Protein AF-0000000077618295 (afdb_homodimer)

Radius of gyration: 38.35 Å; Cα contacts (8 Å, |Δi|>4): 1045; chains: 2; bounding box: 64×121×87 Å

pLDDT: mean 80.95, std 20.44, range [21.88, 98.44]

Solvent-accessible surface area (backbone atoms only — not comparable to full-atom values): 49975 Å² total; per-residue (Å²): 134,81,78,73,70,53,77,65,41,53,44,46,51,42,17,45,52,19,42,54,52,43,51,54,55,46,63,74,63,55,62,91,83,46,70,69,58,50,51,52,48,40,54,58,62,42,61,70,84,68,54,54,43,47,43,74,76,38,82,40,70,51,92,88,54,64,42,56,31,30,34,38,26,39,75,93,40,88,72,54,21,76,44,37,68,66,55,55,50,48,52,50,51,44,50,46,41,57,39,60,47,54,86,66,71,56,72,58,83,86,76,84,52,67,73,52,62,66,32,67,68,49,46,50,52,45,34,53,29,49,24,48,27,52,35,51,36,47,63,31,49,40,50,46,58,22,47,54,51,48,47,64,66,60,58,64,62,56,73,66,56,47,52,52,50,53,60,58,48,49,55,46,52,78,42,34,70,19,54,53,51,49,51,51,54,27,67,67,46,80,75,87,61,82,57,62,61,60,51,52,53,48,46,53,50,38,51,51,48,29,52,52,32,50,52,49,28,54,48,31,46,50,49,20,52,50,33,45,53,48,22,50,47,39,43,48,50,28,51,52,39,47,50,48,33,54,66,53,62,46,81,70,93,79,89,66,79,63,54,60,70,43,41,52,50,34,51,53,50,31,50,39,36,44,46,50,24,55,53,38,59,31,48,24,56,49,32,39,61,40,41,24,51,50,38,45,48,53,29,48,48,32,49,51,53,45,49,53,53,50,53,35,50,54,33,54,53,59,68,69,59,82,77,79,70,82,66,75,76,75,82,78,75,73,78,77,71,80,79,73,78,68,87,62,84,57,63,66,63,43,53,58,52,42,40,64,65,56,43,75,57,87,81,53,53,69,66,56,51,50,50,50,34,49,49,53,32,48,41,33,51,29,20,39,72,55,45,42,53,62,49,52,53,53,48,51,39,52,50,51,48,50,34,52,51,43,42,29,50,52,49,24,39,42,21,49,51,49,22,48,37,26,48,58,53,53,69,73,44,90,65,56,65,69,60,46,52,52,52,41,34,52,60,40,34,67,72,51,64,79,72,82,81,90,62,80,34,47,31,63,54,102,134,80,78,71,71,52,77,64,44,52,47,45,53,42,16,46,53,20,40,55,52,42,51,54,55,47,64,75,63,56,62,90,82,45,70,69,58,50,51,51,48,40,54,59,61,41,61,67,84,69,54,54,42,47,42,72,77,38,83,39,71,51,93,89,54,65,42,57,31,30,35,39,25,41,77,93,41,87,73,54,21,74,43,37,66,67,54,55,48,49,53,49,51,46,49,45,42,58,40,58,46,56,87,67,70,56,72,58,82,87,74,84,51,68,70,54,63,66,31,67,68,49,46,50,51,46,34,52,29,49,24,48,27,52,34,53,37,48,64,32,50,38,51,45,58,22,46,55,51,48,47,64,67,60,57,64,62,55,71,66,57,47,52,50,49,53,60,57,48,50,55,46,53,78,42,33,70,20,53,55,51,49,52,51,55,27,67,66,46,81,77,87,62,80,57,63,61,61,51,53,53,48,46,54,50,36,51,51,49,29,51,51,34,49,52,48,28,54,46,32,45,52,51,20,54,50,34,46,52,50,22,50,49,40,44,49,50,28,51,51,40,47,50,49,34,53,65,51,60,38,78,70,77,90,82,64,79,62,53,59,70,43,40,52,49,33,51,52,50,32,52,37,36,46,47,48,25,55,54,38,59,29,48,23,56,51,32,39,62,41,41,22,51,49,38,45,48,52,28,49,47,32,50,51,52,44,49,52,54,50,55,34,50,55,34,56,54,59,67,69,60,80,77,78,72,83,67,75,75,75,79,77,75,72,79,78,72,79,80,72,79,68,88,65,82,57,64,65,64,43,53,60,53,44,44,65,67,55,47,76,55,87,81,55,52,70,65,56,50,51,52,50,35,48,50,52,32,50,40,32,51,28,20,37,71,56,47,42,54,63,49,52,53,53,51,51,39,53,50,51,49,52,33,52,50,43,41,29,50,52,50,25,38,43,21,49,52,49,22,48,37,25,47,58,52,54,70,74,44,91,64,57,65,67,60,46,51,52,51,40,33,53,59,39,34,67,72,50,65,80,71,80,82,88,60,79,35,49,31,65,55,102

InterPro domains:
  IPR001683 Phox homology [PF00787] (74-154)
  IPR001683 Phox homology [PS50195] (48-160)
  IPR001683 Phox homology [SM00312] (54-156)
  IPR036871 PX domain superfamily [G3DSA:3.30.1520.10] (33-163)
  IPR036871 PX domain superfamily [SSF64268] (52-156)

Secondary structure (DSSP, 8-state):
------HHHHHHHHHHHHHHHHHHHHHHT-----HHHHHHHHHHHTSS---EEEEEEEEES-GGG-EEEEEEEETT-S-EEEEEHHHHHHHHHHHHHHSTTS-PPPPPP----HHHHT-HHHHHHHHHHHHHHHHHHHH-TTTTT-HHHHHHHH----HHHHHHHHHHHHT-S---HHHHHHHHHHHS----S-THHHHHHHHHHHHHHHHHHHHHHHHHHHHHHHHHHHHHHHHHHHHHHHHHHHHHH--SSS-----HHHHHHHHHHHHHHHHHHHHHHHHHHIIIIIIIHHHHHHHHHHHHHHHHHHHHHHHHHHHH------------------------THHHHHHHHHHHHS---TTS-HHHHHHHHHHHHHHHHHHIIIIIHHHHHHHHHHHHHHHHHHHHHHHHHHHHHHHHHHHHHHHT--S-HHHHHHHHHHHHHHHHSSSSS----GGGG-/------HHHHHHHHHHHHHHHHHHHHHHT-----HHHHHHHHHHHTSS---EEEEEEEEES-GGG-EEEEEEEETT-S-EEEEEHHHHHHHHHHHHHHSTTS-PPPPPP----HHHHT-HHHHHHHHHHHHHHHHHHHH-TTTTT-HHHHHHHH----HHHHHHHHHHHHT-S---HHHHHHHHHHHT----S-THHHHHHHHHHHHHHHHHHHHHHHHHHHHHHHHHHHHHHHHHHHHHHHHHHHHHH--SSS-----HHHHHHHHHHHHHHHHHHHHHHHHHHIIIIIIIHHHHHHHHHHHHHHHHHHHHHHHHHHHH--S---------------------THHHHHHHHHHHHS---TTS-HHHHHHHHHHHHHHHHHHIIIIIHHHHHHHHHHHHHHHHHHHHHHHHHHHHHHHHHHHHHHHT--S-HHHHHHHHHHHHHHHHSSSSS----GGGG-

Organism: Phytophthora infestans (NCBI:txid4787)

Nearest PDB structures (foldseek):
  6edx-assembly1_A  TM=7.261E-01  e=3.960E-03  Homo sapiens
  1i49-assembly1_B  TM=6.833E-01  e=4.388E-01  Homo sapiens
  1uru-assembly1_A-2  TM=5.301E-01  e=6.545E-01  Drosophila melanogaster
  2iiu-assembly1_A  TM=2.646E-01  e=9.830E+00  Shewanella oneidensis
  6edx-assembly1_A  TM=7.261E-01  e=3.317E-03  Homo sapiens

Structure (mmCIF, N/CA/C/O backbone):
data_AF-0000000077618295-model_v1
#
loop_
_entity.id
_entity.type
_entity.pdbx_description
1 polymer 'PX domain-containing protein'
#
loop_
_atom_site.group_PDB
_atom_site.id
_atom_site.type_symbol
_atom_site.label_atom_id
_atom_site.label_alt_id
_atom_site.label_comp_id
_atom_site.label_asym_id
_atom_site.label_entity_id
_atom_site.label_seq_id
_atom_site.pdbx_PDB_ins_code
_atom_site.Cartn_x
_atom_site.Cartn_y
_atom_site.Cartn_z
_atom_site.occupancy
_atom_site.B_iso_or_equiv
_atom_site.auth_seq_id
_atom_site.auth_comp_id
_atom_site.auth_asym_id
_atom_site.auth_atom_id
_atom_site.pdbx_PDB_model_num
ATOM 1 N N . MET A 1 1 ? -19.984 54.688 -11.398 1 21.88 1 MET A N 1
ATOM 2 C CA . MET A 1 1 ? -20.156 53.312 -10.93 1 21.88 1 MET A CA 1
ATOM 3 C C . MET A 1 1 ? -19.484 53.094 -9.578 1 21.88 1 MET A C 1
ATOM 5 O O . MET A 1 1 ? -18.266 53.219 -9.469 1 21.88 1 MET A O 1
ATOM 9 N N . GLN A 1 2 ? -20.109 53.438 -8.531 1 25.41 2 GLN A N 1
ATOM 10 C CA . GLN A 1 2 ? -19.703 53.5 -7.133 1 25.41 2 GLN A CA 1
ATOM 11 C C . GLN A 1 2 ? -19.312 52.094 -6.629 1 25.41 2 GLN A C 1
ATOM 13 O O . GLN A 1 2 ? -20.125 51.188 -6.664 1 25.41 2 GLN A O 1
ATOM 18 N N . PHE A 1 3 ? -18.172 51.719 -6.871 1 33.72 3 PHE A N 1
ATOM 19 C CA . PHE A 1 3 ? -17.688 50.406 -6.398 1 33.72 3 PHE A CA 1
ATOM 20 C C . PHE A 1 3 ? -18.031 50.219 -4.93 1 33.72 3 PHE A C 1
ATOM 22 O O . PHE A 1 3 ? -17.578 50.969 -4.07 1 33.72 3 PHE A O 1
ATOM 29 N N . PHE A 1 4 ? -19.062 49.719 -4.57 1 35.03 4 PHE A N 1
ATOM 30 C CA . PHE A 1 4 ? -19.531 49.281 -3.264 1 35.03 4 PHE A CA 1
ATOM 31 C C . PHE A 1 4 ? -18.5 48.406 -2.564 1 35.03 4 PHE A C 1
ATOM 33 O O . PHE A 1 4 ? -18.016 47.438 -3.137 1 35.03 4 PHE A O 1
ATOM 40 N N . ALA A 1 5 ? -17.859 48.938 -1.69 1 42.94 5 ALA A N 1
ATOM 41 C CA . ALA A 1 5 ? -16.969 48.219 -0.793 1 42.94 5 ALA A CA 1
ATOM 42 C C . ALA A 1 5 ? -17.625 46.938 -0.273 1 42.94 5 ALA A C 1
ATOM 44 O O . ALA A 1 5 ? -18.781 46.969 0.177 1 42.94 5 ALA A O 1
ATOM 45 N N . THR A 1 6 ? -17.141 45.906 -0.598 1 49.06 6 THR A N 1
ATOM 46 C CA . THR A 1 6 ? -17.719 44.656 -0.058 1 49.06 6 THR A CA 1
ATOM 47 C C . THR A 1 6 ? -17.703 44.688 1.468 1 49.06 6 THR A C 1
ATOM 49 O O . THR A 1 6 ? -16.875 45.375 2.08 1 49.06 6 THR A O 1
ATOM 52 N N . PRO A 1 7 ? -18.766 44.312 2.145 1 52 7 PRO A N 1
ATOM 53 C CA . PRO A 1 7 ? -18.906 44.312 3.602 1 52 7 PRO A CA 1
ATOM 54 C C . PRO A 1 7 ? -17.625 43.875 4.32 1 52 7 PRO A C 1
ATOM 56 O O . PRO A 1 7 ? -17.328 44.375 5.41 1 52 7 PRO A O 1
ATOM 59 N N . LYS A 1 8 ? -16.781 43.125 3.684 1 58.53 8 LYS A N 1
ATOM 60 C CA . LYS A 1 8 ? -15.539 42.625 4.277 1 58.53 8 LYS A CA 1
ATOM 61 C C . LYS A 1 8 ? -14.492 43.75 4.316 1 58.53 8 LYS A C 1
ATOM 63 O O . LYS A 1 8 ? -13.766 43.906 5.301 1 58.53 8 LYS A O 1
ATOM 68 N N . ASP A 1 9 ? -14.508 44.562 3.363 1 57.5 9 ASP A N 1
ATOM 69 C CA . ASP A 1 9 ? -13.555 45.656 3.246 1 57.5 9 ASP A CA 1
ATOM 70 C C . ASP A 1 9 ? -13.828 46.75 4.305 1 57.5 9 ASP A C 1
ATOM 72 O O . ASP A 1 9 ? -12.891 47.312 4.863 1 57.5 9 ASP A O 1
ATOM 76 N N . SER A 1 10 ? -15.016 46.75 4.48 1 69.19 10 SER A N 1
ATOM 77 C CA . SER A 1 10 ? -15.422 47.719 5.477 1 69.19 10 SER A CA 1
ATOM 78 C C . SER A 1 10 ? -15 47.312 6.879 1 69.19 10 SER A C 1
ATOM 80 O O . SER A 1 10 ? -14.523 48.125 7.664 1 69.19 10 SER A O 1
ATOM 82 N N . LEU A 1 11 ? -14.898 46 6.996 1 73.12 11 LEU A N 1
ATOM 83 C CA . LEU A 1 11 ? -14.539 45.469 8.312 1 73.12 11 LEU A CA 1
ATOM 84 C C . LEU A 1 11 ? -13.047 45.625 8.57 1 73.12 11 LEU A C 1
ATOM 86 O O . LEU A 1 11 ? -12.641 46.031 9.672 1 73.12 11 LEU A O 1
ATOM 90 N N . VAL A 1 12 ? -12.266 45.438 7.508 1 73.19 12 VAL A N 1
ATOM 91 C CA . VAL A 1 12 ? -10.812 45.5 7.637 1 73.19 12 VAL A CA 1
ATOM 92 C C . VAL A 1 12 ? -10.406 46.969 7.914 1 73.19 12 VAL A C 1
ATOM 94 O O . VAL A 1 12 ? -9.539 47.219 8.75 1 73.19 12 VAL A O 1
ATOM 97 N N . ALA A 1 13 ? -11.055 47.844 7.27 1 74.38 13 ALA A N 1
ATOM 98 C CA . ALA A 1 13 ? -10.75 49.25 7.461 1 74.38 13 ALA A CA 1
ATOM 99 C C . ALA A 1 13 ? -11.109 49.719 8.875 1 74.38 13 ALA A C 1
ATOM 101 O O . ALA A 1 13 ? -10.344 50.438 9.508 1 74.38 13 ALA A O 1
ATOM 102 N N . ALA A 1 14 ? -12.211 49.25 9.258 1 76.06 14 ALA A N 1
ATOM 103 C CA . ALA A 1 14 ? -12.656 49.625 10.602 1 76.06 14 ALA A CA 1
ATOM 104 C C . ALA A 1 14 ? -11.742 49 11.664 1 76.06 14 ALA A C 1
ATOM 106 O O . ALA A 1 14 ? -11.43 49.656 12.664 1 76.06 14 ALA A O 1
ATOM 107 N N . ALA A 1 15 ? -11.359 47.844 11.375 1 76.19 15 ALA A N 1
ATOM 108 C CA . ALA A 1 15 ? -10.477 47.156 12.305 1 76.19 15 ALA A CA 1
ATOM 109 C C . ALA A 1 15 ? -9.117 47.812 12.383 1 76.19 15 ALA A C 1
ATOM 111 O O . ALA A 1 15 ? -8.516 47.906 13.461 1 76.19 15 ALA A O 1
ATOM 112 N N . LEU A 1 16 ? -8.672 48.312 11.297 1 78.62 16 LEU A N 1
ATOM 113 C CA . LEU A 1 16 ? -7.383 49 11.258 1 78.62 16 LEU A CA 1
ATOM 114 C C . LEU A 1 16 ? -7.438 50.312 12.055 1 78.62 16 LEU A C 1
ATOM 116 O O . LEU A 1 16 ? -6.488 50.625 12.766 1 78.62 16 LEU A O 1
ATOM 120 N N . GLU A 1 17 ? -8.5 50.969 11.852 1 78.31 17 GLU A N 1
ATOM 121 C CA . GLU A 1 17 ? -8.672 52.188 12.609 1 78.31 17 GLU A CA 1
ATOM 122 C C . GLU A 1 17 ? -8.727 51.938 14.109 1 78.31 17 GLU A C 1
ATOM 124 O O . GLU A 1 17 ? -8.164 52.688 14.906 1 78.31 17 GLU A O 1
ATOM 129 N N . ALA A 1 18 ? -9.398 50.906 14.352 1 77.38 18 ALA A N 1
ATOM 130 C CA . ALA A 1 18 ? -9.484 50.531 15.75 1 77.38 18 ALA A CA 1
ATOM 131 C C . ALA A 1 18 ? -8.102 50.156 16.297 1 77.38 18 ALA A C 1
ATOM 133 O O . ALA A 1 18 ? -7.773 50.5 17.438 1 77.38 18 ALA A O 1
ATOM 134 N N . SER A 1 19 ? -7.324 49.531 15.539 1 80.5 19 SER A N 1
ATOM 135 C CA . SER A 1 19 ? -5.969 49.156 15.938 1 80.5 19 SER A CA 1
ATOM 136 C C . SER A 1 19 ? -5.109 50.406 16.172 1 80.5 19 SER A C 1
ATOM 138 O O . SER A 1 19 ? -4.332 50.438 17.125 1 80.5 19 SER A O 1
ATOM 140 N N . MET A 1 20 ? -5.254 51.375 15.336 1 82.19 20 MET A N 1
ATOM 141 C CA . MET A 1 20 ? -4.492 52.625 15.484 1 82.19 20 MET A CA 1
ATOM 142 C C . MET A 1 20 ? -4.863 53.312 16.781 1 82.19 20 MET A C 1
ATOM 144 O O . MET A 1 20 ? -3.992 53.875 17.453 1 82.19 20 MET A O 1
ATOM 148 N N . ARG A 1 21 ? -6.117 53.25 17.062 1 81.94 21 ARG A N 1
ATOM 149 C CA . ARG A 1 21 ? -6.578 53.875 18.297 1 81.94 21 ARG A CA 1
ATOM 150 C C . ARG A 1 21 ? -6.039 53.094 19.516 1 81.94 21 ARG A C 1
ATOM 152 O O . ARG A 1 21 ? -5.66 53.719 20.516 1 81.94 21 ARG A O 1
ATOM 159 N N . SER A 1 22 ? -6.027 51.844 19.391 1 81.38 22 SER A N 1
ATOM 160 C CA . SER A 1 22 ? -5.555 51 20.484 1 81.38 22 SER A CA 1
ATOM 161 C C . SER A 1 22 ? -4.07 51.219 20.75 1 81.38 22 SER A C 1
ATOM 163 O O . SER A 1 22 ? -3.635 51.188 21.906 1 81.38 22 SER A O 1
ATOM 165 N N . VAL A 1 23 ? -3.293 51.406 19.766 1 82.81 23 VAL A N 1
ATOM 166 C CA . VAL A 1 23 ? -1.859 51.625 19.906 1 82.81 23 VAL A CA 1
ATOM 167 C C . VAL A 1 23 ? -1.622 52.969 20.609 1 82.81 23 VAL A C 1
ATOM 169 O O . VAL A 1 23 ? -0.713 53.094 21.438 1 82.81 23 VAL A O 1
ATOM 172 N N . ARG A 1 24 ? -2.422 53.938 20.281 1 79.81 24 ARG A N 1
ATOM 173 C CA . ARG A 1 24 ? -2.316 55.219 20.938 1 79.81 24 ARG A CA 1
ATOM 174 C C . ARG A 1 24 ? -2.611 55.125 22.438 1 79.81 24 ARG A C 1
ATOM 176 O O . ARG A 1 24 ? -1.952 55.75 23.25 1 79.81 24 ARG A O 1
ATOM 183 N N . LEU A 1 25 ? -3.535 54.344 22.734 1 76.94 25 LEU A N 1
ATOM 184 C CA . LEU A 1 25 ? -3.908 54.125 24.125 1 76.94 25 LEU A CA 1
ATOM 185 C C . LEU A 1 25 ? -2.799 53.375 24.875 1 76.94 25 LEU A C 1
ATOM 187 O O . LEU A 1 25 ? -2.541 53.688 26.047 1 76.94 25 LEU A O 1
ATOM 191 N N . CYS A 1 26 ? -2.18 52.469 24.219 1 76.31 26 CYS A N 1
ATOM 192 C CA . CYS A 1 26 ? -1.096 51.719 24.812 1 76.31 26 CYS A CA 1
ATOM 193 C C . CYS A 1 26 ? 0.113 52.594 25.094 1 76.31 26 CYS A C 1
ATOM 195 O O . CYS A 1 26 ? 0.777 52.438 26.109 1 76.31 26 CYS A O 1
ATOM 197 N N . ASN A 1 27 ? 0.442 53.438 24.188 1 71.25 27 ASN A N 1
ATOM 198 C CA . ASN A 1 27 ? 1.587 54.312 24.344 1 71.25 27 ASN A CA 1
ATOM 199 C C . ASN A 1 27 ? 1.376 55.344 25.469 1 71.25 27 ASN A C 1
ATOM 201 O O . ASN A 1 27 ? 2.33 55.719 26.141 1 71.25 27 ASN A O 1
ATOM 205 N N . ALA A 1 28 ? 0.171 55.688 25.688 1 61.34 28 ALA A N 1
ATOM 206 C CA . ALA A 1 28 ? -0.141 56.656 26.734 1 61.34 28 ALA A CA 1
ATOM 207 C C . ALA A 1 28 ? 0.011 56.062 28.125 1 61.34 28 ALA A C 1
ATOM 209 O O . ALA A 1 28 ? 0.312 56.75 29.094 1 61.34 28 ALA A O 1
ATOM 210 N N . GLY A 1 29 ? -0.087 54.781 28.203 1 57.47 29 GLY A N 1
ATOM 211 C CA . GLY A 1 29 ? -0.023 54.062 29.469 1 57.47 29 GLY A CA 1
ATOM 212 C C . GLY A 1 29 ? 1.229 53.219 29.609 1 57.47 29 GLY A C 1
ATOM 213 O O . GLY A 1 29 ? 1.278 52.312 30.438 1 57.47 29 GLY A O 1
ATOM 214 N N . ALA A 1 30 ? 2.078 53.344 28.578 1 55.75 30 ALA A N 1
ATOM 215 C CA . ALA A 1 30 ? 3.197 52.438 28.359 1 55.75 30 ALA A CA 1
ATOM 216 C C . ALA A 1 30 ? 4.18 52.5 29.531 1 55.75 30 ALA A C 1
ATOM 218 O O . ALA A 1 30 ? 5.391 52.594 29.312 1 55.75 30 ALA A O 1
ATOM 219 N N . ASN A 1 31 ? 3.725 52.938 30.594 1 57.03 31 ASN A N 1
ATOM 220 C CA . ASN A 1 31 ? 4.742 52.812 31.641 1 57.03 31 ASN A CA 1
ATOM 221 C C . ASN A 1 31 ? 5.438 51.469 31.594 1 57.03 31 ASN A C 1
ATOM 223 O O . ASN A 1 31 ? 5.117 50.625 30.75 1 57.03 31 ASN A O 1
ATOM 227 N N . ALA A 1 32 ? 5.43 50.5 32.781 1 68.94 32 ALA A N 1
ATOM 228 C CA . ALA A 1 32 ? 6.395 49.5 33.25 1 68.94 32 ALA A CA 1
ATOM 229 C C . ALA A 1 32 ? 6.09 48.125 32.688 1 68.94 32 ALA A C 1
ATOM 231 O O . ALA A 1 32 ? 5.418 47.312 33.344 1 68.94 32 ALA A O 1
ATOM 232 N N . PHE A 1 33 ? 6.184 48.031 31.234 1 83.88 33 PHE A N 1
ATOM 233 C CA . PHE A 1 33 ? 6.055 46.656 30.719 1 83.88 33 PHE A CA 1
ATOM 234 C C . PHE A 1 33 ? 7.176 45.781 31.25 1 83.88 33 PHE A C 1
ATOM 236 O O . PHE A 1 33 ? 8.344 46.156 31.219 1 83.88 33 PHE A O 1
ATOM 243 N N . SER A 1 34 ? 6.758 44.75 31.938 1 88.38 34 SER A N 1
ATOM 244 C CA . SER A 1 34 ? 7.68 43.719 32.406 1 88.38 34 SER A CA 1
ATOM 245 C C . SER A 1 34 ? 7.473 42.406 31.656 1 88.38 34 SER A C 1
ATOM 247 O O . SER A 1 34 ? 6.387 41.812 31.703 1 88.38 34 SER A O 1
ATOM 249 N N . LEU A 1 35 ? 8.438 42 30.984 1 89.5 35 LEU A N 1
ATOM 250 C CA . LEU A 1 35 ? 8.352 40.75 30.219 1 89.5 35 LEU A CA 1
ATOM 251 C C . LEU A 1 35 ? 8.039 39.562 31.125 1 89.5 35 LEU A C 1
ATOM 253 O O . LEU A 1 35 ? 7.277 38.656 30.734 1 89.5 35 LEU A O 1
ATOM 257 N N . ASP A 1 36 ? 8.602 39.594 32.281 1 92.38 36 ASP A N 1
ATOM 258 C CA . ASP A 1 36 ? 8.375 38.5 33.219 1 92.38 36 ASP A CA 1
ATOM 259 C C . ASP A 1 36 ? 6.914 38.469 33.688 1 92.38 36 ASP A C 1
ATOM 261 O O . ASP A 1 36 ? 6.324 37.375 33.781 1 92.38 36 ASP A O 1
ATOM 265 N N . GLU A 1 37 ? 6.449 39.594 33.938 1 92.56 37 GLU A N 1
ATOM 266 C CA . GLU A 1 37 ? 5.043 39.656 34.312 1 92.56 37 GLU A CA 1
ATOM 267 C C . GLU A 1 37 ? 4.125 39.219 33.188 1 92.56 37 GLU A C 1
ATOM 269 O O . GLU A 1 37 ? 3.119 38.531 33.438 1 92.56 37 GLU A O 1
ATOM 274 N N . HIS A 1 38 ? 4.477 39.594 32.031 1 93.69 38 HIS A N 1
ATOM 275 C CA . HIS A 1 38 ? 3.693 39.219 30.859 1 93.69 38 HIS A CA 1
ATOM 276 C C . HIS A 1 38 ? 3.672 37.719 30.656 1 93.69 38 HIS A C 1
ATOM 278 O O . HIS A 1 38 ? 2.627 37.125 30.344 1 93.69 38 HIS A O 1
ATOM 284 N N . GLN A 1 39 ? 4.789 37.125 30.844 1 93.31 39 GLN A N 1
ATOM 285 C CA . GLN A 1 39 ? 4.891 35.688 30.672 1 93.31 39 GLN A CA 1
ATOM 286 C C . GLN A 1 39 ? 4.07 34.969 31.734 1 93.31 39 GLN A C 1
ATOM 288 O O . GLN A 1 39 ? 3.459 33.938 31.453 1 93.31 39 GLN A O 1
ATOM 293 N N . ARG A 1 40 ? 4.074 35.438 32.906 1 95.69 40 ARG A N 1
ATOM 294 C CA . ARG A 1 40 ? 3.252 34.844 33.969 1 95.69 40 ARG A CA 1
ATOM 295 C C . ARG A 1 40 ? 1.768 34.969 33.625 1 95.69 40 ARG A C 1
ATOM 297 O O . ARG A 1 40 ? 0.996 34.031 33.875 1 95.69 40 ARG A O 1
ATOM 304 N N . TRP A 1 41 ? 1.473 36.094 33.125 1 94.62 41 TRP A N 1
ATOM 305 C CA . TRP A 1 41 ? 0.082 36.312 32.719 1 94.62 41 TRP A CA 1
ATOM 306 C C . TRP A 1 41 ? -0.34 35.344 31.641 1 94.62 41 TRP A C 1
ATOM 308 O O . TRP A 1 41 ? -1.438 34.781 31.703 1 94.62 41 TRP A O 1
ATOM 318 N N . CYS A 1 42 ? 0.457 35.188 30.672 1 95.38 42 CYS A N 1
ATOM 319 C CA . CYS A 1 42 ? 0.168 34.25 29.594 1 95.38 42 CYS A CA 1
ATOM 320 C C . CYS A 1 42 ? -0.056 32.844 30.141 1 95.38 42 CYS A C 1
ATOM 322 O O . CYS A 1 42 ? -1.02 32.188 29.766 1 95.38 42 CYS A O 1
ATOM 324 N N . ALA A 1 43 ? 0.826 32.406 31.031 1 95.19 43 ALA A N 1
ATOM 325 C CA . ALA A 1 43 ? 0.735 31.094 31.609 1 95.19 43 ALA A CA 1
ATOM 326 C C . ALA A 1 43 ? -0.553 30.922 32.406 1 95.19 43 ALA A C 1
ATOM 328 O O . ALA A 1 43 ? -1.191 29.875 32.375 1 95.19 43 ALA A O 1
ATOM 329 N N . GLU A 1 44 ? -0.903 31.906 33.094 1 94.94 44 GLU A N 1
ATOM 330 C CA . GLU A 1 44 ? -2.102 31.875 33.906 1 94.94 44 GLU A CA 1
ATOM 331 C C . GLU A 1 44 ? -3.367 31.875 33.062 1 94.94 44 GLU A C 1
ATOM 333 O O . GLU A 1 44 ? -4.363 31.234 33.438 1 94.94 44 GLU A O 1
ATOM 338 N N . SER A 1 45 ? -3.326 32.625 31.984 1 94.06 45 SER A N 1
ATOM 339 C CA . SER A 1 45 ? -4.488 32.75 31.109 1 94.06 45 SER A CA 1
ATOM 340 C C . SER A 1 45 ? -4.875 31.422 30.484 1 94.06 45 SER A C 1
ATOM 342 O O . SER A 1 45 ? -6.055 31.172 30.219 1 94.06 45 SER A O 1
ATOM 344 N N . VAL A 1 46 ? -3.904 30.547 30.266 1 93.31 46 VAL A N 1
ATOM 345 C CA . VAL A 1 46 ? -4.195 29.297 29.578 1 93.31 46 VAL A CA 1
ATOM 346 C C . VAL A 1 46 ? -4.133 28.125 30.562 1 93.31 46 VAL A C 1
ATOM 348 O O . VAL A 1 46 ? -4.043 26.969 30.156 1 93.31 46 VAL A O 1
ATOM 351 N N . LYS A 1 47 ? -4.086 28.391 31.797 1 91.69 47 LYS A N 1
ATOM 352 C CA . LYS A 1 47 ? -3.982 27.359 32.844 1 91.69 47 LYS A CA 1
ATOM 353 C C . LYS A 1 47 ? -5.156 26.391 32.75 1 91.69 47 LYS A C 1
ATOM 355 O O . LYS A 1 47 ? -4.977 25.172 32.875 1 91.69 47 LYS A O 1
ATOM 360 N N . GLU A 1 48 ? -6.316 27.016 32.594 1 87.12 48 GLU A N 1
ATOM 361 C CA . GLU A 1 48 ? -7.496 26.172 32.438 1 87.12 48 GLU A CA 1
ATOM 362 C C . GLU A 1 48 ? -7.652 25.688 31 1 87.12 48 GLU A C 1
ATOM 364 O O . GLU A 1 48 ? -7.766 26.484 30.078 1 87.12 48 GLU A O 1
ATOM 369 N N . ARG A 1 49 ? -7.648 24.391 30.906 1 86.5 49 ARG A N 1
ATOM 370 C CA . ARG A 1 49 ? -7.762 23.828 29.578 1 86.5 49 ARG A CA 1
ATOM 371 C C . ARG A 1 49 ? -9.219 23.766 29.125 1 86.5 49 ARG A C 1
ATOM 373 O O . ARG A 1 49 ? -10.078 23.25 29.828 1 86.5 49 ARG A O 1
ATOM 380 N N . VAL A 1 50 ? -9.484 24.391 27.969 1 88.38 50 VAL A N 1
ATOM 381 C CA . VAL A 1 50 ? -10.805 24.375 27.344 1 88.38 50 VAL A CA 1
ATOM 382 C C . VAL A 1 50 ? -10.727 23.625 26.016 1 88.38 50 VAL A C 1
ATOM 384 O O . VAL A 1 50 ? -9.906 23.938 25.156 1 88.38 50 VAL A O 1
ATOM 387 N N . VAL A 1 51 ? -11.547 22.594 25.969 1 90.94 51 VAL A N 1
ATOM 388 C CA . VAL A 1 51 ? -11.57 21.812 24.734 1 90.94 51 VAL A CA 1
ATOM 389 C C . VAL A 1 51 ? -12.945 21.938 24.078 1 90.94 51 VAL A C 1
ATOM 391 O O . VAL A 1 51 ? -13.969 21.656 24.703 1 90.94 51 VAL A O 1
ATOM 394 N N . LEU A 1 52 ? -12.914 22.375 22.828 1 94.25 52 LEU A N 1
ATOM 395 C CA . LEU A 1 52 ? -14.148 22.547 22.078 1 94.25 52 LEU A CA 1
ATOM 396 C C . LEU A 1 52 ? -14.328 21.422 21.062 1 94.25 52 LEU A C 1
ATOM 398 O O . LEU A 1 52 ? -13.344 20.906 20.516 1 94.25 52 LEU A O 1
ATOM 402 N N . LYS A 1 53 ? -15.594 21.062 20.859 1 92.38 53 LYS A N 1
ATOM 403 C CA . LYS A 1 53 ? -15.945 20.016 19.906 1 92.38 53 LYS A CA 1
ATOM 404 C C . LYS A 1 53 ? -16.891 20.562 18.828 1 92.38 53 LYS A C 1
ATOM 406 O O . LYS A 1 53 ? -17.781 21.344 19.125 1 92.38 53 LYS A O 1
ATOM 411 N N . VAL A 1 54 ? -16.594 20.234 17.594 1 94 54 VAL A N 1
ATOM 412 C CA . VAL A 1 54 ? -17.469 20.547 16.469 1 94 54 VAL A CA 1
ATOM 413 C C . VAL A 1 54 ? -18.094 19.266 15.93 1 94 54 VAL A C 1
ATOM 415 O O . VAL A 1 54 ? -17.391 18.359 15.5 1 94 54 VAL A O 1
ATOM 418 N N . SER A 1 55 ? -19.406 19.203 15.977 1 91 55 SER A N 1
ATOM 419 C CA . SER A 1 55 ? -20.078 17.969 15.625 1 91 55 SER A CA 1
ATOM 420 C C . SER A 1 55 ? -21.469 18.219 15.055 1 91 55 SER A C 1
ATOM 422 O O . SER A 1 55 ? -21.828 19.375 14.812 1 91 55 SER A O 1
ATOM 424 N N . ALA A 1 56 ? -22.141 17.203 14.656 1 89.56 56 ALA A N 1
ATOM 425 C CA . ALA A 1 56 ? -23.562 17.141 14.312 1 89.56 56 ALA A CA 1
ATOM 426 C C . ALA A 1 56 ? -23.891 18.094 13.164 1 89.56 56 ALA A C 1
ATOM 428 O O . ALA A 1 56 ? -24.688 19.031 13.328 1 89.56 56 ALA A O 1
ATOM 429 N N . PRO A 1 57 ? -23.312 17.797 11.984 1 90.81 57 PRO A N 1
ATOM 430 C CA . PRO A 1 57 ? -23.672 18.625 10.828 1 90.81 57 PRO A CA 1
ATOM 431 C C . PRO A 1 57 ? -25.156 18.516 10.477 1 90.81 57 PRO A C 1
ATOM 433 O O . PRO A 1 57 ? -25.734 17.438 10.523 1 90.81 57 PRO A O 1
ATOM 436 N N . GLU A 1 58 ? -25.797 19.625 10.305 1 90.12 58 GLU A N 1
ATOM 437 C CA . GLU A 1 58 ? -27.219 19.688 9.945 1 90.12 58 GLU A CA 1
ATOM 438 C C . GLU A 1 58 ? -27.453 20.656 8.789 1 90.12 58 GLU A C 1
ATOM 440 O O . GLU A 1 58 ? -26.906 21.766 8.781 1 90.12 58 GLU A O 1
ATOM 445 N N . ALA A 1 59 ? -28.141 20.172 7.852 1 86.81 59 ALA A N 1
ATOM 446 C CA . ALA A 1 59 ? -28.547 21.047 6.762 1 86.81 59 ALA A CA 1
ATOM 447 C C . ALA A 1 59 ? -29.688 21.969 7.191 1 86.81 59 ALA A C 1
ATOM 449 O O . ALA A 1 59 ? -30.656 21.516 7.793 1 86.81 59 ALA A O 1
ATOM 450 N N . ARG A 1 60 ? -29.469 23.156 7.078 1 83.5 60 ARG A N 1
ATOM 451 C CA . ARG A 1 60 ? -30.484 24.141 7.434 1 83.5 60 ARG A CA 1
ATOM 452 C C . ARG A 1 60 ? -30.719 25.125 6.293 1 83.5 60 ARG A C 1
ATOM 454 O O . ARG A 1 60 ? -29.922 25.203 5.355 1 83.5 60 ARG A O 1
ATOM 461 N N . GLY A 1 61 ? -31.734 25.922 6.434 1 76.19 61 GLY A N 1
ATOM 462 C CA . GLY A 1 61 ? -32.062 26.922 5.445 1 76.19 61 GLY A CA 1
ATOM 463 C C . GLY A 1 61 ? -33.094 26.469 4.441 1 76.19 61 GLY A C 1
ATOM 464 O O . GLY A 1 61 ? -33.562 25.328 4.5 1 76.19 61 GLY A O 1
ATOM 465 N N . SER A 1 62 ? -33.531 27.484 3.713 1 73.69 62 SER A N 1
ATOM 466 C CA . SER A 1 62 ? -34.5 27.219 2.652 1 73.69 62 SER A CA 1
ATOM 467 C C . SER A 1 62 ? -33.875 26.438 1.507 1 73.69 62 SER A C 1
ATOM 469 O O . SER A 1 62 ? -32.656 26.312 1.45 1 73.69 62 SER A O 1
ATOM 471 N N . TYR A 1 63 ? -34.719 25.875 0.753 1 69.56 63 TYR A N 1
ATOM 472 C CA . TYR A 1 63 ? -34.312 25.094 -0.396 1 69.56 63 TYR A CA 1
ATOM 473 C C . TYR A 1 63 ? -33.344 25.875 -1.267 1 69.56 63 TYR A C 1
ATOM 475 O O . TYR A 1 63 ? -32.375 25.312 -1.827 1 69.56 63 TYR A O 1
ATOM 483 N N . LEU A 1 64 ? -33.531 27.172 -1.293 1 70.12 64 LEU A N 1
ATOM 484 C CA . LEU A 1 64 ? -32.688 28.031 -2.154 1 70.12 64 LEU A CA 1
ATOM 485 C C . LEU A 1 64 ? -31.375 28.375 -1.477 1 70.12 64 LEU A C 1
ATOM 487 O O . LEU A 1 64 ? -30.406 28.703 -2.15 1 70.12 64 LEU A O 1
ATOM 491 N N . GLN A 1 65 ? -31.406 28.312 -0.24 1 76.19 65 GLN A N 1
ATOM 492 C CA . GLN A 1 65 ? -30.203 28.703 0.498 1 76.19 65 GLN A CA 1
ATOM 493 C C . GLN A 1 65 ? -29.828 27.641 1.535 1 76.19 65 GLN A C 1
ATOM 495 O O . GLN A 1 65 ? -29.734 27.953 2.729 1 76.19 65 GLN A O 1
ATOM 500 N N . LYS A 1 66 ? -29.594 26.531 0.979 1 81.12 66 LYS A N 1
ATOM 501 C CA . LYS A 1 66 ? -29.25 25.438 1.88 1 81.12 66 LYS A CA 1
ATOM 502 C C . LYS A 1 66 ? -27.812 25.531 2.357 1 81.12 66 LYS A C 1
ATOM 504 O O . LYS A 1 66 ? -26.906 25.859 1.577 1 81.12 66 LYS A O 1
ATOM 509 N N . HIS A 1 67 ? -27.688 25.594 3.666 1 84.25 67 HIS A N 1
ATOM 510 C CA . HIS A 1 67 ? -26.344 25.578 4.223 1 84.25 67 HIS A CA 1
ATOM 511 C C . HIS A 1 67 ? -26.234 24.578 5.359 1 84.25 67 HIS A C 1
ATOM 513 O O . HIS A 1 67 ? -27.234 24.125 5.906 1 84.25 67 HIS A O 1
ATOM 519 N N . THR A 1 68 ? -25.047 24.203 5.617 1 89.12 68 THR A N 1
ATOM 520 C CA . THR A 1 68 ? -24.781 23.25 6.691 1 89.12 68 THR A CA 1
ATOM 521 C C . THR A 1 68 ? -24.328 23.969 7.953 1 89.12 68 THR A C 1
ATOM 523 O O . THR A 1 68 ? -23.5 24.875 7.891 1 89.12 68 THR A O 1
ATOM 526 N N . THR A 1 69 ? -24.922 23.625 9.055 1 91.81 69 THR A N 1
ATOM 527 C CA . THR A 1 69 ? -24.484 24.172 10.336 1 91.81 69 THR A CA 1
ATOM 528 C C . THR A 1 69 ? -23.844 23.078 11.188 1 91.81 69 THR A C 1
ATOM 530 O O . THR A 1 69 ? -24.094 21.891 10.984 1 91.81 69 THR A O 1
ATOM 533 N N . TYR A 1 70 ? -23 23.484 12.062 1 93.12 70 TYR A N 1
ATOM 534 C CA . TYR A 1 70 ? -22.297 22.594 12.969 1 93.12 70 TYR A CA 1
ATOM 535 C C . TYR A 1 70 ? -22.547 22.953 14.422 1 93.12 70 TYR A C 1
ATOM 537 O O . TYR A 1 70 ? -22.656 24.141 14.758 1 93.12 70 TYR A O 1
ATOM 545 N N . LEU A 1 71 ? -22.625 21.953 15.219 1 92.94 71 LEU A N 1
ATOM 546 C CA . LEU A 1 71 ? -22.766 22.172 16.656 1 92.94 71 LEU A CA 1
ATOM 547 C C . LEU A 1 71 ? -21.406 22.328 17.312 1 92.94 71 LEU A C 1
ATOM 549 O O . LEU A 1 71 ? -20.531 21.484 17.172 1 92.94 71 LEU A O 1
ATOM 553 N N . VAL A 1 72 ? -21.203 23.453 18 1 95.19 72 VAL A N 1
ATOM 554 C CA . VAL A 1 72 ? -19.969 23.719 18.734 1 95.19 72 VAL A CA 1
ATOM 555 C C . VAL A 1 72 ? -20.25 23.625 20.234 1 95.19 72 VAL A C 1
ATOM 557 O O . VAL A 1 72 ? -21.078 24.359 20.781 1 95.19 72 VAL A O 1
ATOM 560 N N . THR A 1 73 ? -19.531 22.672 20.859 1 92.88 73 THR A N 1
ATOM 561 C CA . THR A 1 73 ? -19.75 22.438 22.281 1 92.88 73 THR A CA 1
ATOM 562 C C . THR A 1 73 ? -18.438 22.391 23.031 1 92.88 73 THR A C 1
ATOM 564 O O . THR A 1 73 ? -17.391 22.078 22.453 1 92.88 73 THR A O 1
ATOM 567 N N . GLN A 1 74 ? -18.547 22.844 24.219 1 88.31 74 GLN A N 1
ATOM 568 C CA . GLN A 1 74 ? -17.422 22.594 25.109 1 88.31 74 GLN A CA 1
ATOM 569 C C . GLN A 1 74 ? -17.531 21.219 25.75 1 88.31 74 GLN A C 1
ATOM 571 O O . GLN A 1 74 ? -18.625 20.75 26.094 1 88.31 74 GLN A O 1
ATOM 576 N N . GLU A 1 75 ? -16.484 20.484 25.828 1 75.56 75 GLU A N 1
ATOM 577 C CA . GLU A 1 75 ? -16.453 19.094 26.266 1 75.56 75 GLU A CA 1
ATOM 578 C C . GLU A 1 75 ? -17.234 18.922 27.578 1 75.56 75 GLU A C 1
ATOM 580 O O . GLU A 1 75 ? -17.953 17.938 27.734 1 75.56 75 GLU A O 1
ATOM 585 N N . CYS A 1 76 ? -17.141 19.844 28.531 1 69.38 76 CYS A N 1
ATOM 586 C CA . CYS A 1 76 ? -17.781 19.641 29.828 1 69.38 76 CYS A CA 1
ATOM 587 C C . CYS A 1 76 ? -19.203 20.188 29.828 1 69.38 76 CYS A C 1
ATOM 589 O O . CYS A 1 76 ? -19.953 19.969 30.781 1 69.38 76 CYS A O 1
ATOM 591 N N . HIS A 1 77 ? -19.547 20.703 28.719 1 70.38 77 HIS A N 1
ATOM 592 C CA . HIS A 1 77 ? -20.875 21.297 28.703 1 70.38 77 HIS A CA 1
ATOM 593 C C . HIS A 1 77 ? -21.719 20.734 27.578 1 70.38 77 HIS A C 1
ATOM 595 O O . HIS A 1 77 ? -21.219 20.406 26.5 1 70.38 77 HIS A O 1
ATOM 601 N N . HIS A 1 78 ? -22.938 20.469 27.906 1 66.25 78 HIS A N 1
ATOM 602 C CA . HIS A 1 78 ? -23.844 19.875 26.938 1 66.25 78 HIS A CA 1
ATOM 603 C C . HIS A 1 78 ? -24.453 20.922 26.016 1 66.25 78 HIS A C 1
ATOM 605 O O . HIS A 1 78 ? -24.844 20.625 24.891 1 66.25 78 HIS A O 1
ATOM 611 N N . GLU A 1 79 ? -24.516 22.094 26.484 1 80.5 79 GLU A N 1
ATOM 612 C CA . GLU A 1 79 ? -25.156 23.078 25.641 1 80.5 79 GLU A CA 1
ATOM 613 C C . GLU A 1 79 ? -24.141 23.766 24.719 1 80.5 79 GLU A C 1
ATOM 615 O O . GLU A 1 79 ? -23.016 24.047 25.125 1 80.5 79 GLU A O 1
ATOM 620 N N . GLY A 1 80 ? -24.406 23.781 23.469 1 88.44 80 GLY A N 1
ATOM 621 C CA . GLY A 1 80 ? -23.516 24.359 22.469 1 88.44 80 GLY A CA 1
ATOM 622 C C . GLY A 1 80 ? -24.219 25.344 21.547 1 88.44 80 GLY A C 1
ATOM 623 O O . GLY A 1 80 ? -25.359 25.719 21.781 1 88.44 80 GLY A O 1
ATOM 624 N N . VAL A 1 81 ? -23.531 25.953 20.734 1 92.81 81 VAL A N 1
ATOM 625 C CA . VAL A 1 81 ? -24.047 26.891 19.734 1 92.81 81 VAL A CA 1
ATOM 626 C C . VAL A 1 81 ? -23.859 26.297 18.344 1 92.81 81 VAL A C 1
ATOM 628 O O . VAL A 1 81 ? -22.984 25.453 18.125 1 92.81 81 VAL A O 1
ATOM 631 N N . ARG A 1 82 ? -24.734 26.719 17.438 1 92.5 82 ARG A N 1
ATOM 632 C CA . ARG A 1 82 ? -24.609 26.25 16.062 1 92.5 82 ARG A CA 1
ATOM 633 C C . ARG A 1 82 ? -24.047 27.359 15.172 1 92.5 82 ARG A C 1
ATOM 635 O O . ARG A 1 82 ? -24.453 28.516 15.281 1 92.5 82 ARG A O 1
ATOM 642 N N . ARG A 1 83 ? -23.125 26.953 14.398 1 94.44 83 ARG A N 1
ATOM 643 C CA . ARG A 1 83 ? -22.469 27.906 13.5 1 94.44 83 ARG A CA 1
ATOM 644 C C . ARG A 1 83 ? -22.297 27.297 12.109 1 94.44 83 ARG A C 1
ATOM 646 O O . ARG A 1 83 ? -22.141 26.078 11.969 1 94.44 83 ARG A O 1
ATOM 653 N N . ARG A 1 84 ? -22.406 28.078 11.094 1 91.69 84 ARG A N 1
ATOM 654 C CA . ARG A 1 84 ? -22.094 27.641 9.734 1 91.69 84 ARG A CA 1
ATOM 655 C C . ARG A 1 84 ? -20.641 28 9.375 1 91.69 84 ARG A C 1
ATOM 657 O O . ARG A 1 84 ? -19.969 28.688 10.141 1 91.69 84 ARG A O 1
ATOM 664 N N . PHE A 1 85 ? -20.156 27.578 8.266 1 92.31 85 PHE A N 1
ATOM 665 C CA . PHE A 1 85 ? -18.75 27.781 7.887 1 92.31 85 PHE A CA 1
ATOM 666 C C . PHE A 1 85 ? -18.438 29.266 7.758 1 92.31 85 PHE A C 1
ATOM 668 O O . PHE A 1 85 ? -17.359 29.703 8.18 1 92.31 85 PHE A O 1
ATOM 675 N N . ARG A 1 86 ? -19.297 30.031 7.258 1 91.75 86 ARG A N 1
ATOM 676 C CA . ARG A 1 86 ? -19.078 31.469 7.074 1 91.75 86 ARG A CA 1
ATOM 677 C C . ARG A 1 86 ? -18.875 32.156 8.414 1 91.75 86 ARG A C 1
ATOM 679 O O . ARG A 1 86 ? -18.172 33.188 8.484 1 91.75 86 ARG A O 1
ATOM 686 N N . ASP A 1 87 ? -19.469 31.672 9.414 1 93.81 87 ASP A N 1
ATOM 687 C CA . ASP A 1 87 ? -19.266 32.219 10.75 1 93.81 87 ASP A CA 1
ATOM 688 C C . ASP A 1 87 ? -17.828 32 11.227 1 93.81 87 ASP A C 1
ATOM 690 O O . ASP A 1 87 ? -17.25 32.875 11.875 1 93.81 87 ASP A O 1
ATOM 694 N N . PHE A 1 88 ? -17.344 30.812 10.969 1 96.19 88 PHE A N 1
ATOM 695 C CA . PHE A 1 88 ? -15.938 30.562 11.281 1 96.19 88 PHE A CA 1
ATOM 696 C C . PHE A 1 88 ? -15.031 31.5 10.5 1 96.19 88 PHE A C 1
ATOM 698 O O . PHE A 1 88 ? -14.047 32 11.031 1 96.19 88 PHE A O 1
ATOM 705 N N . GLU A 1 89 ? -15.398 31.719 9.305 1 94.38 89 GLU A N 1
ATOM 706 C CA . GLU A 1 89 ? -14.641 32.656 8.461 1 94.38 89 GLU A CA 1
ATOM 707 C C . GLU A 1 89 ? -14.672 34.062 9.031 1 94.38 89 GLU A C 1
ATOM 709 O O . GLU A 1 89 ? -13.656 34.75 9.023 1 94.38 89 GLU A O 1
ATOM 714 N N . TRP A 1 90 ? -15.828 34.406 9.422 1 92.56 90 TRP A N 1
ATOM 715 C CA . TRP A 1 90 ? -15.969 35.719 10.047 1 92.56 90 TRP A CA 1
ATOM 716 C C . TRP A 1 90 ? -15.039 35.844 11.25 1 92.56 90 TRP A C 1
ATOM 718 O O . TRP A 1 90 ? -14.328 36.844 11.383 1 92.56 90 TRP A O 1
ATOM 728 N N . LEU A 1 91 ? -15.062 34.875 12.102 1 95.19 91 LEU A N 1
ATOM 729 C CA . LEU A 1 91 ? -14.219 34.906 13.289 1 95.19 91 LEU A CA 1
ATOM 730 C C . LEU A 1 91 ? -12.75 35.031 12.914 1 95.19 91 LEU A C 1
ATOM 732 O O . LEU A 1 91 ? -12.016 35.812 13.508 1 95.19 91 LEU A O 1
ATOM 736 N N . HIS A 1 92 ? -12.391 34.281 11.922 1 95.62 92 HIS A N 1
ATOM 737 C CA . HIS A 1 92 ? -11.008 34.312 11.453 1 95.62 92 HIS A CA 1
ATOM 738 C C . HIS A 1 92 ? -10.633 35.719 10.953 1 95.62 92 HIS A C 1
ATOM 740 O O . HIS A 1 92 ? -9.578 36.219 11.312 1 95.62 92 HIS A O 1
ATOM 746 N N . VAL A 1 93 ? -11.453 36.312 10.211 1 91.5 93 VAL A N 1
ATOM 747 C CA . VAL A 1 93 ? -11.188 37.625 9.594 1 91.5 93 VAL A CA 1
ATOM 748 C C . VAL A 1 93 ? -11.109 38.688 10.672 1 91.5 93 VAL A C 1
ATOM 750 O O . VAL A 1 93 ? -10.227 39.562 10.625 1 91.5 93 VAL A O 1
ATOM 753 N N . VAL A 1 94 ? -11.977 38.656 11.602 1 91.25 94 VAL A N 1
ATOM 754 C CA . VAL A 1 94 ? -12.016 39.656 12.672 1 91.25 94 VAL A CA 1
ATOM 755 C C . VAL A 1 94 ? -10.742 39.562 13.508 1 91.25 94 VAL A C 1
ATOM 757 O O . VAL A 1 94 ? -10.117 40.594 13.805 1 91.25 94 VAL A O 1
ATOM 760 N N . LEU A 1 95 ? -10.383 38.281 13.875 1 93.69 95 LEU A N 1
ATOM 761 C CA . LEU A 1 95 ? -9.172 38.125 14.672 1 93.69 95 LEU A CA 1
ATOM 762 C C . LEU A 1 95 ? -7.934 38.531 13.891 1 93.69 95 LEU A C 1
ATOM 764 O O . LEU A 1 95 ? -7.023 39.156 14.445 1 93.69 95 LEU A O 1
ATOM 768 N N . HIS A 1 96 ? -7.93 38.219 12.664 1 92.25 96 HIS A N 1
ATOM 769 C CA . HIS A 1 96 ? -6.801 38.594 11.812 1 92.25 96 HIS A CA 1
ATOM 770 C C . HIS A 1 96 ? -6.652 40.094 11.703 1 92.25 96 HIS A C 1
ATOM 772 O O . HIS A 1 96 ? -5.539 40.625 11.734 1 92.25 96 HIS A O 1
ATOM 778 N N . ALA A 1 97 ? -7.707 40.844 11.578 1 87.56 97 ALA A N 1
ATOM 779 C CA . ALA A 1 97 ? -7.703 42.281 11.438 1 87.56 97 ALA A CA 1
ATOM 780 C C . ALA A 1 97 ? -7.328 42.969 12.75 1 87.56 97 ALA A C 1
ATOM 782 O O . ALA A 1 97 ? -6.68 44 12.75 1 87.56 97 ALA A O 1
ATOM 783 N N . ARG A 1 98 ? -7.738 42.375 13.82 1 88.12 98 ARG A N 1
ATOM 784 C CA . ARG A 1 98 ? -7.531 43 15.125 1 88.12 98 ARG A CA 1
ATOM 785 C C . ARG A 1 98 ? -6.121 42.719 15.641 1 88.12 98 ARG A C 1
ATOM 787 O O . ARG A 1 98 ? -5.492 43.594 16.219 1 88.12 98 ARG A O 1
ATOM 794 N N . TYR A 1 99 ? -5.668 41.531 15.43 1 92 99 TYR A N 1
ATOM 795 C CA . TYR A 1 99 ? -4.359 41.125 15.945 1 92 99 TYR A CA 1
ATOM 796 C C . TYR A 1 99 ? -3.311 41.156 14.836 1 92 99 TYR A C 1
ATOM 798 O O . TYR A 1 99 ? -2.746 40.094 14.492 1 92 99 TYR A O 1
ATOM 806 N N . ILE A 1 100 ? -3.014 42.375 14.406 1 90.81 100 ILE A N 1
ATOM 807 C CA . ILE A 1 100 ? -2.072 42.531 13.305 1 90.81 100 ILE A CA 1
ATOM 808 C C . ILE A 1 100 ? -0.712 41.969 13.688 1 90.81 100 ILE A C 1
ATOM 810 O O . ILE A 1 100 ? -0.181 42.281 14.758 1 90.81 100 ILE A O 1
ATOM 814 N N . GLY A 1 101 ? -0.222 41.062 12.867 1 93.88 101 GLY A N 1
ATOM 815 C CA . GLY A 1 101 ? 1.098 40.5 13.078 1 93.88 101 GLY A CA 1
ATOM 816 C C . GLY A 1 101 ? 1.059 39.156 13.789 1 93.88 101 GLY A C 1
ATOM 817 O O . GLY A 1 101 ? 2.051 38.438 13.797 1 93.88 101 GLY A O 1
ATOM 818 N N . LEU A 1 102 ? -0.031 38.875 14.5 1 95.69 102 LEU A N 1
ATOM 819 C CA . LEU A 1 102 ? -0.191 37.594 15.156 1 95.69 102 LEU A CA 1
ATOM 820 C C . LEU A 1 102 ? -0.669 36.531 14.164 1 95.69 102 LEU A C 1
ATOM 822 O O . LEU A 1 102 ? -1.633 36.75 13.43 1 95.69 102 LEU A O 1
ATOM 826 N N . LEU A 1 103 ? 0.011 35.438 14.094 1 96.69 103 LEU A N 1
ATOM 827 C CA . LEU A 1 103 ? -0.434 34.344 13.242 1 96.69 103 LEU A CA 1
ATOM 828 C C . LEU A 1 103 ? -1.699 33.688 13.797 1 96.69 103 LEU A C 1
ATOM 830 O O . LEU A 1 103 ? -1.673 33.094 14.875 1 96.69 103 LEU A O 1
ATOM 834 N N . ILE A 1 104 ? -2.775 33.812 13.07 1 96.88 104 ILE A N 1
ATOM 835 C CA . ILE A 1 104 ? -4.059 33.219 13.461 1 96.88 104 ILE A CA 1
ATOM 836 C C . ILE A 1 104 ? -4.168 31.797 12.938 1 96.88 104 ILE A C 1
ATOM 838 O O . ILE A 1 104 ? -3.754 31.516 11.812 1 96.88 104 ILE A O 1
ATOM 842 N N . PRO A 1 105 ? -4.742 30.891 13.75 1 97.25 105 PRO A N 1
ATOM 843 C CA . PRO A 1 105 ? -4.949 29.531 13.266 1 97.25 105 PRO A CA 1
ATOM 844 C C . PRO A 1 105 ? -5.727 29.484 11.953 1 97.25 105 PRO A C 1
ATOM 846 O O . PRO A 1 105 ? -6.672 30.25 11.766 1 97.25 105 PRO A O 1
ATOM 849 N N . SER A 1 106 ? -5.301 28.609 11.117 1 95.56 106 SER A N 1
ATOM 850 C CA . SER A 1 106 ? -5.883 28.547 9.773 1 95.56 106 SER A CA 1
ATOM 851 C C . SER A 1 106 ? -7.168 27.734 9.766 1 95.56 106 SER A C 1
ATOM 853 O O . SER A 1 106 ? -7.328 26.812 10.562 1 95.56 106 SER A O 1
ATOM 855 N N . LEU A 1 107 ? -7.988 28.094 8.828 1 95.06 107 LEU A N 1
ATOM 856 C CA . LEU A 1 107 ? -9.227 27.359 8.578 1 95.06 107 LEU A CA 1
ATOM 857 C C . LEU A 1 107 ? -9.023 26.297 7.508 1 95.06 107 LEU A C 1
ATOM 859 O O . LEU A 1 107 ? -8.125 26.422 6.672 1 95.06 107 LEU A O 1
ATOM 863 N N . PRO A 1 108 ? -9.859 25.234 7.66 1 92.12 108 PRO A N 1
ATOM 864 C CA . PRO A 1 108 ? -9.836 24.281 6.543 1 92.12 108 PRO A CA 1
ATOM 865 C C . PRO A 1 108 ? -10.312 24.906 5.234 1 92.12 108 PRO A C 1
ATOM 867 O O . PRO A 1 108 ? -10.852 26.016 5.234 1 92.12 108 PRO A O 1
ATOM 870 N N . GLU A 1 109 ? -10.078 24.141 4.145 1 80.88 109 GLU A N 1
ATOM 871 C CA . GLU A 1 109 ? -10.375 24.672 2.812 1 80.88 109 GLU A CA 1
ATOM 872 C C . GLU A 1 109 ? -11.875 24.844 2.607 1 80.88 109 GLU A C 1
ATOM 874 O O . GLU A 1 109 ? -12.672 24.031 3.092 1 80.88 109 GLU A O 1
ATOM 879 N N . LYS A 1 110 ? -12.086 25.922 1.929 1 75 110 LYS A N 1
ATOM 880 C CA . LYS A 1 110 ? -13.477 26.156 1.551 1 75 110 LYS A CA 1
ATOM 881 C C . LYS A 1 110 ? -13.82 25.438 0.249 1 75 110 LYS A C 1
ATOM 883 O O . LYS A 1 110 ? -13.016 25.406 -0.68 1 75 110 LYS A O 1
ATOM 888 N N . THR A 1 111 ? -14.633 24.391 0.297 1 67.31 111 THR A N 1
ATOM 889 C CA . THR A 1 111 ? -15.023 23.766 -0.962 1 67.31 111 THR A CA 1
ATOM 890 C C . THR A 1 111 ? -16.422 24.203 -1.371 1 67.31 111 THR A C 1
ATOM 892 O O . THR A 1 111 ? -17.297 24.375 -0.521 1 67.31 111 THR A O 1
ATOM 895 N N . THR A 1 112 ? -16.484 24.531 -2.654 1 62.31 112 THR A N 1
ATOM 896 C CA . THR A 1 112 ? -17.766 25.062 -3.1 1 62.31 112 THR A CA 1
ATOM 897 C C . THR A 1 112 ? -18.547 24.016 -3.871 1 62.31 112 THR A C 1
ATOM 899 O O . THR A 1 112 ? -19.703 24.25 -4.23 1 62.31 112 THR A O 1
ATOM 902 N N . THR A 1 113 ? -17.969 22.906 -4.012 1 66.06 113 THR A N 1
ATOM 903 C CA . THR A 1 113 ? -18.766 22.016 -4.844 1 66.06 113 THR A CA 1
ATOM 904 C C . THR A 1 113 ? -19.688 21.141 -3.98 1 66.06 113 THR A C 1
ATOM 906 O O . THR A 1 113 ? -19.219 20.5 -3.033 1 66.06 113 THR A O 1
ATOM 909 N N . ALA A 1 114 ? -20.938 21.25 -4.273 1 60.66 114 ALA A N 1
ATOM 910 C CA . ALA A 1 114 ? -21.984 20.516 -3.568 1 60.66 114 ALA A CA 1
ATOM 911 C C . ALA A 1 114 ? -21.656 19.031 -3.475 1 60.66 114 ALA A C 1
ATOM 913 O O . ALA A 1 114 ? -21.891 18.406 -2.441 1 60.66 114 ALA A O 1
ATOM 914 N N . ALA A 1 115 ? -21.141 18.516 -4.395 1 59.84 115 ALA A N 1
ATOM 915 C CA . ALA A 1 115 ? -20.859 17.078 -4.453 1 59.84 115 ALA A CA 1
ATOM 916 C C . ALA A 1 115 ? -19.812 16.688 -3.414 1 59.84 115 ALA A C 1
ATOM 918 O O . ALA A 1 115 ? -19.953 15.641 -2.766 1 59.84 115 ALA A O 1
ATOM 919 N N . VAL A 1 116 ? -18.984 17.469 -3.248 1 61.44 116 VAL A N 1
ATOM 920 C CA . VAL A 1 116 ? -17.922 17.188 -2.293 1 61.44 116 VAL A CA 1
ATOM 921 C C . VAL A 1 116 ? -18.438 17.375 -0.869 1 61.44 116 VAL A C 1
ATOM 923 O O . VAL A 1 116 ? -18.125 16.578 0.022 1 61.44 116 VAL A O 1
ATOM 926 N N . LEU A 1 117 ? -19.297 18.297 -0.837 1 61 117 LEU A N 1
ATOM 927 C CA . LEU A 1 117 ? -19.828 18.625 0.481 1 61 117 LEU A CA 1
ATOM 928 C C . LEU A 1 117 ? -20.719 17.484 1.007 1 61 117 LEU A C 1
ATOM 930 O O . LEU A 1 117 ? -20.859 17.328 2.219 1 61 117 LEU A O 1
ATOM 934 N N . MET A 1 118 ? -21.094 16.703 0.063 1 67.19 118 MET A N 1
ATOM 935 C CA . MET A 1 118 ? -22.016 15.625 0.447 1 67.19 118 MET A CA 1
ATOM 936 C C . MET A 1 118 ? -21.25 14.367 0.824 1 67.19 118 MET A C 1
ATOM 938 O O . MET A 1 118 ? -21.812 13.445 1.421 1 67.19 118 MET A O 1
ATOM 942 N N . SER A 1 119 ? -20.031 14.516 0.6 1 75.75 119 SER A N 1
ATOM 943 C CA . SER A 1 119 ? -19.266 13.336 0.965 1 75.75 119 SER A CA 1
ATOM 944 C C . SER A 1 119 ? -19.031 13.273 2.471 1 75.75 119 SER A C 1
ATOM 946 O O . SER A 1 119 ? -18.672 14.273 3.092 1 75.75 119 SER A O 1
ATOM 948 N N . SER A 1 120 ? -19.266 12.156 3.021 1 79.38 120 SER A N 1
ATOM 949 C CA . SER A 1 120 ? -19.094 11.945 4.453 1 79.38 120 SER A CA 1
ATOM 950 C C . SER A 1 120 ? -17.641 12.18 4.879 1 79.38 120 SER A C 1
ATOM 952 O O . SER A 1 120 ? -17.375 12.75 5.938 1 79.38 120 SER A O 1
ATOM 954 N N . ALA A 1 121 ? -16.75 11.773 4.059 1 80.06 121 ALA A N 1
ATOM 955 C CA . ALA A 1 121 ? -15.336 11.93 4.371 1 80.06 121 ALA A CA 1
ATOM 956 C C . ALA A 1 121 ? -14.938 13.406 4.43 1 80.06 121 ALA A C 1
ATOM 958 O O . ALA A 1 121 ? -14.195 13.82 5.32 1 80.06 121 ALA A O 1
ATOM 959 N N . PHE A 1 122 ? -15.438 14.148 3.559 1 84.06 122 PHE A N 1
ATOM 960 C CA . PHE A 1 122 ? -15.141 15.578 3.533 1 84.06 122 PHE A CA 1
ATOM 961 C C . PHE A 1 122 ? -15.727 16.266 4.754 1 84.06 122 PHE A C 1
ATOM 963 O O . PHE A 1 122 ? -15.07 17.125 5.371 1 84.06 122 PHE A O 1
ATOM 970 N N . MET A 1 123 ? -16.906 15.938 5.012 1 86.94 123 MET A N 1
ATOM 971 C CA . MET A 1 123 ? -17.594 16.547 6.145 1 86.94 123 MET A CA 1
ATOM 972 C C . MET A 1 123 ? -16.844 16.281 7.445 1 86.94 123 MET A C 1
ATOM 974 O O . MET A 1 123 ? -16.688 17.188 8.266 1 86.94 123 MET A O 1
ATOM 978 N N . GLN A 1 124 ? -16.391 15.133 7.562 1 88.25 124 GLN A N 1
ATOM 979 C CA . GLN A 1 124 ? -15.633 14.789 8.758 1 88.25 124 GLN A CA 1
ATOM 980 C C . GLN A 1 124 ? -14.312 15.547 8.828 1 88.25 124 GLN A C 1
ATOM 982 O O . GLN A 1 124 ? -13.922 16.031 9.891 1 88.25 124 GLN A O 1
ATOM 987 N N . SER A 1 125 ? -13.68 15.594 7.75 1 89.81 125 SER A N 1
ATOM 988 C CA . SER A 1 125 ? -12.43 16.328 7.684 1 89.81 125 SER A CA 1
ATOM 989 C C . SER A 1 125 ? -12.633 17.812 8.008 1 89.81 125 SER A C 1
ATOM 991 O O . SER A 1 125 ? -11.828 18.406 8.727 1 89.81 125 SER A O 1
ATOM 993 N N . ARG A 1 126 ? -13.695 18.359 7.504 1 90.75 126 ARG A N 1
ATOM 994 C CA . ARG A 1 126 ? -14.016 19.766 7.773 1 90.75 126 ARG A CA 1
ATOM 995 C C . ARG A 1 126 ? -14.289 19.984 9.258 1 90.75 126 ARG A C 1
ATOM 997 O O . ARG A 1 126 ? -13.805 20.953 9.844 1 90.75 126 ARG A O 1
ATOM 1004 N N . MET A 1 127 ? -15.062 19.109 9.828 1 92.56 127 MET A N 1
ATOM 1005 C CA . MET A 1 127 ? -15.375 19.234 11.25 1 92.56 127 MET A CA 1
ATOM 1006 C C . MET A 1 127 ? -14.109 19.172 12.102 1 92.56 127 MET A C 1
ATOM 1008 O O . MET A 1 127 ? -13.945 19.953 13.031 1 92.56 127 MET A O 1
ATOM 1012 N N . ARG A 1 128 ? -13.18 18.297 11.758 1 93 128 ARG A N 1
ATOM 1013 C CA . ARG A 1 128 ? -11.922 18.203 12.484 1 93 128 ARG A CA 1
ATOM 1014 C C . ARG A 1 128 ? -11.086 19.469 12.305 1 93 128 ARG A C 1
ATOM 1016 O O . ARG A 1 128 ? -10.445 19.938 13.25 1 93 128 ARG A O 1
ATOM 1023 N N . GLY A 1 129 ? -11.125 20.016 11.086 1 94.56 129 GLY A N 1
ATOM 1024 C CA . GLY A 1 129 ? -10.414 21.25 10.82 1 94.56 129 GLY A CA 1
ATOM 1025 C C . GLY A 1 129 ? -10.977 22.438 11.586 1 94.56 129 GLY A C 1
ATOM 1026 O O . GLY A 1 129 ? -10.219 23.25 12.117 1 94.56 129 GLY A O 1
ATOM 1027 N N . LEU A 1 130 ? -12.266 22.516 11.633 1 96.06 130 LEU A N 1
ATOM 1028 C CA . LEU A 1 130 ? -12.914 23.594 12.367 1 96.06 130 LEU A CA 1
ATOM 1029 C C . LEU A 1 130 ? -12.664 23.469 13.867 1 96.06 130 LEU A C 1
ATOM 1031 O O . LEU A 1 130 ? -12.453 24.469 14.555 1 96.06 130 LEU A O 1
ATOM 1035 N N . GLN A 1 131 ? -12.719 22.234 14.273 1 95.31 131 GLN A N 1
ATOM 1036 C CA . GLN A 1 131 ? -12.438 21.969 15.68 1 95.31 131 GLN A CA 1
ATOM 1037 C C . GLN A 1 131 ? -11.016 22.391 16.047 1 95.31 131 GLN A C 1
ATOM 1039 O O . GLN A 1 131 ? -10.789 23 17.094 1 95.31 131 GLN A O 1
ATOM 1044 N N . ARG A 1 132 ? -10.086 22.078 15.234 1 95.5 132 ARG A N 1
ATOM 1045 C CA . ARG A 1 132 ? -8.695 22.469 15.453 1 95.5 132 ARG A CA 1
ATOM 1046 C C . ARG A 1 132 ? -8.547 23.984 15.484 1 95.5 132 ARG A C 1
ATOM 1048 O O . ARG A 1 132 ? -7.824 24.531 16.328 1 95.5 132 ARG A O 1
ATOM 1055 N N . PHE A 1 133 ? -9.188 24.594 14.555 1 97.38 133 PHE A N 1
ATOM 1056 C CA . PHE A 1 133 ? -9.188 26.047 14.484 1 97.38 133 PHE A CA 1
ATOM 1057 C C . PHE A 1 133 ? -9.602 26.656 15.82 1 97.38 133 PHE A C 1
ATOM 1059 O O . PHE A 1 133 ? -8.883 27.484 16.375 1 97.38 133 PHE A O 1
ATOM 1066 N N . LEU A 1 134 ? -10.68 26.234 16.359 1 97.31 134 LEU A N 1
ATOM 1067 C CA . LEU A 1 134 ? -11.219 26.766 17.594 1 97.31 134 LEU A CA 1
ATOM 1068 C C . LEU A 1 134 ? -10.312 26.422 18.781 1 97.31 134 LEU A C 1
ATOM 1070 O O . LEU A 1 134 ? -10.062 27.281 19.641 1 97.31 134 LEU A O 1
ATOM 1074 N N . ASN A 1 135 ? -9.844 25.266 18.781 1 96.5 135 ASN A N 1
ATOM 1075 C CA . ASN A 1 135 ? -9.016 24.844 19.906 1 96.5 135 ASN A CA 1
ATOM 1076 C C . ASN A 1 135 ? -7.668 25.547 19.906 1 96.5 135 ASN A C 1
ATOM 1078 O O . ASN A 1 135 ? -7.113 25.828 20.969 1 96.5 135 ASN A O 1
ATOM 1082 N N . ASP A 1 136 ? -7.133 25.812 18.781 1 96.94 136 ASP A N 1
ATOM 1083 C CA . ASP A 1 136 ? -5.891 26.578 18.703 1 96.94 136 ASP A CA 1
ATOM 1084 C C . ASP A 1 136 ? -6.102 28.016 19.172 1 96.94 136 ASP A C 1
ATOM 1086 O O . ASP A 1 136 ? -5.199 28.625 19.75 1 96.94 136 ASP A O 1
ATOM 1090 N N . ILE A 1 137 ? -7.254 28.531 18.906 1 97.44 137 ILE A N 1
ATOM 1091 C CA . ILE A 1 137 ? -7.602 29.859 19.422 1 97.44 137 ILE A CA 1
ATOM 1092 C C . ILE A 1 137 ? -7.645 29.812 20.953 1 97.44 137 ILE A C 1
ATOM 1094 O O . ILE A 1 137 ? -7.102 30.703 21.609 1 97.44 137 ILE A O 1
ATOM 1098 N N . MET A 1 138 ? -8.203 28.75 21.453 1 95.94 138 MET A N 1
ATOM 1099 C CA . MET A 1 138 ? -8.367 28.625 22.906 1 95.94 138 MET A CA 1
ATOM 1100 C C . MET A 1 138 ? -7.02 28.406 23.594 1 95.94 138 MET A C 1
ATOM 1102 O O . MET A 1 138 ? -6.863 28.703 24.781 1 95.94 138 MET A O 1
ATOM 1106 N N . LYS A 1 139 ? -6.07 27.984 22.859 1 95.62 139 LYS A N 1
ATOM 1107 C CA . LYS A 1 139 ? -4.734 27.75 23.406 1 95.62 139 LYS A CA 1
ATOM 1108 C C . LYS A 1 139 ? -3.928 29.047 23.453 1 95.62 139 LYS A C 1
ATOM 1110 O O . LYS A 1 139 ? -2.898 29.125 24.125 1 95.62 139 LYS A O 1
ATOM 1115 N N . SER A 1 140 ? -4.32 30.031 22.734 1 95.81 140 SER A N 1
ATOM 1116 C CA . SER A 1 140 ? -3.631 31.328 22.719 1 95.81 140 SER A CA 1
ATOM 1117 C C . SER A 1 140 ? -4.059 32.188 23.891 1 95.81 140 SER A C 1
ATOM 1119 O O . SER A 1 140 ? -5.242 32.5 24.047 1 95.81 140 SER A O 1
ATOM 1121 N N . PRO A 1 141 ? -3.086 32.594 24.688 1 95.69 141 PRO A N 1
ATOM 1122 C CA . PRO A 1 141 ? -3.449 33.5 25.797 1 95.69 141 PRO A CA 1
ATOM 1123 C C . PRO A 1 141 ? -4.055 34.812 25.312 1 95.69 141 PRO A C 1
ATOM 1125 O O . PRO A 1 141 ? -4.797 35.469 26.047 1 95.69 141 PRO A O 1
ATOM 1128 N N . TYR A 1 142 ? -3.799 35.188 24.094 1 95.56 142 TYR A N 1
ATOM 1129 C CA . TYR A 1 142 ? -4.25 36.5 23.562 1 95.56 142 TYR A CA 1
ATOM 1130 C C . TYR A 1 142 ? -5.648 36.375 22.969 1 95.56 142 TYR A C 1
ATOM 1132 O O . TYR A 1 142 ? -6.527 37.188 23.266 1 95.56 142 TYR A O 1
ATOM 1140 N N . LEU A 1 143 ? -5.863 35.312 22.25 1 95.94 143 LEU A N 1
ATOM 1141 C CA . LEU A 1 143 ? -7.059 35.219 21.406 1 95.94 143 LEU A CA 1
ATOM 1142 C C . LEU A 1 143 ? -8.242 34.719 22.219 1 95.94 143 LEU A C 1
ATOM 1144 O O . LEU A 1 143 ? -9.391 35.062 21.938 1 95.94 143 LEU A O 1
ATOM 1148 N N . ARG A 1 144 ? -8.047 33.875 23.125 1 95.5 144 ARG A N 1
ATOM 1149 C CA . ARG A 1 144 ? -9.094 33.094 23.797 1 95.5 144 ARG A CA 1
ATOM 1150 C C . ARG A 1 144 ? -10.094 34 24.484 1 95.5 144 ARG A C 1
ATOM 1152 O O . ARG A 1 144 ? -11.266 33.656 24.641 1 95.5 144 ARG A O 1
ATOM 1159 N N . SER A 1 145 ? -9.664 35.188 24.906 1 90.81 145 SER A N 1
ATOM 1160 C CA . SER A 1 145 ? -10.531 36.062 25.688 1 90.81 145 SER A CA 1
ATOM 1161 C C . SER A 1 145 ? -11.109 37.188 24.828 1 90.81 145 SER A C 1
ATOM 1163 O O . SER A 1 145 ? -11.719 38.125 25.344 1 90.81 145 SER A O 1
ATOM 1165 N N . ASP A 1 146 ? -10.852 37.156 23.578 1 93.44 146 ASP A N 1
ATOM 1166 C CA . ASP A 1 146 ? -11.359 38.188 22.688 1 93.44 146 ASP A CA 1
ATOM 1167 C C . ASP A 1 146 ? -12.891 38.188 22.672 1 93.44 146 ASP A C 1
ATOM 1169 O O . ASP A 1 146 ? -13.523 37.156 22.719 1 93.44 146 ASP A O 1
ATOM 1173 N N . ALA A 1 147 ? -13.453 39.344 22.516 1 91.38 147 ALA A N 1
ATOM 1174 C CA . ALA A 1 147 ? -14.906 39.531 22.547 1 91.38 147 ALA A CA 1
ATOM 1175 C C . ALA A 1 147 ? -15.578 38.781 21.406 1 91.38 147 ALA A C 1
ATOM 1177 O O . ALA A 1 147 ? -16.703 38.281 21.562 1 91.38 147 ALA A O 1
ATOM 1178 N N . ALA A 1 148 ? -14.953 38.781 20.25 1 92.56 148 ALA A N 1
ATOM 1179 C CA . ALA A 1 148 ? -15.523 38.031 19.125 1 92.56 148 ALA A CA 1
ATOM 1180 C C . ALA A 1 148 ? -15.594 36.531 19.422 1 92.56 148 ALA A C 1
ATOM 1182 O O . ALA A 1 148 ? -16.547 35.875 19.016 1 92.56 148 ALA A O 1
ATOM 1183 N N . VAL A 1 149 ? -14.562 36 20.062 1 94.94 149 VAL A N 1
ATOM 1184 C CA . VAL A 1 149 ? -14.539 34.594 20.438 1 94.94 149 VAL A CA 1
ATOM 1185 C C . VAL A 1 149 ? -15.648 34.281 21.438 1 94.94 149 VAL A C 1
ATOM 1187 O O . VAL A 1 149 ? -16.375 33.312 21.312 1 94.94 149 VAL A O 1
ATOM 1190 N N . ALA A 1 150 ? -15.766 35.156 22.375 1 92.06 150 ALA A N 1
ATOM 1191 C CA . ALA A 1 150 ? -16.828 35 23.375 1 92.06 150 ALA A CA 1
ATOM 1192 C C . ALA A 1 150 ? -18.203 35 22.719 1 92.06 150 ALA A C 1
ATOM 1194 O O . ALA A 1 150 ? -19.062 34.219 23.078 1 92.06 150 ALA A O 1
ATOM 1195 N N . SER A 1 151 ? -18.391 35.969 21.828 1 91.44 151 SER A N 1
ATOM 1196 C CA . SER A 1 151 ? -19.672 36.062 21.125 1 91.44 151 SER A CA 1
ATOM 1197 C C . SER A 1 151 ? -19.938 34.812 20.281 1 91.44 151 SER A C 1
ATOM 1199 O O . SER A 1 151 ? -21.047 34.281 20.25 1 91.44 151 SER A O 1
ATOM 1201 N N . PHE A 1 152 ? -18.953 34.375 19.609 1 94.44 152 PHE A N 1
ATOM 1202 C CA . PHE A 1 152 ? -19.047 33.188 18.75 1 94.44 152 PHE A CA 1
ATOM 1203 C C . PHE A 1 152 ? -19.469 31.969 19.562 1 94.44 152 PHE A C 1
ATOM 1205 O O . PHE A 1 152 ? -20.297 31.172 19.125 1 94.44 152 PHE A O 1
ATOM 1212 N N . LEU A 1 153 ? -18.906 31.766 20.719 1 92.56 153 LEU A N 1
ATOM 1213 C CA . LEU A 1 153 ? -19.141 30.578 21.531 1 92.56 153 LEU A CA 1
ATOM 1214 C C . LEU A 1 153 ? -20.391 30.734 22.391 1 92.56 153 LEU A C 1
ATOM 1216 O O . LEU A 1 153 ? -20.938 29.75 22.891 1 92.56 153 LEU A O 1
ATOM 1220 N N . GLY A 1 154 ? -20.797 31.875 22.609 1 87.5 154 GLY A N 1
ATOM 1221 C CA . GLY A 1 154 ? -21.812 32.094 23.641 1 87.5 154 GLY A CA 1
ATOM 1222 C C . GLY A 1 154 ? -23.156 32.469 23.078 1 87.5 154 GLY A C 1
ATOM 1223 O O . GLY A 1 154 ? -24.188 32.281 23.75 1 87.5 154 GLY A O 1
ATOM 1224 N N . GLU A 1 155 ? -23.25 33.094 22.016 1 78.5 155 GLU A N 1
ATOM 1225 C CA . GLU A 1 155 ? -24.516 33.625 21.531 1 78.5 155 GLU A CA 1
ATOM 1226 C C . GLU A 1 155 ? -25.344 32.562 20.844 1 78.5 155 GLU A C 1
ATOM 1228 O O . GLU A 1 155 ? -25.031 32.156 19.719 1 78.5 155 GLU A O 1
ATOM 1233 N N . PRO A 1 156 ? -26.25 32 21.609 1 71.69 156 PRO A N 1
ATOM 1234 C CA . PRO A 1 156 ? -27.078 30.922 21.047 1 71.69 156 PRO A CA 1
ATOM 1235 C C . PRO A 1 156 ? -28.172 31.453 20.109 1 71.69 156 PRO A C 1
ATOM 1237 O O . PRO A 1 156 ? -28.812 30.656 19.422 1 71.69 156 PRO A O 1
ATOM 1240 N N . GLY A 1 157 ? -28.406 32.688 20.047 1 67.56 157 GLY A N 1
ATOM 1241 C CA . GLY A 1 157 ? -29.625 33.312 19.547 1 67.56 157 GLY A CA 1
ATOM 1242 C C . GLY A 1 157 ? -29.922 33 18.094 1 67.56 157 GLY A C 1
ATOM 1243 O O . GLY A 1 157 ? -29.281 32.125 17.5 1 67.56 157 GLY A O 1
ATOM 1244 N N . ASP A 1 158 ? -30.969 33.438 17.625 1 77.69 158 ASP A N 1
ATOM 1245 C CA . ASP A 1 158 ? -31.422 33.312 16.234 1 77.69 158 ASP A CA 1
ATOM 1246 C C . ASP A 1 158 ? -30.453 34.031 15.281 1 77.69 158 ASP A C 1
ATOM 1248 O O . ASP A 1 158 ? -29.516 34.688 15.719 1 77.69 158 ASP A O 1
ATOM 1252 N N . GLU A 1 159 ? -30.547 33.781 14.117 1 79.38 159 GLU A N 1
ATOM 1253 C CA . GLU A 1 159 ? -29.672 34.281 13.062 1 79.38 159 GLU A CA 1
ATOM 1254 C C . GLU A 1 159 ? -29.594 35.812 13.086 1 79.38 159 GLU A C 1
ATOM 1256 O O . GLU A 1 159 ? -28.516 36.375 12.867 1 79.38 159 GLU A O 1
ATOM 1261 N N . ALA A 1 160 ? -30.641 36.406 13.445 1 83.38 160 ALA A N 1
ATOM 1262 C CA . ALA A 1 160 ? -30.688 37.875 13.461 1 83.38 160 ALA A CA 1
ATOM 1263 C C . ALA A 1 160 ? -29.859 38.406 14.617 1 83.38 160 ALA A C 1
ATOM 1265 O O . ALA A 1 160 ? -29.109 39.375 14.445 1 83.38 160 ALA A O 1
ATOM 1266 N N . THR A 1 161 ? -30.016 37.844 15.75 1 86.5 161 THR A N 1
ATOM 1267 C CA . THR A 1 161 ? -29.25 38.281 16.922 1 86.5 161 THR A CA 1
ATOM 1268 C C . THR A 1 161 ? -27.75 38.031 16.703 1 86.5 161 THR A C 1
ATOM 1270 O O . THR A 1 161 ? -26.922 38.875 17.047 1 86.5 161 THR A O 1
ATOM 1273 N N . TRP A 1 162 ? -27.484 36.969 16.109 1 88.81 162 TRP A N 1
ATOM 1274 C CA . TRP A 1 162 ? -26.094 36.625 15.828 1 88.81 162 TRP A CA 1
ATOM 1275 C C . TRP A 1 162 ? -25.5 37.594 14.828 1 88.81 162 TRP A C 1
ATOM 1277 O O . TRP A 1 162 ? -24.359 38.062 15 1 88.81 162 TRP A O 1
ATOM 1287 N N . GLU A 1 163 ? -26.234 37.969 13.875 1 86.88 163 GLU A N 1
ATOM 1288 C CA . GLU A 1 163 ? -25.766 38.938 12.875 1 86.88 163 GLU A CA 1
ATOM 1289 C C . GLU A 1 163 ? -25.484 40.281 13.5 1 86.88 163 GLU A C 1
ATOM 1291 O O . GLU A 1 163 ? -24.5 40.938 13.148 1 86.88 163 GLU A O 1
ATOM 1296 N N . MET A 1 164 ? -26.328 40.625 14.352 1 85.44 164 MET A N 1
ATOM 1297 C CA . MET A 1 164 ? -26.141 41.906 15.047 1 85.44 164 MET A CA 1
ATOM 1298 C C . MET A 1 164 ? -24.906 41.844 15.93 1 85.44 164 MET A C 1
ATOM 1300 O O . MET A 1 164 ? -24.125 42.812 15.984 1 85.44 164 MET A O 1
ATOM 1304 N N . MET A 1 165 ? -24.734 40.812 16.578 1 85.75 165 MET A N 1
ATOM 1305 C CA . MET A 1 165 ? -23.594 40.656 17.469 1 85.75 165 MET A CA 1
ATOM 1306 C C . MET A 1 165 ? -22.281 40.656 16.672 1 85.75 165 MET A C 1
ATOM 1308 O O . MET A 1 165 ? -21.281 41.219 17.125 1 85.75 165 MET A O 1
ATOM 1312 N N . ARG A 1 166 ? -22.266 40 15.531 1 87.25 166 ARG A N 1
ATOM 1313 C CA . ARG A 1 166 ? -21.094 39.969 14.664 1 87.25 166 ARG A CA 1
ATOM 1314 C C . ARG A 1 166 ? -20.672 41.375 14.242 1 87.25 166 ARG A C 1
ATOM 1316 O O . ARG A 1 166 ? -19.484 41.688 14.289 1 87.25 166 ARG A O 1
ATOM 1323 N N . LYS A 1 167 ? -21.641 42.156 13.898 1 82.88 167 LYS A N 1
ATOM 1324 C CA . LYS A 1 167 ? -21.375 43.5 13.438 1 82.88 167 LYS A CA 1
ATOM 1325 C C . LYS A 1 167 ? -20.812 44.375 14.57 1 82.88 167 LYS A C 1
ATOM 1327 O O . LYS A 1 167 ? -19.875 45.125 14.367 1 82.88 167 LYS A O 1
ATOM 1332 N N . ASN A 1 168 ? -21.344 44.156 15.742 1 80.62 168 ASN A N 1
ATOM 1333 C CA . ASN A 1 168 ? -20.969 44.969 16.891 1 80.62 168 ASN A CA 1
ATOM 1334 C C . ASN A 1 168 ? -19.578 44.594 17.391 1 80.62 168 ASN A C 1
ATOM 1336 O O . ASN A 1 168 ? -18.812 45.469 17.812 1 80.62 168 ASN A O 1
ATOM 1340 N N . THR A 1 169 ? -19.312 43.406 17.344 1 81.44 169 THR A N 1
ATOM 1341 C CA . THR A 1 169 ? -18.062 42.906 17.938 1 81.44 169 THR A CA 1
ATOM 1342 C C . THR A 1 169 ? -16.891 43.094 16.969 1 81.44 169 THR A C 1
ATOM 1344 O O . THR A 1 169 ? -15.742 43.188 17.391 1 81.44 169 THR A O 1
ATOM 1347 N N . ALA A 1 170 ? -17.203 43.25 15.695 1 77.56 170 ALA A N 1
ATOM 1348 C CA . ALA A 1 170 ? -16.172 43.344 14.672 1 77.56 170 ALA A CA 1
ATOM 1349 C C . ALA A 1 170 ? -15.469 44.688 14.742 1 77.56 170 ALA A C 1
ATOM 1351 O O . ALA A 1 170 ? -14.297 44.812 14.391 1 77.56 170 ALA A O 1
ATOM 1352 N N . VAL A 1 171 ? -16.094 45.719 15.281 1 71.31 171 VAL A N 1
ATOM 1353 C CA . VAL A 1 171 ? -15.555 47.062 15.172 1 71.31 171 VAL A CA 1
ATOM 1354 C C . VAL A 1 171 ? -15.109 47.562 16.547 1 71.31 171 VAL A C 1
ATOM 1356 O O . VAL A 1 171 ? -14.719 48.719 16.719 1 71.31 171 VAL A O 1
ATOM 1359 N N . MET A 1 172 ? -14.922 46.656 17.438 1 74.06 172 MET A N 1
ATOM 1360 C CA . MET A 1 172 ? -14.516 47.062 18.781 1 74.06 172 MET A CA 1
ATOM 1361 C C . MET A 1 172 ? -13.039 47.438 18.812 1 74.06 172 MET A C 1
ATOM 1363 O O . MET A 1 172 ? -12.211 46.75 18.219 1 74.06 172 MET A O 1
ATOM 1367 N N . ASP A 1 173 ? -12.711 48.562 19.422 1 65 173 ASP A N 1
ATOM 1368 C CA . ASP A 1 173 ? -11.328 49.031 19.578 1 65 173 ASP A CA 1
ATOM 1369 C C . ASP A 1 173 ? -10.539 48.094 20.484 1 65 173 ASP A C 1
ATOM 1371 O O . ASP A 1 173 ? -9.414 47.719 20.156 1 65 173 ASP A O 1
ATOM 1375 N N . ASN A 1 174 ? -11.156 47.969 21.703 1 69.31 174 ASN A N 1
ATOM 1376 C CA . ASN A 1 174 ? -10.555 47.062 22.688 1 69.31 174 ASN A CA 1
ATOM 1377 C C . ASN A 1 174 ? -11.398 45.812 22.891 1 69.31 174 ASN A C 1
ATOM 1379 O O . ASN A 1 174 ? -12.461 45.875 23.516 1 69.31 174 ASN A O 1
ATOM 1383 N N . ALA A 1 175 ? -10.867 44.812 22.188 1 76.56 175 ALA A N 1
ATOM 1384 C CA . ALA A 1 175 ? -11.719 43.625 22.141 1 76.56 175 ALA A CA 1
ATOM 1385 C C . ALA A 1 175 ? -11.461 42.719 23.344 1 76.56 175 ALA A C 1
ATOM 1387 O O . ALA A 1 175 ? -11.961 41.594 23.406 1 76.56 175 ALA A O 1
ATOM 1388 N N . GLY A 1 176 ? -10.641 43.125 24.312 1 81 176 GLY A N 1
ATOM 1389 C CA . GLY A 1 176 ? -10.375 42.312 25.5 1 81 176 GLY A CA 1
ATOM 1390 C C . GLY A 1 176 ? -8.961 42.5 26.016 1 81 176 GLY A C 1
ATOM 1391 O O . GLY A 1 176 ? -8.133 43.125 25.391 1 81 176 GLY A O 1
ATOM 1392 N N . GLU A 1 177 ? -8.734 41.938 27.156 1 87.81 177 GLU A N 1
ATOM 1393 C CA . GLU A 1 177 ? -7.441 42 27.812 1 87.81 177 GLU A CA 1
ATOM 1394 C C . GLU A 1 177 ? -6.336 41.406 26.953 1 87.81 177 GLU A C 1
ATOM 1396 O O . GLU A 1 177 ? -5.207 41.906 26.953 1 87.81 177 GLU A O 1
ATOM 1401 N N . GLY A 1 178 ? -6.688 40.406 26.234 1 91.75 178 GLY A N 1
ATOM 1402 C CA . GLY A 1 178 ? -5.707 39.75 25.391 1 91.75 178 GLY A CA 1
ATOM 1403 C C . GLY A 1 178 ? -5.16 40.625 24.297 1 91.75 178 GLY A C 1
ATOM 1404 O O . GLY A 1 178 ? -3.963 40.594 24 1 91.75 178 GLY A O 1
ATOM 1405 N N . HIS A 1 179 ? -5.973 41.438 23.734 1 90.19 179 HIS A N 1
ATOM 1406 C CA . HIS A 1 179 ? -5.559 42.344 22.656 1 90.19 179 HIS A CA 1
ATOM 1407 C C . HIS A 1 179 ? -4.586 43.406 23.188 1 90.19 179 HIS A C 1
ATOM 1409 O O . HIS A 1 179 ? -3.562 43.688 22.547 1 90.19 179 HIS A O 1
ATOM 1415 N N . MET A 1 180 ? -4.91 43.938 24.281 1 87.25 180 MET A N 1
ATOM 1416 C CA . MET A 1 180 ? -4.059 44.969 24.875 1 87.25 180 MET A CA 1
ATOM 1417 C C . MET A 1 180 ? -2.707 44.375 25.281 1 87.25 180 MET A C 1
ATOM 1419 O O . MET A 1 180 ? -1.671 45.031 25.094 1 87.25 180 MET A O 1
ATOM 1423 N N . ARG A 1 181 ? -2.768 43.219 25.812 1 91.06 181 ARG A N 1
ATOM 1424 C CA . ARG A 1 181 ? -1.529 42.562 26.219 1 91.06 181 ARG A CA 1
ATOM 1425 C C . ARG A 1 181 ? -0.653 42.25 25 1 91.06 181 ARG A C 1
ATOM 1427 O O . ARG A 1 181 ? 0.574 42.344 25.078 1 91.06 181 ARG A O 1
ATOM 1434 N N . TRP A 1 182 ? -1.271 41.875 23.938 1 92.62 182 TRP A N 1
ATOM 1435 C CA . TRP A 1 182 ? -0.536 41.656 22.688 1 92.62 182 TRP A CA 1
ATOM 1436 C C . TRP A 1 182 ? 0.142 42.906 22.203 1 92.62 182 TRP A C 1
ATOM 1438 O O . TRP A 1 182 ? 1.333 42.906 21.875 1 92.62 182 TRP A O 1
ATOM 1448 N N . LEU A 1 183 ? -0.592 44.031 22.172 1 89.5 183 LEU A N 1
ATOM 1449 C CA . LEU A 1 183 ? -0.057 45.312 21.719 1 89.5 183 LEU A CA 1
ATOM 1450 C C . LEU A 1 183 ? 1.088 45.75 22.609 1 89.5 183 LEU A C 1
ATOM 1452 O O . LEU A 1 183 ? 2.105 46.25 22.125 1 89.5 183 LEU A O 1
ATOM 1456 N N . GLN A 1 184 ? 0.861 45.562 23.891 1 89 184 GLN A N 1
ATOM 1457 C CA . GLN A 1 184 ? 1.916 45.906 24.828 1 89 184 GLN A CA 1
ATOM 1458 C C . GLN A 1 184 ? 3.184 45.094 24.578 1 89 184 GLN A C 1
ATOM 1460 O O . GLN A 1 184 ? 4.293 45.625 24.625 1 89 184 GLN A O 1
ATOM 1465 N N . ARG A 1 185 ? 3.027 43.844 24.344 1 91.62 185 ARG A N 1
ATOM 1466 C CA . ARG A 1 185 ? 4.152 42.938 24.094 1 91.62 185 ARG A CA 1
ATOM 1467 C C . ARG A 1 185 ? 4.949 43.375 22.875 1 91.62 185 ARG A C 1
ATOM 1469 O O . ARG A 1 185 ? 6.18 43.375 22.891 1 91.62 185 ARG A O 1
ATOM 1476 N N . ILE A 1 186 ? 4.258 43.781 21.797 1 91.19 186 ILE A N 1
ATOM 1477 C CA . ILE A 1 186 ? 4.949 44.062 20.547 1 91.19 186 ILE A CA 1
ATOM 1478 C C . ILE A 1 186 ? 5.477 45.5 20.547 1 91.19 186 ILE A C 1
ATOM 1480 O O . ILE A 1 186 ? 6.516 45.812 19.953 1 91.19 186 ILE A O 1
ATOM 1484 N N . MET A 1 187 ? 4.867 46.406 21.234 1 87.69 187 MET A N 1
ATOM 1485 C CA . MET A 1 187 ? 5.258 47.812 21.234 1 87.69 187 MET A CA 1
ATOM 1486 C C . MET A 1 187 ? 6.449 48.031 22.156 1 87.69 187 MET A C 1
ATOM 1488 O O . MET A 1 187 ? 7.223 48.969 21.953 1 87.69 187 MET A O 1
ATOM 1492 N N . CYS A 1 188 ? 6.633 47.219 23.109 1 83.94 188 CYS A N 1
ATOM 1493 C CA . CYS A 1 188 ? 7.707 47.438 24.078 1 83.94 188 CYS A CA 1
ATOM 1494 C C . CYS A 1 188 ? 8.992 46.75 23.594 1 83.94 188 CYS A C 1
ATOM 1496 O O . CYS A 1 188 ? 10.055 46.969 24.188 1 83.94 188 CYS A O 1
ATOM 1498 N N . GLU A 1 189 ? 8.828 46 22.516 1 81.19 189 GLU A N 1
ATOM 1499 C CA . GLU A 1 189 ? 10.023 45.375 21.984 1 81.19 189 GLU A CA 1
ATOM 1500 C C . GLU A 1 189 ? 11.023 46.375 21.453 1 81.19 189 GLU A C 1
ATOM 1502 O O . GLU A 1 189 ? 10.656 47.281 20.672 1 81.19 189 GLU A O 1
ATOM 1507 N N . HIS A 1 190 ? 12.195 46.281 22.016 1 80.06 190 HIS A N 1
ATOM 1508 C CA . HIS A 1 190 ? 13.25 47.156 21.531 1 80.06 190 HIS A CA 1
ATOM 1509 C C . HIS A 1 190 ? 13.891 46.594 20.266 1 80.06 190 HIS A C 1
ATOM 1511 O O . HIS A 1 190 ? 14.406 45.469 20.266 1 80.06 190 HIS A O 1
ATOM 1517 N N . ILE A 1 191 ? 13.656 47.344 19.219 1 82.25 191 ILE A N 1
ATOM 1518 C CA . ILE A 1 191 ? 14.258 46.938 17.953 1 82.25 191 ILE A CA 1
ATOM 1519 C C . ILE A 1 191 ? 15.57 47.688 17.75 1 82.25 191 ILE A C 1
ATOM 1521 O O . ILE A 1 191 ? 15.578 48.875 17.422 1 82.25 191 ILE A O 1
ATOM 1525 N N . ALA A 1 192 ? 16.641 47.094 18.219 1 68.5 192 ALA A N 1
ATOM 1526 C CA . ALA A 1 192 ? 17.953 47.719 18.266 1 68.5 192 ALA A CA 1
ATOM 1527 C C . ALA A 1 192 ? 18.484 48 16.859 1 68.5 192 ALA A C 1
ATOM 1529 O O . ALA A 1 192 ? 19.125 49.031 16.625 1 68.5 192 ALA A O 1
ATOM 1530 N N . SER A 1 193 ? 18.484 47 15.984 1 74.38 193 SER A N 1
ATOM 1531 C CA . SER A 1 193 ? 19.047 47.094 14.641 1 74.38 193 SER A CA 1
ATOM 1532 C C . SER A 1 193 ? 17.953 46.969 13.578 1 74.38 193 SER A C 1
ATOM 1534 O O . SER A 1 193 ? 16.797 46.688 13.898 1 74.38 193 SER A O 1
ATOM 1536 N N . SER A 1 194 ? 18.406 47.344 12.43 1 82.25 194 SER A N 1
ATOM 1537 C CA . SER A 1 194 ? 17.5 47.219 11.289 1 82.25 194 SER A CA 1
ATOM 1538 C C . SER A 1 194 ? 16.969 45.781 11.164 1 82.25 194 SER A C 1
ATOM 1540 O O . SER A 1 194 ? 17.75 44.844 10.938 1 82.25 194 SER A O 1
ATOM 1542 N N . PRO A 1 195 ? 15.719 45.656 11.43 1 89.19 195 PRO A N 1
ATOM 1543 C CA . PRO A 1 195 ? 15.109 44.312 11.414 1 89.19 195 PRO A CA 1
ATOM 1544 C C . PRO A 1 195 ? 14.977 43.75 10.008 1 89.19 195 PRO A C 1
ATOM 1546 O O . PRO A 1 195 ? 14.633 42.562 9.844 1 89.19 195 PRO A O 1
ATOM 1549 N N . GLU A 1 196 ? 15.312 44.531 8.984 1 88.94 196 GLU A N 1
ATOM 1550 C CA . GLU A 1 196 ? 15.039 44.156 7.602 1 88.94 196 GLU A CA 1
ATOM 1551 C C . GLU A 1 196 ? 15.789 42.875 7.215 1 88.94 196 GLU A C 1
ATOM 1553 O O . GLU A 1 196 ? 15.234 42 6.551 1 88.94 196 GLU A O 1
ATOM 1558 N N . HIS A 1 197 ? 16.969 42.812 7.633 1 88.88 197 HIS A N 1
ATOM 1559 C CA . HIS A 1 197 ? 17.766 41.656 7.281 1 88.88 197 HIS A CA 1
ATOM 1560 C C . HIS A 1 197 ? 17.203 40.375 7.926 1 88.88 197 HIS A C 1
ATOM 1562 O O . HIS A 1 197 ? 17.031 39.375 7.258 1 88.88 197 HIS A O 1
ATOM 1568 N N . GLU A 1 198 ? 16.922 40.469 9.18 1 89 198 GLU A N 1
ATOM 1569 C CA . GLU A 1 198 ? 16.391 39.312 9.906 1 89 198 GLU A CA 1
ATOM 1570 C C . GLU A 1 198 ? 15.055 38.844 9.336 1 89 198 GLU A C 1
ATOM 1572 O O . GLU A 1 198 ? 14.805 37.656 9.211 1 89 198 GLU A O 1
ATOM 1577 N N . ILE A 1 199 ? 14.227 39.781 9.016 1 92.75 199 ILE A N 1
ATOM 1578 C CA . ILE A 1 199 ? 12.906 39.469 8.484 1 92.75 199 ILE A CA 1
ATOM 1579 C C . ILE A 1 199 ? 13.039 38.844 7.094 1 92.75 199 ILE A C 1
ATOM 1581 O O . ILE A 1 199 ? 12.289 37.938 6.742 1 92.75 199 ILE A O 1
ATOM 1585 N N . SER A 1 200 ? 14.023 39.344 6.312 1 91.75 200 SER A N 1
ATOM 1586 C CA . SER A 1 200 ? 14.25 38.812 4.977 1 91.75 200 SER A CA 1
ATOM 1587 C C . SER A 1 200 ? 14.727 37.344 5.043 1 91.75 200 SER A C 1
ATOM 1589 O O . SER A 1 200 ? 14.305 36.531 4.242 1 91.75 200 SER A O 1
ATOM 1591 N N . VAL A 1 201 ? 15.602 37.062 5.949 1 89.62 201 VAL A N 1
ATOM 1592 C CA . VAL A 1 201 ? 16.094 35.719 6.141 1 89.62 201 VAL A CA 1
ATOM 1593 C C . VAL A 1 201 ? 14.953 34.781 6.57 1 89.62 201 VAL A C 1
ATOM 1595 O O . VAL A 1 201 ? 14.82 33.688 6.066 1 89.62 201 VAL A O 1
ATOM 1598 N N . PHE A 1 202 ? 14.195 35.312 7.508 1 92.69 202 PHE A N 1
ATOM 1599 C CA . PHE A 1 202 ? 13.047 34.562 7.992 1 92.69 202 PHE A CA 1
ATOM 1600 C C . PHE A 1 202 ? 12.07 34.281 6.855 1 92.69 202 PHE A C 1
ATOM 1602 O O . PHE A 1 202 ? 11.562 33.156 6.738 1 92.69 202 PHE A O 1
ATOM 1609 N N . LYS A 1 203 ? 11.82 35.25 6.043 1 94.44 203 LYS A N 1
ATOM 1610 C CA . LYS A 1 203 ? 10.906 35.094 4.914 1 94.44 203 LYS A CA 1
ATOM 1611 C C . LYS A 1 203 ? 11.391 33.969 3.982 1 94.44 203 LYS A C 1
ATOM 1613 O O . LYS A 1 203 ? 10.602 33.125 3.559 1 94.44 203 LYS A O 1
ATOM 1618 N N . ARG A 1 204 ? 12.625 33.906 3.65 1 93 204 ARG A N 1
ATOM 1619 C CA . ARG A 1 204 ? 13.195 32.875 2.783 1 93 204 ARG A CA 1
ATOM 1620 C C . ARG A 1 204 ? 13.047 31.5 3.41 1 93 204 ARG A C 1
ATOM 1622 O O . ARG A 1 204 ? 12.742 30.531 2.715 1 93 204 ARG A O 1
ATOM 1629 N N . HIS A 1 205 ? 13.273 31.5 4.66 1 91.56 205 HIS A N 1
ATOM 1630 C CA . HIS A 1 205 ? 13.125 30.25 5.383 1 91.56 205 HIS A CA 1
ATOM 1631 C C . HIS A 1 205 ? 11.688 29.75 5.328 1 91.56 205 HIS A C 1
ATOM 1633 O O . HIS A 1 205 ? 11.453 28.547 5.121 1 91.56 205 HIS A O 1
ATOM 1639 N N . VAL A 1 206 ? 10.797 30.625 5.566 1 95 206 VAL A N 1
ATOM 1640 C CA . VAL A 1 206 ? 9.383 30.266 5.539 1 95 206 VAL A CA 1
ATOM 1641 C C . VAL A 1 206 ? 8.992 29.797 4.145 1 95 206 VAL A C 1
ATOM 1643 O O . VAL A 1 206 ? 8.242 28.828 3.998 1 95 206 VAL A O 1
ATOM 1646 N N . GLU A 1 207 ? 9.484 30.469 3.129 1 96.31 207 GLU A N 1
ATOM 1647 C CA . GLU A 1 207 ? 9.195 30.062 1.754 1 96.31 207 GLU A CA 1
ATOM 1648 C C . GLU A 1 207 ? 9.727 28.672 1.458 1 96.31 207 GLU A C 1
ATOM 1650 O O . GLU A 1 207 ? 9.047 27.875 0.808 1 96.31 207 GLU A O 1
ATOM 1655 N N . GLN A 1 208 ? 10.883 28.406 1.918 1 94.62 208 GLN A N 1
ATOM 1656 C CA . GLN A 1 208 ? 11.461 27.078 1.745 1 94.62 208 GLN A CA 1
ATOM 1657 C C . GLN A 1 208 ? 10.641 26.031 2.482 1 94.62 208 GLN A C 1
ATOM 1659 O O . GLN A 1 208 ? 10.383 24.953 1.942 1 94.62 208 GLN A O 1
ATOM 1664 N N . ARG A 1 209 ? 10.297 26.297 3.668 1 94.88 209 ARG A N 1
ATOM 1665 C CA . ARG A 1 209 ? 9.477 25.375 4.457 1 94.88 209 ARG A CA 1
ATOM 1666 C C . ARG A 1 209 ? 8.125 25.141 3.789 1 94.88 209 ARG A C 1
ATOM 1668 O O . ARG A 1 209 ? 7.629 24.016 3.77 1 94.88 209 ARG A O 1
ATOM 1675 N N . GLU A 1 210 ? 7.559 26.203 3.34 1 97.38 210 GLU A N 1
ATOM 1676 C CA . GLU A 1 210 ? 6.281 26.078 2.639 1 97.38 210 GLU A CA 1
ATOM 1677 C C . GLU A 1 210 ? 6.391 25.141 1.448 1 97.38 210 GLU A C 1
ATOM 1679 O O . GLU A 1 210 ? 5.516 24.297 1.232 1 97.38 210 GLU A O 1
ATOM 1684 N N . ARG A 1 211 ? 7.43 25.297 0.686 1 97.69 211 ARG A N 1
ATOM 1685 C CA . ARG A 1 211 ? 7.656 24.438 -0.465 1 97.69 211 ARG A CA 1
ATOM 1686 C C . ARG A 1 211 ? 7.77 22.969 -0.036 1 97.69 211 ARG A C 1
ATOM 1688 O O . ARG A 1 211 ? 7.141 22.094 -0.631 1 97.69 211 ARG A O 1
ATOM 1695 N N . LEU A 1 212 ? 8.539 22.734 0.928 1 97.19 212 LEU A N 1
ATOM 1696 C CA . LEU A 1 212 ? 8.758 21.375 1.413 1 97.19 212 LEU A CA 1
ATOM 1697 C C . LEU A 1 212 ? 7.461 20.781 1.963 1 97.19 212 LEU A C 1
ATOM 1699 O O . LEU A 1 212 ? 7.156 19.609 1.713 1 97.19 212 LEU A O 1
ATOM 1703 N N . LEU A 1 213 ? 6.754 21.578 2.727 1 97.94 213 LEU A N 1
ATOM 1704 C CA . LEU A 1 213 ? 5.48 21.125 3.268 1 97.94 213 LEU A CA 1
ATOM 1705 C C . LEU A 1 213 ? 4.484 20.828 2.148 1 97.94 213 LEU A C 1
ATOM 1707 O O . LEU A 1 213 ? 3.66 19.922 2.262 1 97.94 213 LEU A O 1
ATOM 1711 N N . GLY A 1 214 ? 4.566 21.656 1.103 1 98.38 214 GLY A N 1
ATOM 1712 C CA . GLY A 1 214 ? 3.748 21.375 -0.063 1 98.38 214 GLY A CA 1
ATOM 1713 C C . GLY A 1 214 ? 4.047 20.016 -0.686 1 98.38 214 GLY A C 1
ATOM 1714 O O . GLY A 1 214 ? 3.131 19.266 -1.02 1 98.38 214 GLY A O 1
ATOM 1715 N N . GLU A 1 215 ? 5.277 19.688 -0.831 1 98.31 215 GLU A N 1
ATOM 1716 C CA . GLU A 1 215 ? 5.699 18.391 -1.355 1 98.31 215 GLU A CA 1
ATOM 1717 C C . GLU A 1 215 ? 5.281 17.25 -0.424 1 98.31 215 GLU A C 1
ATOM 1719 O O . GLU A 1 215 ? 4.852 16.188 -0.882 1 98.31 215 GLU A O 1
ATOM 1724 N N . LEU A 1 216 ? 5.441 17.5 0.807 1 98.12 216 LEU A N 1
ATOM 1725 C CA . LEU A 1 216 ? 5.062 16.5 1.805 1 98.12 216 LEU A CA 1
ATOM 1726 C C . LEU A 1 216 ? 3.564 16.203 1.741 1 98.12 216 LEU A C 1
ATOM 1728 O O . LEU A 1 216 ? 3.148 15.055 1.81 1 98.12 216 LEU A O 1
ATOM 1732 N N . ALA A 1 217 ? 2.83 17.25 1.684 1 98.12 217 ALA A N 1
ATOM 1733 C CA . ALA A 1 217 ? 1.381 17.078 1.606 1 98.12 217 ALA A CA 1
ATOM 1734 C C . ALA A 1 217 ? 0.983 16.281 0.37 1 98.12 217 ALA A C 1
ATOM 1736 O O . ALA A 1 217 ? 0.125 15.398 0.443 1 98.12 217 ALA A O 1
ATOM 1737 N N . ALA A 1 218 ? 1.582 16.578 -0.766 1 98.25 218 ALA A N 1
ATOM 1738 C CA . ALA A 1 218 ? 1.305 15.844 -1.996 1 98.25 218 ALA A CA 1
ATOM 1739 C C . ALA A 1 218 ? 1.666 14.367 -1.845 1 98.25 218 ALA A C 1
ATOM 1741 O O . ALA A 1 218 ? 0.915 13.492 -2.279 1 98.25 218 ALA A O 1
ATOM 1742 N N . CYS A 1 219 ? 2.762 14.117 -1.305 1 98.06 219 CYS A N 1
ATOM 1743 C CA . CYS A 1 219 ? 3.201 12.742 -1.078 1 98.06 219 CYS A CA 1
ATOM 1744 C C . CYS A 1 219 ? 2.25 12.016 -0.135 1 98.06 219 CYS A C 1
ATOM 1746 O O . CYS A 1 219 ? 1.868 10.875 -0.393 1 98.06 219 CYS A O 1
ATOM 1748 N N . ALA A 1 220 ? 1.918 12.68 0.984 1 97.62 220 ALA A N 1
ATOM 1749 C CA . ALA A 1 220 ? 0.988 12.094 1.948 1 97.62 220 ALA A CA 1
ATOM 1750 C C . ALA A 1 220 ? -0.347 11.758 1.289 1 97.62 220 ALA A C 1
ATOM 1752 O O . ALA A 1 220 ? -0.962 10.734 1.604 1 97.62 220 ALA A O 1
ATOM 1753 N N . LYS A 1 221 ? -0.765 12.594 0.423 1 97.56 221 LYS A N 1
ATOM 1754 C CA . LYS A 1 221 ? -2.016 12.336 -0.287 1 97.56 221 LYS A CA 1
ATOM 1755 C C . LYS A 1 221 ? -1.913 11.086 -1.15 1 97.56 221 LYS A C 1
ATOM 1757 O O . LYS A 1 221 ? -2.826 10.258 -1.161 1 97.56 221 LYS A O 1
ATOM 1762 N N . ARG A 1 222 ? -0.857 10.938 -1.882 1 97.88 222 ARG A N 1
ATOM 1763 C CA . ARG A 1 222 ? -0.645 9.742 -2.691 1 97.88 222 ARG A CA 1
ATOM 1764 C C . ARG A 1 222 ? -0.641 8.484 -1.825 1 97.88 222 ARG A C 1
ATOM 1766 O O . ARG A 1 222 ? -1.232 7.469 -2.193 1 97.88 222 ARG A O 1
ATOM 1773 N N . LEU A 1 223 ? 0.01 8.57 -0.726 1 97.44 223 LEU A N 1
ATOM 1774 C CA . LEU A 1 223 ? 0.07 7.434 0.191 1 97.44 223 LEU A CA 1
ATOM 1775 C C . LEU A 1 223 ? -1.326 7.047 0.668 1 97.44 223 LEU A C 1
ATOM 1777 O O . LEU A 1 223 ? -1.671 5.863 0.695 1 97.44 223 LEU A O 1
ATOM 1781 N N . ALA A 1 224 ? -2.072 8.047 1.075 1 96 224 ALA A N 1
ATOM 1782 C CA . ALA A 1 224 ? -3.436 7.789 1.534 1 96 224 ALA A CA 1
ATOM 1783 C C . ALA A 1 224 ? -4.27 7.137 0.435 1 96 224 ALA A C 1
ATOM 1785 O O . ALA A 1 224 ? -4.945 6.137 0.672 1 96 224 ALA A O 1
ATOM 1786 N N . ASP A 1 225 ? -4.207 7.637 -0.779 1 96.56 225 ASP A N 1
ATOM 1787 C CA . ASP A 1 225 ? -4.965 7.098 -1.903 1 96.56 225 ASP A CA 1
ATOM 1788 C C . ASP A 1 225 ? -4.539 5.664 -2.221 1 96.56 225 ASP A C 1
ATOM 1790 O O . ASP A 1 225 ? -5.379 4.793 -2.443 1 96.56 225 ASP A O 1
ATOM 1794 N N . ARG A 1 226 ? -3.295 5.492 -2.289 1 96.81 226 ARG A N 1
ATOM 1795 C CA . ARG A 1 226 ? -2.76 4.176 -2.629 1 96.81 226 ARG A CA 1
ATOM 1796 C C . ARG A 1 226 ? -3.119 3.148 -1.562 1 96.81 226 ARG A C 1
ATOM 1798 O O . ARG A 1 226 ? -3.424 1.996 -1.881 1 96.81 226 ARG A O 1
ATOM 1805 N N . SER A 1 227 ? -3.01 3.562 -0.333 1 96.62 227 SER A N 1
ATOM 1806 C CA . SER A 1 227 ? -3.373 2.65 0.747 1 96.62 227 SER A CA 1
ATOM 1807 C C . SER A 1 227 ? -4.848 2.266 0.675 1 96.62 227 SER A C 1
ATOM 1809 O O . SER A 1 227 ? -5.211 1.132 0.993 1 96.62 227 SER A O 1
ATOM 1811 N N . ALA A 1 228 ? -5.676 3.189 0.332 1 95.75 228 ALA A N 1
ATOM 1812 C CA . ALA A 1 228 ? -7.098 2.889 0.167 1 95.75 228 ALA A CA 1
ATOM 1813 C C . ALA A 1 228 ? -7.316 1.875 -0.953 1 95.75 228 ALA A C 1
ATOM 1815 O O . ALA A 1 228 ? -8.117 0.948 -0.812 1 95.75 228 ALA A O 1
ATOM 1816 N N . ALA A 1 229 ? -6.609 2.068 -2.059 1 97.25 229 ALA A N 1
ATOM 1817 C CA . ALA A 1 229 ? -6.703 1.135 -3.178 1 97.25 229 ALA A CA 1
ATOM 1818 C C . ALA A 1 229 ? -6.195 -0.248 -2.779 1 97.25 229 ALA A C 1
ATOM 1820 O O . ALA A 1 229 ? -6.797 -1.264 -3.137 1 97.25 229 ALA A O 1
ATOM 1821 N N . MET A 1 230 ? -5.125 -0.28 -2.082 1 97.19 230 MET A N 1
ATOM 1822 C CA . MET A 1 230 ? -4.559 -1.542 -1.612 1 97.19 230 MET A CA 1
ATOM 1823 C C . MET A 1 230 ? -5.535 -2.266 -0.69 1 97.19 230 MET A C 1
ATOM 1825 O O . MET A 1 230 ? -5.688 -3.486 -0.777 1 97.19 230 MET A O 1
ATOM 1829 N N . ALA A 1 231 ? -6.113 -1.503 0.235 1 96.56 231 ALA A N 1
ATOM 1830 C CA . ALA A 1 231 ? -7.094 -2.088 1.145 1 96.56 231 ALA A CA 1
ATOM 1831 C C . ALA A 1 231 ? -8.234 -2.746 0.373 1 96.56 231 ALA A C 1
ATOM 1833 O O . ALA A 1 231 ? -8.688 -3.838 0.73 1 96.56 231 ALA A O 1
ATOM 1834 N N . LYS A 1 232 ? -8.656 -2.137 -0.663 1 97.62 232 LYS A N 1
ATOM 1835 C CA . LYS A 1 232 ? -9.711 -2.701 -1.501 1 97.62 232 LYS A CA 1
ATOM 1836 C C . LYS A 1 232 ? -9.242 -3.984 -2.184 1 97.62 232 LYS A C 1
ATOM 1838 O O . LYS A 1 232 ? -10 -4.957 -2.266 1 97.62 232 LYS A O 1
ATOM 1843 N N . ASP A 1 233 ? -8.039 -3.967 -2.705 1 97.81 233 ASP A N 1
ATOM 1844 C CA . ASP A 1 233 ? -7.484 -5.145 -3.373 1 97.81 233 ASP A CA 1
ATOM 1845 C C . ASP A 1 233 ? -7.379 -6.324 -2.408 1 97.81 233 ASP A C 1
ATOM 1847 O O . ASP A 1 233 ? -7.699 -7.457 -2.771 1 97.81 233 ASP A O 1
ATOM 1851 N N . VAL A 1 234 ? -6.91 -6.113 -1.209 1 98.12 234 VAL A N 1
ATOM 1852 C CA . VAL A 1 234 ? -6.785 -7.188 -0.229 1 98.12 234 VAL A CA 1
ATOM 1853 C C . VAL A 1 234 ? -8.172 -7.699 0.158 1 98.12 234 VAL A C 1
ATOM 1855 O O . VAL A 1 234 ? -8.359 -8.898 0.371 1 98.12 234 VAL A O 1
ATOM 1858 N N . SER A 1 235 ? -9.102 -6.777 0.293 1 98.06 235 SER A N 1
ATOM 1859 C CA . SER A 1 235 ? -10.477 -7.191 0.538 1 98.06 235 SER A CA 1
ATOM 1860 C C . SER A 1 235 ? -11 -8.078 -0.59 1 98.06 235 SER A C 1
ATOM 1862 O O . SER A 1 235 ? -11.695 -9.062 -0.341 1 98.06 235 SER A O 1
ATOM 1864 N N . THR A 1 236 ? -10.656 -7.684 -1.824 1 98.31 236 THR A N 1
ATOM 1865 C CA . THR A 1 236 ? -11.023 -8.5 -2.979 1 98.31 236 THR A CA 1
ATOM 1866 C C . THR A 1 236 ? -10.359 -9.867 -2.9 1 98.31 236 THR A C 1
ATOM 1868 O O . THR A 1 236 ? -10.984 -10.891 -3.199 1 98.31 236 THR A O 1
ATOM 1871 N N . LEU A 1 237 ? -9.117 -9.906 -2.557 1 98.31 237 LEU A N 1
ATOM 1872 C CA . LEU A 1 237 ? -8.406 -11.164 -2.373 1 98.31 237 LEU A CA 1
ATOM 1873 C C . LEU A 1 237 ? -9.125 -12.062 -1.377 1 98.31 237 LEU A C 1
ATOM 1875 O O . LEU A 1 237 ? -9.273 -13.258 -1.609 1 98.31 237 LEU A O 1
ATOM 1879 N N . HIS A 1 238 ? -9.539 -11.484 -0.287 1 98.31 238 HIS A N 1
ATOM 1880 C CA . HIS A 1 238 ? -10.305 -12.211 0.717 1 98.31 238 HIS A CA 1
ATOM 1881 C C . HIS A 1 238 ? -11.578 -12.805 0.117 1 98.31 238 HIS A C 1
ATOM 1883 O O . HIS A 1 238 ? -11.906 -13.969 0.365 1 98.31 238 HIS A O 1
ATOM 1889 N N . ALA A 1 239 ? -12.266 -12 -0.648 1 98.19 239 ALA A N 1
ATOM 1890 C CA . ALA A 1 239 ? -13.508 -12.453 -1.271 1 98.19 239 ALA A CA 1
ATOM 1891 C C . ALA A 1 239 ? -13.25 -13.625 -2.213 1 98.19 239 ALA A C 1
ATOM 1893 O O . ALA A 1 239 ? -14.039 -14.57 -2.266 1 98.19 239 ALA A O 1
ATOM 1894 N N . ILE A 1 240 ? -12.195 -13.594 -2.994 1 98.25 240 ILE A N 1
ATOM 1895 C CA . ILE A 1 240 ? -11.859 -14.656 -3.938 1 98.25 240 ILE A CA 1
ATOM 1896 C C . ILE A 1 240 ? -11.555 -15.945 -3.176 1 98.25 240 ILE A C 1
ATOM 1898 O O . ILE A 1 240 ? -12.031 -17.016 -3.545 1 98.25 240 ILE A O 1
ATOM 1902 N N . PHE A 1 241 ? -10.758 -15.922 -2.115 1 98 241 PHE A N 1
ATOM 1903 C CA . PHE A 1 241 ? -10.445 -17.094 -1.31 1 98 241 PHE A CA 1
ATOM 1904 C C . PHE A 1 241 ? -11.703 -17.672 -0.67 1 98 241 PHE A C 1
ATOM 1906 O O . PHE A 1 241 ? -11.867 -18.891 -0.6 1 98 241 PHE A O 1
ATOM 1913 N N . ALA A 1 242 ? -12.523 -16.75 -0.149 1 96.88 242 ALA A N 1
ATOM 1914 C CA . ALA A 1 242 ? -13.789 -17.203 0.414 1 96.88 242 ALA A CA 1
ATOM 1915 C C . ALA A 1 242 ? -14.633 -17.922 -0.639 1 96.88 242 ALA A C 1
ATOM 1917 O O . ALA A 1 242 ? -15.25 -18.953 -0.354 1 96.88 242 ALA A O 1
ATOM 1918 N N . GLY A 1 243 ? -14.688 -17.312 -1.84 1 95.12 243 GLY A N 1
ATOM 1919 C CA . GLY A 1 243 ? -15.375 -17.969 -2.939 1 95.12 243 GLY A CA 1
ATOM 1920 C C . GLY A 1 243 ? -14.789 -19.312 -3.301 1 95.12 243 GLY A C 1
ATOM 1921 O O . GLY A 1 243 ? -15.531 -20.266 -3.582 1 95.12 243 GLY A O 1
ATOM 1922 N N . TRP A 1 244 ? -13.492 -19.422 -3.295 1 95.12 244 TRP A N 1
ATOM 1923 C CA . TRP A 1 244 ? -12.805 -20.688 -3.57 1 95.12 244 TRP A CA 1
ATOM 1924 C C . TRP A 1 244 ? -13.148 -21.734 -2.51 1 95.12 244 TRP A C 1
ATOM 1926 O O . TRP A 1 244 ? -13.438 -22.875 -2.838 1 95.12 244 TRP A O 1
ATOM 1936 N N . GLN A 1 245 ? -13.102 -21.344 -1.29 1 94.06 245 GLN A N 1
ATOM 1937 C CA . GLN A 1 245 ? -13.461 -22.219 -0.186 1 94.06 245 GLN A CA 1
ATOM 1938 C C . GLN A 1 245 ? -14.875 -22.781 -0.367 1 94.06 245 GLN A C 1
ATOM 1940 O O . GLN A 1 245 ? -15.102 -23.969 -0.206 1 94.06 245 GLN A O 1
ATOM 1945 N N . LEU A 1 246 ? -15.82 -21.906 -0.716 1 90.94 246 LEU A N 1
ATOM 1946 C CA . LEU A 1 246 ? -17.203 -22.312 -0.93 1 90.94 246 LEU A CA 1
ATOM 1947 C C . LEU A 1 246 ? -17.312 -23.281 -2.105 1 90.94 246 LEU A C 1
ATOM 1949 O O . LEU A 1 246 ? -18.047 -24.266 -2.039 1 90.94 246 LEU A O 1
ATOM 1953 N N . ALA A 1 247 ? -16.562 -22.969 -3.148 1 89.19 247 ALA A N 1
ATOM 1954 C CA . ALA A 1 247 ? -16.594 -23.781 -4.355 1 89.19 247 ALA A CA 1
ATOM 1955 C C . ALA A 1 247 ? -16.109 -25.203 -4.074 1 89.19 247 ALA A C 1
ATOM 1957 O O . ALA A 1 247 ? -16.609 -26.172 -4.641 1 89.19 247 ALA A O 1
ATOM 1958 N N . GLU A 1 248 ? -15.117 -25.328 -3.191 1 89.44 248 GLU A N 1
ATOM 1959 C CA . GLU A 1 248 ? -14.516 -26.641 -2.906 1 89.44 248 GLU A CA 1
ATOM 1960 C C . GLU A 1 248 ? -15.305 -27.391 -1.838 1 89.44 248 GLU A C 1
ATOM 1962 O O . GLU A 1 248 ? -15.195 -28.609 -1.717 1 89.44 248 GLU A O 1
ATOM 1967 N N . SER A 1 249 ? -16.016 -26.734 -0.888 1 83.12 249 SER A N 1
ATOM 1968 C CA . SER A 1 249 ? -16.766 -27.375 0.186 1 83.12 249 SER A CA 1
ATOM 1969 C C . SER A 1 249 ? -18.062 -27.969 -0.333 1 83.12 249 SER A C 1
ATOM 1971 O O . SER A 1 249 ? -18.656 -28.859 0.299 1 83.12 249 SER A O 1
ATOM 1973 N N . GLY A 1 250 ? -18.484 -28.047 -1.612 1 67.12 250 GLY A N 1
ATOM 1974 C CA . GLY A 1 250 ? -19.594 -28.766 -2.225 1 67.12 250 GLY A CA 1
ATOM 1975 C C . GLY A 1 250 ? -20.938 -28.391 -1.634 1 67.12 250 GLY A C 1
ATOM 1976 O O . GLY A 1 250 ? -21.891 -29.172 -1.72 1 67.12 250 GLY A O 1
ATOM 1977 N N . THR A 1 251 ? -21.328 -27.594 -0.633 1 52.31 251 THR A N 1
ATOM 1978 C CA . THR A 1 251 ? -22.688 -27.766 -0.122 1 52.31 251 THR A CA 1
ATOM 1979 C C . THR A 1 251 ? -23.656 -28.094 -1.254 1 52.31 251 THR A C 1
ATOM 1981 O O . THR A 1 251 ? -24.844 -28.297 -1.017 1 52.31 251 THR A O 1
ATOM 1984 N N . GLY A 1 252 ? -23.719 -27.625 -2.467 1 41.56 252 GLY A N 1
ATOM 1985 C CA . GLY A 1 252 ? -24.859 -28.125 -3.209 1 41.56 252 GLY A CA 1
ATOM 1986 C C . GLY A 1 252 ? -24.812 -29.625 -3.438 1 41.56 252 GLY A C 1
ATOM 1987 O O . GLY A 1 252 ? -24 -30.328 -2.842 1 41.56 252 GLY A O 1
ATOM 1988 N N . SER A 1 253 ? -25.344 -30.188 -4.746 1 39.97 253 SER A N 1
ATOM 1989 C CA . SER A 1 253 ? -25.797 -31.547 -5.035 1 39.97 253 SER A CA 1
ATOM 1990 C C . SER A 1 253 ? -24.781 -32.594 -4.57 1 39.97 253 SER A C 1
ATOM 1992 O O . SER A 1 253 ? -25.109 -33.5 -3.828 1 39.97 253 SER A O 1
ATOM 1994 N N . SER A 1 254 ? -24.203 -33.469 -5.715 1 41 254 SER A N 1
ATOM 1995 C CA . SER A 1 254 ? -23.688 -34.812 -5.984 1 41 254 SER A CA 1
ATOM 1996 C C . SER A 1 254 ? -22.422 -35.094 -5.195 1 41 254 SER A C 1
ATOM 1998 O O . SER A 1 254 ? -21.797 -34.156 -4.676 1 41 254 SER A O 1
ATOM 2000 N N . GLU A 1 255 ? -21.594 -36.281 -5.625 1 45.66 255 GLU A N 1
ATOM 2001 C CA . GLU A 1 255 ? -20.406 -37.094 -5.398 1 45.66 255 GLU A CA 1
ATOM 2002 C C . GLU A 1 255 ? -19.156 -36.219 -5.246 1 45.66 255 GLU A C 1
ATOM 2004 O O . GLU A 1 255 ? -18.125 -36.469 -5.883 1 45.66 255 GLU A O 1
ATOM 2009 N N . THR A 1 256 ? -19.25 -34.906 -5.109 1 48.88 256 THR A N 1
ATOM 2010 C CA . THR A 1 256 ? -18.016 -34.156 -5.258 1 48.88 256 THR A CA 1
ATOM 2011 C C . THR A 1 256 ? -17 -34.562 -4.199 1 48.88 256 THR A C 1
ATOM 2013 O O . THR A 1 256 ? -17.328 -34.656 -3.016 1 48.88 256 THR A O 1
ATOM 2016 N N . HIS A 1 257 ? -16.078 -35.406 -4.566 1 52.5 257 HIS A N 1
ATOM 2017 C CA . HIS A 1 257 ? -14.859 -35.75 -3.857 1 52.5 257 HIS A CA 1
ATOM 2018 C C . HIS A 1 257 ? -14.297 -34.562 -3.094 1 52.5 257 HIS A C 1
ATOM 2020 O O . HIS A 1 257 ? -13.758 -33.625 -3.699 1 52.5 257 HIS A O 1
ATOM 2026 N N . ASN A 1 258 ? -14.992 -34.312 -1.945 1 57.25 258 ASN A N 1
ATOM 2027 C CA . ASN A 1 258 ? -14.523 -33.375 -0.92 1 57.25 258 ASN A CA 1
ATOM 2028 C C . ASN A 1 258 ? -13.016 -33.5 -0.713 1 57.25 258 ASN A C 1
ATOM 2030 O O . ASN A 1 258 ? -12.508 -34.562 -0.385 1 57.25 258 ASN A O 1
ATOM 2034 N N . ASP A 1 259 ? -12.164 -32.812 -1.458 1 79.25 259 ASP A N 1
ATOM 2035 C CA . ASP A 1 259 ? -10.734 -32.719 -1.166 1 79.25 259 ASP A CA 1
ATOM 2036 C C . ASP A 1 259 ? -10.5 -32.094 0.202 1 79.25 259 ASP A C 1
ATOM 2038 O O . ASP A 1 259 ? -10.219 -30.891 0.296 1 79.25 259 ASP A O 1
ATOM 2042 N N . ALA A 1 260 ? -10.742 -32.844 1.353 1 86.38 260 ALA A N 1
ATOM 2043 C CA . ALA A 1 260 ? -10.727 -32.375 2.742 1 86.38 260 ALA A CA 1
ATOM 2044 C C . ALA A 1 260 ? -9.445 -31.609 3.055 1 86.38 260 ALA A C 1
ATOM 2046 O O . ALA A 1 260 ? -9.5 -30.531 3.652 1 86.38 260 ALA A O 1
ATOM 2047 N N . PRO A 1 261 ? -8.375 -32.062 2.572 1 90.25 261 PRO A N 1
ATOM 2048 C CA . PRO A 1 261 ? -7.152 -31.312 2.863 1 90.25 261 PRO A CA 1
ATOM 2049 C C . PRO A 1 261 ? -7.145 -29.922 2.229 1 90.25 261 PRO A C 1
ATOM 2051 O O . PRO A 1 261 ? -6.68 -28.953 2.848 1 90.25 261 PRO A O 1
ATOM 2054 N N . LEU A 1 262 ? -7.684 -29.781 1.062 1 93.31 262 LEU A N 1
ATOM 2055 C CA . LEU A 1 262 ? -7.719 -28.5 0.384 1 93.31 262 LEU A CA 1
ATOM 2056 C C . LEU A 1 262 ? -8.68 -27.531 1.085 1 93.31 262 LEU A C 1
ATOM 2058 O O . LEU A 1 262 ? -8.367 -26.359 1.271 1 93.31 262 LEU A O 1
ATOM 2062 N N . VAL A 1 263 ? -9.82 -28.062 1.441 1 93.69 263 VAL A N 1
ATOM 2063 C CA . VAL A 1 263 ? -10.82 -27.234 2.115 1 93.69 263 VAL A CA 1
ATOM 2064 C C . VAL A 1 263 ? -10.258 -26.719 3.441 1 93.69 263 VAL A C 1
ATOM 2066 O O . VAL A 1 263 ? -10.445 -25.562 3.797 1 93.69 263 VAL A O 1
ATOM 2069 N N . ALA A 1 264 ? -9.594 -27.578 4.152 1 94 264 ALA A N 1
ATOM 2070 C CA . ALA A 1 264 ? -8.984 -27.172 5.418 1 94 264 ALA A CA 1
ATOM 2071 C C . ALA A 1 264 ? -7.945 -26.078 5.203 1 94 264 ALA A C 1
ATOM 2073 O O . ALA A 1 264 ? -7.906 -25.094 5.953 1 94 264 ALA A O 1
ATOM 2074 N N . LEU A 1 265 ? -7.129 -26.234 4.223 1 95.62 265 LEU A N 1
ATOM 2075 C CA . LEU A 1 265 ? -6.109 -25.25 3.9 1 95.62 265 LEU A CA 1
ATOM 2076 C C . LEU A 1 265 ? -6.75 -23.922 3.482 1 95.62 265 LEU A C 1
ATOM 2078 O O . LEU A 1 265 ? -6.297 -22.859 3.895 1 95.62 265 LEU A O 1
ATOM 2082 N N . LEU A 1 266 ? -7.789 -24.016 2.691 1 96.56 266 LEU A N 1
ATOM 2083 C CA . LEU A 1 266 ? -8.492 -22.812 2.242 1 96.56 266 LEU A CA 1
ATOM 2084 C C . LEU A 1 266 ? -9.141 -22.094 3.416 1 96.56 266 LEU A C 1
ATOM 2086 O O . LEU A 1 266 ? -9.164 -20.859 3.455 1 96.56 266 LEU A O 1
ATOM 2090 N N . THR A 1 267 ? -9.68 -22.812 4.352 1 96.25 267 THR A N 1
ATOM 2091 C CA . THR A 1 267 ? -10.281 -22.219 5.539 1 96.25 267 THR A CA 1
ATOM 2092 C C . THR A 1 267 ? -9.234 -21.438 6.336 1 96.25 267 THR A C 1
ATOM 2094 O O . THR A 1 267 ? -9.461 -20.266 6.691 1 96.25 267 THR A O 1
ATOM 2097 N N . LYS A 1 268 ? -8.133 -22.062 6.508 1 96.31 268 LYS A N 1
ATOM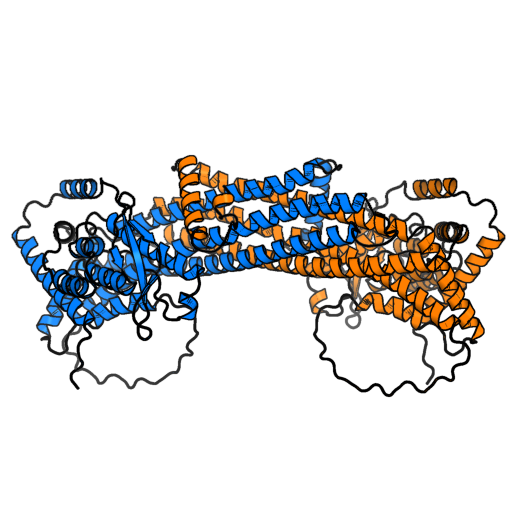 2098 C CA . LYS A 1 268 ? -7.039 -21.422 7.23 1 96.31 268 LYS A CA 1
ATOM 2099 C C . LYS A 1 268 ? -6.523 -20.188 6.477 1 96.31 268 LYS A C 1
ATOM 2101 O O . LYS A 1 268 ? -6.297 -19.141 7.078 1 96.31 268 LYS A O 1
ATOM 2106 N N . SER A 1 269 ? -6.301 -20.359 5.215 1 97.69 269 SER A N 1
ATOM 2107 C CA . SER A 1 269 ? -5.801 -19.281 4.387 1 97.69 269 SER A CA 1
ATOM 2108 C C . SER A 1 269 ? -6.781 -18.109 4.352 1 97.69 269 SER A C 1
ATOM 2110 O O . SER A 1 269 ? -6.379 -16.953 4.473 1 97.69 269 SER A O 1
ATOM 2112 N N . THR A 1 270 ? -8.078 -18.422 4.18 1 97.94 270 THR A N 1
ATOM 2113 C CA . THR A 1 270 ? -9.117 -17.391 4.152 1 97.94 270 THR A CA 1
ATOM 2114 C C . THR A 1 270 ? -9.148 -16.625 5.469 1 97.94 270 THR A C 1
ATOM 2116 O O . THR A 1 270 ? -9.336 -15.406 5.477 1 97.94 270 THR A O 1
ATOM 2119 N N . GLY A 1 271 ? -8.961 -17.312 6.555 1 97.5 271 GLY A N 1
ATOM 2120 C CA . GLY A 1 271 ? -8.898 -16.656 7.852 1 97.5 271 GLY A CA 1
ATOM 2121 C C . GLY A 1 271 ? -7.734 -15.695 7.977 1 97.5 271 GLY A C 1
ATOM 2122 O O . GLY A 1 271 ? -7.898 -14.57 8.469 1 97.5 271 GLY A O 1
ATOM 2123 N N . ALA A 1 272 ? -6.582 -16.109 7.59 1 97.75 272 ALA A N 1
ATOM 2124 C CA . ALA A 1 272 ? -5.402 -15.25 7.637 1 97.75 272 ALA A CA 1
ATOM 2125 C C . ALA A 1 272 ? -5.59 -14.016 6.754 1 97.75 272 ALA A C 1
ATOM 2127 O O . ALA A 1 272 ? -5.254 -12.906 7.156 1 97.75 272 ALA A O 1
ATOM 2128 N N . ILE A 1 273 ? -6.168 -14.211 5.562 1 98.38 273 ILE A N 1
ATOM 2129 C CA . ILE A 1 273 ? -6.352 -13.109 4.621 1 98.38 273 ILE A CA 1
ATOM 2130 C C . ILE A 1 273 ? -7.422 -12.156 5.148 1 98.38 273 ILE A C 1
ATOM 2132 O O . ILE A 1 273 ? -7.324 -10.938 4.957 1 98.38 273 ILE A O 1
ATOM 2136 N N . SER A 1 274 ? -8.406 -12.695 5.812 1 97.81 274 SER A N 1
ATOM 2137 C CA . SER A 1 274 ? -9.391 -11.844 6.469 1 97.81 274 SER A CA 1
ATOM 2138 C C . SER A 1 274 ? -8.734 -10.906 7.473 1 97.81 274 SER A C 1
ATOM 2140 O O . SER A 1 274 ? -9.031 -9.711 7.5 1 97.81 274 SER A O 1
ATOM 2142 N N . GLY A 1 275 ? -7.855 -11.516 8.297 1 97.5 275 GLY A N 1
ATOM 2143 C CA . GLY A 1 275 ? -7.094 -10.688 9.227 1 97.5 275 GLY A CA 1
ATOM 2144 C C . GLY A 1 275 ? -6.246 -9.641 8.523 1 97.5 275 GLY A C 1
ATOM 2145 O O . GLY A 1 275 ? -6.199 -8.484 8.953 1 97.5 275 GLY A O 1
ATOM 2146 N N . TRP A 1 276 ? -5.578 -10.078 7.516 1 97.69 276 TRP A N 1
ATOM 2147 C CA . TRP A 1 276 ? -4.773 -9.164 6.711 1 97.69 276 TRP A CA 1
ATOM 2148 C C . TRP A 1 276 ? -5.629 -8.031 6.152 1 97.69 276 TRP A C 1
ATOM 2150 O O . TRP A 1 276 ? -5.23 -6.863 6.191 1 97.69 276 TRP A O 1
ATOM 2160 N N . SER A 1 277 ? -6.812 -8.359 5.598 1 97.38 277 SER A N 1
ATOM 2161 C CA . SER A 1 277 ? -7.738 -7.375 5.051 1 97.38 277 SER A CA 1
ATOM 2162 C C . SER A 1 277 ? -8.156 -6.363 6.109 1 97.38 277 SER A C 1
ATOM 2164 O O . SER A 1 277 ? -8.242 -5.164 5.832 1 97.38 277 SER A O 1
ATOM 2166 N N . GLN A 1 278 ? -8.375 -6.762 7.293 1 95.06 278 GLN A N 1
ATOM 2167 C CA . GLN A 1 278 ? -8.75 -5.871 8.391 1 95.06 278 GLN A CA 1
ATOM 2168 C C . GLN A 1 278 ? -7.613 -4.902 8.711 1 95.06 278 GLN A C 1
ATOM 2170 O O . GLN A 1 278 ? -7.844 -3.703 8.875 1 95.06 278 GLN A O 1
ATOM 2175 N N . VAL A 1 279 ? -6.48 -5.422 8.797 1 95.62 279 VAL A N 1
ATOM 2176 C CA . VAL A 1 279 ? -5.316 -4.598 9.109 1 95.62 279 VAL A CA 1
ATOM 2177 C C . VAL A 1 279 ? -5.152 -3.514 8.039 1 95.62 279 VAL A C 1
ATOM 2179 O O . VAL A 1 279 ? -4.98 -2.338 8.367 1 95.62 279 VAL A O 1
ATOM 2182 N N . GLU A 1 280 ? -5.227 -3.965 6.766 1 95.69 280 GLU A N 1
ATOM 2183 C CA . GLU A 1 280 ? -5.02 -3.029 5.664 1 95.69 280 GLU A CA 1
ATOM 2184 C C . GLU A 1 280 ? -6.121 -1.971 5.625 1 95.69 280 GLU A C 1
ATOM 2186 O O . GLU A 1 280 ? -5.914 -0.872 5.109 1 95.69 280 GLU A O 1
ATOM 2191 N N . SER A 1 281 ? -7.301 -2.24 6.18 1 94.38 281 SER A N 1
ATOM 2192 C CA . SER A 1 281 ? -8.43 -1.313 6.129 1 94.38 281 SER A CA 1
ATOM 2193 C C . SER A 1 281 ? -8.195 -0.116 7.047 1 94.38 281 SER A C 1
ATOM 2195 O O . SER A 1 281 ? -8.859 0.916 6.902 1 94.38 281 SER A O 1
ATOM 2197 N N . PHE A 1 282 ? -7.246 -0.181 7.98 1 92.81 282 PHE A N 1
ATOM 2198 C CA . PHE A 1 282 ? -6.977 0.897 8.922 1 92.81 282 PHE A CA 1
ATOM 2199 C C . PHE A 1 282 ? -5.957 1.877 8.352 1 92.81 282 PHE A C 1
ATOM 2201 O O . PHE A 1 282 ? -5.891 3.031 8.781 1 92.81 282 PHE A O 1
ATOM 2208 N N . GLN A 1 283 ? -5.211 1.418 7.379 1 94.38 283 GLN A N 1
ATOM 2209 C CA . GLN A 1 283 ? -4.039 2.16 6.918 1 94.38 283 GLN A CA 1
ATOM 2210 C C . GLN A 1 283 ? -4.445 3.486 6.285 1 94.38 283 GLN A C 1
ATOM 2212 O O . GLN A 1 283 ? -3.805 4.516 6.52 1 94.38 283 GLN A O 1
ATOM 2217 N N . PRO A 1 284 ? -5.531 3.539 5.457 1 93.44 284 PRO A N 1
ATOM 2218 C CA . PRO A 1 284 ? -5.895 4.805 4.812 1 93.44 284 PRO A CA 1
ATOM 2219 C C . PRO A 1 284 ? -6.211 5.906 5.816 1 93.44 284 PRO A C 1
ATOM 2221 O O . PRO A 1 284 ? -5.797 7.055 5.633 1 93.44 284 PRO A O 1
ATOM 2224 N N . ALA A 1 285 ? -6.91 5.574 6.859 1 92.06 285 ALA A N 1
ATOM 2225 C CA . ALA A 1 285 ? -7.262 6.555 7.883 1 92.06 285 ALA A CA 1
ATOM 2226 C C . ALA A 1 285 ? -6.02 7.07 8.602 1 92.06 285 ALA A C 1
ATOM 2228 O O . ALA A 1 285 ? -5.938 8.25 8.945 1 92.06 285 ALA A O 1
ATOM 2229 N N . ILE A 1 286 ? -5.07 6.223 8.852 1 95 286 ILE A N 1
ATOM 2230 C CA . ILE A 1 286 ? -3.832 6.609 9.523 1 95 286 ILE A CA 1
ATOM 2231 C C . ILE A 1 286 ? -3.092 7.645 8.672 1 95 286 ILE A C 1
ATOM 2233 O O . ILE A 1 286 ? -2.668 8.688 9.188 1 95 286 ILE A O 1
ATOM 2237 N N . TYR A 1 287 ? -2.975 7.395 7.355 1 96.56 287 TYR A N 1
ATOM 2238 C CA . TYR A 1 287 ? -2.279 8.32 6.465 1 96.56 287 TYR A CA 1
ATOM 2239 C C . TYR A 1 287 ? -3.059 9.617 6.316 1 96.56 287 TYR A C 1
ATOM 2241 O O . TYR A 1 287 ? -2.469 10.703 6.281 1 96.56 287 TYR A O 1
ATOM 2249 N N . GLU A 1 288 ? -4.316 9.531 6.316 1 93.38 288 GLU A N 1
ATOM 2250 C CA . GLU A 1 288 ? -5.148 10.711 6.098 1 93.38 288 GLU A CA 1
ATOM 2251 C C . GLU A 1 288 ? -5.184 11.602 7.336 1 93.38 288 GLU A C 1
ATOM 2253 O O . GLU A 1 288 ? -4.922 12.805 7.254 1 93.38 288 GLU A O 1
ATOM 2258 N N . LEU A 1 289 ? -5.434 11.047 8.508 1 93.81 289 LEU A N 1
ATOM 2259 C CA . LEU A 1 289 ? -5.691 11.812 9.727 1 93.81 289 LEU A CA 1
ATOM 2260 C C . LEU A 1 289 ? -4.387 12.227 10.391 1 93.81 289 LEU A C 1
ATOM 2262 O O . LEU A 1 289 ? -4.262 13.359 10.875 1 93.81 289 LEU A O 1
ATOM 2266 N N . LEU A 1 290 ? -3.443 11.344 10.352 1 95.81 290 LEU A N 1
ATOM 2267 C CA . LEU A 1 290 ? -2.262 11.609 11.164 1 95.81 290 LEU A CA 1
ATOM 2268 C C . LEU A 1 290 ? -1.175 12.289 10.336 1 95.81 290 LEU A C 1
ATOM 2270 O O . LEU A 1 290 ? -0.345 13.023 10.875 1 95.81 290 LEU A O 1
ATOM 2274 N N . LEU A 1 291 ? -1.186 12.047 9.016 1 96.44 291 LEU A N 1
ATOM 2275 C CA . LEU A 1 291 ? -0.156 12.648 8.172 1 96.44 291 LEU A CA 1
ATOM 2276 C C . LEU A 1 291 ? -0.734 13.781 7.332 1 96.44 291 LEU A C 1
ATOM 2278 O O . LEU A 1 291 ? -0.476 14.953 7.605 1 96.44 291 LEU A O 1
ATOM 2282 N N . LEU A 1 292 ? -1.636 13.508 6.465 1 96.62 292 LEU A N 1
ATOM 2283 C CA . LEU A 1 292 ? -2.092 14.445 5.441 1 96.62 292 LEU A CA 1
ATOM 2284 C C . LEU A 1 292 ? -2.756 15.664 6.074 1 96.62 292 LEU A C 1
ATOM 2286 O O . LEU A 1 292 ? -2.381 16.797 5.777 1 96.62 292 LEU A O 1
ATOM 2290 N N . GLU A 1 293 ? -3.668 15.469 6.953 1 95.06 293 GLU A N 1
ATOM 2291 C CA . GLU A 1 293 ? -4.41 16.578 7.531 1 95.06 293 GLU A CA 1
ATOM 2292 C C . GLU A 1 293 ? -3.49 17.5 8.336 1 95.06 293 GLU A C 1
ATOM 2294 O O . GLU A 1 293 ? -3.59 18.719 8.25 1 95.06 293 GLU A O 1
ATOM 2299 N N . ASN A 1 294 ? -2.631 16.875 9.086 1 97.12 294 ASN A N 1
ATOM 2300 C CA . ASN A 1 294 ? -1.731 17.656 9.922 1 97.12 294 ASN A CA 1
ATOM 2301 C C . ASN A 1 294 ? -0.691 18.406 9.094 1 97.12 294 ASN A C 1
ATOM 2303 O O . ASN A 1 294 ? -0.387 19.562 9.367 1 97.12 294 ASN A O 1
ATOM 2307 N N . ILE A 1 295 ? -0.172 17.766 8.117 1 98 295 ILE A N 1
ATOM 2308 C CA . ILE A 1 295 ? 0.812 18.406 7.25 1 98 295 ILE A CA 1
ATOM 2309 C C . ILE A 1 295 ? 0.151 19.547 6.469 1 98 295 ILE A C 1
ATOM 2311 O O . ILE A 1 295 ? 0.752 20.609 6.273 1 98 295 ILE A O 1
ATOM 2315 N N . THR A 1 296 ? -1.058 19.344 6.043 1 97.19 296 THR A N 1
ATOM 2316 C CA . THR A 1 296 ? -1.796 20.375 5.328 1 97.19 296 THR A CA 1
ATOM 2317 C C . THR A 1 296 ? -2.033 21.594 6.223 1 97.19 296 THR A C 1
ATOM 2319 O O . THR A 1 296 ? -1.955 22.734 5.762 1 97.19 296 THR A O 1
ATOM 2322 N N . TYR A 1 297 ? -2.295 21.328 7.441 1 97.19 297 TYR A N 1
ATOM 2323 C CA . TYR A 1 297 ? -2.449 22.422 8.391 1 97.19 297 TYR A CA 1
ATOM 2324 C C . TYR A 1 297 ? -1.147 23.203 8.539 1 97.19 297 TYR A C 1
ATOM 2326 O O . TYR A 1 297 ? -1.149 24.438 8.523 1 97.19 297 TYR A O 1
ATOM 2334 N N . MET A 1 298 ? -0.053 22.531 8.688 1 97.75 298 MET A N 1
ATOM 2335 C CA . MET A 1 298 ? 1.247 23.188 8.781 1 97.75 298 MET A CA 1
ATOM 2336 C C . MET A 1 298 ? 1.522 24.031 7.535 1 97.75 298 MET A C 1
ATOM 2338 O O . MET A 1 298 ? 2.084 25.125 7.633 1 97.75 298 MET A O 1
ATOM 2342 N N . LEU A 1 299 ? 1.145 23.469 6.422 1 97.94 299 LEU A N 1
ATOM 2343 C CA . LEU A 1 299 ? 1.33 24.172 5.156 1 97.94 299 LEU A CA 1
ATOM 2344 C C . LEU A 1 299 ? 0.534 25.469 5.141 1 97.94 299 LEU A C 1
ATOM 2346 O O . LEU A 1 299 ? 1.057 26.516 4.754 1 97.94 299 LEU A O 1
ATOM 2350 N N . ARG A 1 300 ? -0.66 25.453 5.582 1 97.06 300 ARG A N 1
ATOM 2351 C CA . ARG A 1 300 ? -1.498 26.641 5.613 1 97.06 300 ARG A CA 1
ATOM 2352 C C . ARG A 1 300 ? -0.916 27.703 6.551 1 97.06 300 ARG A C 1
ATOM 2354 O O . ARG A 1 300 ? -0.941 28.891 6.246 1 97.06 300 ARG A O 1
ATOM 2361 N N . GLN A 1 301 ? -0.407 27.219 7.68 1 97.19 301 GLN A N 1
ATOM 2362 C CA . GLN A 1 301 ? 0.228 28.141 8.617 1 97.19 301 GLN A CA 1
ATOM 2363 C C . GLN A 1 301 ? 1.449 28.812 7.996 1 97.19 301 GLN A C 1
ATOM 2365 O O . GLN A 1 301 ? 1.648 30.016 8.156 1 97.19 301 GLN A O 1
ATOM 2370 N N . ALA A 1 302 ? 2.229 28.016 7.328 1 97.62 302 ALA A N 1
ATOM 2371 C CA . ALA A 1 302 ? 3.406 28.562 6.664 1 97.62 302 ALA A CA 1
ATOM 2372 C C . ALA A 1 302 ? 3.008 29.562 5.59 1 97.62 302 ALA A C 1
ATOM 2374 O O . ALA A 1 302 ? 3.635 30.625 5.457 1 97.62 302 ALA A O 1
ATOM 2375 N N . THR A 1 303 ? 1.997 29.266 4.867 1 97.69 303 THR A N 1
ATOM 2376 C CA . THR A 1 303 ? 1.503 30.172 3.832 1 97.69 303 THR A CA 1
ATOM 2377 C C . THR A 1 303 ? 1.024 31.484 4.441 1 97.69 303 THR A C 1
ATOM 2379 O O . THR A 1 303 ? 1.264 32.562 3.883 1 97.69 303 THR A O 1
ATOM 2382 N N . ALA A 1 304 ? 0.37 31.391 5.57 1 96.5 304 ALA A N 1
ATOM 2383 C CA . ALA A 1 304 ? -0.127 32.594 6.258 1 96.5 304 ALA A CA 1
ATOM 2384 C C . ALA A 1 304 ? 1.024 33.469 6.715 1 96.5 304 ALA A C 1
ATOM 2386 O O . ALA A 1 304 ? 0.957 34.688 6.586 1 96.5 304 ALA A O 1
ATOM 2387 N N . VAL A 1 305 ? 2.051 32.875 7.227 1 96.94 305 VAL A N 1
ATOM 2388 C CA . VAL A 1 305 ? 3.207 33.656 7.676 1 96.94 305 VAL A CA 1
ATOM 2389 C C . VAL A 1 305 ? 3.895 34.312 6.477 1 96.94 305 VAL A C 1
ATOM 2391 O O . VAL A 1 305 ? 4.32 35.469 6.547 1 96.94 305 VAL A O 1
ATOM 2394 N N . LYS A 1 306 ? 4.055 33.531 5.449 1 96.62 306 LYS A N 1
ATOM 2395 C CA . LYS A 1 306 ? 4.621 34.094 4.223 1 96.62 306 LYS A CA 1
ATOM 2396 C C . LYS A 1 306 ? 3.838 35.312 3.754 1 96.62 306 LYS A C 1
ATOM 2398 O O . LYS A 1 306 ? 4.426 36.344 3.414 1 96.62 306 LYS A O 1
ATOM 2403 N N . GLN A 1 307 ? 2.553 35.219 3.789 1 94.75 307 GLN A N 1
ATOM 2404 C CA . GLN A 1 307 ? 1.697 36.312 3.354 1 94.75 307 GLN A CA 1
ATOM 2405 C C . GLN A 1 307 ? 1.879 37.562 4.246 1 94.75 307 GLN A C 1
ATOM 2407 O O . GLN A 1 307 ? 1.848 38.688 3.766 1 94.75 307 GLN A O 1
ATOM 2412 N N . MET A 1 308 ? 2.061 37.312 5.504 1 93.75 308 MET A N 1
ATOM 2413 C CA . MET A 1 308 ? 2.312 38.375 6.445 1 93.75 308 MET A CA 1
ATOM 2414 C C . MET A 1 308 ? 3.582 39.156 6.074 1 93.75 308 MET A C 1
ATOM 2416 O O . MET A 1 308 ? 3.604 40.375 6.109 1 93.75 308 MET A O 1
ATOM 2420 N N . THR A 1 309 ? 4.609 38.438 5.707 1 93.94 309 THR A N 1
ATOM 2421 C CA . THR A 1 309 ? 5.871 39.062 5.332 1 93.94 309 THR A CA 1
ATOM 2422 C C . THR A 1 309 ? 5.734 39.812 4.004 1 93.94 309 THR A C 1
ATOM 2424 O O . THR A 1 309 ? 6.34 40.844 3.809 1 93.94 309 THR A O 1
ATOM 2427 N N . ILE A 1 310 ? 4.918 39.312 3.113 1 92.88 310 ILE A N 1
ATOM 2428 C CA . ILE A 1 310 ? 4.68 39.938 1.822 1 92.88 310 ILE A CA 1
ATOM 2429 C C . ILE A 1 310 ? 3.893 41.219 2.023 1 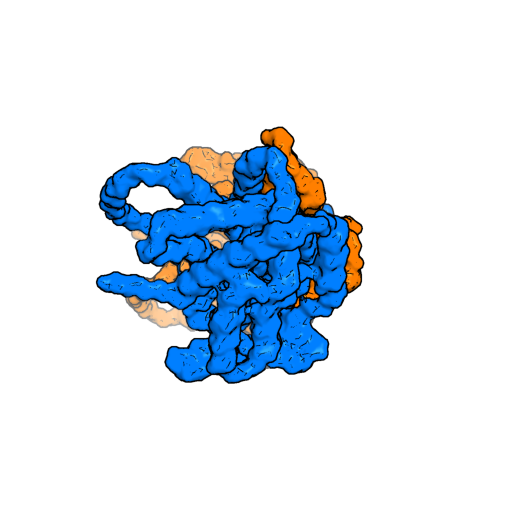92.88 310 ILE A C 1
ATOM 2431 O O . ILE A 1 310 ? 4.203 42.25 1.414 1 92.88 310 ILE A O 1
ATOM 2435 N N . ASP A 1 311 ? 2.916 41.188 2.871 1 88.31 311 ASP A N 1
ATOM 2436 C CA . ASP A 1 311 ? 2.113 42.375 3.174 1 88.31 311 ASP A CA 1
ATOM 2437 C C . ASP A 1 311 ? 2.975 43.469 3.768 1 88.31 311 ASP A C 1
ATOM 2439 O O . ASP A 1 311 ? 2.783 44.656 3.453 1 88.31 311 ASP A O 1
ATOM 2443 N N . ARG A 1 312 ? 3.836 43.062 4.578 1 90 312 ARG A N 1
ATOM 2444 C CA . ARG A 1 312 ? 4.766 44.031 5.152 1 90 312 ARG A CA 1
ATOM 2445 C C . ARG A 1 312 ? 5.609 44.688 4.062 1 90 312 ARG A C 1
ATOM 2447 O O . ARG A 1 312 ? 5.781 45.938 4.059 1 90 312 ARG A O 1
ATOM 2454 N N . GLU A 1 313 ? 6.121 43.938 3.168 1 87 313 GLU A N 1
ATOM 2455 C CA . GLU A 1 313 ? 6.996 44.438 2.107 1 87 313 GLU A CA 1
ATOM 2456 C C . GLU A 1 313 ? 6.234 45.344 1.146 1 87 313 GLU A C 1
ATOM 2458 O O . GLU A 1 313 ? 6.797 46.312 0.621 1 87 313 GLU A O 1
ATOM 2463 N N . ARG A 1 314 ? 5.082 45.062 0.856 1 83.44 314 ARG A N 1
ATOM 2464 C CA . ARG A 1 314 ? 4.266 45.875 -0.039 1 83.44 314 ARG A CA 1
ATOM 2465 C C . ARG A 1 314 ? 4.055 47.281 0.53 1 83.44 314 ARG A C 1
ATOM 2467 O O . ARG A 1 314 ? 4.086 48.281 -0.208 1 83.44 314 ARG A O 1
ATOM 2474 N N . VAL A 1 315 ? 3.959 47.312 1.773 1 78.56 315 VAL A N 1
ATOM 2475 C CA . VAL A 1 315 ? 3.727 48.594 2.441 1 78.56 315 VAL A CA 1
ATOM 2476 C C . VAL A 1 315 ? 5.016 49.406 2.463 1 78.56 315 VAL A C 1
ATOM 2478 O O . VAL A 1 315 ? 4.996 50.625 2.23 1 78.56 315 VAL A O 1
ATOM 2481 N N . VAL A 1 316 ? 6.117 48.75 2.67 1 74.44 316 VAL A N 1
ATOM 2482 C CA . VAL A 1 316 ? 7.41 49.406 2.709 1 74.44 316 VAL A CA 1
ATOM 2483 C C . VAL A 1 316 ? 7.75 49.969 1.328 1 74.44 316 VAL A C 1
ATOM 2485 O O . VAL A 1 316 ? 8.25 51.094 1.208 1 74.44 316 VAL A O 1
ATOM 2488 N N . ALA A 1 317 ? 7.465 49.281 0.22 1 71.94 317 ALA A N 1
ATOM 2489 C CA . ALA A 1 317 ? 7.746 49.719 -1.147 1 71.94 317 ALA A CA 1
ATOM 2490 C C . ALA A 1 317 ? 6.867 50.906 -1.541 1 71.94 317 ALA A C 1
ATOM 2492 O O . ALA A 1 317 ? 7.305 51.781 -2.275 1 71.94 317 ALA A O 1
ATOM 2493 N N . GLY A 1 318 ? 5.648 50.875 -1.135 1 64.94 318 GLY A N 1
ATOM 2494 C CA . GLY A 1 318 ? 4.754 52 -1.43 1 64.94 318 GLY A CA 1
ATOM 2495 C C . GLY A 1 318 ? 5.148 53.281 -0.737 1 64.94 318 GLY A C 1
ATOM 2496 O O . GLY A 1 318 ? 4.906 54.375 -1.26 1 64.94 318 GLY A O 1
ATOM 2497 N N . GLU A 1 319 ? 5.809 53.125 0.406 1 63.94 319 GLU A N 1
ATOM 2498 C CA . GLU A 1 319 ? 6.27 54.281 1.142 1 63.94 319 GLU A CA 1
ATOM 2499 C C . GLU A 1 319 ? 7.488 54.906 0.469 1 63.94 319 GLU A C 1
ATOM 2501 O O . GLU A 1 319 ? 7.68 56.125 0.53 1 63.94 319 GLU A O 1
ATOM 2506 N N . SER A 1 320 ? 8.328 54.094 -0.191 1 59.53 320 SER A N 1
ATOM 2507 C CA . SER A 1 320 ? 9.547 54.594 -0.816 1 59.53 320 SER A CA 1
ATOM 2508 C C . SER A 1 320 ? 9.242 55.25 -2.17 1 59.53 320 SER A C 1
ATOM 2510 O O . SER A 1 320 ? 10.062 55.969 -2.715 1 59.53 320 SER A O 1
ATOM 2512 N N . SER A 1 321 ? 8.25 54.938 -3.045 1 52.12 321 SER A N 1
ATOM 2513 C CA . SER A 1 321 ? 8.023 55.531 -4.359 1 52.12 321 SER A CA 1
ATOM 2514 C C . SER A 1 321 ? 7.168 56.781 -4.258 1 52.12 321 SER A C 1
ATOM 2516 O O . SER A 1 321 ? 5.953 56.688 -4.07 1 52.12 321 SER A O 1
ATOM 2518 N N . PRO A 1 322 ? 7.746 58.062 -3.988 1 44.84 322 PRO A N 1
ATOM 2519 C CA . PRO A 1 322 ? 6.867 59.219 -4.031 1 44.84 322 PRO A CA 1
ATOM 2520 C C . PRO A 1 322 ? 6.027 59.281 -5.301 1 44.84 322 PRO A C 1
ATOM 2522 O O . PRO A 1 322 ? 4.801 59.375 -5.23 1 44.84 322 PRO A O 1
ATOM 2525 N N . GLU A 1 323 ? 6.594 60.469 -6.383 1 38.19 323 GLU A N 1
ATOM 2526 C CA . GLU A 1 323 ? 6.016 61.219 -7.504 1 38.19 323 GLU A CA 1
ATOM 2527 C C . GLU A 1 323 ? 5.793 60.312 -8.703 1 38.19 323 GLU A C 1
ATOM 2529 O O . GLU A 1 323 ? 5.578 60.781 -9.82 1 38.19 323 GLU A O 1
ATOM 2534 N N . ARG A 1 324 ? 6.234 59.094 -8.859 1 37.38 324 ARG A N 1
ATOM 2535 C CA . ARG A 1 324 ? 6.09 58.719 -10.258 1 37.38 324 ARG A CA 1
ATOM 2536 C C . ARG A 1 324 ? 4.637 58.812 -10.711 1 37.38 324 ARG A C 1
ATOM 2538 O O . ARG A 1 324 ? 3.719 58.5 -9.953 1 37.38 324 ARG A O 1
ATOM 2545 N N . ASN A 1 325 ? 4.391 59.812 -11.75 1 31.47 325 ASN A N 1
ATOM 2546 C CA . ASN A 1 325 ? 3.225 59.938 -12.625 1 31.47 325 ASN A CA 1
ATOM 2547 C C . ASN A 1 325 ? 2.631 58.562 -12.93 1 31.47 325 ASN A C 1
ATOM 2549 O O . ASN A 1 325 ? 3.363 57.625 -13.227 1 31.47 325 ASN A O 1
ATOM 2553 N N . PRO A 1 326 ? 1.418 58.25 -12.539 1 35.09 326 PRO A N 1
ATOM 2554 C CA . PRO A 1 326 ? 0.752 57 -12.898 1 35.09 326 PRO A CA 1
ATOM 2555 C C . PRO A 1 326 ? 0.952 56.625 -14.359 1 35.09 326 PRO A C 1
ATOM 2557 O O . PRO A 1 326 ? 0.471 57.312 -15.258 1 35.09 326 PRO A O 1
ATOM 2560 N N . SER A 1 327 ? 2.244 56.375 -14.828 1 33.16 327 SER A N 1
ATOM 2561 C CA . SER A 1 327 ? 2.23 55.906 -16.203 1 33.16 327 SER A CA 1
ATOM 2562 C C . SER A 1 327 ? 1.164 54.844 -16.422 1 33.16 327 SER A C 1
ATOM 2564 O O . SER A 1 327 ? 0.853 54.062 -15.508 1 33.16 327 SER A O 1
ATOM 2566 N N . PRO A 1 328 ? 0.314 54.969 -17.516 1 32.97 328 PRO A N 1
ATOM 2567 C CA . PRO A 1 328 ? -0.833 54.094 -17.828 1 32.97 328 PRO A CA 1
ATOM 2568 C C . PRO A 1 328 ? -0.487 52.625 -17.781 1 32.97 328 PRO A C 1
ATOM 2570 O O . PRO A 1 328 ? 0.662 52.25 -18.016 1 32.97 328 PRO A O 1
ATOM 2573 N N . PRO A 1 329 ? -1.17 51.875 -16.984 1 30.56 329 PRO A N 1
ATOM 2574 C CA . PRO A 1 329 ? -0.912 50.438 -16.828 1 30.56 329 PRO A CA 1
ATOM 2575 C C . PRO A 1 329 ? -0.71 49.719 -18.156 1 30.56 329 PRO A C 1
ATOM 2577 O O . PRO A 1 329 ? -1.327 50.094 -19.156 1 30.56 329 PRO A O 1
ATOM 2580 N N . PRO A 1 330 ? 0.532 49.406 -18.469 1 30.61 330 PRO A N 1
ATOM 2581 C CA . PRO A 1 330 ? 0.692 48.719 -19.75 1 30.61 330 PRO A CA 1
ATOM 2582 C C . PRO A 1 330 ? -0.411 47.719 -20.031 1 30.61 330 PRO A C 1
ATOM 2584 O O . PRO A 1 330 ? -1.055 47.219 -19.094 1 30.61 330 PRO A O 1
ATOM 2587 N N . SER A 1 331 ? -0.965 47.688 -21.281 1 27.39 331 SER A N 1
ATOM 2588 C CA . SER A 1 331 ? -1.96 46.812 -21.891 1 27.39 331 SER A CA 1
ATOM 2589 C C . SER A 1 331 ? -1.668 45.344 -21.578 1 27.39 331 SER A C 1
ATOM 2591 O O . SER A 1 331 ? -0.525 44.906 -21.703 1 27.39 331 SER A O 1
ATOM 2593 N N . GLU A 1 332 ? -2.518 44.75 -20.766 1 27.12 332 GLU A N 1
ATOM 2594 C CA . GLU A 1 332 ? -2.619 43.375 -20.344 1 27.12 332 GLU A CA 1
ATOM 2595 C C . GLU A 1 332 ? -2.508 42.406 -21.547 1 27.12 332 GLU A C 1
ATOM 2597 O O . GLU A 1 332 ? -3.379 42.406 -22.422 1 27.12 332 GLU A O 1
ATOM 2602 N N . SER A 1 333 ? -1.377 42.375 -22.219 1 25.53 333 SER A N 1
ATOM 2603 C CA . SER A 1 333 ? -1.388 41.25 -23.156 1 25.53 333 SER A CA 1
ATOM 2604 C C . SER A 1 333 ? -1.765 39.938 -22.453 1 25.53 333 SER A C 1
ATOM 2606 O O . SER A 1 333 ? -1.299 39.688 -21.359 1 25.53 333 SER A O 1
ATOM 2608 N N . SER A 1 334 ? -2.961 39.344 -22.844 1 24.2 334 SER A N 1
ATOM 2609 C CA . SER A 1 334 ? -3.764 38.156 -22.547 1 24.2 334 SER A CA 1
ATOM 2610 C C . SER A 1 334 ? -2.93 36.875 -22.641 1 24.2 334 SER A C 1
ATOM 2612 O O . SER A 1 334 ? -3.461 35.812 -22.922 1 24.2 334 SER A O 1
ATOM 2614 N N . SER A 1 335 ? -1.671 36.844 -22.328 1 24.67 335 SER A N 1
ATOM 2615 C CA . SER A 1 335 ? -1.209 35.5 -22.594 1 24.67 335 SER A CA 1
ATOM 2616 C C . SER A 1 335 ? -1.945 34.469 -21.719 1 24.67 335 SER A C 1
ATOM 2618 O O . SER A 1 335 ? -2.121 34.688 -20.516 1 24.67 335 SER A O 1
ATOM 2620 N N . SER A 1 336 ? -2.844 33.656 -22.281 1 24.25 336 SER A N 1
ATOM 2621 C CA . SER A 1 336 ? -3.697 32.531 -21.938 1 24.25 336 SER A CA 1
ATOM 2622 C C . SER A 1 336 ? -2.918 31.469 -21.156 1 24.25 336 SER A C 1
ATOM 2624 O O . SER A 1 336 ? -2.164 30.688 -21.75 1 24.25 336 SER A O 1
ATOM 2626 N N . SER A 1 337 ? -2.186 31.844 -20.156 1 23.7 337 SER A N 1
ATOM 2627 C CA . SER A 1 337 ? -1.562 30.703 -19.484 1 23.7 337 SER A CA 1
ATOM 2628 C C . SER A 1 337 ? -2.607 29.688 -19.047 1 23.7 337 SER A C 1
ATOM 2630 O O . SER A 1 337 ? -3.705 30.062 -18.625 1 23.7 337 SER A O 1
ATOM 2632 N N . SER A 1 338 ? -2.561 28.516 -19.594 1 25.05 338 SER A N 1
ATOM 2633 C CA . SER A 1 338 ? -3.309 27.266 -19.391 1 25.05 338 SER A CA 1
ATOM 2634 C C . SER A 1 338 ? -3.436 26.938 -17.906 1 25.05 338 SER A C 1
ATOM 2636 O O . SER A 1 338 ? -2.484 27.094 -17.141 1 25.05 338 SER A O 1
ATOM 2638 N N . SER A 1 339 ? -4.688 27 -17.359 1 26.05 339 SER A N 1
ATOM 2639 C CA . SER A 1 339 ? -5.344 26.719 -16.094 1 26.05 339 SER A CA 1
ATOM 2640 C C . SER A 1 339 ? -4.984 25.312 -15.602 1 26.05 339 SER A C 1
ATOM 2642 O O . SER A 1 339 ? -5.586 24.328 -16.031 1 26.05 339 SER A O 1
ATOM 2644 N N . THR A 1 340 ? -3.691 24.984 -15.539 1 25.67 340 THR A N 1
ATOM 2645 C CA . THR A 1 340 ? -3.607 23.641 -14.969 1 25.67 340 THR A CA 1
ATOM 2646 C C . THR A 1 340 ? -4.238 23.609 -13.586 1 25.67 340 THR A C 1
ATOM 2648 O O . THR A 1 340 ? -3.98 24.484 -12.75 1 25.67 340 THR A O 1
ATOM 2651 N N . SER A 1 341 ? -5.371 22.922 -13.422 1 27.92 341 SER A N 1
ATOM 2652 C CA . SER A 1 341 ? -6.352 22.594 -12.398 1 27.92 341 SER A CA 1
ATOM 2653 C C . SER A 1 341 ? -5.668 22.141 -11.109 1 27.92 341 SER A C 1
ATOM 2655 O O . SER A 1 341 ? -6.285 21.469 -10.281 1 27.92 341 SER A O 1
ATOM 2657 N N . GLY A 1 342 ? -4.359 22.312 -10.961 1 27.75 342 GLY A N 1
ATOM 2658 C CA . GLY A 1 342 ? -3.936 21.719 -9.711 1 27.75 342 GLY A CA 1
ATOM 2659 C C . GLY A 1 342 ? -4.57 22.359 -8.492 1 27.75 342 GLY A C 1
ATOM 2660 O O . GLY A 1 342 ? -5.008 23.516 -8.555 1 27.75 342 GLY A O 1
ATOM 2661 N N . PHE A 1 343 ? -5.152 21.594 -7.52 1 31.53 343 PHE A N 1
ATOM 2662 C CA . PHE A 1 343 ? -5.809 21.875 -6.25 1 31.53 343 PHE A CA 1
ATOM 2663 C C . PHE A 1 343 ? -5.031 22.922 -5.461 1 31.53 343 PHE A C 1
ATOM 2665 O O . PHE A 1 343 ? -3.973 22.625 -4.902 1 31.53 343 PHE A O 1
ATOM 2672 N N . SER A 1 344 ? -4.871 24.156 -5.891 1 30.91 344 SER A N 1
ATOM 2673 C CA . SER A 1 344 ? -4.152 25.219 -5.184 1 30.91 344 SER A CA 1
ATOM 2674 C C . SER A 1 344 ? -4.875 25.609 -3.9 1 30.91 344 SER A C 1
ATOM 2676 O O . SER A 1 344 ? -6.07 25.906 -3.924 1 30.91 344 SER A O 1
ATOM 2678 N N . VAL A 1 345 ? -4.457 25.234 -2.697 1 36.19 345 VAL A N 1
ATOM 2679 C CA . VAL A 1 345 ? -4.742 25.734 -1.356 1 36.19 345 VAL A CA 1
ATOM 2680 C C . VAL A 1 345 ? -4.789 27.266 -1.37 1 36.19 345 VAL A C 1
ATOM 2682 O O . VAL A 1 345 ? -4.965 27.891 -0.326 1 36.19 345 VAL A O 1
ATOM 2685 N N . ALA A 1 346 ? -4.566 27.938 -2.479 1 37.41 346 ALA A N 1
ATOM 2686 C CA . ALA A 1 346 ? -4.324 29.375 -2.604 1 37.41 346 ALA A CA 1
ATOM 2687 C C . ALA A 1 346 ? -5.609 30.172 -2.395 1 37.41 346 ALA A C 1
ATOM 2689 O O . ALA A 1 346 ? -5.594 31.406 -2.41 1 37.41 346 ALA A O 1
ATOM 2690 N N . SER A 1 347 ? -6.707 29.469 -2.398 1 36.72 347 SER A N 1
ATOM 2691 C CA . SER A 1 347 ? -7.82 30.406 -2.59 1 36.72 347 SER A CA 1
ATOM 2692 C C . SER A 1 347 ? -8.086 31.203 -1.326 1 36.72 347 SER A C 1
ATOM 2694 O O . SER A 1 347 ? -8.461 32.375 -1.401 1 36.72 347 SER A O 1
ATOM 2696 N N . PHE A 1 348 ? -7.977 30.547 -0.151 1 36.38 348 PHE A N 1
ATOM 2697 C CA . PHE A 1 348 ? -8.469 31.266 1.022 1 36.38 348 PHE A CA 1
ATOM 2698 C C . PHE A 1 348 ? -7.445 32.281 1.499 1 36.38 348 PHE A C 1
ATOM 2700 O O . PHE A 1 348 ? -7.812 33.344 2.012 1 36.38 348 PHE A O 1
ATOM 2707 N N . THR A 1 349 ? -6.188 31.938 1.427 1 40.09 349 THR A N 1
ATOM 2708 C CA . THR A 1 349 ? -5.184 32.875 1.888 1 40.09 349 THR A CA 1
ATOM 2709 C C . THR A 1 349 ? -5.203 34.156 1.034 1 40.09 349 THR A C 1
ATOM 2711 O O . THR A 1 349 ? -4.77 35.219 1.482 1 40.09 349 THR A O 1
ATOM 2714 N N . SER A 1 350 ? -5.688 34 -0.152 1 41.59 350 SER A N 1
ATOM 2715 C CA . SER A 1 350 ? -5.727 35.125 -1.073 1 41.59 350 SER A CA 1
ATOM 2716 C C . SER A 1 350 ? -6.781 36.156 -0.653 1 41.59 350 SER A C 1
ATOM 2718 O O . SER A 1 350 ? -6.582 37.344 -0.807 1 41.59 350 SER A O 1
ATOM 2720 N N . ALA A 1 351 ? -7.812 35.781 -0.028 1 36.09 351 ALA A N 1
ATOM 2721 C CA . ALA A 1 351 ? -8.867 36.719 0.324 1 36.09 351 ALA A CA 1
ATOM 2722 C C . ALA A 1 351 ? -8.445 37.625 1.489 1 36.09 351 ALA A C 1
ATOM 2724 O O . ALA A 1 351 ? -8.703 38.812 1.483 1 36.09 351 ALA A O 1
ATOM 2725 N N . ALA A 1 352 ? -7.75 37.094 2.438 1 39.09 352 ALA A N 1
ATOM 2726 C CA . ALA A 1 352 ? -7.266 37.938 3.541 1 39.09 352 ALA A CA 1
ATOM 2727 C C . ALA A 1 352 ? -6.195 38.906 3.064 1 39.09 352 ALA A C 1
ATOM 2729 O O . ALA A 1 352 ? -6.172 40.062 3.484 1 39.09 352 ALA A O 1
ATOM 2730 N N . SER A 1 353 ? -5.188 38.375 2.201 1 40.69 353 SER A N 1
ATOM 2731 C CA . SER A 1 353 ? -4.172 39.25 1.639 1 40.69 353 SER A CA 1
ATOM 2732 C C . SER A 1 353 ? -4.785 40.25 0.662 1 40.69 353 SER A C 1
ATOM 2734 O O . SER A 1 353 ? -4.293 41.375 0.521 1 40.69 353 SER A O 1
ATOM 2736 N N . ARG A 1 354 ? -5.57 39.781 -0.068 1 42.09 354 ARG A N 1
ATOM 2737 C CA . ARG A 1 354 ? -6.348 40.75 -0.869 1 42.09 354 ARG A CA 1
ATOM 2738 C C . ARG A 1 354 ? -7.109 41.719 0.02 1 42.09 354 ARG A C 1
ATOM 2740 O O . ARG A 1 354 ? -7.441 42.812 -0.409 1 42.09 354 ARG A O 1
ATOM 2747 N N . PHE A 1 355 ? -7.363 41.094 1.034 1 35.53 355 PHE A N 1
ATOM 2748 C CA . PHE A 1 355 ? -8.078 41.875 2.041 1 35.53 355 PHE A CA 1
ATOM 2749 C C . PHE A 1 355 ? -7.266 43.125 2.449 1 35.53 355 PHE A C 1
ATOM 2751 O O . PHE A 1 355 ? -7.824 44.188 2.637 1 35.53 355 PHE A O 1
ATOM 2758 N N . MET A 1 356 ? -6.039 42.75 2.812 1 40.38 356 MET A N 1
ATOM 2759 C CA . MET A 1 356 ? -5.219 43.938 3.123 1 40.38 356 MET A CA 1
ATOM 2760 C C . MET A 1 356 ? -5.035 44.812 1.892 1 40.38 356 MET A C 1
ATOM 2762 O O . MET A 1 356 ? -4.789 46 2.014 1 40.38 356 MET A O 1
ATOM 2766 N N . SER A 1 357 ? -4.898 44.094 0.797 1 38.84 357 SER A N 1
ATOM 2767 C CA . SER A 1 357 ? -4.621 44.938 -0.376 1 38.84 357 SER A CA 1
ATOM 2768 C C . SER A 1 357 ? -5.871 45.656 -0.842 1 38.84 357 SER A C 1
ATOM 2770 O O . SER A 1 357 ? -5.789 46.562 -1.691 1 38.84 357 SER A O 1
ATOM 2772 N N . ALA A 1 358 ? -7.004 45.031 -0.784 1 40.97 358 ALA A N 1
ATOM 2773 C CA . ALA A 1 358 ? -8.219 45.719 -1.195 1 40.97 358 ALA A CA 1
ATOM 2774 C C . ALA A 1 358 ? -8.492 46.906 -0.298 1 40.97 358 ALA A C 1
ATOM 2776 O O . ALA A 1 358 ? -9.578 47.062 0.263 1 40.97 358 ALA A O 1
ATOM 2777 N N . VAL A 1 359 ? -7.621 47.188 0.512 1 41.5 359 VAL A N 1
ATOM 2778 C CA . VAL A 1 359 ? -7.848 48.094 1.624 1 41.5 359 VAL A CA 1
ATOM 2779 C C . VAL A 1 359 ? -8.508 49.375 1.114 1 41.5 359 VAL A C 1
ATOM 2781 O O . VAL A 1 359 ? -9.414 49.906 1.753 1 41.5 359 VAL A O 1
ATOM 2784 N N . GLU A 1 360 ? -7.641 50.406 0.378 1 44.75 360 GLU A N 1
ATOM 2785 C CA . GLU A 1 360 ? -7.945 51.781 0.659 1 44.75 360 GLU A CA 1
ATOM 2786 C C . GLU A 1 360 ? -9.125 52.281 -0.172 1 44.75 360 GLU A C 1
ATOM 2788 O O . GLU A 1 360 ? -9.156 52.094 -1.39 1 44.75 360 GLU A O 1
ATOM 2793 N N . PRO A 1 361 ? -10.18 52.469 0.463 1 47 361 PRO A N 1
ATOM 2794 C CA . PRO A 1 361 ? -11.195 53.156 -0.341 1 47 361 PRO A CA 1
ATOM 2795 C C . PRO A 1 361 ? -10.594 54.25 -1.198 1 47 361 PRO A C 1
ATOM 2797 O O . PRO A 1 361 ? -9.609 54.906 -0.802 1 47 361 PRO A O 1
ATOM 2800 N N . PRO A 1 362 ? -10.812 54.25 -2.387 1 48.88 362 PRO A N 1
ATOM 2801 C CA . PRO A 1 362 ? -10.383 55.344 -3.23 1 48.88 362 PRO A CA 1
ATOM 2802 C C . PRO A 1 362 ? -10.516 56.719 -2.535 1 48.88 362 PRO A C 1
ATOM 2804 O O . PRO A 1 362 ? -9.875 57.688 -2.936 1 48.88 362 PRO A O 1
ATOM 2807 N N . SER A 1 363 ? -11.344 56.75 -1.551 1 58.25 363 SER A N 1
ATOM 2808 C CA . SER A 1 363 ? -11.688 58.062 -1.033 1 58.25 363 SER A CA 1
ATOM 2809 C C . SER A 1 363 ? -10.695 58.5 0.038 1 58.25 363 SER A C 1
ATOM 2811 O O . SER A 1 363 ? -10.828 59.594 0.585 1 58.25 363 SER A O 1
ATOM 2813 N N . LEU A 1 364 ? -9.742 57.562 0.353 1 67.94 364 LEU A N 1
ATOM 2814 C CA . LEU A 1 364 ? -8.883 58.031 1.439 1 67.94 364 LEU A CA 1
ATOM 2815 C C . LEU A 1 364 ? -7.75 58.906 0.906 1 67.94 364 LEU A C 1
ATOM 2817 O O . LEU A 1 364 ? -7.285 58.719 -0.219 1 67.94 364 LEU A O 1
ATOM 2821 N N . SER A 1 365 ? -7.52 60 1.561 1 75.88 365 SER A N 1
ATOM 2822 C CA . SER A 1 365 ? -6.395 60.875 1.232 1 75.88 365 SER A CA 1
ATOM 2823 C C . SER A 1 365 ? -5.082 60.094 1.221 1 75.88 365 SER A C 1
ATOM 2825 O O . SER A 1 365 ? -4.98 59.031 1.833 1 75.88 365 SER A O 1
ATOM 2827 N N . LEU A 1 366 ? -4.277 60.344 0.369 1 78.5 366 LEU A N 1
ATOM 2828 C CA . LEU A 1 366 ? -2.959 59.75 0.247 1 78.5 366 LEU A CA 1
ATOM 2829 C C . LEU A 1 366 ? -2.256 59.688 1.599 1 78.5 366 LEU A C 1
ATOM 2831 O O . LEU A 1 366 ? -1.56 58.719 1.906 1 78.5 366 LEU A O 1
ATOM 2835 N N . GLU A 1 367 ? -2.535 60.719 2.365 1 81.12 367 GLU A N 1
ATOM 2836 C CA . GLU A 1 367 ? -1.911 60.781 3.682 1 81.12 367 GLU A CA 1
ATOM 2837 C C . GLU A 1 367 ? -2.443 59.719 4.605 1 81.12 367 GLU A C 1
ATOM 2839 O O . GLU A 1 367 ? -1.68 59.094 5.359 1 81.12 367 GLU A O 1
ATOM 2844 N N . GLU A 1 368 ? -3.621 59.531 4.492 1 80.38 368 GLU A N 1
ATOM 2845 C CA . GLU A 1 368 ? -4.238 58.5 5.348 1 80.38 368 GLU A CA 1
ATOM 2846 C C . GLU A 1 368 ? -3.799 57.094 4.949 1 80.38 368 GLU A C 1
ATOM 2848 O O . GLU A 1 368 ? -3.604 56.25 5.805 1 80.38 368 GLU A O 1
ATOM 2853 N N . GLN A 1 369 ? -3.639 56.969 3.684 1 79.81 369 GLN A N 1
ATOM 2854 C CA . GLN A 1 369 ? -3.174 55.688 3.182 1 79.81 369 GLN A CA 1
ATOM 2855 C C . GLN A 1 369 ? -1.759 55.375 3.664 1 79.81 369 GLN A C 1
ATOM 2857 O O . GLN A 1 369 ? -1.454 54.25 4.047 1 79.81 369 GLN A O 1
ATOM 2862 N N . GLN A 1 370 ? -1.007 56.375 3.633 1 82.25 370 GLN A N 1
ATOM 2863 C CA . GLN A 1 370 ? 0.375 56.219 4.074 1 82.25 370 GLN A CA 1
ATOM 2864 C C . GLN A 1 370 ? 0.446 55.938 5.57 1 82.25 370 GLN A C 1
ATOM 2866 O O . GLN A 1 370 ? 1.275 55.156 6.02 1 82.25 370 GLN A O 1
ATOM 2871 N N . ARG A 1 371 ? -0.412 56.562 6.305 1 84.12 371 ARG A N 1
ATOM 2872 C CA . ARG A 1 371 ? -0.441 56.344 7.746 1 84.12 371 ARG A CA 1
ATOM 2873 C C . ARG A 1 371 ? -0.848 54.906 8.086 1 84.12 371 ARG A C 1
ATOM 2875 O O . ARG A 1 371 ? -0.272 54.312 8.977 1 84.12 371 ARG A O 1
ATOM 2882 N N . ARG A 1 372 ? -1.743 54.5 7.398 1 83.12 372 ARG A N 1
ATOM 2883 C CA . ARG A 1 372 ? -2.225 53.125 7.605 1 83.12 372 ARG A CA 1
ATOM 2884 C C . ARG A 1 372 ? -1.157 52.125 7.227 1 83.12 372 ARG A C 1
ATOM 2886 O O . ARG A 1 372 ? -0.954 51.125 7.941 1 83.12 372 ARG A O 1
ATOM 2893 N N . ALA A 1 373 ? -0.576 52.344 6.125 1 84.62 373 ALA A N 1
ATOM 2894 C CA . ALA A 1 373 ? 0.487 51.469 5.664 1 84.62 373 ALA A CA 1
ATOM 2895 C C . ALA A 1 373 ? 1.634 51.406 6.668 1 84.62 373 ALA A C 1
ATOM 2897 O O . ALA A 1 373 ? 2.182 50.344 6.938 1 84.62 373 ALA A O 1
ATOM 2898 N N . HIS A 1 374 ? 1.937 52.562 7.156 1 86.88 374 HIS A N 1
ATOM 2899 C CA . HIS A 1 374 ? 3.01 52.625 8.141 1 86.88 374 HIS A CA 1
ATOM 2900 C C . HIS A 1 374 ? 2.639 51.875 9.414 1 86.88 374 HIS A C 1
ATOM 2902 O O . HIS A 1 374 ? 3.484 51.219 10.016 1 86.88 374 HIS A O 1
ATOM 2908 N N . HIS A 1 375 ? 1.438 52.031 9.758 1 88.19 375 HIS A N 1
ATOM 2909 C CA . HIS A 1 375 ? 0.946 51.344 10.961 1 88.19 375 HIS A CA 1
ATOM 2910 C C . HIS A 1 375 ? 1.054 49.844 10.828 1 88.19 375 HIS A C 1
ATOM 2912 O O . HIS A 1 375 ? 1.563 49.156 11.727 1 88.19 375 HIS A O 1
ATOM 2918 N N . ILE A 1 376 ? 0.61 49.312 9.75 1 88.12 376 ILE A N 1
ATOM 2919 C CA . ILE A 1 376 ? 0.621 47.906 9.5 1 88.12 376 ILE A CA 1
ATOM 2920 C C . ILE A 1 376 ? 2.061 47.375 9.469 1 88.12 376 ILE A C 1
ATOM 2922 O O . ILE A 1 376 ? 2.383 46.375 10.109 1 88.12 376 ILE A O 1
ATOM 2926 N N . ASN A 1 377 ? 2.871 48.062 8.781 1 90.38 377 ASN A N 1
ATOM 2927 C CA . ASN A 1 377 ? 4.273 47.656 8.68 1 90.38 377 ASN A CA 1
ATOM 2928 C C . ASN A 1 377 ? 4.953 47.656 10.047 1 90.38 377 ASN A C 1
ATOM 2930 O O . ASN A 1 377 ? 5.715 46.75 10.359 1 90.38 377 ASN A O 1
ATOM 2934 N N . GLU A 1 378 ? 4.66 48.656 10.75 1 90.25 378 GLU A N 1
ATOM 2935 C CA . GLU A 1 378 ? 5.273 48.75 12.07 1 90.25 378 GLU A CA 1
ATOM 2936 C C . GLU A 1 378 ? 4.832 47.625 12.977 1 90.25 378 GLU A C 1
ATOM 2938 O O . GLU A 1 378 ? 5.66 46.969 13.633 1 90.25 378 GLU A O 1
ATOM 2943 N N . LEU A 1 379 ? 3.602 47.344 13.008 1 92.25 379 LEU A N 1
ATOM 2944 C CA . LEU A 1 379 ? 3.074 46.312 13.898 1 92.25 379 LEU A CA 1
ATOM 2945 C C . LEU A 1 379 ? 3.564 44.938 13.484 1 92.25 379 LEU A C 1
ATOM 2947 O O . LEU A 1 379 ? 3.926 44.125 14.328 1 92.25 379 LEU A O 1
ATOM 2951 N N . ILE A 1 380 ? 3.574 44.688 12.195 1 94.19 380 ILE A N 1
ATOM 2952 C CA . ILE A 1 380 ? 4.039 43.375 11.727 1 94.19 380 ILE A CA 1
ATOM 2953 C C . ILE A 1 380 ? 5.523 43.219 12.055 1 94.19 380 ILE A C 1
ATOM 2955 O O . ILE A 1 380 ? 5.949 42.156 12.5 1 94.19 380 ILE A O 1
ATOM 2959 N N . THR A 1 381 ? 6.246 44.312 11.812 1 93.94 381 THR A N 1
ATOM 2960 C CA . THR A 1 381 ? 7.676 44.25 12.109 1 93.94 381 THR A CA 1
ATOM 2961 C C . THR A 1 381 ? 7.91 44 13.594 1 93.94 381 THR A C 1
ATOM 2963 O O . THR A 1 381 ? 8.711 43.125 13.945 1 93.94 381 THR A O 1
ATOM 2966 N N . ARG A 1 382 ? 7.211 44.656 14.422 1 93.62 382 ARG A N 1
ATOM 2967 C CA . ARG A 1 382 ? 7.367 44.5 15.859 1 93.62 382 ARG A CA 1
ATOM 2968 C C . ARG A 1 382 ? 6.891 43.125 16.297 1 93.62 382 ARG A C 1
ATOM 2970 O O . ARG A 1 382 ? 7.5 42.5 17.172 1 93.62 382 ARG A O 1
ATOM 2977 N N . ALA A 1 383 ? 5.828 42.656 15.75 1 95.75 383 ALA A N 1
ATOM 2978 C CA . ALA A 1 383 ? 5.289 41.312 16.078 1 95.75 383 ALA A CA 1
ATOM 2979 C C . ALA A 1 383 ? 6.281 40.219 15.727 1 95.75 383 ALA A C 1
ATOM 2981 O O . ALA A 1 383 ? 6.52 39.312 16.516 1 95.75 383 ALA A O 1
ATOM 2982 N N . LEU A 1 384 ? 6.84 40.344 14.5 1 94.69 384 LEU A N 1
ATOM 2983 C CA . LEU A 1 384 ? 7.797 39.344 14.031 1 94.69 384 LEU A CA 1
ATOM 2984 C C . LEU A 1 384 ? 9.023 39.281 14.945 1 94.69 384 LEU A C 1
ATOM 2986 O O . LEU A 1 384 ? 9.461 38.219 15.352 1 94.69 384 LEU A O 1
ATOM 2990 N N . MET A 1 385 ? 9.508 40.469 15.281 1 92.81 385 MET A N 1
ATOM 2991 C CA . MET A 1 385 ? 10.742 40.562 16.062 1 92.81 385 MET A CA 1
ATOM 2992 C C . MET A 1 385 ? 10.5 40.188 17.516 1 92.81 385 MET A C 1
ATOM 2994 O O . MET A 1 385 ? 11.359 39.562 18.156 1 92.81 385 MET A O 1
ATOM 2998 N N . ALA A 1 386 ? 9.352 40.531 17.953 1 91.31 386 ALA A N 1
ATOM 2999 C CA . ALA A 1 386 ? 9.078 40.344 19.375 1 91.31 386 ALA A CA 1
ATOM 3000 C C . ALA A 1 386 ? 8.766 38.906 19.703 1 91.31 386 ALA A C 1
ATOM 3002 O O . ALA A 1 386 ? 9.203 38.375 20.719 1 91.31 386 ALA A O 1
ATOM 3003 N N . GLU A 1 387 ? 7.93 38.25 18.828 1 92.12 387 GLU A N 1
ATOM 3004 C CA . GLU A 1 387 ? 7.402 36.969 19.312 1 92.12 387 GLU A CA 1
ATOM 3005 C C . GLU A 1 387 ? 7.152 36 18.172 1 92.12 387 GLU A C 1
ATOM 3007 O O . GLU A 1 387 ? 7.422 34.812 18.297 1 92.12 387 GLU A O 1
ATOM 3012 N N . GLU A 1 388 ? 6.719 36.438 17.047 1 94.38 388 GLU A N 1
ATOM 3013 C CA . GLU A 1 388 ? 6.082 35.562 16.047 1 94.38 388 GLU A CA 1
ATOM 3014 C C . GLU A 1 388 ? 7.113 34.688 15.336 1 94.38 388 GLU A C 1
ATOM 3016 O O . GLU A 1 388 ? 6.816 33.562 14.961 1 94.38 388 GLU A O 1
ATOM 3021 N N . MET A 1 389 ? 8.328 35.188 15.094 1 93.19 389 MET A N 1
ATOM 3022 C CA . MET A 1 389 ? 9.344 34.375 14.438 1 93.19 389 MET A CA 1
ATOM 3023 C C . MET A 1 389 ? 9.703 33.156 15.289 1 93.19 389 MET A C 1
ATOM 3025 O O . MET A 1 389 ? 9.711 32.031 14.797 1 93.19 389 MET A O 1
ATOM 3029 N N . GLN A 1 390 ? 9.938 33.469 16.531 1 91.5 390 GLN A N 1
ATOM 3030 C CA . GLN A 1 390 ? 10.305 32.406 17.453 1 91.5 390 GLN A CA 1
ATOM 3031 C C . GLN A 1 390 ? 9.125 31.469 17.688 1 91.5 390 GLN A C 1
ATOM 3033 O O . GLN A 1 390 ? 9.305 30.25 17.75 1 91.5 390 GLN A O 1
ATOM 3038 N N . ARG A 1 391 ? 7.969 31.969 17.844 1 94.31 391 ARG A N 1
ATOM 3039 C CA . ARG A 1 391 ? 6.777 31.156 18.078 1 94.31 391 ARG A CA 1
ATOM 3040 C C . ARG A 1 391 ? 6.508 30.234 16.906 1 94.31 391 ARG A C 1
ATOM 3042 O O . ARG A 1 391 ? 6.16 29.062 17.094 1 94.31 391 ARG A O 1
ATOM 3049 N N . PHE A 1 392 ? 6.656 30.734 15.688 1 95.19 392 PHE A N 1
ATOM 3050 C CA . PHE A 1 392 ? 6.426 29.938 14.492 1 95.19 392 PHE A CA 1
ATOM 3051 C C . PHE A 1 392 ? 7.375 28.75 14.438 1 95.19 392 PHE A C 1
ATOM 3053 O O . PHE A 1 392 ? 6.965 27.625 14.117 1 95.19 392 PHE A O 1
ATOM 3060 N N . ARG A 1 393 ? 8.562 28.953 14.758 1 91.5 393 ARG A N 1
ATOM 3061 C CA . ARG A 1 393 ? 9.562 27.891 14.766 1 91.5 393 ARG A CA 1
ATOM 3062 C C . ARG A 1 393 ? 9.234 26.844 15.82 1 91.5 393 ARG A C 1
ATOM 3064 O O . ARG A 1 393 ? 9.266 25.641 15.539 1 91.5 393 ARG A O 1
ATOM 3071 N N . ALA A 1 394 ? 8.945 27.344 16.953 1 93.88 394 ALA A N 1
ATOM 3072 C CA . ALA A 1 394 ? 8.641 26.438 18.062 1 93.88 394 ALA A CA 1
ATOM 3073 C C . ALA A 1 394 ? 7.395 25.609 17.766 1 93.88 394 ALA A C 1
ATOM 3075 O O . ALA A 1 394 ? 7.355 24.406 18.047 1 93.88 394 ALA A O 1
ATOM 3076 N N . GLU A 1 395 ? 6.414 26.234 17.219 1 94.19 395 GLU A N 1
ATOM 3077 C CA . GLU A 1 395 ? 5.168 25.547 16.906 1 94.19 395 GLU A CA 1
ATOM 3078 C C . GLU A 1 395 ? 5.367 24.5 15.812 1 94.19 395 GLU A C 1
ATOM 3080 O O . GLU A 1 395 ? 4.723 23.453 15.82 1 94.19 395 GLU A O 1
ATOM 3085 N N . THR A 1 396 ? 6.191 24.828 14.844 1 94.81 396 THR A N 1
ATOM 3086 C CA . THR A 1 396 ? 6.492 23.859 13.797 1 94.81 396 THR A CA 1
ATOM 3087 C C . THR A 1 396 ? 7.102 22.594 14.383 1 94.81 396 THR A C 1
ATOM 3089 O O . THR A 1 396 ? 6.719 21.484 14.008 1 94.81 396 THR A O 1
ATOM 3092 N N . THR A 1 397 ? 8.039 22.75 15.297 1 95.5 397 THR A N 1
ATOM 3093 C CA . THR A 1 397 ? 8.688 21.609 15.938 1 95.5 397 THR A CA 1
ATOM 3094 C C . THR A 1 397 ? 7.672 20.797 16.734 1 95.5 397 THR A C 1
ATOM 3096 O O . THR A 1 397 ? 7.656 19.562 16.656 1 95.5 397 THR A O 1
ATOM 3099 N N . LYS A 1 398 ? 6.883 21.5 17.438 1 95.19 398 LYS A N 1
ATOM 3100 C CA . LYS A 1 398 ? 5.875 20.828 18.25 1 95.19 398 LYS A CA 1
ATOM 3101 C C . LYS A 1 398 ? 4.898 20.047 17.391 1 95.19 398 LYS A C 1
ATOM 3103 O O . LYS A 1 398 ? 4.547 18.906 17.703 1 95.19 398 LYS A O 1
ATOM 3108 N N . GLU A 1 399 ? 4.449 20.641 16.328 1 96.62 399 GLU A N 1
ATOM 3109 C CA . GLU A 1 399 ? 3.5 20 15.43 1 96.62 399 GLU A CA 1
ATOM 3110 C C . GLU A 1 399 ? 4.113 18.766 14.773 1 96.62 399 GLU A C 1
ATOM 3112 O O . GLU A 1 399 ? 3.473 17.719 14.688 1 96.62 399 GLU A O 1
ATOM 3117 N N . LEU A 1 400 ? 5.305 18.906 14.289 1 96.94 400 LEU A N 1
ATOM 3118 C CA . LEU A 1 400 ? 5.965 17.766 13.664 1 96.94 400 LEU A CA 1
ATOM 3119 C C . LEU A 1 400 ? 6.152 16.625 14.656 1 96.94 400 LEU A C 1
ATOM 3121 O O . LEU A 1 400 ? 5.984 15.453 14.312 1 96.94 400 LEU A O 1
ATOM 3125 N N . ALA A 1 401 ? 6.512 16.984 15.867 1 96.62 401 ALA A N 1
ATOM 3126 C CA . ALA A 1 401 ? 6.664 15.969 16.906 1 96.62 401 ALA A CA 1
ATOM 3127 C C . ALA A 1 401 ? 5.352 15.227 17.141 1 96.62 401 ALA A C 1
ATOM 3129 O O . ALA A 1 401 ? 5.34 14 17.266 1 96.62 401 ALA A O 1
ATOM 3130 N N . ASN A 1 402 ? 4.324 15.977 17.219 1 95.88 402 ASN A N 1
ATOM 3131 C CA . ASN A 1 402 ? 3.01 15.375 17.406 1 95.88 402 ASN A CA 1
ATOM 3132 C C . ASN A 1 402 ? 2.654 14.43 16.266 1 95.88 402 ASN A C 1
ATOM 3134 O O . ASN A 1 402 ? 2.145 13.336 16.5 1 95.88 402 ASN A O 1
ATOM 3138 N N . ILE A 1 403 ? 2.889 14.852 15.07 1 97.62 403 ILE A N 1
ATOM 3139 C CA . ILE A 1 403 ? 2.602 14.039 13.891 1 97.62 403 ILE A CA 1
ATOM 3140 C C . ILE A 1 403 ? 3.375 12.727 13.969 1 97.62 403 ILE A C 1
ATOM 3142 O O . ILE A 1 403 ? 2.789 11.648 13.859 1 97.62 403 ILE A O 1
ATOM 3146 N N . MET A 1 404 ? 4.66 12.836 14.195 1 97.62 404 MET A N 1
ATOM 3147 C CA . MET A 1 404 ? 5.523 11.656 14.172 1 97.62 404 MET A CA 1
ATOM 3148 C C . MET A 1 404 ? 5.215 10.727 15.336 1 97.62 404 MET A C 1
ATOM 3150 O O . MET A 1 404 ? 5.273 9.5 15.188 1 97.62 404 MET A O 1
ATOM 3154 N N . ASP A 1 405 ? 4.898 11.32 16.469 1 96.94 405 ASP A N 1
ATOM 3155 C CA . ASP A 1 405 ? 4.562 10.492 17.625 1 96.94 405 ASP A CA 1
ATOM 3156 C C . ASP A 1 405 ? 3.303 9.672 17.359 1 96.94 405 ASP A C 1
ATOM 3158 O O . ASP A 1 405 ? 3.305 8.453 17.531 1 96.94 405 ASP A O 1
ATOM 3162 N N . HIS A 1 406 ? 2.275 10.312 16.969 1 96.38 406 HIS A N 1
ATOM 3163 C CA . HIS A 1 406 ? 1.016 9.625 16.719 1 96.38 406 HIS A CA 1
ATOM 3164 C C . HIS A 1 406 ? 1.145 8.648 15.547 1 96.38 406 HIS A C 1
ATOM 3166 O O . HIS A 1 406 ? 0.599 7.543 15.594 1 96.38 406 HIS A O 1
ATOM 3172 N N . PHE A 1 407 ? 1.848 9.07 14.492 1 97.44 407 PHE A N 1
ATOM 3173 C CA . PHE A 1 407 ? 2.031 8.211 13.328 1 97.44 407 PHE A CA 1
ATOM 3174 C C . PHE A 1 407 ? 2.803 6.949 13.703 1 97.44 407 PHE A C 1
ATOM 3176 O O . PHE A 1 407 ? 2.404 5.84 13.344 1 97.44 407 PHE A O 1
ATOM 3183 N N . SER A 1 408 ? 3.895 7.172 14.43 1 97.25 408 SER A N 1
ATOM 3184 C CA . SER A 1 408 ? 4.711 6.043 14.859 1 97.25 408 SER A CA 1
ATOM 3185 C C . SER A 1 408 ? 3.928 5.105 15.773 1 97.25 408 SER A C 1
ATOM 3187 O O . SER A 1 408 ? 4.059 3.883 15.672 1 97.25 408 SER A O 1
ATOM 3189 N N . CYS A 1 409 ? 3.182 5.656 16.609 1 96.06 409 CYS A N 1
ATOM 3190 C CA . CYS A 1 409 ? 2.359 4.855 17.5 1 96.06 409 CYS A CA 1
ATOM 3191 C C . CYS A 1 409 ? 1.367 4.004 16.719 1 96.06 409 CYS A C 1
ATOM 3193 O O . CYS A 1 409 ? 1.258 2.799 16.953 1 96.06 409 CYS A O 1
ATOM 3195 N N . ALA A 1 410 ? 0.654 4.602 15.82 1 96.44 410 ALA A N 1
ATOM 3196 C CA . ALA A 1 410 ? -0.333 3.889 15.016 1 96.44 410 ALA A CA 1
ATOM 3197 C C . ALA A 1 410 ? 0.326 2.789 14.188 1 96.44 410 ALA A C 1
ATOM 3199 O O . ALA A 1 410 ? -0.172 1.661 14.133 1 96.44 410 ALA A O 1
ATOM 3200 N N . GLU A 1 411 ? 1.441 3.115 13.531 1 96.75 411 GLU A N 1
ATOM 3201 C CA . GLU A 1 411 ? 2.133 2.15 12.68 1 96.75 411 GLU A CA 1
ATOM 3202 C C . GLU A 1 411 ? 2.684 0.988 13.5 1 96.75 411 GLU A C 1
ATOM 3204 O O . GLU A 1 411 ? 2.682 -0.157 13.047 1 96.75 411 GLU A O 1
ATOM 3209 N N . ALA A 1 412 ? 3.215 1.296 14.656 1 95.81 412 ALA A N 1
ATOM 3210 C CA . ALA A 1 412 ? 3.713 0.235 15.531 1 95.81 412 ALA A CA 1
ATOM 3211 C C . ALA A 1 412 ? 2.596 -0.732 15.914 1 95.81 412 ALA A C 1
ATOM 3213 O O . ALA A 1 412 ? 2.785 -1.95 15.883 1 95.81 412 ALA A O 1
ATOM 3214 N N . GLN A 1 413 ? 1.458 -0.197 16.266 1 94.56 413 GLN A N 1
ATOM 3215 C CA . GLN A 1 413 ? 0.322 -1.033 16.641 1 94.56 413 GLN A CA 1
ATOM 3216 C C . GLN A 1 413 ? -0.172 -1.854 15.445 1 94.56 413 GLN A C 1
ATOM 3218 O O . GLN A 1 413 ? -0.496 -3.033 15.594 1 94.56 413 GLN A O 1
ATOM 3223 N N . LEU A 1 414 ? -0.26 -1.215 14.336 1 95.38 414 LEU A N 1
ATOM 3224 C CA . LEU A 1 414 ? -0.725 -1.907 13.141 1 95.38 414 LEU A CA 1
ATOM 3225 C C . LEU A 1 414 ? 0.236 -3.025 12.75 1 95.38 414 LEU A C 1
ATOM 3227 O O . LEU A 1 414 ? -0.195 -4.109 12.352 1 95.38 414 LEU A O 1
ATOM 3231 N N . SER A 1 415 ? 1.57 -2.758 12.789 1 95.94 415 SER A N 1
ATOM 3232 C CA . SER A 1 415 ? 2.57 -3.779 12.492 1 95.94 415 SER A CA 1
ATOM 3233 C C . SER A 1 415 ? 2.455 -4.961 13.453 1 95.94 415 SER A C 1
ATOM 3235 O O . SER A 1 415 ? 2.652 -6.109 13.055 1 95.94 415 SER A O 1
ATOM 3237 N N . LYS A 1 416 ? 2.184 -4.652 14.672 1 95.19 416 LYS A N 1
ATOM 3238 C CA . LYS A 1 416 ? 1.986 -5.707 15.664 1 95.19 416 LYS A CA 1
ATOM 3239 C C . LYS A 1 416 ? 0.806 -6.598 15.289 1 95.19 416 LYS A C 1
ATOM 3241 O O . LYS A 1 416 ? 0.91 -7.828 15.336 1 95.19 416 LYS A O 1
ATOM 3246 N N . ARG A 1 417 ? -0.268 -5.992 14.953 1 95.75 417 ARG A N 1
ATOM 3247 C CA . ARG A 1 417 ? -1.454 -6.742 14.555 1 95.75 417 ARG A CA 1
ATOM 3248 C C . ARG A 1 417 ? -1.188 -7.566 13.297 1 95.75 417 ARG A C 1
ATOM 3250 O O . ARG A 1 417 ? -1.608 -8.719 13.203 1 95.75 417 ARG A O 1
ATOM 3257 N N . SER A 1 418 ? -0.521 -6.934 12.336 1 96.44 418 SER A N 1
ATOM 3258 C CA . SER A 1 418 ? -0.172 -7.645 11.109 1 96.44 418 SER A CA 1
ATOM 3259 C C . SER A 1 418 ? 0.697 -8.859 11.406 1 96.44 418 SER A C 1
ATOM 3261 O O . SER A 1 418 ? 0.439 -9.953 10.898 1 96.44 418 SER A O 1
ATOM 3263 N N . GLY A 1 419 ? 1.766 -8.633 12.195 1 96.38 419 GLY A N 1
ATOM 3264 C CA . GLY A 1 419 ? 2.621 -9.742 12.586 1 96.38 419 GLY A CA 1
ATOM 3265 C C . GLY A 1 419 ? 1.863 -10.883 13.25 1 96.38 419 GLY A C 1
ATOM 3266 O O . GLY A 1 419 ? 2.135 -12.055 12.984 1 96.38 419 GLY A O 1
ATOM 3267 N N . PHE A 1 420 ? 0.911 -10.547 14.047 1 96.12 420 PHE A N 1
ATOM 3268 C CA . PHE A 1 420 ? 0.117 -11.539 14.766 1 96.12 420 PHE A CA 1
ATOM 3269 C C . PHE A 1 420 ? -0.664 -12.414 13.789 1 96.12 420 PHE A C 1
ATOM 3271 O O . PHE A 1 420 ? -0.72 -13.633 13.945 1 96.12 420 PHE A O 1
ATOM 3278 N N . VAL A 1 421 ? -1.283 -11.828 12.766 1 96.94 421 VAL A N 1
ATOM 3279 C CA . VAL A 1 421 ? -2.078 -12.539 11.773 1 96.94 421 VAL A CA 1
ATOM 3280 C C . VAL A 1 421 ? -1.23 -13.633 11.125 1 96.94 421 VAL A C 1
ATOM 3282 O O . VAL A 1 421 ? -1.643 -14.789 11.055 1 96.94 421 VAL A O 1
ATOM 3285 N N . TRP A 1 422 ? -0.032 -13.328 10.672 1 97 422 TRP A N 1
ATOM 3286 C CA . TRP A 1 422 ? 0.792 -14.242 9.891 1 97 422 TRP A CA 1
ATOM 3287 C C . TRP A 1 422 ? 1.493 -15.25 10.797 1 97 422 TRP A C 1
ATOM 3289 O O . TRP A 1 422 ? 1.68 -16.406 10.422 1 97 422 TRP A O 1
ATOM 3299 N N . ARG A 1 423 ? 1.861 -14.883 12 1 95.56 423 ARG A N 1
ATOM 3300 C CA . ARG A 1 423 ? 2.438 -15.836 12.953 1 95.56 423 ARG A CA 1
ATOM 3301 C C . ARG A 1 423 ? 1.415 -16.891 13.359 1 95.56 423 ARG A C 1
ATOM 3303 O O . ARG A 1 423 ? 1.764 -18.047 13.555 1 95.56 423 ARG A O 1
ATOM 3310 N N . GLU A 1 424 ? 0.179 -16.422 13.539 1 96.06 424 GLU A N 1
ATOM 3311 C CA . GLU A 1 424 ? -0.881 -17.375 13.867 1 96.06 424 GLU A CA 1
ATOM 3312 C C . GLU A 1 424 ? -1.062 -18.406 12.758 1 96.06 424 GLU A C 1
ATOM 3314 O O . GLU A 1 424 ? -1.274 -19.594 13.023 1 96.06 424 GLU A O 1
ATOM 3319 N N . TYR A 1 425 ? -0.968 -17.984 11.516 1 96.88 425 TYR A N 1
ATOM 3320 C CA . TYR A 1 425 ? -1.033 -18.922 10.406 1 96.88 425 TYR A CA 1
ATOM 3321 C C . TYR A 1 425 ? 0.12 -19.922 10.461 1 96.88 425 TYR A C 1
ATOM 3323 O O . TYR A 1 425 ? -0.078 -21.125 10.273 1 96.88 425 TYR A O 1
ATOM 3331 N N . LEU A 1 426 ? 1.345 -19.438 10.719 1 95.5 426 LEU A N 1
ATOM 3332 C CA . LEU A 1 426 ? 2.555 -20.266 10.68 1 95.5 426 LEU A CA 1
ATOM 3333 C C . LEU A 1 426 ? 2.566 -21.266 11.828 1 95.5 426 LEU A C 1
ATOM 3335 O O . LEU A 1 426 ? 3.213 -22.312 11.742 1 95.5 426 LEU A O 1
ATOM 3339 N N . LYS A 1 427 ? 1.869 -20.969 12.898 1 93.81 427 LYS A N 1
ATOM 3340 C CA . LYS A 1 427 ? 1.81 -21.891 14.039 1 93.81 427 LYS A CA 1
ATOM 3341 C C . LYS A 1 427 ? 1.152 -23.203 13.656 1 93.81 427 LYS A C 1
ATOM 3343 O O . LYS A 1 427 ? 1.488 -24.25 14.211 1 93.81 427 LYS A O 1
ATOM 3348 N N . THR A 1 428 ? 0.263 -23.125 12.711 1 89.44 428 THR A N 1
ATOM 3349 C CA . THR A 1 428 ? -0.481 -24.312 12.328 1 89.44 428 THR A CA 1
ATOM 3350 C C . THR A 1 428 ? 0.174 -25 11.133 1 89.44 428 THR A C 1
ATOM 3352 O O . THR A 1 428 ? -0.306 -26.031 10.664 1 89.44 428 THR A O 1
ATOM 3355 N N . SER A 1 429 ? 1.269 -24.438 10.648 1 86.5 429 SER A N 1
ATOM 3356 C CA . SER A 1 429 ? 1.972 -25.047 9.516 1 86.5 429 SER A CA 1
ATOM 3357 C C . SER A 1 429 ? 2.898 -26.156 9.984 1 86.5 429 SER A C 1
ATOM 3359 O O . SER A 1 429 ? 3.592 -26.016 10.992 1 86.5 429 SER A O 1
ATOM 3361 N N . PRO A 1 430 ? 2.832 -27.281 9.336 1 83.75 430 PRO A N 1
ATOM 3362 C CA . PRO A 1 430 ? 3.652 -28.438 9.727 1 83.75 430 PRO A CA 1
ATOM 3363 C C . PRO A 1 430 ? 5.129 -28.25 9.391 1 83.75 430 PRO A C 1
ATOM 3365 O O . PRO A 1 430 ? 5.977 -29.016 9.867 1 83.75 430 PRO A O 1
ATOM 3368 N N . THR A 1 431 ? 5.555 -27.266 8.719 1 85.62 431 THR A N 1
ATOM 3369 C CA . THR A 1 431 ? 6.926 -27.062 8.266 1 85.62 431 THR A CA 1
ATOM 3370 C C . THR A 1 431 ? 7.773 -26.438 9.367 1 85.62 431 THR A C 1
ATOM 3372 O O . THR A 1 431 ? 7.293 -25.594 10.125 1 85.62 431 THR A O 1
ATOM 3375 N N . ASP A 1 432 ? 8.992 -26.812 9.438 1 90.25 432 ASP A N 1
ATOM 3376 C CA . ASP A 1 432 ? 9.945 -26.219 10.375 1 90.25 432 ASP A CA 1
ATOM 3377 C C . ASP A 1 432 ? 10.133 -24.734 10.094 1 90.25 432 ASP A C 1
ATOM 3379 O O . ASP A 1 432 ? 10.5 -24.344 8.977 1 90.25 432 ASP A O 1
ATOM 3383 N N . PRO A 1 433 ? 9.945 -23.969 11.109 1 88.62 433 PRO A N 1
ATOM 3384 C CA . PRO A 1 433 ? 9.984 -22.516 10.906 1 88.62 433 PRO A CA 1
ATOM 3385 C C . PRO A 1 433 ? 11.352 -22.016 10.43 1 88.62 433 PRO A C 1
ATOM 3387 O O . PRO A 1 433 ? 11.43 -21.125 9.586 1 88.62 433 PRO A O 1
ATOM 3390 N N . GLN A 1 434 ? 12.422 -22.578 10.93 1 89 434 GLN A N 1
ATOM 3391 C CA . GLN A 1 434 ? 13.758 -22.141 10.531 1 89 434 GLN A CA 1
ATOM 3392 C C . GLN A 1 434 ? 14.07 -22.547 9.094 1 89 434 GLN A C 1
ATOM 3394 O O . GLN A 1 434 ? 14.641 -21.766 8.336 1 89 434 GLN A O 1
ATOM 3399 N N . ALA A 1 435 ? 13.656 -23.734 8.758 1 91.94 435 ALA A N 1
ATOM 3400 C CA . ALA A 1 435 ? 13.867 -24.188 7.387 1 91.94 435 ALA A CA 1
ATOM 3401 C C . ALA A 1 435 ? 13.031 -23.375 6.398 1 91.94 435 ALA A C 1
ATOM 3403 O O . ALA A 1 435 ? 13.5 -23.047 5.312 1 91.94 435 ALA A O 1
ATOM 3404 N N . LEU A 1 436 ? 11.859 -23.047 6.84 1 93.25 436 LEU A N 1
ATOM 3405 C CA . LEU A 1 436 ? 10.969 -22.25 6 1 93.25 436 LEU A CA 1
ATOM 3406 C C . LEU A 1 436 ? 11.523 -20.844 5.785 1 93.25 436 LEU A C 1
ATOM 3408 O O . LEU A 1 436 ? 11.5 -20.328 4.664 1 93.25 436 LEU A O 1
ATOM 3412 N N . ALA A 1 437 ? 12.016 -20.297 6.848 1 91.88 437 ALA A N 1
ATOM 3413 C CA . ALA A 1 437 ? 12.586 -18.953 6.766 1 91.88 437 ALA A CA 1
ATOM 3414 C C . ALA A 1 437 ? 13.781 -18.922 5.824 1 91.88 437 ALA A C 1
ATOM 3416 O O . ALA A 1 437 ? 13.922 -18 5.012 1 91.88 437 ALA A O 1
ATOM 3417 N N . GLN A 1 438 ? 14.602 -19.922 5.934 1 90.31 438 GLN A N 1
ATOM 3418 C CA . GLN A 1 438 ? 15.773 -20 5.07 1 90.31 438 GLN A CA 1
ATOM 3419 C C . GLN A 1 438 ? 15.375 -20.188 3.611 1 90.31 438 GLN A C 1
ATOM 3421 O O . GLN A 1 438 ? 15.93 -19.547 2.719 1 90.31 438 GLN A O 1
ATOM 3426 N N . SER A 1 439 ? 14.422 -21.062 3.418 1 90.88 439 SER A N 1
ATOM 3427 C CA . SER A 1 439 ? 13.945 -21.328 2.062 1 90.88 439 SER A CA 1
ATOM 3428 C C . SER A 1 439 ? 13.297 -20.078 1.467 1 90.88 439 SER A C 1
ATOM 3430 O O . SER A 1 439 ? 13.477 -19.781 0.284 1 90.88 439 SER A O 1
ATOM 3432 N N . THR A 1 440 ? 12.516 -19.375 2.285 1 92.38 440 THR A N 1
ATOM 3433 C CA . THR A 1 440 ? 11.867 -18.156 1.836 1 92.38 440 THR A CA 1
ATOM 3434 C C . THR A 1 440 ? 12.898 -17.094 1.465 1 92.38 440 THR A C 1
ATOM 3436 O O . THR A 1 440 ? 12.758 -16.406 0.448 1 92.38 440 THR A O 1
ATOM 3439 N N . LYS A 1 441 ? 13.906 -17 2.248 1 90.38 441 LYS A N 1
ATOM 3440 C CA . LYS A 1 441 ? 14.992 -16.062 1.97 1 90.38 441 LYS A CA 1
ATOM 3441 C C . LYS A 1 441 ? 15.664 -16.375 0.636 1 90.38 441 LYS A C 1
ATOM 3443 O O . LYS A 1 441 ? 15.969 -15.477 -0.138 1 90.38 441 LYS A O 1
ATOM 3448 N N . GLU A 1 442 ? 15.867 -17.609 0.402 1 86.12 442 GLU A N 1
ATOM 3449 C CA . GLU A 1 442 ? 16.5 -18.031 -0.843 1 86.12 442 GLU A CA 1
ATOM 3450 C C . GLU A 1 442 ? 15.625 -17.688 -2.049 1 86.12 442 GLU A C 1
ATOM 3452 O O . GLU A 1 442 ? 16.125 -17.281 -3.094 1 86.12 442 GLU A O 1
ATOM 3457 N N . LEU A 1 443 ? 14.359 -17.906 -1.883 1 86.88 443 LEU A N 1
ATOM 3458 C CA . LEU A 1 443 ? 13.43 -17.578 -2.955 1 86.88 443 LEU A CA 1
ATOM 3459 C C . LEU A 1 443 ? 13.445 -16.094 -3.266 1 86.88 443 LEU A C 1
ATOM 3461 O O . LEU A 1 443 ? 13.43 -15.695 -4.434 1 86.88 443 LEU A O 1
ATOM 3465 N N . LEU A 1 444 ? 13.5 -15.328 -2.242 1 87.25 444 LEU A N 1
ATOM 3466 C CA . LEU A 1 444 ? 13.445 -13.883 -2.418 1 87.25 444 LEU A CA 1
ATOM 3467 C C . LEU A 1 444 ? 14.781 -13.352 -2.93 1 87.25 444 LEU A C 1
ATOM 3469 O O . LEU A 1 444 ? 14.828 -12.32 -3.609 1 87.25 444 LEU A O 1
ATOM 3473 N N . ASP A 1 445 ? 15.82 -13.977 -2.582 1 82.25 445 ASP A N 1
ATOM 3474 C CA . ASP A 1 445 ? 17.141 -13.578 -3.057 1 82.25 445 ASP A CA 1
ATOM 3475 C C . ASP A 1 445 ? 17.281 -13.82 -4.555 1 82.25 445 ASP A C 1
ATOM 3477 O O . ASP A 1 445 ? 18.109 -13.188 -5.219 1 82.25 445 ASP A O 1
ATOM 3481 N N . SER A 1 446 ? 16.609 -14.875 -5.035 1 71.81 446 SER A N 1
ATOM 3482 C CA . SER A 1 446 ? 16.656 -15.18 -6.461 1 71.81 446 SER A CA 1
ATOM 3483 C C . SER A 1 446 ? 16.172 -14 -7.297 1 71.81 446 SER A C 1
ATOM 3485 O O . SER A 1 446 ? 16.453 -13.922 -8.492 1 71.81 446 SER A O 1
ATOM 3487 N N . ALA A 1 447 ? 15.422 -13.039 -6.727 1 61 447 ALA A N 1
ATOM 3488 C CA . ALA A 1 447 ? 14.953 -11.836 -7.406 1 61 447 ALA A CA 1
ATOM 3489 C C . ALA A 1 447 ? 16.078 -10.828 -7.57 1 61 447 ALA A C 1
ATOM 3491 O O . ALA A 1 447 ? 16.078 -10.031 -8.516 1 61 447 ALA A O 1
ATOM 3492 N N . SER A 1 448 ? 16.984 -10.609 -6.578 1 55.59 448 SER A N 1
ATOM 3493 C CA . SER A 1 448 ? 17.953 -9.516 -6.453 1 55.59 448 SER A CA 1
ATOM 3494 C C . SER A 1 448 ? 19.203 -9.781 -7.285 1 55.59 448 SER A C 1
ATOM 3496 O O . SER A 1 448 ? 20.031 -8.891 -7.473 1 55.59 448 SER A O 1
ATOM 3498 N N . THR A 1 449 ? 19.625 -11.07 -7.629 1 45.81 449 THR A N 1
ATOM 3499 C CA . THR A 1 449 ? 21 -11.375 -8.008 1 45.81 449 THR A CA 1
ATOM 3500 C C . THR A 1 449 ? 21.391 -10.625 -9.281 1 45.81 449 THR A C 1
ATOM 3502 O O . THR A 1 449 ? 22.562 -10.523 -9.609 1 45.81 449 THR A O 1
ATOM 3505 N N . THR A 1 450 ? 20.578 -10.602 -10.328 1 40.94 450 THR A N 1
ATOM 3506 C CA . THR A 1 450 ? 21.438 -10.344 -11.477 1 40.94 450 THR A CA 1
ATOM 3507 C C . THR A 1 450 ? 21.922 -8.898 -11.477 1 40.94 450 THR A C 1
ATOM 3509 O O . THR A 1 450 ? 22.75 -8.516 -12.312 1 40.94 450 THR A O 1
ATOM 3512 N N . CYS A 1 451 ? 21.047 -7.613 -11.484 1 38.28 451 CYS A N 1
ATOM 3513 C CA . CYS A 1 451 ? 21.75 -6.426 -11.969 1 38.28 451 CYS A CA 1
ATOM 3514 C C . CYS A 1 451 ? 22.734 -5.914 -10.93 1 38.28 451 CYS A C 1
ATOM 3516 O O . CYS A 1 451 ? 22.781 -6.418 -9.805 1 38.28 451 CYS A O 1
ATOM 3518 N N . SER A 1 452 ? 22.859 -4.254 -10.961 1 37.16 452 SER A N 1
ATOM 3519 C CA . SER A 1 452 ? 23.891 -3.371 -10.414 1 37.16 452 SER A CA 1
ATOM 3520 C C . SER A 1 452 ? 23.984 -3.512 -8.898 1 37.16 452 SER A C 1
ATOM 3522 O O . SER A 1 452 ? 23.031 -3.951 -8.25 1 37.16 452 SER A O 1
ATOM 3524 N N . PRO A 1 453 ? 24.844 -2.633 -8.133 1 39.97 453 PRO A N 1
ATOM 3525 C CA . PRO A 1 453 ? 25.312 -2.607 -6.746 1 39.97 453 PRO A CA 1
ATOM 3526 C C . PRO A 1 453 ? 24.188 -2.746 -5.73 1 39.97 453 PRO A C 1
ATOM 3528 O O . PRO A 1 453 ? 23.016 -2.494 -6.059 1 39.97 453 PRO A O 1
ATOM 3531 N N . PRO A 1 454 ? 24.453 -2.791 -4.164 1 43.12 454 PRO A N 1
ATOM 3532 C CA . PRO A 1 454 ? 23.844 -3.572 -3.09 1 43.12 454 PRO A CA 1
ATOM 3533 C C . PRO A 1 454 ? 22.375 -3.205 -2.855 1 43.12 454 PRO A C 1
ATOM 3535 O O . PRO A 1 454 ? 22.094 -2.223 -2.17 1 43.12 454 PRO A O 1
ATOM 3538 N N . SER A 1 455 ? 21.641 -3.041 -3.803 1 44.66 455 SER A N 1
ATOM 3539 C CA . SER A 1 455 ? 20.281 -2.809 -3.293 1 44.66 455 SER A CA 1
ATOM 3540 C C . SER A 1 455 ? 19.875 -3.904 -2.316 1 44.66 455 SER A C 1
ATOM 3542 O O . SER A 1 455 ? 20.203 -5.078 -2.514 1 44.66 455 SER A O 1
ATOM 3544 N N . PRO A 1 456 ? 19.547 -3.535 -1.185 1 47.66 456 PRO A N 1
ATOM 3545 C CA . PRO A 1 456 ? 19.219 -4.547 -0.177 1 47.66 456 PRO A CA 1
ATOM 3546 C C . PRO A 1 456 ? 18.25 -5.602 -0.696 1 47.66 456 PRO A C 1
ATOM 3548 O O . PRO A 1 456 ? 17.297 -5.27 -1.396 1 47.66 456 PRO A O 1
ATOM 3551 N N . SER A 1 457 ? 18.766 -6.781 -0.962 1 53.22 457 SER A N 1
ATOM 3552 C CA . SER A 1 457 ? 17.984 -7.953 -1.364 1 53.22 457 SER A CA 1
ATOM 3553 C C . SER A 1 457 ? 16.766 -8.141 -0.479 1 53.22 457 SER A C 1
ATOM 3555 O O . SER A 1 457 ? 16.781 -7.773 0.698 1 53.22 457 SER A O 1
ATOM 3557 N N . ALA A 1 458 ? 15.641 -8.328 -1.044 1 49.78 458 ALA A N 1
ATOM 3558 C CA . ALA A 1 458 ? 14.438 -8.602 -0.263 1 49.78 458 ALA A CA 1
ATOM 3559 C C . ALA A 1 458 ? 14.727 -9.594 0.86 1 49.78 458 ALA A C 1
ATOM 3561 O O . ALA A 1 458 ? 14.039 -9.602 1.884 1 49.78 458 ALA A O 1
ATOM 3562 N N . ALA A 1 459 ? 15.859 -10.336 0.61 1 55.53 459 ALA A N 1
ATOM 3563 C CA . ALA A 1 459 ? 16.297 -11.273 1.639 1 55.53 459 ALA A CA 1
ATOM 3564 C C . ALA A 1 459 ? 16.781 -10.539 2.887 1 55.53 459 ALA A C 1
ATOM 3566 O O . ALA A 1 459 ? 16.828 -11.117 3.975 1 55.53 459 ALA A O 1
ATOM 3567 N N . ASP A 1 460 ? 17 -9.25 2.693 1 52.91 460 ASP A N 1
ATOM 3568 C CA . ASP A 1 460 ? 17.516 -8.461 3.811 1 52.91 460 ASP A CA 1
ATOM 3569 C C . ASP A 1 460 ? 16.406 -8.141 4.812 1 52.91 460 ASP A C 1
ATOM 3571 O O . ASP A 1 460 ? 16.672 -7.656 5.91 1 52.91 460 ASP A O 1
ATOM 3575 N N . ALA A 1 461 ? 15.281 -8.531 4.395 1 55.25 461 ALA A N 1
ATOM 3576 C CA . ALA A 1 461 ? 14.172 -8.328 5.324 1 55.25 461 ALA A CA 1
ATOM 3577 C C . ALA A 1 461 ? 14.211 -9.352 6.453 1 55.25 461 ALA A C 1
ATOM 3579 O O . ALA A 1 461 ? 13.547 -9.18 7.48 1 55.25 461 ALA A O 1
ATOM 3580 N N . PHE A 1 462 ? 15.031 -10.453 6.102 1 48.59 462 PHE A N 1
ATOM 3581 C CA . PHE A 1 462 ? 15.109 -11.562 7.051 1 48.59 462 PHE A CA 1
ATOM 3582 C C . PHE A 1 462 ? 16.344 -11.445 7.922 1 48.59 462 PHE A C 1
ATOM 3584 O O . PHE A 1 462 ? 17.438 -11.156 7.426 1 48.59 462 PHE A O 1
ATOM 3591 N N . MET B 1 1 ? -1.556 -26.125 -53.75 1 22.22 1 MET B N 1
ATOM 3592 C CA . MET B 1 1 ? -0.901 -25.453 -52.656 1 22.22 1 MET B CA 1
ATOM 3593 C C . MET B 1 1 ? -0.692 -26.406 -51.469 1 22.22 1 MET B C 1
ATOM 3595 O O . MET B 1 1 ? -1.658 -26.891 -50.875 1 22.22 1 MET B O 1
ATOM 3599 N N . GLN B 1 2 ? 0.29 -27.172 -51.5 1 25.48 2 GLN B N 1
ATOM 3600 C CA . GLN B 1 2 ? 0.708 -28.25 -50.594 1 25.48 2 GLN B CA 1
ATOM 3601 C C . GLN B 1 2 ? 0.955 -27.734 -49.188 1 25.48 2 GLN B C 1
ATOM 3603 O O . GLN B 1 2 ? 1.793 -26.844 -48.969 1 25.48 2 GLN B O 1
ATOM 3608 N N . PHE B 1 3 ? -0.021 -27.625 -48.438 1 33.25 3 PHE B N 1
ATOM 3609 C CA . PHE B 1 3 ? 0.087 -27.188 -47.062 1 33.25 3 PHE B CA 1
ATOM 3610 C C . PHE B 1 3 ? 1.19 -27.953 -46.344 1 33.25 3 PHE B C 1
ATOM 3612 O O . PHE B 1 3 ? 1.117 -29.188 -46.188 1 33.25 3 PHE B O 1
ATOM 3619 N N . PHE B 1 4 ? 2.342 -27.547 -46.344 1 36.06 4 PHE B N 1
ATOM 3620 C CA . PHE B 1 4 ? 3.52 -28.016 -45.594 1 36.06 4 PHE B CA 1
ATOM 3621 C C . PHE B 1 4 ? 3.227 -28.125 -44.125 1 36.06 4 PHE B C 1
ATOM 3623 O O . PHE B 1 4 ? 2.77 -27.156 -43.5 1 36.06 4 PHE B O 1
ATOM 3630 N N . ALA B 1 5 ? 3.061 -29.266 -43.688 1 42.97 5 ALA B N 1
ATOM 3631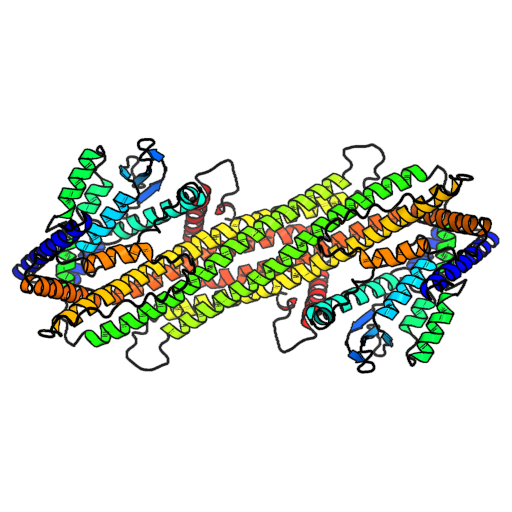 C CA . ALA B 1 5 ? 2.963 -29.578 -42.281 1 42.97 5 ALA B CA 1
ATOM 3632 C C . ALA B 1 5 ? 4.062 -28.875 -41.469 1 42.97 5 ALA B C 1
ATOM 3634 O O . ALA B 1 5 ? 5.234 -28.922 -41.875 1 42.97 5 ALA B O 1
ATOM 3635 N N . THR B 1 6 ? 3.732 -28.031 -40.688 1 48.88 6 THR B N 1
ATOM 3636 C CA . THR B 1 6 ? 4.754 -27.391 -39.875 1 48.88 6 THR B CA 1
ATOM 3637 C C . THR B 1 6 ? 5.551 -28.438 -39.094 1 48.88 6 THR B C 1
ATOM 3639 O O . THR B 1 6 ? 5.047 -29.531 -38.812 1 48.88 6 THR B O 1
ATOM 3642 N N . PRO B 1 7 ? 6.844 -28.359 -39.031 1 52.38 7 PRO B N 1
ATOM 3643 C CA . PRO B 1 7 ? 7.73 -29.312 -38.344 1 52.38 7 PRO B CA 1
ATOM 3644 C C . PRO B 1 7 ? 7.156 -29.812 -37.031 1 52.38 7 PRO B C 1
ATOM 3646 O O . PRO B 1 7 ? 7.375 -30.953 -36.625 1 52.38 7 PRO B O 1
ATOM 3649 N N . LYS B 1 8 ? 6.305 -29.047 -36.406 1 59.06 8 LYS B N 1
ATOM 3650 C CA . LYS B 1 8 ? 5.699 -29.438 -35.125 1 59.06 8 LYS B CA 1
ATOM 3651 C C . LYS B 1 8 ? 4.609 -30.484 -35.312 1 59.06 8 LYS B C 1
ATOM 3653 O O . LYS B 1 8 ? 4.5 -31.422 -34.531 1 59.06 8 LYS B O 1
ATOM 3658 N N . ASP B 1 9 ? 3.936 -30.391 -36.375 1 57.5 9 ASP B N 1
ATOM 3659 C CA . ASP B 1 9 ? 2.846 -31.312 -36.719 1 57.5 9 ASP B CA 1
ATOM 3660 C C . ASP B 1 9 ? 3.381 -32.688 -37.031 1 57.5 9 ASP B C 1
ATOM 3662 O O . ASP B 1 9 ? 2.779 -33.719 -36.625 1 57.5 9 ASP B O 1
ATOM 3666 N N . SER B 1 10 ? 4.457 -32.562 -37.562 1 68.69 10 SER B N 1
ATOM 3667 C CA . SER B 1 10 ? 5.086 -33.812 -37.938 1 68.69 10 SER B CA 1
ATOM 3668 C C . SER B 1 10 ? 5.582 -34.562 -36.719 1 68.69 10 SER B C 1
ATOM 3670 O O . SER B 1 10 ? 5.414 -35.781 -36.625 1 68.69 10 SER B O 1
ATOM 3672 N N . LEU B 1 11 ? 5.852 -33.781 -35.719 1 72.81 11 LEU B N 1
ATOM 3673 C CA . LEU B 1 11 ? 6.375 -34.375 -34.5 1 72.81 11 LEU B CA 1
ATOM 3674 C C . LEU B 1 11 ? 5.254 -35.031 -33.688 1 72.81 11 LEU B C 1
ATOM 3676 O O . LEU B 1 11 ? 5.414 -36.125 -33.156 1 72.81 11 LEU B O 1
ATOM 3680 N N . VAL B 1 12 ? 4.102 -34.344 -33.688 1 73.12 12 VAL B N 1
ATOM 3681 C CA . VAL B 1 12 ? 2.965 -34.844 -32.906 1 73.12 12 VAL B CA 1
ATOM 3682 C C . VAL B 1 12 ? 2.438 -36.125 -33.531 1 73.12 12 VAL B C 1
ATOM 3684 O O . VAL B 1 12 ? 2.113 -37.062 -32.812 1 73.12 12 VAL B O 1
ATOM 3687 N N . ALA B 1 13 ? 2.432 -36.156 -34.812 1 74.25 13 ALA B N 1
ATOM 3688 C CA . ALA B 1 13 ? 1.952 -37.344 -35.5 1 74.25 13 ALA B CA 1
ATOM 3689 C C . ALA B 1 13 ? 2.883 -38.531 -35.281 1 74.25 13 ALA B C 1
ATOM 3691 O O . ALA B 1 13 ? 2.424 -39.656 -35.031 1 74.25 13 ALA B O 1
ATOM 3692 N N . ALA B 1 14 ? 4.102 -38.219 -35.344 1 75.88 14 ALA B N 1
ATOM 3693 C CA . ALA B 1 14 ? 5.086 -39.281 -35.125 1 75.88 14 ALA B CA 1
ATOM 3694 C C . ALA B 1 14 ? 5.035 -39.781 -33.688 1 75.88 14 ALA B C 1
ATOM 3696 O O . ALA B 1 14 ? 5.145 -41 -33.438 1 75.88 14 ALA B O 1
ATOM 3697 N N . ALA B 1 15 ? 4.844 -38.875 -32.844 1 76 15 ALA B N 1
ATOM 3698 C CA . ALA B 1 15 ? 4.777 -39.219 -31.438 1 76 15 ALA B CA 1
ATOM 3699 C C . ALA B 1 15 ? 3.539 -40.062 -31.141 1 76 15 ALA B C 1
ATOM 3701 O O . ALA B 1 15 ? 3.596 -41 -30.328 1 76 15 ALA B O 1
ATOM 3702 N N . LEU B 1 16 ? 2.486 -39.75 -31.781 1 78.44 16 LEU B N 1
ATOM 3703 C CA . LEU B 1 16 ? 1.254 -40.5 -31.594 1 78.44 16 LEU B CA 1
ATOM 3704 C C . LEU B 1 16 ? 1.412 -41.938 -32.094 1 78.44 16 LEU B C 1
ATOM 3706 O O . LEU B 1 16 ? 0.935 -42.875 -31.453 1 78.44 16 LEU B O 1
ATOM 3710 N N . GLU B 1 17 ? 2.016 -42.031 -33.219 1 78 17 GLU B N 1
ATOM 3711 C CA . GLU B 1 17 ? 2.266 -43.375 -33.75 1 78 17 GLU B CA 1
ATOM 3712 C C . GLU B 1 17 ? 3.16 -44.188 -32.812 1 78 17 GLU B C 1
ATOM 3714 O O . GLU B 1 17 ? 2.939 -45.375 -32.625 1 78 17 GLU B O 1
ATOM 3719 N N . ALA B 1 18 ? 4.074 -43.469 -32.375 1 77.06 18 ALA B N 1
ATOM 3720 C CA . ALA B 1 18 ? 4.965 -44.125 -31.422 1 77.06 18 ALA B CA 1
ATOM 3721 C C . ALA B 1 18 ? 4.211 -44.594 -30.172 1 77.06 18 ALA B C 1
ATOM 3723 O O . ALA B 1 18 ? 4.453 -45.656 -29.656 1 77.06 18 ALA B O 1
ATOM 3724 N N . SER B 1 19 ? 3.332 -43.812 -29.719 1 79.94 19 SER B N 1
ATOM 3725 C CA . SER B 1 19 ? 2.514 -44.156 -28.562 1 79.94 19 SER B CA 1
ATOM 3726 C C . SER B 1 19 ? 1.651 -45.375 -28.828 1 79.94 19 SER B C 1
ATOM 3728 O O . SER B 1 19 ? 1.51 -46.25 -27.969 1 79.94 19 SER B O 1
ATOM 3730 N N . MET B 1 20 ? 1.109 -45.438 -30 1 81.88 20 MET B N 1
ATOM 3731 C CA . MET B 1 20 ? 0.274 -46.594 -30.375 1 81.88 20 MET B CA 1
ATOM 3732 C C . MET B 1 20 ? 1.086 -47.875 -30.375 1 81.88 20 MET B C 1
ATOM 3734 O O . MET B 1 20 ? 0.604 -48.938 -29.938 1 81.88 20 MET B O 1
ATOM 3738 N N . ARG B 1 21 ? 2.268 -47.719 -30.844 1 81.31 21 ARG B N 1
ATOM 3739 C CA . ARG B 1 21 ? 3.156 -48.875 -30.844 1 81.31 21 ARG B CA 1
ATOM 3740 C C . ARG B 1 21 ? 3.525 -49.281 -29.422 1 81.31 21 ARG B C 1
ATOM 3742 O O . ARG B 1 21 ? 3.592 -50.469 -29.109 1 81.31 21 ARG B O 1
ATOM 3749 N N . SER B 1 22 ? 3.754 -48.344 -28.609 1 80.94 22 SER B N 1
ATOM 3750 C CA . SER B 1 22 ? 4.133 -48.594 -27.234 1 80.94 22 SER B CA 1
ATOM 3751 C C . SER B 1 22 ? 3.006 -49.281 -26.469 1 80.94 22 SER B C 1
ATOM 3753 O O . SER B 1 22 ? 3.256 -50.188 -25.656 1 80.94 22 SER B O 1
ATOM 3755 N N . VAL B 1 23 ? 1.805 -48.938 -26.703 1 82.44 23 VAL B N 1
ATOM 3756 C CA . VAL B 1 23 ? 0.652 -49.531 -26.031 1 82.44 23 VAL B CA 1
ATOM 3757 C C . VAL B 1 23 ? 0.515 -51 -26.453 1 82.44 23 VAL B C 1
ATOM 3759 O O . VAL B 1 23 ? 0.189 -51.844 -25.641 1 82.44 23 VAL B O 1
ATOM 3762 N N . ARG B 1 24 ? 0.783 -51.219 -27.688 1 79.31 24 ARG B N 1
ATOM 3763 C CA . ARG B 1 24 ? 0.735 -52.594 -28.188 1 79.31 24 ARG B CA 1
ATOM 3764 C C . ARG B 1 24 ? 1.785 -53.469 -27.484 1 79.31 24 ARG B C 1
ATOM 3766 O O . ARG B 1 24 ? 1.521 -54.625 -27.156 1 79.31 24 ARG B O 1
ATOM 3773 N N . LEU B 1 25 ? 2.887 -52.906 -27.281 1 76.56 25 LEU B N 1
ATOM 3774 C CA . LEU B 1 25 ? 3.973 -53.625 -26.625 1 76.56 25 LEU B CA 1
ATOM 3775 C C . LEU B 1 25 ? 3.631 -53.875 -25.156 1 76.56 25 LEU B C 1
ATOM 3777 O O . LEU B 1 25 ? 3.959 -54.938 -24.625 1 76.56 25 LEU B O 1
ATOM 3781 N N . CYS B 1 26 ? 2.982 -52.938 -24.562 1 76.06 26 CYS B N 1
ATOM 3782 C CA . CYS B 1 26 ? 2.592 -53.062 -23.156 1 76.06 26 CYS B CA 1
ATOM 3783 C C . CYS B 1 26 ? 1.534 -54.156 -22.984 1 76.06 26 CYS B C 1
ATOM 3785 O O . CYS B 1 26 ? 1.562 -54.906 -22.016 1 76.06 26 CYS B O 1
ATOM 3787 N N . ASN B 1 27 ? 0.599 -54.219 -23.859 1 70.75 27 ASN B N 1
ATOM 3788 C CA . ASN B 1 27 ? -0.471 -55.188 -23.781 1 70.75 27 ASN B CA 1
ATOM 3789 C C . ASN B 1 27 ? 0.06 -56.625 -24 1 70.75 27 ASN B C 1
ATOM 3791 O O . ASN B 1 27 ? -0.467 -57.562 -23.422 1 70.75 27 ASN B O 1
ATOM 3795 N N . ALA B 1 28 ? 1.092 -56.75 -24.781 1 61.75 28 ALA B N 1
ATOM 3796 C CA . ALA B 1 28 ? 1.672 -58.062 -25.047 1 61.75 28 ALA B CA 1
ATOM 3797 C C . ALA B 1 28 ? 2.42 -58.594 -23.844 1 61.75 28 ALA B C 1
ATOM 3799 O O . ALA B 1 28 ? 2.52 -59.812 -23.641 1 61.75 28 ALA B O 1
ATOM 3800 N N . GLY B 1 29 ? 2.861 -57.75 -22.984 1 57.56 29 GLY B N 1
ATOM 3801 C CA . GLY B 1 2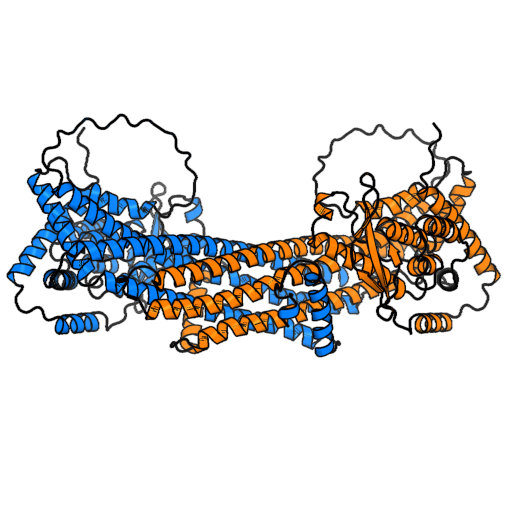9 ? 3.631 -58.125 -21.812 1 57.56 29 GLY B CA 1
ATOM 3802 C C . GLY B 1 29 ? 2.869 -57.906 -20.516 1 57.56 29 GLY B C 1
ATOM 3803 O O . GLY B 1 29 ? 3.471 -57.812 -19.438 1 57.56 29 GLY B O 1
ATOM 3804 N N . ALA B 1 30 ? 1.609 -57.5 -20.734 1 55.47 30 ALA B N 1
ATOM 3805 C CA . ALA B 1 30 ? 0.789 -57.031 -19.625 1 55.47 30 ALA B CA 1
ATOM 3806 C C . ALA B 1 30 ? 0.627 -58.094 -18.547 1 55.47 30 ALA B C 1
ATOM 3808 O O . ALA B 1 30 ? -0.438 -58.688 -18.422 1 55.47 30 ALA B O 1
ATOM 3809 N N . ASN B 1 31 ? 1.532 -58.938 -18.469 1 57.12 31 ASN B N 1
ATOM 3810 C CA . ASN B 1 31 ? 1.34 -59.781 -17.281 1 57.12 31 ASN B CA 1
ATOM 3811 C C . ASN B 1 31 ? 0.953 -58.969 -16.062 1 57.12 31 ASN B C 1
ATOM 3813 O O . ASN B 1 31 ? 0.866 -57.75 -16.141 1 57.12 31 ASN B O 1
ATOM 3817 N N . ALA B 1 32 ? 1.685 -59.188 -14.727 1 68.94 32 ALA B N 1
ATOM 3818 C CA . ALA B 1 32 ? 1.303 -59.031 -13.328 1 68.94 32 ALA B CA 1
ATOM 3819 C C . ALA B 1 32 ? 1.585 -57.594 -12.844 1 68.94 32 ALA B C 1
ATOM 3821 O O . ALA B 1 32 ? 2.658 -57.312 -12.305 1 68.94 32 ALA B O 1
ATOM 3822 N N . PHE B 1 33 ? 0.806 -56.562 -13.5 1 83.56 33 PHE B N 1
ATOM 3823 C CA . PHE B 1 33 ? 0.956 -55.25 -12.914 1 83.56 33 PHE B CA 1
ATOM 3824 C C . PHE B 1 33 ? 0.523 -55.25 -11.453 1 83.56 33 PHE B C 1
ATOM 3826 O O . PHE B 1 33 ? -0.547 -55.75 -11.117 1 83.56 33 PHE B O 1
ATOM 3833 N N . SER B 1 34 ? 1.452 -54.906 -10.617 1 88.25 34 SER B N 1
ATOM 3834 C CA . SER B 1 34 ? 1.18 -54.719 -9.195 1 88.25 34 SER B CA 1
ATOM 3835 C C . SER B 1 34 ? 1.259 -53.25 -8.805 1 88.25 34 SER B C 1
ATOM 3837 O O . SER B 1 34 ? 2.311 -52.625 -8.938 1 88.25 34 SER B O 1
ATOM 3839 N N . LEU B 1 35 ? 0.201 -52.75 -8.383 1 89.5 35 LEU B N 1
ATOM 3840 C CA . LEU B 1 35 ? 0.148 -51.344 -7.984 1 89.5 35 LEU B CA 1
ATOM 3841 C C . LEU B 1 35 ? 1.156 -51.031 -6.879 1 89.5 35 LEU B C 1
ATOM 3843 O O . LEU B 1 35 ? 1.786 -50 -6.867 1 89.5 35 LEU B O 1
ATOM 3847 N N . ASP B 1 36 ? 1.294 -51.969 -5.996 1 92.25 36 ASP B N 1
ATOM 3848 C CA . ASP B 1 36 ? 2.225 -51.781 -4.883 1 92.25 36 ASP B CA 1
ATOM 3849 C C . ASP B 1 36 ? 3.666 -51.719 -5.379 1 92.25 36 ASP B C 1
ATOM 3851 O O . ASP B 1 36 ? 4.453 -50.906 -4.906 1 92.25 36 ASP B O 1
ATOM 3855 N N . GLU B 1 37 ? 3.93 -52.562 -6.246 1 92.56 37 GLU B N 1
ATOM 3856 C CA . GLU B 1 37 ? 5.273 -52.562 -6.824 1 92.56 37 GLU B CA 1
ATOM 3857 C C . GLU B 1 37 ? 5.535 -51.281 -7.59 1 92.56 37 GLU B C 1
ATOM 3859 O O . GLU B 1 37 ? 6.641 -50.719 -7.535 1 92.56 37 GLU B O 1
ATOM 3864 N N . HIS B 1 38 ? 4.559 -50.844 -8.273 1 93.69 38 HIS B N 1
ATOM 3865 C CA . HIS B 1 38 ? 4.672 -49.625 -9.047 1 93.69 38 HIS B CA 1
ATOM 3866 C C . HIS B 1 38 ? 4.93 -48.406 -8.141 1 93.69 38 HIS B C 1
ATOM 3868 O O . HIS B 1 38 ? 5.762 -47.562 -8.461 1 93.69 38 HIS B O 1
ATOM 3874 N N . GLN B 1 39 ? 4.242 -48.406 -7.078 1 93.25 39 GLN B N 1
ATOM 3875 C CA . GLN B 1 39 ? 4.402 -47.312 -6.129 1 93.25 39 GLN B CA 1
ATOM 3876 C C . GLN B 1 39 ? 5.797 -47.312 -5.508 1 93.25 39 GLN B C 1
ATOM 3878 O O . GLN B 1 39 ? 6.391 -46.25 -5.289 1 93.25 39 GLN B O 1
ATOM 3883 N N . ARG B 1 40 ? 6.293 -48.406 -5.223 1 95.56 40 ARG B N 1
ATOM 3884 C CA . ARG B 1 40 ? 7.656 -48.531 -4.711 1 95.56 40 ARG B CA 1
ATOM 3885 C C . ARG B 1 40 ? 8.672 -48.062 -5.734 1 95.56 40 ARG B C 1
ATOM 3887 O O . ARG B 1 40 ? 9.641 -47.375 -5.383 1 95.56 40 ARG B O 1
ATOM 3894 N N . TRP B 1 41 ? 8.391 -48.438 -6.918 1 94.56 41 TRP B N 1
ATOM 3895 C CA . TRP B 1 41 ? 9.281 -48 -7.988 1 94.56 41 TRP B CA 1
ATOM 3896 C C . TRP B 1 41 ? 9.289 -46.469 -8.109 1 94.56 41 TRP B C 1
ATOM 3898 O O . TRP B 1 41 ? 10.344 -45.875 -8.266 1 94.56 41 TRP B O 1
ATOM 3908 N N . CYS B 1 42 ? 8.156 -45.906 -8.109 1 95.25 42 CYS B N 1
ATOM 3909 C CA . CYS B 1 42 ? 8.039 -44.469 -8.18 1 95.25 42 CYS B CA 1
ATOM 3910 C C . CYS B 1 42 ? 8.828 -43.781 -7.062 1 95.25 42 CYS B C 1
ATOM 3912 O O . CYS B 1 42 ? 9.578 -42.844 -7.309 1 95.25 42 CYS B O 1
ATOM 3914 N N . ALA B 1 43 ? 8.672 -44.281 -5.844 1 95.12 43 ALA B N 1
ATOM 3915 C CA . ALA B 1 43 ? 9.352 -43.719 -4.684 1 95.12 43 ALA B CA 1
ATOM 3916 C C . ALA B 1 43 ? 10.867 -43.844 -4.824 1 95.12 43 ALA B C 1
ATOM 3918 O O . ALA B 1 43 ? 11.609 -42.938 -4.477 1 95.12 43 ALA B O 1
ATOM 3919 N N . GLU B 1 44 ? 11.281 -44.938 -5.316 1 94.81 44 GLU B N 1
ATOM 3920 C CA . GLU B 1 44 ? 12.711 -45.188 -5.488 1 94.81 44 GLU B CA 1
ATOM 3921 C C . GLU B 1 44 ? 13.305 -44.312 -6.59 1 94.81 44 GLU B C 1
ATOM 3923 O O . GLU B 1 44 ? 14.453 -43.875 -6.492 1 94.81 44 GLU B O 1
ATOM 3928 N N . SER B 1 45 ? 12.523 -44.094 -7.645 1 93.88 45 SER B N 1
ATOM 3929 C CA . SER B 1 45 ? 12.992 -43.344 -8.797 1 93.88 45 SER B CA 1
ATOM 3930 C C . SER B 1 45 ? 13.297 -41.875 -8.406 1 93.88 45 SER B C 1
ATOM 3932 O O . SER B 1 45 ? 14.18 -41.25 -8.992 1 93.88 45 SER B O 1
ATOM 3934 N N . VAL B 1 46 ? 12.594 -41.344 -7.422 1 93.25 46 VAL B N 1
ATOM 3935 C CA . VAL B 1 46 ? 12.766 -39.938 -7.082 1 93.25 46 VAL B CA 1
ATOM 3936 C C . VAL B 1 46 ? 13.5 -39.812 -5.754 1 93.25 46 VAL B C 1
ATOM 3938 O O . VAL B 1 46 ? 13.484 -38.75 -5.129 1 93.25 46 VAL B O 1
ATOM 3941 N N . LYS B 1 47 ? 14.039 -40.844 -5.262 1 91.69 47 LYS B N 1
ATOM 3942 C CA . LYS B 1 47 ? 14.727 -40.844 -3.979 1 91.69 47 LYS B CA 1
ATOM 3943 C C . LYS B 1 47 ? 15.883 -39.844 -3.969 1 91.69 47 LYS B C 1
ATOM 3945 O O . LYS B 1 47 ? 16.078 -39.125 -2.992 1 91.69 47 LYS B O 1
ATOM 3950 N N . GLU B 1 48 ? 16.594 -39.906 -5.098 1 87.06 48 GLU B N 1
ATOM 3951 C CA . GLU B 1 48 ? 17.672 -38.938 -5.215 1 87.06 48 GLU B CA 1
ATOM 3952 C C . GLU B 1 48 ? 17.172 -37.594 -5.711 1 87.06 48 GLU B C 1
ATOM 3954 O O . GLU B 1 48 ? 16.594 -37.5 -6.793 1 87.06 48 GLU B O 1
ATOM 3959 N N . ARG B 1 49 ? 17.406 -36.625 -4.879 1 86.44 49 ARG B N 1
ATOM 3960 C CA . ARG B 1 49 ? 16.938 -35.312 -5.238 1 86.44 49 ARG B CA 1
ATOM 3961 C C . ARG B 1 49 ? 17.906 -34.625 -6.195 1 86.44 49 ARG B C 1
ATOM 3963 O O . ARG B 1 49 ? 19.109 -34.531 -5.922 1 86.44 49 ARG B O 1
ATOM 3970 N N . VAL B 1 50 ? 17.375 -34.188 -7.355 1 88.5 50 VAL B N 1
ATOM 3971 C CA . VAL B 1 50 ? 18.125 -33.438 -8.359 1 88.5 50 VAL B CA 1
ATOM 3972 C C . VAL B 1 50 ? 17.547 -32.031 -8.5 1 88.5 50 VAL B C 1
ATOM 3974 O O . VAL B 1 50 ? 16.344 -31.875 -8.727 1 88.5 50 VAL B O 1
ATOM 3977 N N . VAL B 1 51 ? 18.422 -31.109 -8.258 1 91 51 VAL B N 1
ATOM 3978 C CA . VAL B 1 51 ? 17.984 -29.719 -8.383 1 91 51 VAL B CA 1
ATOM 3979 C C . VAL B 1 51 ? 18.734 -29.031 -9.523 1 91 51 VAL B C 1
ATOM 3981 O O . VAL B 1 51 ? 19.969 -29.016 -9.539 1 91 51 VAL B O 1
ATOM 3984 N N . LEU B 1 52 ? 17.953 -28.5 -10.445 1 94.25 52 LEU B N 1
ATOM 3985 C CA . LEU B 1 52 ? 18.547 -27.812 -11.594 1 94.25 52 LEU B CA 1
ATOM 3986 C C . LEU B 1 52 ? 18.422 -26.297 -11.453 1 94.25 52 LEU B C 1
ATOM 3988 O O . LEU B 1 52 ? 17.438 -25.812 -10.867 1 94.25 52 LEU B O 1
ATOM 3992 N N . LYS B 1 53 ? 19.438 -25.641 -11.969 1 92.44 53 LYS B N 1
ATOM 3993 C CA . LYS B 1 53 ? 19.453 -24.172 -11.945 1 92.44 53 LYS B CA 1
ATOM 3994 C C . LYS B 1 53 ? 19.547 -23.609 -13.359 1 92.44 53 LYS B C 1
ATOM 3996 O O . LYS B 1 53 ? 20.266 -24.141 -14.211 1 92.44 53 LYS B O 1
ATOM 4001 N N . VAL B 1 54 ? 18.734 -22.609 -13.633 1 94 54 VAL B N 1
ATOM 4002 C CA . VAL B 1 54 ? 18.781 -21.859 -14.891 1 94 54 VAL B CA 1
ATOM 4003 C C . VAL B 1 54 ? 19.328 -20.453 -14.633 1 94 54 VAL B C 1
ATOM 4005 O O . VAL B 1 54 ? 18.734 -19.688 -13.859 1 94 54 VAL B O 1
ATOM 4008 N N . SER B 1 55 ? 20.438 -20.141 -15.234 1 91 55 SER B N 1
ATOM 4009 C CA . SER B 1 55 ? 21.094 -18.875 -14.922 1 91 55 SER B CA 1
ATOM 4010 C C . SER B 1 55 ? 21.875 -18.344 -16.125 1 91 55 SER B C 1
ATOM 4012 O O . SER B 1 55 ? 21.797 -18.906 -17.219 1 91 55 SER B O 1
ATOM 4014 N N . ALA B 1 56 ? 22.438 -17.203 -15.992 1 89.69 56 ALA B N 1
ATOM 4015 C CA . ALA B 1 56 ? 23.438 -16.594 -16.875 1 89.69 56 ALA B CA 1
ATOM 4016 C C . ALA B 1 56 ? 22.891 -16.406 -18.281 1 89.69 56 ALA B C 1
ATOM 4018 O O . ALA B 1 56 ? 23.406 -16.984 -19.234 1 89.69 56 ALA B O 1
ATOM 4019 N N . PRO B 1 57 ? 21.859 -15.531 -18.391 1 90.81 57 PRO B N 1
ATOM 4020 C CA . PRO B 1 57 ? 21.375 -15.242 -19.75 1 90.81 57 PRO B CA 1
ATOM 4021 C C . PRO B 1 57 ? 22.438 -14.594 -20.641 1 90.81 57 PRO B C 1
ATOM 4023 O O . PRO B 1 57 ? 23.188 -13.734 -20.172 1 90.81 57 PRO B O 1
ATOM 4026 N N . GLU B 1 58 ? 22.609 -15.109 -21.797 1 90.12 58 GLU B N 1
ATOM 4027 C CA . GLU B 1 58 ? 23.578 -14.578 -22.766 1 90.12 58 GLU B CA 1
ATOM 4028 C C . GLU B 1 58 ? 22.938 -14.414 -24.141 1 90.12 58 GLU B C 1
ATOM 4030 O O . GLU B 1 58 ? 22.234 -15.305 -24.625 1 90.12 58 GLU B O 1
ATOM 4035 N N . ALA B 1 59 ? 23.125 -13.273 -24.656 1 86.94 59 ALA B N 1
ATOM 4036 C CA . ALA B 1 59 ? 22.688 -13.055 -26.031 1 86.94 59 ALA B CA 1
ATOM 4037 C C . ALA B 1 59 ? 23.625 -13.719 -27.031 1 86.94 59 ALA B C 1
ATOM 4039 O O . ALA B 1 59 ? 24.844 -13.578 -26.922 1 86.94 59 ALA B O 1
ATOM 4040 N N . ARG B 1 60 ? 23.109 -14.531 -27.797 1 83.56 60 ARG B N 1
ATOM 4041 C CA . ARG B 1 60 ? 23.906 -15.219 -28.812 1 83.56 60 ARG B CA 1
ATOM 4042 C C . ARG B 1 60 ? 23.266 -15.078 -30.188 1 83.56 60 ARG B C 1
ATOM 4044 O O . ARG B 1 60 ? 22.109 -14.68 -30.297 1 83.56 60 ARG B O 1
ATOM 4051 N N . GLY B 1 61 ? 24 -15.484 -31.172 1 76.31 61 GLY B N 1
ATOM 4052 C CA . GLY B 1 61 ? 23.5 -15.445 -32.531 1 76.31 61 GLY B CA 1
ATOM 4053 C C . GLY B 1 61 ? 23.938 -14.203 -33.312 1 76.31 61 GLY B C 1
ATOM 4054 O O . GLY B 1 61 ? 24.625 -13.344 -32.75 1 76.31 61 GLY B O 1
ATOM 4055 N N . SER B 1 62 ? 23.688 -14.32 -34.594 1 74.06 62 SER B N 1
ATOM 4056 C CA . SER B 1 62 ? 24 -13.188 -35.469 1 74.06 62 SER B CA 1
ATOM 4057 C C . SER B 1 62 ? 23.047 -12.016 -35.188 1 74.06 62 SER B C 1
ATOM 4059 O O . SER B 1 62 ? 22.047 -12.172 -34.5 1 74.06 62 SER B O 1
ATOM 4061 N N . TYR B 1 63 ? 23.484 -10.906 -35.656 1 70.44 63 TYR B N 1
ATOM 4062 C CA . TYR B 1 63 ? 22.703 -9.68 -35.5 1 70.44 63 TYR B CA 1
ATOM 4063 C C . TYR B 1 63 ? 21.281 -9.875 -35.969 1 70.44 63 TYR B C 1
ATOM 4065 O O . TYR B 1 63 ? 20.344 -9.32 -35.406 1 70.44 63 TYR B O 1
ATOM 4073 N N . LEU B 1 64 ? 21.125 -10.727 -36.969 1 70.62 64 LEU B N 1
ATOM 4074 C CA . LEU B 1 64 ? 19.812 -10.93 -37.562 1 70.62 64 LEU B CA 1
ATOM 4075 C C . LEU B 1 64 ? 19 -11.945 -36.75 1 70.62 64 LEU B C 1
ATOM 4077 O O . LEU B 1 64 ? 17.766 -11.945 -36.812 1 70.62 64 LEU B O 1
ATOM 4081 N N . GLN B 1 65 ? 19.672 -12.742 -36.094 1 76.5 65 GLN B N 1
ATOM 4082 C CA . GLN B 1 65 ? 18.984 -13.789 -35.344 1 76.5 65 GLN B CA 1
ATOM 4083 C C . GLN B 1 65 ? 19.469 -13.844 -33.906 1 76.5 65 GLN B C 1
ATOM 4085 O O . GLN B 1 65 ? 19.953 -14.883 -33.438 1 76.5 65 GLN B O 1
ATOM 4090 N N . LYS B 1 66 ? 19.25 -12.742 -33.312 1 81.06 66 LYS B N 1
ATOM 4091 C CA . LYS B 1 66 ? 19.703 -12.664 -31.922 1 81.06 66 LYS B CA 1
ATOM 4092 C C . LYS B 1 66 ? 18.734 -13.398 -30.984 1 81.06 66 LYS B C 1
ATOM 4094 O O . LYS B 1 66 ? 17.516 -13.312 -31.156 1 81.06 66 LYS B O 1
ATOM 4099 N N . HIS B 1 67 ? 19.312 -14.344 -30.281 1 84.38 67 HIS B N 1
ATOM 4100 C CA . HIS B 1 67 ? 18.5 -15.023 -29.281 1 84.38 67 HIS B CA 1
ATOM 4101 C C . HIS B 1 67 ? 19.219 -15.109 -27.938 1 84.38 67 HIS B C 1
ATOM 4103 O O . HIS B 1 67 ? 20.438 -14.938 -27.891 1 84.38 67 HIS B O 1
ATOM 4109 N N . THR B 1 68 ? 18.484 -15.281 -26.953 1 89.19 68 THR B N 1
ATOM 4110 C CA . THR B 1 68 ? 19.047 -15.406 -25.609 1 89.19 68 THR B CA 1
ATOM 4111 C C . THR B 1 68 ? 19.172 -16.875 -25.203 1 89.19 68 THR B C 1
ATOM 4113 O O . THR B 1 68 ? 18.25 -17.656 -25.422 1 89.19 68 THR B O 1
ATOM 4116 N N . THR B 1 69 ? 20.297 -17.25 -24.719 1 91.88 69 THR B N 1
ATOM 4117 C CA . THR B 1 69 ? 20.5 -18.594 -24.188 1 91.88 69 THR B CA 1
ATOM 4118 C C . THR B 1 69 ? 20.656 -18.562 -22.672 1 91.88 69 THR B C 1
ATOM 4120 O O . THR B 1 69 ? 21.047 -17.531 -22.094 1 91.88 69 THR B O 1
ATOM 4123 N N . TYR B 1 70 ? 20.359 -19.641 -22.062 1 93.12 70 TYR B N 1
ATOM 4124 C CA . TYR B 1 70 ? 20.453 -19.781 -20.609 1 93.12 70 TYR B CA 1
ATOM 4125 C C . TYR B 1 70 ? 21.344 -20.953 -20.234 1 93.12 70 TYR B C 1
ATOM 4127 O O . TYR B 1 70 ? 21.328 -21.984 -20.922 1 93.12 70 TYR B O 1
ATOM 4135 N N . LEU B 1 71 ? 22.031 -20.781 -19.188 1 92.88 71 LEU B N 1
ATOM 4136 C CA . LEU B 1 71 ? 22.859 -21.859 -18.656 1 92.88 71 LEU B CA 1
ATOM 4137 C C . LEU B 1 71 ? 22.047 -22.75 -17.703 1 92.88 71 LEU B C 1
ATOM 4139 O O . LEU B 1 71 ? 21.453 -22.25 -16.75 1 92.88 71 LEU B O 1
ATOM 4143 N N . VAL B 1 72 ? 21.984 -24.047 -18.016 1 95.25 72 VAL B N 1
ATOM 4144 C CA . VAL B 1 72 ? 21.312 -25.016 -17.172 1 95.25 72 VAL B CA 1
ATOM 4145 C C . VAL B 1 72 ? 22.344 -25.906 -16.469 1 95.25 72 VAL B C 1
ATOM 4147 O O . VAL B 1 72 ? 23.125 -26.594 -17.125 1 95.25 72 VAL B O 1
ATOM 4150 N N . THR B 1 73 ? 22.297 -25.812 -15.125 1 92.94 73 THR B N 1
ATOM 4151 C CA . THR B 1 73 ? 23.281 -26.562 -14.344 1 92.94 73 THR B CA 1
ATOM 4152 C C . THR B 1 73 ? 22.594 -27.359 -13.234 1 92.94 73 THR B C 1
ATOM 4154 O O . THR B 1 73 ? 21.5 -26.984 -12.789 1 92.94 73 THR B O 1
ATOM 4157 N N . GLN B 1 74 ? 23.203 -28.453 -12.977 1 88.38 74 GLN B N 1
ATOM 4158 C CA . GLN B 1 74 ? 22.797 -29.141 -11.758 1 88.38 74 GLN B CA 1
ATOM 4159 C C . GLN B 1 74 ? 23.531 -28.578 -10.539 1 88.38 74 GLN B C 1
ATOM 4161 O O . GLN B 1 74 ? 24.719 -28.234 -10.633 1 88.38 74 GLN B O 1
ATOM 4166 N N . GLU B 1 75 ? 22.875 -28.359 -9.469 1 75.62 75 GLU B N 1
ATOM 4167 C CA . GLU B 1 75 ? 23.406 -27.688 -8.281 1 75.62 75 GLU B CA 1
ATOM 4168 C C . GLU B 1 75 ? 24.766 -28.25 -7.875 1 75.62 75 GLU B C 1
ATOM 4170 O O . GLU B 1 75 ? 25.672 -27.5 -7.5 1 75.62 75 GLU B O 1
ATOM 4175 N N . CYS B 1 76 ? 25 -29.578 -7.949 1 69.38 76 CYS B N 1
ATOM 4176 C CA . CYS B 1 76 ? 26.234 -30.156 -7.473 1 69.38 76 CYS B CA 1
ATOM 4177 C C . CYS B 1 76 ? 27.281 -30.203 -8.586 1 69.38 76 CYS B C 1
ATOM 4179 O O . CYS B 1 76 ? 28.453 -30.516 -8.336 1 69.38 76 CYS B O 1
ATOM 4181 N N . HIS B 1 77 ? 26.844 -29.734 -9.695 1 70.25 77 HIS B N 1
ATOM 4182 C CA . HIS B 1 77 ? 27.797 -29.828 -10.805 1 70.25 77 HIS B CA 1
ATOM 4183 C C . HIS B 1 77 ? 28.031 -28.469 -11.453 1 70.25 77 HIS B C 1
ATOM 4185 O O . HIS B 1 77 ? 27.125 -27.656 -11.531 1 70.25 77 HIS B O 1
ATOM 4191 N N . HIS B 1 78 ? 29.25 -28.219 -11.727 1 66.25 78 HIS B N 1
ATOM 4192 C CA . HIS B 1 78 ? 29.625 -26.922 -12.297 1 66.25 78 HIS B CA 1
ATOM 4193 C C . HIS B 1 78 ? 29.406 -26.906 -13.805 1 66.25 78 HIS B C 1
ATOM 4195 O O . HIS B 1 78 ? 29.203 -25.844 -14.391 1 66.25 78 HIS B O 1
ATOM 4201 N N . GLU B 1 79 ? 29.453 -28.031 -14.391 1 80.38 79 GLU B N 1
ATOM 4202 C CA . GLU B 1 79 ? 29.297 -28.016 -15.844 1 80.38 79 GLU B CA 1
ATOM 4203 C C . GLU B 1 79 ? 27.828 -28.109 -16.25 1 80.38 79 GLU B C 1
ATOM 4205 O O . GLU B 1 79 ? 27.047 -28.828 -15.625 1 80.38 79 GLU B O 1
ATOM 4210 N N . GLY B 1 80 ? 27.391 -27.219 -17.062 1 88.56 80 GLY B N 1
ATOM 4211 C CA . GLY B 1 80 ? 26.016 -27.172 -17.5 1 88.56 80 GLY B CA 1
ATOM 4212 C C . GLY B 1 80 ? 25.875 -27.047 -19.016 1 88.56 80 GLY B C 1
ATOM 4213 O O . GLY B 1 80 ? 26.844 -27.219 -19.75 1 88.56 80 GLY B O 1
ATOM 4214 N N . VAL B 1 81 ? 24.75 -27.094 -19.484 1 92.81 81 VAL B N 1
ATOM 4215 C CA . VAL B 1 81 ? 24.438 -26.953 -20.906 1 92.81 81 VAL B CA 1
ATOM 4216 C C . VAL B 1 81 ? 23.688 -25.625 -21.141 1 92.81 81 VAL B C 1
ATOM 4218 O O . VAL B 1 81 ? 23.047 -25.109 -20.219 1 92.81 81 VAL B O 1
ATOM 4221 N N . ARG B 1 82 ? 23.844 -25.125 -22.344 1 92.5 82 ARG B N 1
ATOM 4222 C CA . ARG B 1 82 ? 23.125 -23.906 -22.688 1 92.5 82 ARG B CA 1
ATOM 4223 C C . ARG B 1 82 ? 21.938 -24.203 -23.609 1 92.5 82 ARG B C 1
ATOM 4225 O O . ARG B 1 82 ? 22.062 -24.984 -24.547 1 92.5 82 ARG B O 1
ATOM 4232 N N . ARG B 1 83 ? 20.875 -23.609 -23.25 1 94.44 83 ARG B N 1
ATOM 4233 C CA . ARG B 1 83 ? 19.641 -23.812 -24 1 94.44 83 ARG B CA 1
ATOM 4234 C C . ARG B 1 83 ? 18.922 -22.484 -24.234 1 94.44 83 ARG B C 1
ATOM 4236 O O . ARG B 1 83 ? 19 -21.578 -23.406 1 94.44 83 ARG B O 1
ATOM 4243 N N . ARG B 1 84 ? 18.297 -22.297 -25.328 1 91.75 84 ARG B N 1
ATOM 4244 C CA . ARG B 1 84 ? 17.422 -21.156 -25.578 1 91.75 84 ARG B CA 1
ATOM 4245 C C . ARG B 1 84 ? 15.977 -21.5 -25.25 1 91.75 84 ARG B C 1
ATOM 4247 O O . ARG B 1 84 ? 15.648 -22.656 -24.984 1 91.75 84 ARG B O 1
ATOM 4254 N N . PHE B 1 85 ? 15.078 -20.594 -25.297 1 92.31 85 PHE B N 1
ATOM 4255 C CA . PHE B 1 85 ? 13.688 -20.797 -24.906 1 92.31 85 PHE B CA 1
ATOM 4256 C C . PHE B 1 85 ? 13.016 -21.828 -25.812 1 92.31 85 PHE B C 1
ATOM 4258 O O . PHE B 1 85 ? 12.25 -22.672 -25.328 1 92.31 85 PHE B O 1
ATOM 4265 N N . ARG B 1 86 ? 13.273 -21.812 -27.047 1 91.81 86 ARG B N 1
ATOM 4266 C CA . ARG B 1 86 ? 12.68 -22.734 -28 1 91.81 86 ARG B CA 1
ATOM 4267 C C . ARG B 1 86 ? 13.047 -24.172 -27.672 1 91.81 86 ARG B C 1
ATOM 4269 O O . ARG B 1 86 ? 12.273 -25.094 -27.953 1 91.81 86 ARG B O 1
ATOM 4276 N N . ASP B 1 87 ? 14.172 -24.375 -27.125 1 93.81 87 ASP B N 1
ATOM 4277 C CA . ASP B 1 87 ? 14.578 -25.719 -26.703 1 93.81 87 ASP B CA 1
ATOM 4278 C C . ASP B 1 87 ? 13.703 -26.219 -25.562 1 93.81 87 ASP B C 1
ATOM 4280 O O . ASP B 1 87 ? 13.359 -27.406 -25.516 1 93.81 87 ASP B O 1
ATOM 4284 N N . PHE B 1 88 ? 13.445 -25.344 -24.625 1 96.19 88 PHE B N 1
ATOM 4285 C CA . PHE B 1 88 ? 12.516 -25.703 -23.562 1 96.19 88 PHE B CA 1
ATOM 4286 C C . PHE B 1 88 ? 11.141 -26.047 -24.125 1 96.19 88 PHE B C 1
ATOM 4288 O O . PHE B 1 88 ? 10.5 -27 -23.688 1 96.19 88 PHE B O 1
ATOM 4295 N N . GLU B 1 89 ? 10.773 -25.281 -25.094 1 94.44 89 GLU B N 1
ATOM 4296 C CA . GLU B 1 89 ? 9.5 -25.547 -25.75 1 94.44 89 GLU B CA 1
ATOM 4297 C C . GLU B 1 89 ? 9.492 -26.906 -26.438 1 94.44 89 GLU B C 1
ATOM 4299 O O . GLU B 1 89 ? 8.5 -27.641 -26.375 1 94.44 89 GLU B O 1
ATOM 4304 N N . TRP B 1 90 ? 10.562 -27.141 -27.078 1 92.62 90 TRP B N 1
ATOM 4305 C CA . TRP B 1 90 ? 10.711 -28.453 -27.719 1 92.62 90 TRP B CA 1
ATOM 4306 C C . TRP B 1 90 ? 10.531 -29.578 -26.703 1 92.62 90 TRP B C 1
ATOM 4308 O O . TRP B 1 90 ? 9.789 -30.531 -26.938 1 92.62 90 TRP B O 1
ATOM 4318 N N . LEU B 1 91 ? 11.242 -29.453 -25.609 1 95.12 91 LEU B N 1
ATOM 4319 C CA . LEU B 1 91 ? 11.164 -30.484 -24.562 1 95.12 91 LEU B CA 1
ATOM 4320 C C . LEU B 1 91 ? 9.727 -30.656 -24.078 1 95.12 91 LEU B C 1
ATOM 4322 O O . LEU B 1 91 ? 9.258 -31.797 -23.938 1 95.12 91 LEU B O 1
ATOM 4326 N N . HIS B 1 92 ? 9.086 -29.562 -23.906 1 95.56 92 HIS B N 1
ATOM 4327 C CA . HIS B 1 92 ? 7.703 -29.594 -23.453 1 95.56 92 HIS B CA 1
ATOM 4328 C C . HIS B 1 92 ? 6.812 -30.312 -24.469 1 95.56 92 HIS B C 1
ATOM 4330 O O . HIS B 1 92 ? 6.016 -31.172 -24.078 1 95.56 92 HIS B O 1
ATOM 4336 N N . VAL B 1 93 ? 6.953 -30.031 -25.688 1 91.44 93 VAL B N 1
ATOM 4337 C CA . VAL B 1 93 ? 6.117 -30.578 -26.75 1 91.44 93 VAL B CA 1
ATOM 4338 C C . VAL B 1 93 ? 6.367 -32.094 -26.875 1 91.44 93 VAL B C 1
ATOM 4340 O O . VAL B 1 93 ? 5.422 -32.875 -27.016 1 91.44 93 VAL B O 1
ATOM 4343 N N . VAL B 1 94 ? 7.574 -32.5 -26.828 1 91.19 94 VAL B N 1
ATOM 4344 C CA . VAL B 1 94 ? 7.938 -33.906 -26.969 1 91.19 94 VAL B CA 1
ATOM 4345 C C . VAL B 1 94 ? 7.344 -34.719 -25.812 1 91.19 94 VAL B C 1
ATOM 4347 O O . VAL B 1 94 ? 6.742 -35.75 -26.031 1 91.19 94 VAL B O 1
ATOM 4350 N N . LEU B 1 95 ? 7.543 -34.156 -24.578 1 93.56 95 LEU B N 1
ATOM 4351 C CA . LEU B 1 95 ? 7.016 -34.844 -23.406 1 93.56 95 LEU B CA 1
ATOM 4352 C C . LEU B 1 95 ? 5.492 -34.906 -23.453 1 93.56 95 LEU B C 1
ATOM 4354 O O . LEU B 1 95 ? 4.895 -35.938 -23.109 1 93.56 95 LEU B O 1
ATOM 4358 N N . HIS B 1 96 ? 4.91 -33.844 -23.875 1 92.19 96 HIS B N 1
ATOM 4359 C CA . HIS B 1 96 ? 3.457 -33.812 -23.969 1 92.19 96 HIS B CA 1
ATOM 4360 C C . HIS B 1 96 ? 2.932 -34.812 -24.969 1 92.19 96 HIS B C 1
ATOM 4362 O O . HIS B 1 96 ? 1.914 -35.469 -24.719 1 92.19 96 HIS B O 1
ATOM 4368 N N . ALA B 1 97 ? 3.572 -35 -26.078 1 87.44 97 ALA B N 1
ATOM 4369 C CA . ALA B 1 97 ? 3.16 -35.906 -27.141 1 87.44 97 ALA B CA 1
ATOM 4370 C C . ALA B 1 97 ? 3.383 -37.344 -26.719 1 87.44 97 ALA B C 1
ATOM 4372 O O . ALA B 1 97 ? 2.605 -38.25 -27.094 1 87.44 97 ALA B O 1
ATOM 4373 N N . ARG B 1 98 ? 4.414 -37.562 -25.984 1 87.94 98 ARG B N 1
ATOM 4374 C CA . ARG B 1 98 ? 4.789 -38.938 -25.609 1 87.94 98 ARG B CA 1
ATOM 4375 C C . ARG B 1 98 ? 3.959 -39.438 -24.438 1 87.94 98 ARG B C 1
ATOM 4377 O O . ARG B 1 98 ? 3.535 -40.594 -24.406 1 87.94 98 ARG B O 1
ATOM 4384 N N . TYR B 1 99 ? 3.754 -38.562 -23.5 1 91.94 99 TYR B N 1
ATOM 4385 C CA . TYR B 1 99 ? 3.043 -38.938 -22.281 1 91.94 99 TYR B CA 1
ATOM 4386 C C . TYR B 1 99 ? 1.601 -38.469 -22.328 1 91.94 99 TYR B C 1
ATOM 4388 O O . TYR B 1 99 ? 1.198 -37.625 -21.5 1 91.94 99 TYR B O 1
ATOM 4396 N N . ILE B 1 100 ? 0.847 -39.062 -23.219 1 90.81 100 ILE B N 1
ATOM 4397 C CA . ILE B 1 100 ? -0.541 -38.656 -23.406 1 90.81 100 ILE B CA 1
ATOM 4398 C C . ILE B 1 100 ? -1.322 -38.844 -22.109 1 90.81 100 ILE B C 1
ATOM 4400 O O . ILE B 1 100 ? -1.267 -39.938 -21.5 1 90.81 100 ILE B O 1
ATOM 4404 N N . GLY B 1 101 ? -1.952 -37.781 -21.688 1 93.88 101 GLY B N 1
ATOM 4405 C CA . GLY B 1 101 ? -2.793 -37.844 -20.5 1 93.88 101 GLY B CA 1
ATOM 4406 C C . GLY B 1 101 ? -2.08 -37.375 -19.234 1 93.88 101 GLY B C 1
ATOM 4407 O O . GLY B 1 101 ? -2.719 -37.125 -18.219 1 93.88 101 GLY B O 1
ATOM 4408 N N . LEU B 1 102 ? -0.756 -37.406 -19.25 1 95.69 102 LEU B N 1
ATOM 4409 C CA . LEU B 1 102 ? 0.015 -36.938 -18.109 1 95.69 102 LEU B CA 1
ATOM 4410 C C . LEU B 1 102 ? 0.132 -35.406 -18.156 1 95.69 102 LEU B C 1
ATOM 4412 O O . LEU B 1 102 ? 0.485 -34.844 -19.188 1 95.69 102 LEU B O 1
ATOM 4416 N N . LEU B 1 103 ? -0.21 -34.75 -17.109 1 96.69 103 LEU B N 1
ATOM 4417 C CA . LEU B 1 103 ? -0.043 -33.312 -17.031 1 96.69 103 LEU B CA 1
ATOM 4418 C C . LEU B 1 103 ? 1.434 -32.938 -16.969 1 96.69 103 LEU B C 1
ATOM 4420 O O . LEU B 1 103 ? 2.113 -33.25 -15.984 1 96.69 103 LEU B O 1
ATOM 4424 N N . ILE B 1 104 ? 1.906 -32.25 -17.984 1 96.88 104 ILE B N 1
ATOM 4425 C CA . ILE B 1 104 ? 3.297 -31.828 -18.062 1 96.88 104 ILE B CA 1
ATOM 4426 C C . ILE B 1 104 ? 3.439 -30.453 -17.406 1 96.88 104 ILE B C 1
ATOM 4428 O O . ILE B 1 104 ? 2.574 -29.594 -17.578 1 96.88 104 ILE B O 1
ATOM 4432 N N . PRO B 1 105 ? 4.543 -30.234 -16.688 1 97.25 105 PRO B N 1
ATOM 4433 C CA . PRO B 1 105 ? 4.773 -28.906 -16.125 1 97.25 105 PRO B CA 1
ATOM 4434 C C . PRO B 1 105 ? 4.734 -27.797 -17.172 1 97.25 105 PRO B C 1
ATOM 4436 O O . PRO B 1 105 ? 5.23 -27.984 -18.281 1 97.25 105 PRO B O 1
ATOM 4439 N N . SER B 1 106 ? 4.148 -26.719 -16.797 1 95.62 106 SER B N 1
ATOM 4440 C CA . SER B 1 106 ? 3.938 -25.641 -17.75 1 95.62 106 SER B CA 1
ATOM 4441 C C . SER B 1 106 ? 5.176 -24.75 -17.875 1 95.62 106 SER B C 1
ATOM 4443 O O . SER B 1 106 ? 5.938 -24.609 -16.906 1 95.62 106 SER B O 1
ATOM 4445 N N . LEU B 1 107 ? 5.27 -24.172 -19.016 1 95.06 107 LEU B N 1
ATOM 4446 C CA . LEU B 1 107 ? 6.328 -23.203 -19.281 1 95.06 107 LEU B CA 1
ATOM 4447 C C . LEU B 1 107 ? 5.844 -21.781 -19.016 1 95.06 107 LEU B C 1
ATOM 4449 O O . LEU B 1 107 ? 4.645 -21.516 -19.062 1 95.06 107 LEU B O 1
ATOM 4453 N N . PRO B 1 108 ? 6.859 -20.953 -18.656 1 92.06 108 PRO B N 1
ATOM 4454 C CA . PRO B 1 108 ? 6.473 -19.547 -18.578 1 92.06 108 PRO B CA 1
ATOM 4455 C C . PRO B 1 108 ? 6.035 -18.984 -19.938 1 92.06 108 PRO B C 1
ATOM 4457 O O . PRO B 1 108 ? 6.211 -19.641 -20.969 1 92.06 108 PRO B O 1
ATOM 4460 N N . GLU B 1 109 ? 5.449 -17.766 -19.859 1 80.88 109 GLU B N 1
ATOM 4461 C CA . GLU B 1 109 ? 4.875 -17.172 -21.062 1 80.88 109 GLU B CA 1
ATOM 4462 C C . GLU B 1 109 ? 5.961 -16.797 -22.062 1 80.88 109 GLU B C 1
ATOM 4464 O O . GLU B 1 109 ? 7.055 -16.375 -21.688 1 80.88 109 GLU B O 1
ATOM 4469 N N . LYS B 1 110 ? 5.523 -17.031 -23.266 1 75.44 110 LYS B N 1
ATOM 4470 C CA . LYS B 1 110 ? 6.414 -16.609 -24.344 1 75.44 110 LYS B CA 1
ATOM 4471 C C . LYS B 1 110 ? 6.176 -15.148 -24.719 1 75.44 110 LYS B C 1
ATOM 4473 O O . LYS B 1 110 ? 5.031 -14.695 -24.781 1 75.44 110 LYS B O 1
ATOM 4478 N N . THR B 1 111 ? 7.09 -14.25 -24.391 1 67.88 111 THR B N 1
ATOM 4479 C CA . THR B 1 111 ? 6.891 -12.867 -24.812 1 67.88 111 THR B CA 1
ATOM 4480 C C . THR B 1 111 ? 7.715 -12.57 -26.062 1 67.88 111 THR B C 1
ATOM 4482 O O . THR B 1 111 ? 8.844 -13.047 -26.203 1 67.88 111 THR B O 1
ATOM 4485 N N . THR B 1 112 ? 7.008 -11.906 -26.969 1 62.62 112 THR B N 1
ATOM 4486 C CA . THR B 1 112 ? 7.68 -11.688 -28.25 1 62.62 112 THR B CA 1
ATOM 4487 C C . THR B 1 112 ? 8.18 -10.25 -28.359 1 62.62 112 THR B C 1
ATOM 4489 O O . THR B 1 112 ? 8.875 -9.898 -29.312 1 62.62 112 THR B O 1
ATOM 4492 N N . THR B 1 113 ? 7.902 -9.492 -27.359 1 66.5 113 THR B N 1
ATOM 4493 C CA . THR B 1 113 ? 8.336 -8.125 -27.609 1 66.5 113 THR B CA 1
ATOM 4494 C C . THR B 1 113 ? 9.742 -7.895 -27.047 1 66.5 113 THR B C 1
ATOM 4496 O O . THR B 1 113 ? 10.016 -8.227 -25.906 1 66.5 113 THR B O 1
ATOM 4499 N N . ALA B 1 114 ? 10.602 -7.477 -27.953 1 60.91 114 ALA B N 1
ATOM 4500 C CA . ALA B 1 114 ? 12 -7.203 -27.641 1 60.91 114 ALA B CA 1
ATOM 4501 C C . ALA B 1 114 ? 12.125 -6.316 -26.406 1 60.91 114 ALA B C 1
ATOM 4503 O O . ALA B 1 114 ? 13.008 -6.527 -25.578 1 60.91 114 ALA B O 1
ATOM 4504 N N . ALA B 1 115 ? 11.344 -5.449 -26.219 1 59.62 115 ALA B N 1
ATOM 4505 C CA . ALA B 1 115 ? 11.43 -4.48 -25.125 1 59.62 115 ALA B CA 1
ATOM 4506 C C . ALA B 1 115 ? 11.211 -5.152 -23.781 1 59.62 115 ALA B C 1
ATOM 4508 O O . ALA B 1 115 ? 11.898 -4.844 -22.797 1 59.62 115 ALA B O 1
ATOM 4509 N N . VAL B 1 116 ? 10.414 -6 -23.812 1 61.78 116 VAL B N 1
ATOM 4510 C CA . VAL B 1 116 ? 10.109 -6.711 -22.562 1 61.78 116 VAL B CA 1
ATOM 4511 C C . VAL B 1 116 ? 11.227 -7.691 -22.234 1 61.78 116 VAL B C 1
ATOM 4513 O O . VAL B 1 116 ? 11.625 -7.824 -21.078 1 61.78 116 VAL B O 1
ATOM 4516 N N . LEU B 1 117 ? 11.742 -8.141 -23.297 1 61.56 117 LEU B N 1
ATOM 4517 C CA . LEU B 1 117 ? 12.789 -9.141 -23.125 1 61.56 117 LEU B CA 1
ATOM 4518 C C . LEU B 1 117 ? 14.047 -8.508 -22.547 1 61.56 117 LEU B C 1
ATOM 4520 O O . LEU B 1 117 ? 14.844 -9.188 -21.891 1 61.56 117 LEU B O 1
ATOM 4524 N N . MET B 1 118 ? 14.062 -7.227 -22.688 1 67.25 118 MET B N 1
ATOM 4525 C CA . MET B 1 118 ? 15.266 -6.531 -22.25 1 67.25 118 MET B CA 1
ATOM 4526 C C . MET B 1 118 ? 15.133 -6.086 -20.797 1 67.25 118 MET B C 1
ATOM 4528 O O . MET B 1 118 ? 16.125 -5.727 -20.156 1 67.25 118 MET B O 1
ATOM 4532 N N . SER B 1 119 ? 13.977 -6.316 -20.375 1 75.75 119 SER B N 1
ATOM 4533 C CA . SER B 1 119 ? 13.82 -5.914 -18.984 1 75.75 119 SER B CA 1
ATOM 4534 C C . SER B 1 119 ? 14.422 -6.949 -18.031 1 75.75 119 SER B C 1
ATOM 4536 O O . SER B 1 119 ? 14.211 -8.148 -18.203 1 75.75 119 SER B O 1
ATOM 4538 N N . SER B 1 120 ? 15.164 -6.48 -17.125 1 79.38 120 SER B N 1
ATOM 4539 C CA . SER B 1 120 ? 15.82 -7.344 -16.156 1 79.38 120 SER B CA 1
ATOM 4540 C C . SER B 1 120 ? 14.797 -8.125 -15.336 1 79.38 120 SER B C 1
ATOM 4542 O O . SER B 1 120 ? 15.008 -9.305 -15.039 1 79.38 120 SER B O 1
ATOM 4544 N N . ALA B 1 121 ? 13.734 -7.516 -15.023 1 80.12 121 ALA B N 1
ATOM 4545 C CA . ALA B 1 121 ? 12.695 -8.172 -14.227 1 80.12 121 ALA B CA 1
ATOM 4546 C C . ALA B 1 121 ? 12.062 -9.328 -14.984 1 80.12 121 ALA B C 1
ATOM 4548 O O . ALA B 1 121 ? 11.828 -10.398 -14.422 1 80.12 121 ALA B O 1
ATOM 4549 N N . PHE B 1 122 ? 11.844 -9.141 -16.188 1 83.94 122 PHE B N 1
ATOM 4550 C CA . PHE B 1 122 ? 11.258 -10.188 -17.016 1 83.94 122 PHE B CA 1
ATOM 4551 C C . PHE B 1 122 ? 12.211 -11.367 -17.156 1 83.94 122 PHE B C 1
ATOM 4553 O O . PHE B 1 122 ? 11.805 -12.523 -17.062 1 83.94 122 PHE B O 1
ATOM 4560 N N . MET B 1 123 ? 13.398 -11.031 -17.422 1 86.94 123 MET B N 1
ATOM 4561 C CA . MET B 1 123 ? 14.414 -12.07 -17.609 1 86.94 123 MET B CA 1
ATOM 4562 C C . MET B 1 123 ? 14.531 -12.938 -16.359 1 86.94 123 MET B C 1
ATOM 4564 O O . MET B 1 123 ? 14.617 -14.164 -16.469 1 86.94 123 MET B O 1
ATOM 4568 N N . GLN B 1 124 ? 14.484 -12.312 -15.289 1 88.25 124 GLN B N 1
ATOM 4569 C CA . GLN B 1 124 ? 14.578 -13.055 -14.031 1 88.25 124 GLN B CA 1
ATOM 4570 C C . GLN B 1 124 ? 13.352 -13.938 -13.828 1 88.25 124 GLN B C 1
ATOM 4572 O O . GLN B 1 124 ? 13.469 -15.094 -13.406 1 88.25 124 GLN B O 1
ATOM 4577 N N . SER B 1 125 ? 12.266 -13.398 -14.078 1 89.81 125 SER B N 1
ATOM 4578 C CA . SER B 1 125 ? 11.031 -14.164 -13.961 1 89.81 125 SER B CA 1
ATOM 4579 C C . SER B 1 125 ? 11.023 -15.367 -14.898 1 89.81 125 SER B C 1
ATOM 4581 O O . SER B 1 125 ? 10.602 -16.453 -14.516 1 89.81 125 SER B O 1
ATOM 4583 N N . ARG B 1 126 ? 11.5 -15.156 -16.094 1 90.75 126 ARG B N 1
ATOM 4584 C CA . ARG B 1 126 ? 11.578 -16.234 -17.078 1 90.75 126 ARG B CA 1
ATOM 4585 C C . ARG B 1 126 ? 12.523 -17.328 -16.594 1 90.75 126 ARG B C 1
ATOM 4587 O O . ARG B 1 126 ? 12.203 -18.516 -16.688 1 90.75 126 ARG B O 1
ATOM 4594 N N . MET B 1 127 ? 13.664 -16.938 -16.094 1 92.62 127 MET B N 1
ATOM 4595 C CA . MET B 1 127 ? 14.641 -17.906 -15.609 1 92.62 127 MET B CA 1
ATOM 4596 C C . MET B 1 127 ? 14.055 -18.734 -14.477 1 92.62 127 MET B C 1
ATOM 4598 O O . MET B 1 127 ? 14.227 -19.953 -14.445 1 92.62 127 MET B O 1
ATOM 4602 N N . ARG B 1 128 ? 13.312 -18.109 -13.578 1 93 128 ARG B N 1
ATOM 4603 C CA . ARG B 1 128 ? 12.68 -18.844 -12.477 1 93 128 ARG B CA 1
ATOM 4604 C C . ARG B 1 128 ? 11.609 -19.797 -12.992 1 93 128 ARG B C 1
ATOM 4606 O O . ARG B 1 128 ? 11.477 -20.906 -12.492 1 93 128 ARG B O 1
ATOM 4613 N N . GLY B 1 129 ? 10.883 -19.344 -14 1 94.5 129 GLY B N 1
ATOM 4614 C CA . GLY B 1 129 ? 9.875 -20.188 -14.609 1 94.5 129 GLY B CA 1
ATOM 4615 C C . GLY B 1 129 ? 10.461 -21.406 -15.312 1 94.5 129 GLY B C 1
ATOM 4616 O O . GLY B 1 129 ? 9.93 -22.516 -15.195 1 94.5 129 GLY B O 1
ATOM 4617 N N . LEU B 1 130 ? 11.539 -21.188 -16.016 1 96.12 130 LEU B N 1
ATOM 4618 C CA . LEU B 1 130 ? 12.203 -22.281 -16.703 1 96.12 130 LEU B CA 1
ATOM 4619 C C . LEU B 1 130 ? 12.812 -23.266 -15.711 1 96.12 130 LEU B C 1
ATOM 4621 O O . LEU B 1 130 ? 12.758 -24.469 -15.922 1 96.12 130 LEU B O 1
ATOM 4625 N N . GLN B 1 131 ? 13.352 -22.672 -14.695 1 95.38 131 GLN B N 1
ATOM 4626 C CA . GLN B 1 131 ? 13.922 -23.5 -13.641 1 95.38 131 GLN B CA 1
ATOM 4627 C C . GLN B 1 131 ? 12.844 -24.375 -12.992 1 95.38 131 GLN B C 1
ATOM 4629 O O . GLN B 1 131 ? 13.062 -25.562 -12.758 1 95.38 131 GLN B O 1
ATOM 4634 N N . ARG B 1 132 ? 11.734 -23.828 -12.711 1 95.5 132 ARG B N 1
ATOM 4635 C CA . ARG B 1 132 ? 10.617 -24.578 -12.133 1 95.5 132 ARG B CA 1
ATOM 4636 C C . ARG B 1 132 ? 10.164 -25.688 -13.07 1 95.5 132 ARG B C 1
ATOM 4638 O O . ARG B 1 132 ? 9.883 -26.812 -12.633 1 95.5 132 ARG B O 1
ATOM 4645 N N . PHE B 1 133 ? 10.055 -25.328 -14.297 1 97.38 133 PHE B N 1
ATOM 4646 C CA . PHE B 1 133 ? 9.68 -26.297 -15.328 1 97.38 133 PHE B CA 1
ATOM 4647 C C . PHE B 1 133 ? 10.578 -27.531 -15.258 1 97.38 133 PHE B C 1
ATOM 4649 O O . PHE B 1 133 ? 10.094 -28.656 -15.164 1 97.38 133 PHE B O 1
ATOM 4656 N N . LEU B 1 134 ? 11.852 -27.344 -15.266 1 97.31 134 LEU B N 1
ATOM 4657 C CA . LEU B 1 134 ? 12.82 -28.438 -15.266 1 97.31 134 LEU B CA 1
ATOM 4658 C C . LEU B 1 134 ? 12.773 -29.203 -13.945 1 97.31 134 LEU B C 1
ATOM 4660 O O . LEU B 1 134 ? 12.82 -30.438 -13.945 1 97.31 134 LEU B O 1
ATOM 4664 N N . ASN B 1 135 ? 12.672 -28.5 -12.914 1 96.5 135 ASN B N 1
ATOM 4665 C CA . ASN B 1 135 ? 12.68 -29.172 -11.609 1 96.5 135 ASN B CA 1
ATOM 4666 C C . ASN B 1 135 ? 11.414 -29.984 -11.391 1 96.5 135 ASN B C 1
ATOM 4668 O O . ASN B 1 135 ? 11.445 -31.031 -10.742 1 96.5 135 ASN B O 1
ATOM 4672 N N . ASP B 1 136 ? 10.312 -29.531 -11.859 1 96.94 136 ASP B N 1
ATOM 4673 C CA . ASP B 1 136 ? 9.078 -30.297 -11.766 1 96.94 136 ASP B CA 1
ATOM 4674 C C . ASP B 1 136 ? 9.164 -31.562 -12.609 1 96.94 136 ASP B C 1
ATOM 4676 O O . ASP B 1 136 ? 8.594 -32.594 -12.25 1 96.94 136 ASP B O 1
ATOM 4680 N N . ILE B 1 137 ? 9.844 -31.484 -13.711 1 97.38 137 ILE B N 1
ATOM 4681 C CA . ILE B 1 137 ? 10.102 -32.656 -14.523 1 97.38 137 ILE B CA 1
ATOM 4682 C C . ILE B 1 137 ? 10.938 -33.656 -13.727 1 97.38 137 ILE B C 1
ATOM 4684 O O . ILE B 1 137 ? 10.633 -34.844 -13.695 1 97.38 137 ILE B O 1
ATOM 4688 N N . MET B 1 138 ? 11.914 -33.125 -13.023 1 95.88 138 MET B N 1
ATOM 4689 C CA . MET B 1 138 ? 12.828 -34 -12.273 1 95.88 138 MET B CA 1
ATOM 4690 C C . MET B 1 138 ? 12.133 -34.625 -11.07 1 95.88 138 MET B C 1
ATOM 4692 O O . MET B 1 138 ? 12.562 -35.656 -10.57 1 95.88 138 MET B O 1
ATOM 4696 N N . LYS B 1 139 ? 11.078 -34.062 -10.656 1 95.62 139 LYS B N 1
ATOM 4697 C CA . LYS B 1 139 ? 10.32 -34.562 -9.523 1 95.62 139 LYS B CA 1
ATOM 4698 C C . LYS B 1 139 ? 9.383 -35.688 -9.961 1 95.62 139 LYS B C 1
ATOM 4700 O O . LYS B 1 139 ? 8.859 -36.438 -9.125 1 95.62 139 LYS B O 1
ATOM 4705 N N . SER B 1 140 ? 9.102 -35.812 -11.203 1 95.75 140 SER B N 1
ATOM 4706 C CA . SER B 1 140 ? 8.227 -36.844 -11.727 1 95.75 140 SER B CA 1
ATOM 4707 C C . SER B 1 140 ? 8.992 -38.156 -11.938 1 95.75 140 SER B C 1
ATOM 4709 O O . SER B 1 140 ? 9.969 -38.219 -12.68 1 95.75 140 SER B O 1
ATOM 4711 N N . PRO B 1 141 ? 8.516 -39.219 -11.289 1 95.69 141 PRO B N 1
ATOM 4712 C CA . PRO B 1 141 ? 9.188 -40.5 -11.508 1 95.69 141 PRO B CA 1
ATOM 4713 C C . PRO B 1 141 ? 9.133 -40.938 -12.961 1 95.69 141 PRO B C 1
ATOM 4715 O O . PRO B 1 141 ? 9.984 -41.719 -13.406 1 95.69 141 PRO B O 1
ATOM 4718 N N . TYR B 1 142 ? 8.195 -40.469 -13.727 1 95.56 142 TYR B N 1
ATOM 4719 C CA . TYR B 1 142 ? 7.996 -40.906 -15.109 1 95.56 142 TYR B CA 1
ATOM 4720 C C . TYR B 1 142 ? 8.859 -40.094 -16.062 1 95.56 142 TYR B C 1
ATOM 4722 O O . TYR B 1 142 ? 9.555 -40.656 -16.906 1 95.56 142 TYR B O 1
ATOM 4730 N N . LEU B 1 143 ? 8.898 -38.812 -15.852 1 95.94 143 LEU B N 1
ATOM 4731 C CA . LEU B 1 143 ? 9.469 -37.906 -16.844 1 95.94 143 LEU B CA 1
ATOM 4732 C C . LEU B 1 143 ? 10.977 -37.812 -16.688 1 95.94 143 LEU B C 1
ATOM 4734 O O . LEU B 1 143 ? 11.695 -37.562 -17.656 1 95.94 143 LEU B O 1
ATOM 4738 N N . ARG B 1 144 ? 11.484 -37.875 -15.539 1 95.5 144 ARG B N 1
ATOM 4739 C CA . ARG B 1 144 ? 12.867 -37.531 -15.211 1 95.5 144 ARG B CA 1
ATOM 4740 C C . ARG B 1 144 ? 13.836 -38.406 -15.992 1 95.5 144 ARG B C 1
ATOM 4742 O O . ARG B 1 144 ? 14.961 -38 -16.281 1 95.5 144 ARG B O 1
ATOM 4749 N N . SER B 1 145 ? 13.438 -39.625 -16.359 1 90.81 145 SER B N 1
ATOM 4750 C CA . SER B 1 145 ? 14.352 -40.562 -17 1 90.81 145 SER B CA 1
ATOM 4751 C C . SER B 1 145 ? 14.117 -40.625 -18.5 1 90.81 145 SER B C 1
ATOM 4753 O O . SER B 1 145 ? 14.664 -41.5 -19.188 1 90.81 145 SER B O 1
ATOM 4755 N N . ASP B 1 146 ? 13.266 -39.812 -18.984 1 93.44 146 ASP B N 1
ATOM 4756 C CA . ASP B 1 146 ? 12.977 -39.812 -20.422 1 93.44 146 ASP B CA 1
ATOM 4757 C C . ASP B 1 146 ? 14.219 -39.469 -21.234 1 93.44 146 ASP B C 1
ATOM 4759 O O . ASP B 1 146 ? 15.008 -38.594 -20.812 1 93.44 146 ASP B O 1
ATOM 4763 N N . ALA B 1 147 ? 14.336 -40 -22.375 1 91.44 147 ALA B N 1
ATOM 4764 C CA . ALA B 1 147 ? 15.492 -39.812 -23.25 1 91.44 147 ALA B CA 1
ATOM 4765 C C . ALA B 1 147 ? 15.625 -38.375 -23.688 1 91.44 147 ALA B C 1
ATOM 4767 O O . ALA B 1 147 ? 16.734 -37.844 -23.859 1 91.44 147 ALA B O 1
ATOM 4768 N N . ALA B 1 148 ? 14.516 -37.719 -23.953 1 92.69 148 ALA B N 1
ATOM 4769 C CA . ALA B 1 148 ? 14.555 -36.312 -24.344 1 92.69 148 ALA B CA 1
ATOM 4770 C C . ALA B 1 148 ? 15.109 -35.469 -23.219 1 92.69 148 ALA B C 1
ATOM 4772 O O . ALA B 1 148 ? 15.836 -34.5 -23.469 1 92.69 148 ALA B O 1
ATOM 4773 N N . VAL B 1 149 ? 14.742 -35.75 -21.953 1 94.94 149 VAL B N 1
ATOM 4774 C CA . VAL B 1 149 ? 15.242 -35.031 -20.797 1 94.94 149 VAL B CA 1
ATOM 4775 C C . VAL B 1 149 ? 16.75 -35.25 -20.656 1 94.94 149 VAL B C 1
ATOM 4777 O O . VAL B 1 149 ? 17.5 -34.312 -20.453 1 94.94 149 VAL B O 1
ATOM 4780 N N . ALA B 1 150 ? 17.125 -36.438 -20.828 1 92.06 150 ALA B N 1
ATOM 4781 C CA . ALA B 1 150 ? 18.547 -36.75 -20.75 1 92.06 150 ALA B CA 1
ATOM 4782 C C . ALA B 1 150 ? 19.328 -36 -21.812 1 92.06 150 ALA B C 1
ATOM 4784 O O . ALA B 1 150 ? 20.422 -35.5 -21.547 1 92.06 150 ALA B O 1
ATOM 4785 N N . SER B 1 151 ? 18.812 -36.031 -23.031 1 91.5 151 SER B N 1
ATOM 4786 C CA . SER B 1 151 ? 19.469 -35.312 -24.125 1 91.5 151 SER B CA 1
ATOM 4787 C C . SER B 1 151 ? 19.531 -33.812 -23.859 1 91.5 151 SER B C 1
ATOM 4789 O O . SER B 1 151 ? 20.547 -33.188 -24.094 1 91.5 151 SER B O 1
ATOM 4791 N N . PHE B 1 152 ? 18.469 -33.281 -23.391 1 94.38 152 PHE B N 1
ATOM 4792 C CA . PHE B 1 152 ? 18.375 -31.859 -23.094 1 94.38 152 PHE B CA 1
ATOM 4793 C C . PHE B 1 152 ? 19.422 -31.453 -22.047 1 94.38 152 PHE B C 1
ATOM 4795 O O . PHE B 1 152 ? 20.062 -30.406 -22.188 1 94.38 152 PHE B O 1
ATOM 4802 N N . LEU B 1 153 ? 19.625 -32.219 -21.031 1 92.5 153 LEU B N 1
ATOM 4803 C CA . LEU B 1 153 ? 20.516 -31.891 -19.922 1 92.5 153 LEU B CA 1
ATOM 4804 C C . LEU B 1 153 ? 21.953 -32.281 -20.219 1 92.5 153 LEU B C 1
ATOM 4806 O O . LEU B 1 153 ? 22.891 -31.812 -19.594 1 92.5 153 LEU B O 1
ATOM 4810 N N . GLY B 1 154 ? 22.141 -33.156 -21.109 1 87.38 154 GLY B N 1
ATOM 4811 C CA . GLY B 1 154 ? 23.453 -33.75 -21.234 1 87.38 154 GLY B CA 1
ATOM 4812 C C . GLY B 1 154 ? 24.172 -33.344 -22.5 1 87.38 154 GLY B C 1
ATOM 4813 O O . GLY B 1 154 ? 25.406 -33.406 -22.562 1 87.38 154 GLY B O 1
ATOM 4814 N N . GLU B 1 155 ? 23.562 -33 -23.516 1 78.19 155 GLU B N 1
ATOM 4815 C CA . GLU B 1 155 ? 24.234 -32.75 -24.797 1 78.19 155 GLU B CA 1
ATOM 4816 C C . GLU B 1 155 ? 24.797 -31.344 -24.859 1 78.19 155 GLU B C 1
ATOM 4818 O O . GLU B 1 155 ? 24.047 -30.375 -25.016 1 78.19 155 GLU B O 1
ATOM 4823 N N . PRO B 1 156 ? 26.078 -31.266 -24.547 1 71.5 156 PRO B N 1
ATOM 4824 C CA . PRO B 1 156 ? 26.703 -29.938 -24.547 1 71.5 156 PRO B CA 1
ATOM 4825 C C . PRO B 1 156 ? 27 -29.422 -25.953 1 71.5 156 PRO B C 1
ATOM 4827 O O . PRO B 1 156 ? 27.359 -28.25 -26.109 1 71.5 156 PRO B O 1
ATOM 4830 N N . GLY B 1 157 ? 26.844 -30.203 -26.969 1 67.69 157 GLY B N 1
ATOM 4831 C CA . GLY B 1 157 ? 27.453 -30.016 -28.281 1 67.69 157 GLY B CA 1
ATOM 4832 C C . GLY B 1 157 ? 27 -28.734 -28.953 1 67.69 157 GLY B C 1
ATOM 4833 O O . GLY B 1 157 ? 26.359 -27.891 -28.344 1 67.69 157 GLY B O 1
ATOM 4834 N N . ASP B 1 158 ? 27.5 -28.469 -30.062 1 77.88 158 ASP B N 1
ATOM 4835 C CA . ASP B 1 158 ? 27.172 -27.344 -30.922 1 77.88 158 ASP B CA 1
ATOM 4836 C C . ASP B 1 158 ? 25.719 -27.406 -31.391 1 77.88 158 ASP B C 1
ATOM 4838 O O . ASP B 1 158 ? 25.016 -28.375 -31.125 1 77.88 158 ASP B O 1
ATOM 4842 N N . GLU B 1 159 ? 25.25 -26.438 -31.875 1 79.31 159 GLU B N 1
ATOM 4843 C CA . GLU B 1 159 ? 23.875 -26.266 -32.312 1 79.31 159 GLU B CA 1
ATOM 4844 C C . GLU B 1 159 ? 23.469 -27.375 -33.281 1 79.31 159 GLU B C 1
ATOM 4846 O O . GLU B 1 159 ? 22.344 -27.875 -33.219 1 79.31 159 GLU B O 1
ATOM 4851 N N . ALA B 1 160 ? 24.375 -27.75 -34.062 1 83.25 160 ALA B N 1
ATOM 4852 C CA . ALA B 1 160 ? 24.078 -28.781 -35.062 1 83.25 160 ALA B CA 1
ATOM 4853 C C . ALA B 1 160 ? 23.875 -30.141 -34.406 1 83.25 160 ALA B C 1
ATOM 4855 O O . ALA B 1 160 ? 22.938 -30.875 -34.781 1 83.25 160 ALA B O 1
ATOM 4856 N N . THR B 1 161 ? 24.734 -30.484 -33.531 1 86.44 161 THR B N 1
ATOM 4857 C CA . THR B 1 161 ? 24.609 -31.75 -32.812 1 86.44 161 THR B CA 1
ATOM 4858 C C . THR B 1 161 ? 23.328 -31.797 -31.984 1 86.44 161 THR B C 1
ATOM 4860 O O . THR B 1 161 ? 22.641 -32.812 -31.953 1 86.44 161 THR B O 1
ATOM 4863 N N . TRP B 1 162 ? 23.047 -30.703 -31.422 1 88.75 162 TRP B N 1
ATOM 4864 C CA . TRP B 1 162 ? 21.844 -30.609 -30.609 1 88.75 162 TRP B CA 1
ATOM 4865 C C . TRP B 1 162 ? 20.594 -30.75 -31.484 1 88.75 162 TRP B C 1
ATOM 4867 O O . TRP B 1 162 ? 19.641 -31.453 -31.109 1 88.75 162 TRP B O 1
ATOM 4877 N N . GLU B 1 163 ? 20.609 -30.188 -32.594 1 86.88 163 GLU B N 1
ATOM 4878 C CA . GLU B 1 163 ? 19.484 -30.281 -33.531 1 86.88 163 GLU B CA 1
ATOM 4879 C C . GLU B 1 163 ? 19.266 -31.719 -34 1 86.88 163 GLU B C 1
ATOM 4881 O O . GLU B 1 163 ? 18.125 -32.156 -34.094 1 86.88 163 GLU B O 1
ATOM 4886 N N . MET B 1 164 ? 20.312 -32.312 -34.219 1 85.31 164 MET B N 1
ATOM 4887 C CA . MET B 1 164 ? 20.234 -33.719 -34.625 1 85.31 164 MET B CA 1
ATOM 4888 C C . MET B 1 164 ? 19.688 -34.594 -33.5 1 85.31 164 MET B C 1
ATOM 4890 O O . MET B 1 164 ? 18.859 -35.469 -33.719 1 85.31 164 MET B O 1
ATOM 4894 N N . MET B 1 165 ? 20.156 -34.344 -32.375 1 85.56 165 MET B N 1
ATOM 4895 C CA . MET B 1 165 ? 19.719 -35.094 -31.203 1 85.56 165 MET B CA 1
ATOM 4896 C C . MET B 1 165 ? 18.234 -34.875 -30.938 1 85.56 165 MET B C 1
ATOM 4898 O O . MET B 1 165 ? 17.5 -35.812 -30.562 1 85.56 165 MET B O 1
ATOM 4902 N N . ARG B 1 166 ? 17.75 -33.656 -31.078 1 87.12 166 ARG B N 1
ATOM 4903 C CA . ARG B 1 166 ? 16.344 -33.312 -30.875 1 87.12 166 ARG B CA 1
ATOM 4904 C C . ARG B 1 166 ? 15.445 -34.094 -31.828 1 87.12 166 ARG B C 1
ATOM 4906 O O . ARG B 1 166 ? 14.43 -34.656 -31.422 1 87.12 166 ARG B O 1
ATOM 4913 N N . LYS B 1 167 ? 15.891 -34.156 -33.031 1 82.75 167 LYS B N 1
ATOM 4914 C CA . LYS B 1 167 ? 15.102 -34.875 -34.062 1 82.75 167 LYS B CA 1
ATOM 4915 C C . LYS B 1 167 ? 15.039 -36.375 -33.781 1 82.75 167 LYS B C 1
ATOM 4917 O O . LYS B 1 167 ? 13.984 -36.969 -33.906 1 82.75 167 LYS B O 1
ATOM 4922 N N . ASN B 1 168 ? 16.156 -36.875 -33.312 1 80.69 168 ASN B N 1
ATOM 4923 C CA . ASN B 1 168 ? 16.25 -38.312 -33.062 1 80.69 168 ASN B CA 1
ATOM 4924 C C . ASN B 1 168 ? 15.469 -38.75 -31.844 1 80.69 168 ASN B C 1
ATOM 4926 O O . ASN B 1 168 ? 14.844 -39.812 -31.828 1 80.69 168 ASN B O 1
ATOM 4930 N N . THR B 1 169 ? 15.523 -37.938 -30.891 1 81.81 169 THR B N 1
ATOM 4931 C CA . THR B 1 169 ? 14.922 -38.312 -29.609 1 81.81 169 THR B CA 1
ATOM 4932 C C . THR B 1 169 ? 13.414 -38.062 -29.641 1 81.81 169 THR B C 1
ATOM 4934 O O . THR B 1 169 ? 12.664 -38.75 -28.938 1 81.81 169 THR B O 1
ATOM 4937 N N . ALA B 1 170 ? 12.961 -37.219 -30.531 1 77.5 170 ALA B N 1
ATOM 4938 C CA . ALA B 1 170 ? 11.547 -36.875 -30.609 1 77.5 170 ALA B CA 1
ATOM 4939 C C . ALA B 1 170 ? 10.711 -38.031 -31.141 1 77.5 170 ALA B C 1
ATOM 4941 O O . ALA B 1 170 ? 9.531 -38.156 -30.812 1 77.5 170 ALA B O 1
ATOM 4942 N N . VAL B 1 171 ? 11.273 -38.906 -31.875 1 71 171 VAL B N 1
ATOM 4943 C CA . VAL B 1 171 ? 10.5 -39.906 -32.594 1 71 171 VAL B CA 1
ATOM 4944 C C . VAL B 1 171 ? 10.703 -41.281 -31.969 1 71 171 VAL B C 1
ATOM 4946 O O . VAL B 1 171 ? 10.18 -42.281 -32.438 1 71 171 VAL B O 1
ATOM 4949 N N . MET B 1 172 ? 11.258 -41.312 -30.812 1 73.75 172 MET B N 1
ATOM 4950 C CA . MET B 1 172 ? 11.508 -42.594 -30.156 1 73.75 172 MET B CA 1
ATOM 4951 C C . MET B 1 172 ? 10.219 -43.219 -29.609 1 73.75 172 MET B C 1
ATOM 4953 O O . MET B 1 172 ? 9.391 -42.5 -29.047 1 73.75 172 MET B O 1
ATOM 4957 N N . ASP B 1 173 ? 10 -44.5 -29.891 1 64.62 173 ASP B N 1
ATOM 4958 C CA . ASP B 1 173 ? 8.828 -45.219 -29.406 1 64.62 173 ASP B CA 1
ATOM 4959 C C . ASP B 1 173 ? 8.859 -45.375 -27.891 1 64.62 173 ASP B C 1
ATOM 4961 O O . ASP B 1 173 ? 7.852 -45.156 -27.219 1 64.62 173 ASP B O 1
ATOM 4965 N N . ASN B 1 174 ? 10.047 -45.969 -27.484 1 68.69 174 ASN B N 1
ATOM 4966 C CA . ASN B 1 174 ? 10.258 -46.156 -26.047 1 68.69 174 ASN B CA 1
ATOM 4967 C C . ASN B 1 174 ? 11.352 -45.219 -25.531 1 68.69 174 ASN B C 1
ATOM 4969 O O . ASN B 1 174 ? 12.531 -45.406 -25.828 1 68.69 174 ASN B O 1
ATOM 4973 N N . ALA B 1 175 ? 10.766 -44.188 -24.922 1 76.19 175 ALA B N 1
ATOM 4974 C CA . ALA B 1 175 ? 11.711 -43.125 -24.578 1 76.19 175 ALA B CA 1
ATOM 4975 C C . ALA B 1 175 ? 12.336 -43.375 -23.219 1 76.19 175 ALA B C 1
ATOM 4977 O O . ALA B 1 175 ? 13.047 -42.5 -22.688 1 76.19 175 ALA B O 1
ATOM 4978 N N . GLY B 1 176 ? 12.102 -44.5 -22.562 1 80.94 176 GLY B N 1
ATOM 4979 C CA . GLY B 1 176 ? 12.695 -44.812 -21.266 1 80.94 176 GLY B CA 1
ATOM 4980 C C . GLY B 1 176 ? 11.781 -45.625 -20.359 1 80.94 176 GLY B C 1
ATOM 4981 O O . GLY B 1 176 ? 10.617 -45.844 -20.688 1 80.94 176 GLY B O 1
ATOM 4982 N N . GLU B 1 177 ? 12.312 -46.031 -19.297 1 87.75 177 GLU B N 1
ATOM 4983 C CA . GLU B 1 177 ? 11.586 -46.875 -18.328 1 87.75 177 GLU B CA 1
ATOM 4984 C C . GLU B 1 177 ? 10.367 -46.125 -17.781 1 87.75 177 GLU B C 1
ATOM 4986 O O . GLU B 1 177 ? 9.32 -46.719 -17.531 1 87.75 177 GLU B O 1
ATOM 4991 N N . GLY B 1 178 ? 10.492 -44.844 -17.656 1 91.75 178 GLY B N 1
ATOM 4992 C CA . GLY B 1 178 ? 9.406 -44.062 -17.125 1 91.75 178 GLY B CA 1
ATOM 4993 C C . GLY B 1 178 ? 8.172 -44.062 -18.016 1 91.75 178 GLY B C 1
ATOM 4994 O O . GLY B 1 178 ? 7.043 -44.125 -17.516 1 91.75 178 GLY B O 1
ATOM 4995 N N . HIS B 1 179 ? 8.352 -44.062 -19.281 1 90.25 179 HIS B N 1
ATOM 4996 C CA . HIS B 1 179 ? 7.246 -44.062 -20.234 1 90.25 179 HIS B CA 1
ATOM 4997 C C . HIS B 1 179 ? 6.48 -45.375 -20.172 1 90.25 179 HIS B C 1
ATOM 4999 O O . HIS B 1 179 ? 5.246 -45.375 -20.156 1 90.25 179 HIS B O 1
ATOM 5005 N N . MET B 1 180 ? 7.195 -46.406 -20.141 1 87.12 180 MET B N 1
ATOM 5006 C CA . MET B 1 180 ? 6.578 -47.75 -20.094 1 87.12 180 MET B CA 1
ATOM 5007 C C . MET B 1 180 ? 5.809 -47.906 -18.781 1 87.12 180 MET B C 1
ATOM 5009 O O . MET B 1 180 ? 4.715 -48.469 -18.781 1 87.12 180 MET B O 1
ATOM 5013 N N . ARG B 1 181 ? 6.414 -47.469 -17.75 1 91 181 ARG B N 1
ATOM 5014 C CA . ARG B 1 181 ? 5.762 -47.562 -16.438 1 91 181 ARG B CA 1
ATOM 5015 C C . ARG B 1 181 ? 4.477 -46.75 -16.406 1 91 181 ARG B C 1
ATOM 5017 O O . ARG B 1 181 ? 3.484 -47.156 -15.805 1 91 181 ARG B O 1
ATOM 5024 N N . TRP B 1 182 ? 4.5 -45.625 -17.031 1 92.62 182 TRP B N 1
ATOM 5025 C CA . TRP B 1 182 ? 3.307 -44.781 -17.125 1 92.62 182 TRP B CA 1
ATOM 5026 C C . TRP B 1 182 ? 2.199 -45.5 -17.891 1 92.62 182 TRP B C 1
ATOM 5028 O O . TRP B 1 182 ? 1.059 -45.562 -17.422 1 92.62 182 TRP B O 1
ATOM 5038 N N . LEU B 1 183 ? 2.537 -46.062 -19.031 1 89.38 183 LEU B N 1
ATOM 5039 C CA . LEU B 1 183 ? 1.566 -46.781 -19.859 1 89.38 183 LEU B CA 1
ATOM 5040 C C . LEU B 1 183 ? 0.992 -47.969 -19.109 1 89.38 183 LEU B C 1
ATOM 5042 O O . LEU B 1 183 ? -0.213 -48.219 -19.172 1 89.38 183 LEU B O 1
ATOM 5046 N N . GLN B 1 184 ? 1.896 -48.656 -18.422 1 88.75 184 GLN B N 1
ATOM 5047 C CA . GLN B 1 184 ? 1.438 -49.781 -17.641 1 88.75 184 GLN B CA 1
ATOM 5048 C C . GLN B 1 184 ? 0.456 -49.344 -16.562 1 88.75 184 GLN B C 1
ATOM 5050 O O . GLN B 1 184 ? -0.557 -50 -16.328 1 88.75 184 GLN B O 1
ATOM 5055 N N . ARG B 1 185 ? 0.748 -48.25 -15.891 1 91.56 185 ARG B N 1
ATOM 5056 C CA . ARG B 1 185 ? -0.1 -47.75 -14.828 1 91.56 185 ARG B CA 1
ATOM 5057 C C . ARG B 1 185 ? -1.493 -47.406 -15.352 1 91.56 185 ARG B C 1
ATOM 5059 O O . ARG B 1 185 ? -2.494 -47.719 -14.695 1 91.56 185 ARG B O 1
ATOM 5066 N N . ILE B 1 186 ? -1.595 -46.812 -16.547 1 91.06 186 ILE B N 1
ATOM 5067 C CA . ILE B 1 186 ? -2.883 -46.312 -17.031 1 91.06 186 ILE B CA 1
ATOM 5068 C C . ILE B 1 186 ? -3.639 -47.438 -17.719 1 91.06 186 ILE B C 1
ATOM 5070 O O . ILE B 1 186 ? -4.871 -47.5 -17.688 1 91.06 186 ILE B O 1
ATOM 5074 N N . MET B 1 187 ? -2.973 -48.375 -18.281 1 87.56 187 MET B N 1
ATOM 5075 C CA . MET B 1 187 ? -3.617 -49.469 -19.031 1 87.56 187 MET B CA 1
ATOM 5076 C C . MET B 1 187 ? -4.172 -50.531 -18.094 1 87.56 187 MET B C 1
ATOM 5078 O O . MET B 1 187 ? -5.129 -51.219 -18.438 1 87.56 187 MET B O 1
ATOM 5082 N N . CYS B 1 188 ? -3.631 -50.625 -16.969 1 83.94 188 CYS B N 1
ATOM 5083 C CA . CYS B 1 188 ? -4.055 -51.688 -16.047 1 83.94 188 CYS B CA 1
ATOM 5084 C C . CYS B 1 188 ? -5.207 -51.219 -15.164 1 83.94 188 CYS B C 1
ATOM 5086 O O . CYS B 1 188 ? -5.805 -52 -14.43 1 83.94 188 CYS B O 1
ATOM 5088 N N . GLU B 1 189 ? -5.469 -49.906 -15.289 1 81.19 189 GLU B N 1
ATOM 5089 C CA . GLU B 1 189 ? -6.57 -49.375 -14.492 1 81.19 189 GLU B CA 1
ATOM 5090 C C . GLU B 1 189 ? -7.906 -49.969 -14.938 1 81.19 189 GLU B C 1
ATOM 5092 O O . GLU B 1 189 ? -8.219 -49.969 -16.125 1 81.19 189 GLU B O 1
ATOM 5097 N N . HIS B 1 190 ? -8.547 -50.531 -13.953 1 79.94 190 HIS B N 1
ATOM 5098 C CA . HIS B 1 190 ? -9.875 -51.062 -14.25 1 79.94 190 HIS B CA 1
ATOM 5099 C C . HIS B 1 190 ? -10.93 -49.969 -14.188 1 79.94 190 HIS B C 1
ATOM 5101 O O . HIS B 1 190 ? -11.094 -49.312 -13.156 1 79.94 190 HIS B O 1
ATOM 5107 N N . ILE B 1 191 ? -11.453 -49.75 -15.375 1 82.19 191 ILE B N 1
ATOM 5108 C CA . ILE B 1 191 ? -12.523 -48.75 -15.445 1 82.19 191 ILE B CA 1
ATOM 5109 C C . ILE B 1 191 ? -13.883 -49.438 -15.391 1 82.19 191 ILE B C 1
ATOM 5111 O O . ILE B 1 191 ? -14.32 -50.031 -16.375 1 82.19 191 ILE B O 1
ATOM 5115 N N . ALA B 1 192 ? -14.391 -49.625 -14.18 1 68.56 192 ALA B N 1
ATOM 5116 C CA . ALA B 1 192 ? -15.586 -50.406 -13.906 1 68.56 192 ALA B CA 1
ATOM 5117 C C . ALA B 1 192 ? -16.812 -49.781 -14.555 1 68.56 192 ALA B C 1
ATOM 5119 O O . ALA B 1 192 ? -17.703 -50.469 -15.047 1 68.56 192 ALA B O 1
ATOM 5120 N N . SER B 1 193 ? -17.047 -48.469 -14.32 1 74.12 193 SER B N 1
ATOM 5121 C CA . SER B 1 193 ? -18.234 -47.75 -14.805 1 74.12 193 SER B CA 1
ATOM 5122 C C . SER B 1 193 ? -17.875 -46.688 -15.812 1 74.12 193 SER B C 1
ATOM 5124 O O . SER B 1 193 ? -16.688 -46.406 -16.047 1 74.12 193 SER B O 1
ATOM 5126 N N . SER B 1 194 ? -18.922 -46.25 -16.469 1 81.88 194 SER B N 1
ATOM 5127 C CA . SER B 1 194 ? -18.734 -45.156 -17.422 1 81.88 194 SER B CA 1
ATOM 5128 C C . SER B 1 194 ? -18.031 -43.969 -16.781 1 81.88 194 SER B C 1
ATOM 5130 O O . SER B 1 194 ? -18.578 -43.344 -15.859 1 81.88 194 SER B O 1
ATOM 5132 N N . PRO B 1 195 ? -16.828 -43.75 -17.219 1 89.25 195 PRO B N 1
ATOM 5133 C CA . PRO B 1 195 ? -16.031 -42.688 -16.641 1 89.25 195 PRO B CA 1
ATOM 5134 C C . PRO B 1 195 ? -16.531 -41.281 -17.047 1 89.25 195 PRO B C 1
ATOM 5136 O O . PRO B 1 195 ? -16.062 -40.281 -16.516 1 89.25 195 PRO B O 1
ATOM 5139 N N . GLU B 1 196 ? -17.531 -41.219 -17.938 1 88.75 196 GLU B N 1
ATOM 5140 C CA . GLU B 1 196 ? -17.953 -39.969 -18.547 1 88.75 196 GLU B CA 1
ATOM 5141 C C . GLU B 1 196 ? -18.469 -39 -17.484 1 88.75 196 GLU B C 1
ATOM 5143 O O . GLU B 1 196 ? -18.156 -37.812 -17.531 1 88.75 196 GLU B O 1
ATOM 5148 N N . HIS B 1 197 ? -19.203 -39.5 -16.609 1 88.81 197 HIS B N 1
ATOM 5149 C CA . HIS B 1 197 ? -19.781 -38.625 -15.578 1 88.81 197 HIS B CA 1
ATOM 5150 C C . HIS B 1 197 ? -18.688 -38.062 -14.68 1 88.81 197 HIS B C 1
ATOM 5152 O O . HIS B 1 197 ? -18.641 -36.844 -14.445 1 88.81 197 HIS B O 1
ATOM 5158 N N . GLU B 1 198 ? -17.812 -38.875 -14.234 1 89 198 GLU B N 1
ATOM 5159 C CA . GLU B 1 198 ? -16.734 -38.469 -13.352 1 89 198 GLU B CA 1
ATOM 5160 C C . GLU B 1 198 ? -15.82 -37.438 -14.039 1 89 198 GLU B C 1
ATOM 5162 O O . GLU B 1 198 ? -15.406 -36.469 -13.422 1 89 198 GLU B O 1
ATOM 5167 N N . ILE B 1 199 ? -15.523 -37.688 -15.258 1 92.69 199 ILE B N 1
ATOM 5168 C CA . ILE B 1 199 ? -14.648 -36.812 -16.016 1 92.69 199 ILE B CA 1
ATOM 5169 C C . ILE B 1 199 ? -15.344 -35.469 -16.25 1 92.69 199 ILE B C 1
ATOM 5171 O O . ILE B 1 199 ? -14.703 -34.406 -16.203 1 92.69 199 ILE B O 1
ATOM 5175 N N . SER B 1 200 ? -16.672 -35.5 -16.484 1 91.69 200 SER B N 1
ATOM 5176 C CA . SER B 1 200 ? -17.438 -34.281 -16.688 1 91.69 200 SER B CA 1
ATOM 5177 C C . SER B 1 200 ? -17.453 -33.438 -15.43 1 91.69 200 SER B C 1
ATOM 5179 O O . SER B 1 200 ? -17.328 -32.188 -15.492 1 91.69 200 SER B O 1
ATOM 5181 N N . VAL B 1 201 ? -17.641 -34.031 -14.297 1 89.62 201 VAL B N 1
ATOM 5182 C CA . VAL B 1 201 ? -17.625 -33.344 -13.023 1 89.62 201 VAL B CA 1
ATOM 5183 C C . VAL B 1 201 ? -16.25 -32.719 -12.773 1 89.62 201 VAL B C 1
ATOM 5185 O O . VAL B 1 201 ? -16.141 -31.562 -12.352 1 89.62 201 VAL B O 1
ATOM 5188 N N . PHE B 1 202 ? -15.258 -33.531 -13.047 1 92.69 202 PHE B N 1
ATOM 5189 C CA . PHE B 1 202 ? -13.891 -33.062 -12.883 1 92.69 202 PHE B CA 1
ATOM 5190 C C . PHE B 1 202 ? -13.617 -31.859 -13.781 1 92.69 202 PHE B C 1
ATOM 5192 O O . PHE B 1 202 ? -13 -30.891 -13.344 1 92.69 202 PHE B O 1
ATOM 5199 N N . LYS B 1 203 ? -14.062 -31.953 -15 1 94.44 203 LYS B N 1
ATOM 5200 C CA . LYS B 1 203 ? -13.867 -30.859 -15.945 1 94.44 203 LYS B CA 1
ATOM 5201 C C . LYS B 1 203 ? -14.492 -29.562 -15.422 1 94.44 203 LYS B C 1
ATOM 5203 O O . LYS B 1 203 ? -13.867 -28.5 -15.469 1 94.44 203 LYS B O 1
ATOM 5208 N N . ARG B 1 204 ? -15.68 -29.578 -14.922 1 93 204 ARG B N 1
ATOM 5209 C CA . ARG B 1 204 ? -16.359 -28.406 -14.375 1 93 204 ARG B CA 1
ATOM 5210 C C . ARG B 1 204 ? -15.594 -27.828 -13.188 1 93 204 ARG B C 1
ATOM 5212 O O . ARG B 1 204 ? -15.484 -26.609 -13.047 1 93 204 ARG B O 1
ATOM 5219 N N . HIS B 1 205 ? -15.125 -28.734 -12.43 1 91.62 205 HIS B N 1
ATOM 5220 C CA . HIS B 1 205 ? -14.336 -28.328 -11.273 1 91.62 205 HIS B CA 1
ATOM 5221 C C . HIS B 1 205 ? -13.07 -27.594 -11.703 1 91.62 205 HIS B C 1
ATOM 5223 O O . HIS B 1 205 ? -12.711 -26.562 -11.125 1 91.62 205 HIS B O 1
ATOM 5229 N N . VAL B 1 206 ? -12.414 -28.156 -12.641 1 95 206 VAL B N 1
ATOM 5230 C CA . VAL B 1 206 ? -11.188 -27.562 -13.156 1 95 206 VAL B CA 1
ATOM 5231 C C . VAL B 1 206 ? -11.484 -26.188 -13.758 1 95 206 VAL B C 1
ATOM 5233 O O . VAL B 1 206 ? -10.727 -25.234 -13.562 1 95 206 VAL B O 1
ATOM 5236 N N . GLU B 1 207 ? -12.578 -26.078 -14.477 1 96.38 207 GLU B N 1
ATOM 5237 C CA . GLU B 1 207 ? -12.969 -24.812 -15.07 1 96.38 207 GLU B CA 1
ATOM 5238 C C . GLU B 1 207 ? -13.234 -23.75 -14 1 96.38 207 GLU B C 1
ATOM 5240 O O . GLU B 1 207 ? -12.844 -22.594 -14.148 1 96.38 207 GLU B O 1
ATOM 5245 N N . GLN B 1 208 ? -13.891 -24.156 -12.984 1 94.69 208 GLN B N 1
ATOM 5246 C CA . GLN B 1 208 ? -14.156 -23.25 -11.867 1 94.69 208 GLN B CA 1
ATOM 5247 C C . GLN B 1 208 ? -12.859 -22.828 -11.195 1 94.69 208 GLN B C 1
ATOM 5249 O O . GLN B 1 208 ? -12.672 -21.641 -10.883 1 94.69 208 GLN B O 1
ATOM 5254 N N . ARG B 1 209 ? -12.008 -23.734 -10.953 1 94.88 209 ARG B N 1
ATOM 5255 C CA . ARG B 1 209 ? -10.711 -23.438 -10.344 1 94.88 209 ARG B CA 1
ATOM 5256 C C . ARG B 1 209 ? -9.898 -22.5 -11.234 1 94.88 209 ARG B C 1
ATOM 5258 O O . ARG B 1 209 ? -9.242 -21.578 -10.742 1 94.88 209 ARG B O 1
ATOM 5265 N N . GLU B 1 210 ? -9.914 -22.797 -12.484 1 97.38 210 GLU B N 1
ATOM 5266 C CA . GLU B 1 210 ? -9.211 -21.938 -13.43 1 97.38 210 GLU B CA 1
ATOM 5267 C C . GLU B 1 210 ? -9.703 -20.5 -13.344 1 97.38 210 GLU B C 1
ATOM 5269 O O . GLU B 1 210 ? -8.898 -19.562 -13.344 1 97.38 210 GLU B O 1
ATOM 5274 N N . ARG B 1 211 ? -10.992 -20.344 -13.305 1 97.69 211 ARG B N 1
ATOM 5275 C CA . ARG B 1 211 ? -11.578 -19 -13.195 1 97.69 211 ARG B CA 1
ATOM 5276 C C . ARG B 1 211 ? -11.109 -18.297 -11.922 1 97.69 211 ARG B C 1
ATOM 5278 O O . ARG B 1 211 ? -10.703 -17.141 -11.961 1 97.69 211 ARG B O 1
ATOM 5285 N N . LEU B 1 212 ? -11.18 -18.969 -10.859 1 97.25 212 LEU B N 1
ATOM 5286 C CA . LEU B 1 212 ? -10.789 -18.406 -9.578 1 97.25 212 LEU B CA 1
ATOM 5287 C C . LEU B 1 212 ? -9.305 -18.062 -9.562 1 97.25 212 LEU B C 1
ATOM 5289 O O . LEU B 1 212 ? -8.914 -17 -9.062 1 97.25 212 LEU B O 1
ATOM 5293 N N . LEU B 1 213 ? -8.508 -18.969 -10.086 1 98 213 LEU B N 1
ATOM 5294 C CA . LEU B 1 213 ? -7.074 -18.719 -10.156 1 98 213 LEU B CA 1
ATOM 5295 C C . LEU B 1 213 ? -6.777 -17.531 -11.062 1 98 213 LEU B C 1
ATOM 5297 O O . LEU B 1 213 ? -5.828 -16.781 -10.812 1 98 213 LEU B O 1
ATOM 5301 N N . GLY B 1 214 ? -7.586 -17.406 -12.117 1 98.44 214 GLY B N 1
ATOM 5302 C CA . GLY B 1 214 ? -7.457 -16.219 -12.953 1 98.44 214 GLY B CA 1
ATOM 5303 C C . GLY B 1 214 ? -7.719 -14.93 -12.203 1 98.44 214 GLY B C 1
ATOM 5304 O O . GLY B 1 214 ? -6.969 -13.961 -12.344 1 98.44 214 GLY B O 1
ATOM 5305 N N . GLU B 1 215 ? -8.719 -14.891 -11.406 1 98.31 215 GLU B N 1
ATOM 5306 C CA . GLU B 1 215 ? -9.039 -13.734 -10.578 1 98.31 215 GLU B CA 1
ATOM 5307 C C . GLU B 1 215 ? -7.949 -13.469 -9.547 1 98.31 215 GLU B C 1
ATOM 5309 O O . GLU B 1 215 ? -7.59 -12.32 -9.297 1 98.31 215 GLU B O 1
ATOM 5314 N N . LEU B 1 216 ? -7.492 -14.508 -8.992 1 98.12 216 LEU B N 1
ATOM 5315 C CA . LEU B 1 216 ? -6.43 -14.398 -8 1 98.12 216 LEU B CA 1
ATOM 5316 C C . LEU B 1 216 ? -5.168 -13.805 -8.625 1 98.12 216 LEU B C 1
ATOM 5318 O O . LEU B 1 216 ? -4.52 -12.945 -8.023 1 98.12 216 LEU B O 1
ATOM 5322 N N . ALA B 1 217 ? -4.836 -14.312 -9.742 1 98.12 217 ALA B N 1
ATOM 5323 C CA . ALA B 1 217 ? -3.648 -13.805 -10.43 1 98.12 217 ALA B CA 1
ATOM 5324 C C . ALA B 1 217 ? -3.781 -12.32 -10.734 1 98.12 217 ALA B C 1
ATOM 5326 O O . ALA B 1 217 ? -2.832 -11.555 -10.547 1 98.12 217 ALA B O 1
ATOM 5327 N N . ALA B 1 218 ? -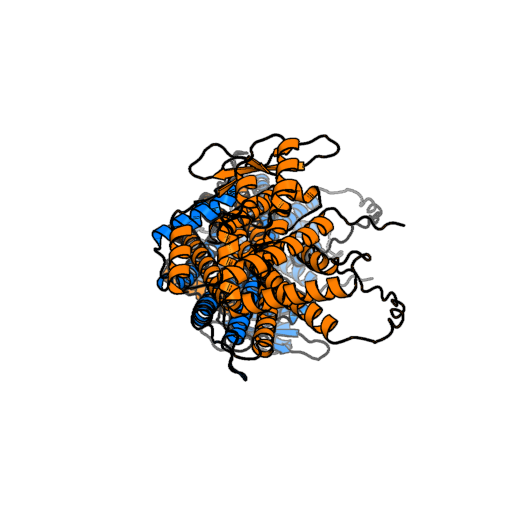4.934 -11.891 -11.203 1 98.25 218 ALA B N 1
ATOM 5328 C CA . ALA B 1 218 ? -5.18 -10.477 -11.484 1 98.25 218 ALA B CA 1
ATOM 5329 C C . ALA B 1 218 ? -5.055 -9.633 -10.219 1 98.25 218 ALA B C 1
ATOM 5331 O O . ALA B 1 218 ? -4.465 -8.555 -10.242 1 98.25 218 ALA B O 1
ATOM 5332 N N . CYS B 1 219 ? -5.613 -10.086 -9.195 1 98.12 219 CYS B N 1
ATOM 5333 C CA . CYS B 1 219 ? -5.539 -9.383 -7.922 1 98.12 219 CYS B CA 1
ATOM 5334 C C . CYS B 1 219 ? -4.098 -9.289 -7.438 1 98.12 219 CYS B C 1
ATOM 5336 O O . CYS B 1 219 ? -3.654 -8.227 -6.996 1 98.12 219 CYS B O 1
ATOM 5338 N N . ALA B 1 220 ? -3.396 -10.438 -7.488 1 97.69 220 ALA B N 1
ATOM 5339 C CA . ALA B 1 220 ? -1.994 -10.461 -7.078 1 97.69 220 ALA B CA 1
ATOM 5340 C C . ALA B 1 220 ? -1.166 -9.477 -7.891 1 97.69 220 ALA B C 1
ATOM 5342 O O . ALA B 1 220 ? -0.259 -8.828 -7.359 1 97.69 220 ALA B O 1
ATOM 5343 N N . LYS B 1 221 ? -1.47 -9.359 -9.117 1 97.62 221 LYS B N 1
ATOM 5344 C CA . LYS B 1 221 ? -0.757 -8.414 -9.969 1 97.62 221 LYS B CA 1
ATOM 5345 C C . LYS B 1 221 ? -1 -6.977 -9.516 1 97.62 221 LYS B C 1
ATOM 5347 O O . LYS B 1 221 ? -0.063 -6.18 -9.438 1 97.62 221 LYS B O 1
ATOM 5352 N N . ARG B 1 222 ? -2.211 -6.633 -9.242 1 97.88 222 ARG B N 1
ATOM 5353 C CA . ARG B 1 222 ? -2.531 -5.301 -8.742 1 97.88 222 ARG B CA 1
ATOM 5354 C C . ARG B 1 222 ? -1.793 -5.012 -7.441 1 97.88 222 ARG B C 1
ATOM 5356 O O . ARG B 1 222 ? -1.264 -3.914 -7.254 1 97.88 222 ARG B O 1
ATOM 5363 N N . LEU B 1 223 ? -1.772 -5.969 -6.59 1 97.44 223 LEU B N 1
ATOM 5364 C CA . LEU B 1 223 ? -1.08 -5.812 -5.316 1 97.44 223 LEU B CA 1
ATOM 5365 C C . LEU B 1 223 ? 0.405 -5.539 -5.535 1 97.44 223 LEU B C 1
ATOM 5367 O O . LEU B 1 223 ? 0.978 -4.652 -4.898 1 97.44 223 LEU B O 1
ATOM 5371 N N . ALA B 1 224 ? 0.998 -6.332 -6.391 1 96 224 ALA B N 1
ATOM 5372 C CA . ALA B 1 224 ? 2.416 -6.145 -6.688 1 96 224 ALA B CA 1
ATOM 5373 C C . ALA B 1 224 ? 2.68 -4.754 -7.254 1 96 224 ALA B C 1
ATOM 5375 O O . ALA B 1 224 ? 3.596 -4.059 -6.805 1 96 224 ALA B O 1
ATOM 5376 N N . ASP B 1 225 ? 1.877 -4.289 -8.18 1 96.56 225 ASP B N 1
ATOM 5377 C CA . ASP B 1 225 ? 2.037 -2.975 -8.797 1 96.56 225 ASP B CA 1
ATOM 5378 C C . ASP B 1 225 ? 1.854 -1.86 -7.773 1 96.56 225 ASP B C 1
ATOM 5380 O O . ASP B 1 225 ? 2.633 -0.905 -7.738 1 96.56 225 ASP B O 1
ATOM 5384 N N . ARG B 1 226 ? 0.846 -1.984 -7.035 1 96.81 226 ARG B N 1
ATOM 5385 C CA . ARG B 1 226 ? 0.536 -0.96 -6.043 1 96.81 226 ARG B CA 1
ATOM 5386 C C . ARG B 1 226 ? 1.624 -0.883 -4.977 1 96.81 226 ARG B C 1
ATOM 5388 O O . ARG B 1 226 ? 1.974 0.206 -4.52 1 96.81 226 ARG B O 1
ATOM 5395 N N . SER B 1 227 ? 2.074 -2.029 -4.57 1 96.62 227 SER B N 1
ATOM 5396 C CA . SER B 1 227 ? 3.146 -2.041 -3.582 1 96.62 227 SER B CA 1
ATOM 5397 C C . SER B 1 227 ? 4.41 -1.381 -4.125 1 96.62 227 SER B C 1
ATOM 5399 O O . SER B 1 227 ? 5.141 -0.72 -3.383 1 96.62 227 SER B O 1
ATOM 5401 N N . ALA B 1 228 ? 4.699 -1.596 -5.371 1 95.75 228 ALA B N 1
ATOM 5402 C CA . ALA B 1 228 ? 5.848 -0.943 -5.996 1 95.75 228 ALA B CA 1
ATOM 5403 C C . ALA B 1 228 ? 5.68 0.573 -6.008 1 95.75 228 ALA B C 1
ATOM 5405 O O . ALA B 1 228 ? 6.625 1.312 -5.727 1 95.75 228 ALA B O 1
ATOM 5406 N N . ALA B 1 229 ? 4.477 1.021 -6.336 1 97.31 229 ALA B N 1
ATOM 5407 C CA . ALA B 1 229 ? 4.184 2.451 -6.332 1 97.31 229 ALA B CA 1
ATOM 5408 C C . ALA B 1 229 ? 4.297 3.031 -4.926 1 97.31 229 ALA B C 1
ATOM 5410 O O . ALA B 1 229 ? 4.84 4.125 -4.738 1 97.31 229 ALA B O 1
ATOM 5411 N N . MET B 1 230 ? 3.801 2.324 -3.982 1 97.25 230 MET B N 1
ATOM 5412 C CA . MET B 1 230 ? 3.877 2.752 -2.59 1 97.25 230 MET B CA 1
ATOM 5413 C C . MET B 1 230 ? 5.328 2.863 -2.131 1 97.25 230 MET B C 1
ATOM 5415 O O . MET B 1 230 ? 5.688 3.811 -1.43 1 97.25 230 MET B O 1
ATOM 5419 N N . ALA B 1 231 ? 6.105 1.844 -2.479 1 96.56 231 ALA B N 1
ATOM 5420 C CA . ALA B 1 231 ? 7.523 1.865 -2.127 1 96.56 231 ALA B CA 1
ATOM 5421 C C . ALA B 1 231 ? 8.211 3.115 -2.676 1 96.56 231 ALA B C 1
ATOM 5423 O O . ALA B 1 231 ? 9.016 3.74 -1.988 1 96.56 231 ALA B O 1
ATOM 5424 N N . LYS B 1 232 ? 7.867 3.494 -3.842 1 97.56 232 LYS B N 1
ATOM 5425 C CA . LYS B 1 232 ? 8.422 4.699 -4.449 1 97.56 232 LYS B CA 1
ATOM 5426 C C . LYS B 1 232 ? 7.98 5.949 -3.689 1 97.56 232 LYS B C 1
ATOM 5428 O O . LYS B 1 232 ? 8.781 6.859 -3.467 1 97.56 232 LYS B O 1
ATOM 5433 N N . ASP B 1 233 ? 6.707 6.008 -3.334 1 97.81 233 ASP B N 1
ATOM 5434 C CA . ASP B 1 233 ? 6.176 7.148 -2.598 1 97.81 233 ASP B CA 1
ATOM 5435 C C . ASP B 1 233 ? 6.867 7.301 -1.245 1 97.81 233 ASP B C 1
ATOM 5437 O O . ASP B 1 233 ? 7.199 8.414 -0.831 1 97.81 233 ASP B O 1
ATOM 5441 N N . VAL B 1 234 ? 7.066 6.227 -0.526 1 98.12 234 VAL B N 1
ATOM 5442 C CA . VAL B 1 234 ? 7.727 6.285 0.774 1 98.12 234 VAL B CA 1
ATOM 5443 C C . VAL B 1 234 ? 9.188 6.703 0.595 1 98.12 234 VAL B C 1
ATOM 5445 O O . VAL B 1 234 ? 9.734 7.438 1.419 1 98.12 234 VAL B O 1
ATOM 5448 N N . SER B 1 235 ? 9.805 6.195 -0.445 1 98.06 235 SER B N 1
ATOM 5449 C CA . SER B 1 235 ? 11.156 6.641 -0.762 1 98.06 235 SER B CA 1
ATOM 5450 C C . SER B 1 235 ? 11.203 8.141 -1.018 1 98.06 235 SER B C 1
ATOM 5452 O O . SER B 1 235 ? 12.133 8.82 -0.593 1 98.06 235 SER B O 1
ATOM 5454 N N . THR B 1 236 ? 10.18 8.625 -1.739 1 98.31 236 THR B N 1
ATOM 5455 C CA . THR B 1 236 ? 10.062 10.055 -1.976 1 98.31 236 THR B CA 1
ATOM 5456 C C . THR B 1 236 ? 9.875 10.812 -0.66 1 98.31 236 THR B C 1
ATOM 5458 O O . THR B 1 236 ? 10.469 11.875 -0.458 1 98.31 236 THR B O 1
ATOM 5461 N N . LEU B 1 237 ? 9.055 10.297 0.184 1 98.31 237 LEU B N 1
ATOM 5462 C CA . LEU B 1 237 ? 8.859 10.875 1.506 1 98.31 237 LEU B CA 1
ATOM 5463 C C . LEU B 1 237 ? 10.18 11 2.252 1 98.31 237 LEU B C 1
ATOM 5465 O O . LEU B 1 237 ? 10.461 12.031 2.871 1 98.31 237 LEU B O 1
ATOM 5469 N N . HIS B 1 238 ? 10.961 9.969 2.209 1 98.31 238 HIS B N 1
ATOM 5470 C CA . HIS B 1 238 ? 12.289 9.969 2.82 1 98.31 238 HIS B CA 1
ATOM 5471 C C . HIS B 1 238 ? 13.156 11.086 2.246 1 98.31 238 HIS B C 1
ATOM 5473 O O . HIS B 1 238 ? 13.82 11.805 2.992 1 98.31 238 HIS B O 1
ATOM 5479 N N . ALA B 1 239 ? 13.125 11.211 0.946 1 98.19 239 ALA B N 1
ATOM 5480 C CA . ALA B 1 239 ? 13.914 12.242 0.279 1 98.19 239 ALA B CA 1
ATOM 5481 C C . ALA B 1 239 ? 13.484 13.633 0.72 1 98.19 239 ALA B C 1
ATOM 5483 O O . ALA B 1 239 ? 14.328 14.516 0.918 1 98.19 239 ALA B O 1
ATOM 5484 N N . ILE B 1 240 ? 12.211 13.891 0.858 1 98.25 240 ILE B N 1
ATOM 5485 C CA . ILE B 1 240 ? 11.688 15.188 1.266 1 98.25 240 ILE B CA 1
ATOM 5486 C C . ILE B 1 240 ? 12.133 15.5 2.691 1 98.25 240 ILE B C 1
ATOM 5488 O O . ILE B 1 240 ? 12.578 16.609 2.98 1 98.25 240 ILE B O 1
ATOM 5492 N N . PHE B 1 241 ? 12.031 14.578 3.631 1 98 241 PHE B N 1
ATOM 5493 C CA . PHE B 1 241 ? 12.469 14.773 5.008 1 98 241 PHE B CA 1
ATOM 5494 C C . PHE B 1 241 ? 13.969 15.039 5.07 1 98 241 PHE B C 1
ATOM 5496 O O . PHE B 1 241 ? 14.43 15.883 5.844 1 98 241 PHE B O 1
ATOM 5503 N N . ALA B 1 242 ? 14.711 14.25 4.289 1 96.88 242 ALA B N 1
ATOM 5504 C CA . ALA B 1 242 ? 16.156 14.484 4.223 1 96.88 242 ALA B CA 1
ATOM 5505 C C . ALA B 1 242 ? 16.453 15.891 3.723 1 96.88 242 ALA B C 1
ATOM 5507 O O . ALA B 1 242 ? 17.359 16.562 4.242 1 96.88 242 ALA B O 1
ATOM 5508 N N . GLY B 1 243 ? 15.727 16.297 2.67 1 95.12 243 GLY B N 1
ATOM 5509 C CA . GLY B 1 243 ? 15.875 17.656 2.172 1 95.12 243 GLY B CA 1
ATOM 5510 C C . GLY B 1 243 ? 15.523 18.703 3.207 1 95.12 243 GLY B C 1
ATOM 5511 O O . GLY B 1 243 ? 16.203 19.734 3.312 1 95.12 243 GLY B O 1
ATOM 5512 N N . TRP B 1 244 ? 14.477 18.469 3.963 1 95.12 244 TRP B N 1
ATOM 5513 C CA . TRP B 1 244 ? 14.07 19.375 5.031 1 95.12 244 TRP B CA 1
ATOM 5514 C C . TRP B 1 244 ? 15.148 19.469 6.109 1 95.12 244 TRP B C 1
ATOM 5516 O O . TRP B 1 244 ? 15.477 20.562 6.574 1 95.12 244 TRP B O 1
ATOM 5526 N N . GLN B 1 245 ? 15.656 18.359 6.5 1 94.06 245 GLN B N 1
ATOM 5527 C CA . GLN B 1 245 ? 16.734 18.312 7.477 1 94.06 245 GLN B CA 1
ATOM 5528 C C . GLN B 1 245 ? 17.938 19.141 7.02 1 94.06 245 GLN B C 1
ATOM 5530 O O . GLN B 1 245 ? 18.484 19.922 7.797 1 94.06 245 GLN B O 1
ATOM 5535 N N . LEU B 1 246 ? 18.312 19 5.762 1 90.88 246 LEU B N 1
ATOM 5536 C CA . LEU B 1 246 ? 19.438 19.75 5.199 1 90.88 246 LEU B CA 1
ATOM 5537 C C . LEU B 1 246 ? 19.141 21.234 5.188 1 90.88 246 LEU B C 1
ATOM 5539 O O . LEU B 1 246 ? 20.016 22.062 5.496 1 90.88 246 LEU B O 1
ATOM 5543 N N . ALA B 1 247 ? 17.906 21.562 4.836 1 89.25 247 ALA B N 1
ATOM 5544 C CA . ALA B 1 247 ? 17.5 22.969 4.746 1 89.25 247 ALA B CA 1
ATOM 5545 C C . ALA B 1 247 ? 17.578 23.641 6.113 1 89.25 247 ALA B C 1
ATOM 5547 O O . ALA B 1 247 ? 17.922 24.828 6.207 1 89.25 247 ALA B O 1
ATOM 5548 N N . GLU B 1 248 ? 17.25 22.906 7.172 1 89.31 248 GLU B N 1
ATOM 5549 C CA . GLU B 1 248 ? 17.203 23.469 8.516 1 89.31 248 GLU B CA 1
ATOM 5550 C C . GLU B 1 248 ? 18.594 23.453 9.156 1 89.31 248 GLU B C 1
ATOM 5552 O O . GLU B 1 248 ? 18.859 24.203 10.102 1 89.31 248 GLU B O 1
ATOM 5557 N N . SER B 1 249 ? 19.484 22.516 8.859 1 83 249 SER B N 1
ATOM 5558 C CA . SER B 1 249 ? 20.812 22.406 9.445 1 83 249 SER B CA 1
ATOM 5559 C C . SER B 1 249 ? 21.75 23.469 8.898 1 83 249 SER B C 1
ATOM 5561 O O . SER B 1 249 ? 22.766 23.797 9.523 1 83 249 SER B O 1
ATOM 5563 N N . GLY B 1 250 ? 21.406 24.484 8.094 1 67.19 250 GLY B N 1
ATOM 5564 C CA . GLY B 1 250 ? 22.156 25.656 7.684 1 67.19 250 GLY B CA 1
ATOM 5565 C C . GLY B 1 250 ? 23.484 25.312 7.027 1 67.19 250 GLY B C 1
ATOM 5566 O O . GLY B 1 250 ? 24.391 26.141 6.996 1 67.19 250 GLY B O 1
ATOM 5567 N N . THR B 1 251 ? 24.094 24.141 6.867 1 52.44 251 THR B N 1
ATOM 5568 C CA . THR B 1 251 ? 25.5 24.219 6.508 1 52.44 251 THR B CA 1
ATOM 5569 C C . THR B 1 251 ? 25.766 25.422 5.602 1 52.44 251 THR B C 1
ATOM 5571 O O . THR B 1 251 ? 26.906 25.688 5.242 1 52.44 251 THR B O 1
ATOM 5574 N N . GLY B 1 252 ? 25.031 25.859 4.676 1 40.88 252 GLY B N 1
ATOM 5575 C CA . GLY B 1 252 ? 25.672 26.969 4 1 40.88 252 GLY B CA 1
ATOM 5576 C C . GLY B 1 252 ? 25.797 28.203 4.879 1 40.88 252 GLY B C 1
ATOM 5577 O O . GLY B 1 252 ? 26.312 28.125 5.996 1 40.88 252 GLY B O 1
ATOM 5578 N N . SER B 1 253 ? 25.125 29.516 4.551 1 41.94 253 SER B N 1
ATOM 5579 C CA . SER B 1 253 ? 25.5 30.812 5.105 1 41.94 253 SER B CA 1
ATOM 5580 C C . SER B 1 253 ? 25.391 30.828 6.625 1 41.94 253 SER B C 1
ATOM 5582 O O . SER B 1 253 ? 24.672 30.016 7.203 1 41.94 253 SER B O 1
ATOM 5584 N N . SER B 1 254 ? 26.172 31.828 7.414 1 42.38 254 SER B N 1
ATOM 5585 C CA . SER B 1 254 ? 26.5 32.281 8.758 1 42.38 254 SER B CA 1
ATOM 5586 C C . SER B 1 254 ? 25.312 32.156 9.695 1 42.38 254 SER B C 1
ATOM 5588 O O . SER B 1 254 ? 25.453 31.734 10.844 1 42.38 254 SER B O 1
ATOM 5590 N N . GLU B 1 255 ? 24.297 33.188 9.68 1 45.81 255 GLU B N 1
ATOM 5591 C CA . GLU B 1 255 ? 23.391 33.75 10.688 1 45.81 255 GLU B CA 1
ATOM 5592 C C . GLU B 1 255 ? 22.234 32.781 10.961 1 45.81 255 GLU B C 1
ATOM 5594 O O . GLU B 1 255 ? 21.234 33.188 11.594 1 45.81 255 GLU B O 1
ATOM 5599 N N . THR B 1 256 ? 22.047 31.688 10.25 1 49.44 256 THR B N 1
ATOM 5600 C CA . THR B 1 256 ? 20.75 31.047 10.367 1 49.44 256 THR B CA 1
ATOM 5601 C C . THR B 1 256 ? 20.578 30.391 11.734 1 49.44 256 THR B C 1
ATOM 5603 O O . THR B 1 256 ? 21.5 29.719 12.219 1 49.44 256 THR B O 1
ATOM 5606 N N . HIS B 1 257 ? 19.844 31.031 12.625 1 52.84 257 HIS B N 1
ATOM 5607 C CA . HIS B 1 257 ? 19.328 30.516 13.891 1 52.84 257 HIS B CA 1
ATOM 5608 C C . HIS B 1 257 ? 18.938 29.047 13.781 1 52.84 257 HIS B C 1
ATOM 5610 O O . HIS B 1 257 ? 17.938 28.703 13.141 1 52.84 257 HIS B O 1
ATOM 5616 N N . ASN B 1 258 ? 20 28.234 13.875 1 57.72 258 ASN B N 1
ATOM 5617 C CA . ASN B 1 258 ? 19.922 26.781 14.023 1 57.72 258 ASN B CA 1
ATOM 5618 C C . ASN B 1 258 ? 18.828 26.375 15 1 57.72 258 ASN B C 1
ATOM 5620 O O . ASN B 1 258 ? 18.844 26.781 16.156 1 57.72 258 ASN B O 1
ATOM 5624 N N . ASP B 1 259 ? 17.562 26.25 14.633 1 79.19 259 ASP B N 1
ATOM 5625 C CA . ASP B 1 259 ? 16.516 25.656 15.469 1 79.19 259 ASP B CA 1
ATOM 5626 C C . ASP B 1 259 ? 16.875 24.234 15.875 1 79.19 259 ASP B C 1
ATOM 5628 O O . ASP B 1 259 ? 16.422 23.266 15.258 1 79.19 259 ASP B O 1
ATOM 5632 N N . ALA B 1 260 ? 17.828 24.047 16.859 1 86.5 260 ALA B N 1
ATOM 5633 C CA . ALA B 1 260 ? 18.438 22.781 17.281 1 86.5 260 ALA B CA 1
ATOM 5634 C C . ALA B 1 260 ? 17.359 21.734 17.594 1 86.5 260 ALA B C 1
ATOM 5636 O O . ALA B 1 260 ? 17.469 20.594 17.141 1 86.5 260 ALA B O 1
ATOM 5637 N N . PRO B 1 261 ? 16.328 22.125 18.203 1 90.38 261 PRO B N 1
ATOM 5638 C CA . PRO B 1 261 ? 15.297 21.125 18.484 1 90.38 261 PRO B CA 1
ATOM 5639 C C . PRO B 1 261 ? 14.633 20.578 17.219 1 90.38 261 PRO B C 1
ATOM 5641 O O . PRO B 1 261 ? 14.344 19.391 17.141 1 90.38 261 PRO B O 1
ATOM 5644 N N . LEU B 1 262 ? 14.43 21.406 16.25 1 93.31 262 LEU B N 1
ATOM 5645 C CA . LEU B 1 262 ? 13.797 20.984 15.008 1 93.31 262 LEU B CA 1
ATOM 5646 C C . LEU B 1 262 ? 14.727 20.062 14.219 1 93.31 262 LEU B C 1
ATOM 5648 O O . LEU B 1 262 ? 14.289 19.031 13.688 1 93.31 262 LEU B O 1
ATOM 5652 N N . VAL B 1 263 ? 15.969 20.438 14.164 1 93.75 263 VAL B N 1
ATOM 5653 C CA . VAL B 1 263 ? 16.953 19.641 13.438 1 93.75 263 VAL B CA 1
ATOM 5654 C C . VAL B 1 263 ? 17.062 18.25 14.07 1 93.75 263 VAL B C 1
ATOM 5656 O O . VAL B 1 263 ? 17.125 17.234 13.375 1 93.75 263 VAL B O 1
ATOM 5659 N N . ALA B 1 264 ? 17.094 18.203 15.367 1 94.06 264 ALA B N 1
ATOM 5660 C CA . ALA B 1 264 ? 17.156 16.938 16.062 1 94.06 264 ALA B CA 1
ATOM 5661 C C . ALA B 1 264 ? 15.938 16.062 15.758 1 94.06 264 ALA B C 1
ATOM 5663 O O . ALA B 1 264 ? 16.062 14.867 15.516 1 94.06 264 ALA B O 1
ATOM 5664 N N . LEU B 1 265 ? 14.789 16.656 15.789 1 95.62 265 LEU B N 1
ATOM 5665 C CA . LEU B 1 265 ? 13.555 15.938 15.484 1 95.62 265 LEU B CA 1
ATOM 5666 C C . LEU B 1 265 ? 13.547 15.453 14.039 1 95.62 265 LEU B C 1
ATOM 5668 O O . LEU B 1 265 ? 13.141 14.32 13.766 1 95.62 265 LEU B O 1
ATOM 5672 N N . LEU B 1 266 ? 14.008 16.297 13.148 1 96.56 266 LEU B N 1
ATOM 5673 C CA . LEU B 1 266 ? 14.062 15.93 11.742 1 96.56 266 LEU B CA 1
ATOM 5674 C C . LEU B 1 266 ? 15.039 14.781 11.523 1 96.56 266 LEU B C 1
ATOM 5676 O O . LEU B 1 266 ? 14.789 13.898 10.695 1 96.56 266 LEU B O 1
ATOM 5680 N N . THR B 1 267 ? 16.141 14.766 12.203 1 96.25 267 THR B N 1
ATOM 5681 C CA . THR B 1 267 ? 17.109 13.68 12.102 1 96.25 267 THR B CA 1
ATOM 5682 C C . THR B 1 267 ? 16.484 12.359 12.523 1 96.25 267 THR B C 1
ATOM 5684 O O . THR B 1 267 ? 16.594 11.359 11.805 1 96.25 267 THR B O 1
ATOM 5687 N N . LYS B 1 268 ? 15.82 12.422 13.617 1 96.31 268 LYS B N 1
ATOM 5688 C CA . LYS B 1 268 ? 15.148 11.227 14.133 1 96.31 268 LYS B CA 1
ATOM 5689 C C . LYS B 1 268 ? 14.047 10.766 13.18 1 96.31 268 LYS B C 1
ATOM 5691 O O . LYS B 1 268 ? 13.922 9.57 12.898 1 96.31 268 LYS B O 1
ATOM 5696 N N . SER B 1 269 ? 13.242 11.688 12.758 1 97.69 269 SER B N 1
ATOM 5697 C CA . SER B 1 269 ? 12.141 11.375 11.859 1 97.69 269 SER B CA 1
ATOM 5698 C C . SER B 1 269 ? 12.656 10.812 10.539 1 97.69 269 SER B C 1
ATOM 5700 O O . SER B 1 269 ? 12.117 9.828 10.023 1 97.69 269 SER B O 1
ATOM 5702 N N . THR B 1 270 ? 13.703 11.461 9.984 1 97.94 270 THR B N 1
ATOM 5703 C CA . THR B 1 270 ? 14.297 11 8.734 1 97.94 270 THR B CA 1
ATOM 5704 C C . THR B 1 270 ? 14.828 9.578 8.875 1 97.94 270 THR B C 1
ATOM 5706 O O . THR B 1 270 ? 14.703 8.766 7.953 1 97.94 270 THR B O 1
ATOM 5709 N N . GLY B 1 271 ? 15.422 9.289 9.992 1 97.5 271 GLY B N 1
ATOM 5710 C CA . GLY B 1 271 ? 15.891 7.938 10.258 1 97.5 271 GLY B CA 1
ATOM 5711 C C . GLY B 1 271 ? 14.781 6.906 10.273 1 97.5 271 GLY B C 1
ATOM 5712 O O . GLY B 1 271 ? 14.906 5.832 9.68 1 97.5 271 GLY B O 1
ATOM 5713 N N . ALA B 1 272 ? 13.727 7.184 10.969 1 97.75 272 ALA B N 1
ATOM 5714 C CA . ALA B 1 272 ? 12.586 6.277 11.031 1 97.75 272 ALA B CA 1
ATOM 5715 C C . ALA B 1 272 ? 11.992 6.059 9.641 1 97.75 272 ALA B C 1
ATOM 5717 O O . ALA B 1 272 ? 11.664 4.926 9.273 1 97.75 272 ALA B O 1
ATOM 5718 N N . ILE B 1 273 ? 11.875 7.133 8.852 1 98.44 273 ILE B N 1
ATOM 5719 C CA . ILE B 1 273 ? 11.281 7.043 7.52 1 98.44 273 ILE B CA 1
ATOM 5720 C C . ILE B 1 273 ? 12.211 6.27 6.59 1 98.44 273 ILE B C 1
ATOM 5722 O O . ILE B 1 273 ? 11.75 5.523 5.723 1 98.44 273 ILE B O 1
ATOM 5726 N N . SER B 1 274 ? 13.492 6.43 6.777 1 97.81 274 SER B N 1
ATOM 5727 C CA . SER B 1 274 ? 14.445 5.621 6.027 1 97.81 274 SER B CA 1
ATOM 5728 C C . SER B 1 274 ? 14.211 4.133 6.262 1 97.81 274 SER B C 1
ATOM 5730 O O . SER B 1 274 ? 14.195 3.346 5.312 1 97.81 274 SER B O 1
ATOM 5732 N N . GLY B 1 275 ? 14.078 3.787 7.562 1 97.5 275 GLY B N 1
ATOM 5733 C CA . GLY B 1 275 ? 13.75 2.408 7.879 1 97.5 275 GLY B CA 1
ATOM 5734 C C . GLY B 1 275 ? 12.445 1.95 7.254 1 97.5 275 GLY B C 1
ATOM 5735 O O . GLY B 1 275 ? 12.359 0.842 6.719 1 97.5 275 GLY B O 1
ATOM 5736 N N . TRP B 1 276 ? 11.461 2.777 7.379 1 97.75 276 TRP B N 1
ATOM 5737 C CA . TRP B 1 276 ? 10.164 2.494 6.766 1 97.75 276 TRP B CA 1
ATOM 5738 C C . TRP B 1 276 ? 10.312 2.279 5.262 1 97.75 276 TRP B C 1
ATOM 5740 O O . TRP B 1 276 ? 9.734 1.344 4.703 1 97.75 276 TRP B O 1
ATOM 5750 N N . SER B 1 277 ? 11.062 3.168 4.578 1 97.44 277 SER B N 1
ATOM 5751 C CA . SER B 1 277 ? 11.305 3.064 3.145 1 97.44 277 SER B CA 1
ATOM 5752 C C . SER B 1 277 ? 11.969 1.738 2.789 1 97.44 277 SER B C 1
ATOM 5754 O O . SER B 1 277 ? 11.617 1.109 1.791 1 97.44 277 SER B O 1
ATOM 5756 N N . GLN B 1 278 ? 12.867 1.276 3.555 1 94.94 278 GLN B N 1
ATOM 5757 C CA . GLN B 1 278 ? 13.539 -0.001 3.328 1 94.94 278 GLN B CA 1
ATOM 5758 C C . GLN B 1 278 ? 12.555 -1.162 3.436 1 94.94 278 GLN B C 1
ATOM 5760 O O . GLN B 1 278 ? 12.547 -2.057 2.588 1 94.94 278 GLN B O 1
ATOM 5765 N N . VAL B 1 279 ? 11.789 -1.127 4.43 1 95.5 279 VAL B N 1
ATOM 5766 C CA . VAL B 1 279 ? 10.812 -2.184 4.641 1 95.5 279 VAL B CA 1
ATOM 5767 C C . VAL B 1 279 ? 9.867 -2.26 3.439 1 95.5 279 VAL B C 1
ATOM 5769 O O . VAL B 1 279 ? 9.617 -3.342 2.904 1 95.5 279 VAL B O 1
ATOM 5772 N N . GLU B 1 280 ? 9.359 -1.059 3.047 1 95.56 280 GLU B N 1
ATOM 5773 C CA . GLU B 1 280 ? 8.391 -1.019 1.949 1 95.56 280 GLU B CA 1
ATOM 5774 C C . GLU B 1 280 ? 9.031 -1.478 0.641 1 95.56 280 GLU B C 1
ATOM 5776 O O . GLU B 1 280 ? 8.336 -1.947 -0.262 1 95.56 280 GLU B O 1
ATOM 5781 N N . SER B 1 281 ? 10.344 -1.386 0.485 1 94.31 281 SER B N 1
ATOM 5782 C CA . SER B 1 281 ? 11.031 -1.739 -0.755 1 94.31 281 SER B CA 1
ATOM 5783 C C . SER B 1 281 ? 11.039 -3.25 -0.967 1 94.31 281 SER B C 1
ATOM 5785 O O . SER B 1 281 ? 11.273 -3.725 -2.082 1 94.31 281 SER B O 1
ATOM 5787 N N . PHE B 1 282 ? 10.766 -4.051 0.061 1 92.69 282 PHE B N 1
ATOM 5788 C CA . PHE B 1 282 ? 10.789 -5.508 -0.038 1 92.69 282 PHE B CA 1
ATOM 5789 C C . PHE B 1 282 ? 9.43 -6.039 -0.469 1 92.69 282 PHE B C 1
ATOM 5791 O O . PHE B 1 282 ? 9.328 -7.152 -0.991 1 92.69 282 PHE B O 1
ATOM 5798 N N . GLN B 1 283 ? 8.406 -5.242 -0.26 1 94.31 283 GLN B N 1
ATOM 5799 C CA . GLN B 1 283 ? 7.039 -5.723 -0.39 1 94.31 283 GLN B CA 1
ATOM 5800 C C . GLN B 1 283 ? 6.73 -6.125 -1.83 1 94.31 283 GLN B C 1
ATOM 5802 O O . GLN B 1 283 ? 6.09 -7.152 -2.07 1 94.31 283 GLN B O 1
ATOM 5807 N N . PRO B 1 284 ? 7.176 -5.348 -2.863 1 93.38 284 PRO B N 1
ATOM 5808 C CA . PRO B 1 284 ? 6.84 -5.711 -4.242 1 93.38 284 PRO B CA 1
ATOM 5809 C C . PRO B 1 284 ? 7.371 -7.086 -4.633 1 93.38 284 PRO B C 1
ATOM 5811 O O . PRO B 1 284 ? 6.668 -7.859 -5.289 1 93.38 284 PRO B O 1
ATOM 5814 N N . ALA B 1 285 ? 8.562 -7.391 -4.234 1 91.94 285 ALA B N 1
ATOM 5815 C CA . ALA B 1 285 ? 9.156 -8.688 -4.555 1 91.94 285 ALA B CA 1
ATOM 5816 C C . ALA B 1 285 ? 8.391 -9.82 -3.879 1 91.94 285 ALA B C 1
ATOM 5818 O O . ALA B 1 285 ? 8.227 -10.898 -4.457 1 91.94 285 ALA B O 1
ATOM 5819 N N . ILE B 1 286 ? 7.949 -9.625 -2.672 1 94.94 286 ILE B N 1
ATOM 5820 C CA . ILE B 1 286 ? 7.191 -10.633 -1.94 1 94.94 286 ILE B CA 1
ATOM 5821 C C . ILE B 1 286 ? 5.902 -10.953 -2.695 1 94.94 286 ILE B C 1
ATOM 5823 O O . ILE B 1 286 ? 5.582 -12.125 -2.914 1 94.94 286 ILE B O 1
ATOM 5827 N N . TYR B 1 287 ? 5.172 -9.922 -3.143 1 96.56 287 TYR B N 1
ATOM 5828 C CA . TYR B 1 287 ? 3.924 -10.125 -3.867 1 96.56 287 TYR B CA 1
ATOM 5829 C C . TYR B 1 287 ? 4.18 -10.758 -5.23 1 96.56 287 TYR B C 1
ATOM 5831 O O . TYR B 1 287 ? 3.43 -11.625 -5.676 1 96.56 287 TYR B O 1
ATOM 5839 N N . GLU B 1 288 ? 5.23 -10.391 -5.836 1 93.31 288 GLU B N 1
ATOM 5840 C CA . GLU B 1 288 ? 5.52 -10.875 -7.184 1 93.31 288 GLU B CA 1
ATOM 5841 C C . GLU B 1 288 ? 5.996 -12.328 -7.16 1 93.31 288 GLU B C 1
ATOM 5843 O O . GLU B 1 288 ? 5.457 -13.172 -7.875 1 93.31 288 GLU B O 1
ATOM 5848 N N . LEU B 1 289 ? 6.941 -12.672 -6.309 1 93.75 289 LEU B N 1
ATOM 5849 C CA . LEU B 1 289 ? 7.609 -13.969 -6.336 1 93.75 289 LEU B CA 1
ATOM 5850 C C . LEU B 1 289 ? 6.793 -15.016 -5.59 1 93.75 289 LEU B C 1
ATOM 5852 O O . LEU B 1 289 ? 6.68 -16.156 -6.043 1 93.75 289 LEU B O 1
ATOM 5856 N N . LEU B 1 290 ? 6.211 -14.602 -4.516 1 95.81 290 LEU B N 1
ATOM 5857 C CA . LEU B 1 290 ? 5.605 -15.609 -3.656 1 95.81 290 LEU B CA 1
ATOM 5858 C C . LEU B 1 290 ? 4.125 -15.781 -3.977 1 95.81 290 LEU B C 1
ATOM 5860 O O . LEU B 1 290 ? 3.557 -16.859 -3.762 1 95.81 290 LEU B O 1
ATOM 5864 N N . LEU B 1 291 ? 3.496 -14.703 -4.504 1 96.5 291 LEU B N 1
ATOM 5865 C CA . LEU B 1 291 ? 2.072 -14.797 -4.805 1 96.5 291 LEU B CA 1
ATOM 5866 C C . LEU B 1 291 ? 1.839 -14.891 -6.309 1 96.5 291 LEU B C 1
ATOM 5868 O O . LEU B 1 291 ? 1.5 -15.953 -6.828 1 96.5 291 LEU B O 1
ATOM 5872 N N . LEU B 1 292 ? 2.184 -13.891 -7.047 1 96.62 292 LEU B N 1
ATOM 5873 C CA . LEU B 1 292 ? 1.804 -13.75 -8.445 1 96.62 292 LEU B CA 1
ATOM 5874 C C . LEU B 1 292 ? 2.395 -14.875 -9.289 1 96.62 292 LEU B C 1
ATOM 5876 O O . LEU B 1 292 ? 1.669 -15.562 -10.016 1 96.62 292 LEU B O 1
ATOM 5880 N N . GLU B 1 293 ? 3.656 -15.117 -9.18 1 95.06 293 GLU B N 1
ATOM 5881 C CA . GLU B 1 293 ? 4.309 -16.109 -10.023 1 95.06 293 GLU B CA 1
ATOM 5882 C C . GLU B 1 293 ? 3.764 -17.516 -9.742 1 95.06 293 GLU B C 1
ATOM 5884 O O . GLU B 1 293 ? 3.514 -18.281 -10.672 1 95.06 293 GLU B O 1
ATOM 5889 N N . ASN B 1 294 ? 3.596 -17.797 -8.492 1 97.06 294 ASN B N 1
ATOM 5890 C CA . ASN B 1 294 ? 3.119 -19.125 -8.125 1 97.06 294 ASN B CA 1
ATOM 5891 C C . ASN B 1 294 ? 1.659 -19.328 -8.516 1 97.06 294 ASN B C 1
ATOM 5893 O O . ASN B 1 294 ? 1.285 -20.391 -9.008 1 97.06 294 ASN B O 1
ATOM 5897 N N . ILE B 1 295 ? 0.866 -18.344 -8.312 1 98 295 ILE B N 1
ATOM 5898 C CA . ILE B 1 295 ? -0.542 -18.438 -8.688 1 98 295 ILE B CA 1
ATOM 5899 C C . ILE B 1 295 ? -0.671 -18.547 -10.203 1 98 295 ILE B C 1
ATOM 5901 O O . ILE B 1 295 ? -1.512 -19.297 -10.711 1 98 295 ILE B O 1
ATOM 5905 N N . THR B 1 296 ? 0.143 -17.828 -10.914 1 97.19 296 THR B N 1
ATOM 5906 C CA . THR B 1 296 ? 0.133 -17.891 -12.375 1 97.19 296 THR B CA 1
ATOM 5907 C C . THR B 1 296 ? 0.516 -19.281 -12.852 1 97.19 296 THR B C 1
ATOM 5909 O O . THR B 1 296 ? -0.055 -19.797 -13.82 1 97.19 296 THR B O 1
ATOM 5912 N N . TYR B 1 297 ? 1.434 -19.859 -12.18 1 97.19 297 TYR B N 1
ATOM 5913 C CA . TYR B 1 297 ? 1.803 -21.234 -12.516 1 97.19 297 TYR B CA 1
ATOM 5914 C C . TYR B 1 297 ? 0.632 -22.188 -12.289 1 97.19 297 TYR B C 1
ATOM 5916 O O . TYR B 1 297 ? 0.334 -23.031 -13.133 1 97.19 297 TYR B O 1
ATOM 5924 N N . MET B 1 298 ? -0.033 -22.078 -11.18 1 97.75 298 MET B N 1
ATOM 5925 C CA . MET B 1 298 ? -1.202 -22.906 -10.898 1 97.75 298 MET B CA 1
ATOM 5926 C C . MET B 1 298 ? -2.271 -22.719 -11.977 1 97.75 298 MET B C 1
ATOM 5928 O O . MET B 1 298 ? -2.93 -23.672 -12.375 1 97.75 298 MET B O 1
ATOM 5932 N N . LEU B 1 299 ? -2.408 -21.484 -12.367 1 97.94 299 LEU B N 1
ATOM 5933 C CA . LEU B 1 299 ? -3.383 -21.156 -13.398 1 97.94 299 LEU B CA 1
ATOM 5934 C C . LEU B 1 299 ? -3.037 -21.875 -14.711 1 97.94 299 LEU B C 1
ATOM 5936 O O . LEU B 1 299 ? -3.908 -22.469 -15.344 1 97.94 299 LEU B O 1
ATOM 5940 N N . ARG B 1 300 ? -1.818 -21.859 -15.086 1 97 300 ARG B N 1
ATOM 5941 C CA . ARG B 1 300 ? -1.391 -22.516 -16.312 1 97 300 ARG B CA 1
ATOM 5942 C C . ARG B 1 300 ? -1.622 -24.031 -16.234 1 97 300 ARG B C 1
ATOM 5944 O O . ARG B 1 300 ? -2.039 -24.641 -17.219 1 97 300 ARG B O 1
ATOM 5951 N N . GLN B 1 301 ? -1.345 -24.578 -15.086 1 97.19 301 GLN B N 1
ATOM 5952 C CA . GLN B 1 301 ? -1.586 -26.016 -14.891 1 97.19 301 GLN B CA 1
ATOM 5953 C C . GLN B 1 301 ? -3.068 -26.344 -15.031 1 97.19 301 GLN B C 1
ATOM 5955 O O . GLN B 1 301 ? -3.428 -27.328 -15.672 1 97.19 301 GLN B O 1
ATOM 5960 N N . ALA B 1 302 ? -3.875 -25.516 -14.422 1 97.56 302 ALA B N 1
ATOM 5961 C CA . ALA B 1 302 ? -5.316 -25.719 -14.523 1 97.56 302 ALA B CA 1
ATOM 5962 C C . ALA B 1 302 ? -5.781 -25.609 -15.977 1 97.56 302 ALA B C 1
ATOM 5964 O O . ALA B 1 302 ? -6.609 -26.391 -16.438 1 97.56 302 ALA B O 1
ATOM 5965 N N . THR B 1 303 ? -5.254 -24.672 -16.672 1 97.69 303 THR B N 1
ATOM 5966 C CA . THR B 1 303 ? -5.598 -24.484 -18.078 1 97.69 303 THR B CA 1
ATOM 5967 C C . THR B 1 303 ? -5.188 -25.703 -18.906 1 97.69 303 THR B C 1
ATOM 5969 O O . THR B 1 303 ? -5.926 -26.125 -19.781 1 97.69 303 THR B O 1
ATOM 5972 N N . ALA B 1 304 ? -4.027 -26.234 -18.594 1 96.5 304 ALA B N 1
ATOM 5973 C CA . ALA B 1 304 ? -3.537 -27.422 -19.312 1 96.5 304 ALA B CA 1
ATOM 5974 C C . ALA B 1 304 ? -4.453 -28.625 -19.078 1 96.5 304 ALA B C 1
ATOM 5976 O O . ALA B 1 304 ? -4.75 -29.375 -20.016 1 96.5 304 ALA B O 1
ATOM 5977 N N . VAL B 1 305 ? -4.891 -28.812 -17.875 1 96.88 305 VAL B N 1
ATOM 5978 C CA . VAL B 1 305 ? -5.785 -29.922 -17.562 1 96.88 305 VAL B CA 1
ATOM 5979 C C . VAL B 1 305 ? -7.125 -29.719 -18.266 1 96.88 305 VAL B C 1
ATOM 5981 O O . VAL B 1 305 ? -7.699 -30.672 -18.797 1 96.88 305 VAL B O 1
ATOM 5984 N N . LYS B 1 306 ? -7.617 -28.531 -18.203 1 96.56 306 LYS B N 1
ATOM 5985 C CA . LYS B 1 306 ? -8.852 -28.219 -18.906 1 96.56 306 LYS B CA 1
ATOM 5986 C C . LYS B 1 306 ? -8.734 -28.578 -20.391 1 96.56 306 LYS B C 1
ATOM 5988 O O . LYS B 1 306 ? -9.625 -29.203 -20.953 1 96.56 306 LYS B O 1
ATOM 5993 N N . GLN B 1 307 ? -7.637 -28.219 -20.984 1 94.62 307 GLN B N 1
ATOM 5994 C CA . GLN B 1 307 ? -7.41 -28.484 -22.406 1 94.62 307 GLN B CA 1
ATOM 5995 C C . GLN B 1 307 ? -7.379 -30 -22.672 1 94.62 307 GLN B C 1
ATOM 5997 O O . GLN B 1 307 ? -7.867 -30.453 -23.703 1 94.62 307 GLN B O 1
ATOM 6002 N N . MET B 1 308 ? -6.816 -30.734 -21.75 1 93.62 308 MET B N 1
ATOM 6003 C CA . MET B 1 308 ? -6.781 -32.188 -21.875 1 93.62 308 MET B CA 1
ATOM 6004 C C . MET B 1 308 ? -8.188 -32.75 -21.922 1 93.62 308 MET B C 1
ATOM 6006 O O . MET B 1 308 ? -8.477 -33.656 -22.734 1 93.62 308 MET B O 1
ATOM 6010 N N . THR B 1 309 ? -9.062 -32.25 -21.094 1 93.81 309 THR B N 1
ATOM 6011 C CA . THR B 1 309 ? -10.438 -32.75 -21.062 1 93.81 309 THR B CA 1
ATOM 6012 C C . THR B 1 309 ? -11.188 -32.312 -22.312 1 93.81 309 THR B C 1
ATOM 6014 O O . THR B 1 309 ? -12.031 -33.062 -22.828 1 93.81 309 THR B O 1
ATOM 6017 N N . ILE B 1 310 ? -10.867 -31.172 -22.875 1 92.75 310 ILE B N 1
ATOM 6018 C CA . ILE B 1 310 ? -11.5 -30.688 -24.094 1 92.75 310 ILE B CA 1
ATOM 6019 C C . ILE B 1 310 ? -11.039 -31.547 -25.281 1 92.75 310 ILE B C 1
ATOM 6021 O O . ILE B 1 310 ? -11.852 -31.922 -26.125 1 92.75 310 ILE B O 1
ATOM 6025 N N . ASP B 1 311 ? -9.781 -31.859 -25.312 1 88.12 311 ASP B N 1
ATOM 6026 C CA . ASP B 1 311 ? -9.234 -32.688 -26.375 1 88.12 311 ASP B CA 1
ATOM 6027 C C . ASP B 1 311 ? -9.891 -34.062 -26.375 1 88.12 311 ASP B C 1
ATOM 6029 O O . ASP B 1 311 ? -10.18 -34.625 -27.438 1 88.12 311 ASP B O 1
ATOM 6033 N N . ARG B 1 312 ? -10.086 -34.562 -25.234 1 89.81 312 ARG B N 1
ATOM 6034 C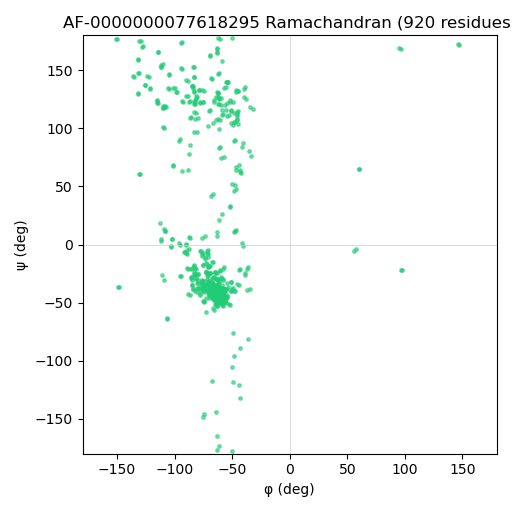 CA . ARG B 1 312 ? -10.773 -35.844 -25.109 1 89.81 312 ARG B CA 1
ATOM 6035 C C . ARG B 1 312 ? -12.188 -35.75 -25.688 1 89.81 312 ARG B C 1
ATOM 6037 O O . ARG B 1 312 ? -12.609 -36.625 -26.438 1 89.81 312 ARG B O 1
ATOM 6044 N N . GLU B 1 313 ? -12.898 -34.75 -25.344 1 86.81 313 GLU B N 1
ATOM 6045 C CA . GLU B 1 313 ? -14.281 -34.562 -25.781 1 86.81 313 GLU B CA 1
ATOM 6046 C C . GLU B 1 313 ? -14.375 -34.375 -27.297 1 86.81 313 GLU B C 1
ATOM 6048 O O . GLU B 1 313 ? -15.328 -34.812 -27.922 1 86.81 313 GLU B O 1
ATOM 6053 N N . ARG B 1 314 ? -13.508 -33.719 -27.875 1 83.19 314 ARG B N 1
ATOM 6054 C CA . ARG B 1 314 ? -13.492 -33.469 -29.312 1 83.19 314 ARG B CA 1
ATOM 6055 C C . ARG B 1 314 ? -13.352 -34.781 -30.078 1 83.19 314 ARG B C 1
ATOM 6057 O O . ARG B 1 314 ? -13.992 -35 -31.094 1 83.19 314 ARG B O 1
ATOM 6064 N N . VAL B 1 315 ? -12.617 -35.656 -29.5 1 78.31 315 VAL B N 1
ATOM 6065 C CA . VAL B 1 315 ? -12.367 -36.938 -30.141 1 78.31 315 VAL B CA 1
ATOM 6066 C C . VAL B 1 315 ? -13.602 -37.812 -30 1 78.31 315 VAL B C 1
ATOM 6068 O O . VAL B 1 315 ? -13.992 -38.5 -30.953 1 78.31 315 VAL B O 1
ATOM 6071 N N . VAL B 1 316 ? -14.25 -37.75 -28.875 1 75.06 316 VAL B N 1
ATOM 6072 C CA . VAL B 1 316 ? -15.445 -38.562 -28.625 1 75.06 316 VAL B CA 1
ATOM 6073 C C . VAL B 1 316 ? -16.578 -38.094 -29.531 1 75.06 316 VAL B C 1
ATOM 6075 O O . VAL B 1 316 ? -17.312 -38.906 -30.094 1 75.06 316 VAL B O 1
ATOM 6078 N N . ALA B 1 317 ? -16.734 -36.812 -29.75 1 71.31 317 ALA B N 1
ATOM 6079 C CA . ALA B 1 317 ? -17.781 -36.25 -30.609 1 71.31 317 ALA B CA 1
ATOM 6080 C C . ALA B 1 317 ? -17.547 -36.594 -32.062 1 71.31 317 ALA B C 1
ATOM 6082 O O . ALA B 1 317 ? -18.5 -36.812 -32.812 1 71.31 317 ALA B O 1
ATOM 6083 N N . GLY B 1 318 ? -16.344 -36.594 -32.531 1 65.31 318 GLY B N 1
ATOM 6084 C CA . GLY B 1 318 ? -16.016 -36.969 -33.875 1 65.31 318 GLY B CA 1
ATOM 6085 C C . GLY B 1 318 ? -16.281 -38.438 -34.188 1 65.31 318 GLY B C 1
ATOM 6086 O O . GLY B 1 318 ? -16.625 -38.781 -35.312 1 65.31 318 GLY B O 1
ATOM 6087 N N . GLU B 1 319 ? -16.203 -39.25 -33.156 1 64.31 319 GLU B N 1
ATOM 6088 C CA . GLU B 1 319 ? -16.469 -40.688 -33.344 1 64.31 319 GLU B CA 1
ATOM 6089 C C . GLU B 1 319 ? -17.953 -40.969 -33.469 1 64.31 319 GLU B C 1
ATOM 6091 O O . GLU B 1 319 ? -18.359 -41.906 -34.156 1 64.31 319 GLU B O 1
ATOM 6096 N N . SER B 1 320 ? -18.844 -40.188 -32.812 1 59.66 320 SER B N 1
ATOM 6097 C CA . SER B 1 320 ? -20.281 -40.438 -32.844 1 59.66 320 SER B CA 1
ATOM 6098 C C . SER B 1 320 ? -20.891 -39.875 -34.125 1 59.66 320 SER B C 1
ATOM 6100 O O . SER B 1 320 ? -22.016 -40.25 -34.469 1 59.66 320 SER B O 1
ATOM 6102 N N . SER B 1 321 ? -20.5 -38.812 -34.875 1 52.12 321 SER B N 1
ATOM 6103 C CA . SER B 1 321 ? -21.156 -38.281 -36.062 1 52.12 321 SER B CA 1
ATOM 6104 C C . SER B 1 321 ? -20.656 -39 -37.312 1 52.12 321 SER B C 1
ATOM 6106 O O . SER B 1 321 ? -19.578 -38.688 -37.844 1 52.12 321 SER B O 1
ATOM 6108 N N . PRO B 1 322 ? -21.109 -40.25 -37.656 1 44.78 322 PRO B N 1
ATOM 6109 C CA . PRO B 1 322 ? -20.641 -40.812 -38.938 1 44.78 322 PRO B CA 1
ATOM 6110 C C . PRO B 1 322 ? -20.766 -39.844 -40.094 1 44.78 322 PRO B C 1
ATOM 6112 O O . PRO B 1 322 ? -19.812 -39.625 -40.844 1 44.78 322 PRO B O 1
ATOM 6115 N N . GLU B 1 323 ? -22.125 -40.062 -40.938 1 40.12 323 GLU B N 1
ATOM 6116 C CA . GLU B 1 323 ? -22.516 -39.781 -42.312 1 40.12 323 GLU B CA 1
ATOM 6117 C C . GLU B 1 323 ? -22.672 -38.25 -42.562 1 40.12 323 GLU B C 1
ATOM 6119 O O . GLU B 1 323 ? -23.203 -37.844 -43.562 1 40.12 323 GLU B O 1
ATOM 6124 N N . ARG B 1 324 ? -22.922 -37.406 -41.625 1 39.28 324 ARG B N 1
ATOM 6125 C CA . ARG B 1 324 ? -23.516 -36.188 -42.156 1 39.28 324 ARG B CA 1
ATOM 6126 C C . ARG B 1 324 ? -22.547 -35.469 -43.125 1 39.28 324 ARG B C 1
ATOM 6128 O O . ARG B 1 324 ? -21.328 -35.5 -42.906 1 39.28 324 ARG B O 1
ATOM 6135 N N . ASN B 1 325 ? -23 -35.281 -44.438 1 36.03 325 ASN B N 1
ATOM 6136 C CA . ASN B 1 325 ? -22.484 -34.438 -45.5 1 36.03 325 ASN B CA 1
ATOM 6137 C C . ASN B 1 325 ? -21.891 -33.125 -45 1 36.03 325 ASN B C 1
ATOM 6139 O O . ASN B 1 325 ? -22.484 -32.469 -44.125 1 36.03 325 ASN B O 1
ATOM 6143 N N . PRO B 1 326 ? -20.625 -32.844 -45.188 1 35.34 326 PRO B N 1
ATOM 6144 C CA . PRO B 1 326 ? -20 -31.594 -44.75 1 35.34 326 PRO B CA 1
ATOM 6145 C C . PRO B 1 326 ? -20.828 -30.359 -45.125 1 35.34 326 PRO B C 1
ATOM 6147 O O . PRO B 1 326 ? -21.047 -30.078 -46.281 1 35.34 326 PRO B O 1
ATOM 6150 N N . SER B 1 327 ? -22.047 -30.188 -44.531 1 34.34 327 SER B N 1
ATOM 6151 C CA . SER B 1 327 ? -22.672 -28.922 -44.906 1 34.34 327 SER B CA 1
ATOM 6152 C C . SER B 1 327 ? -21.672 -27.781 -44.844 1 34.34 327 SER B C 1
ATOM 6154 O O . SER B 1 327 ? -20.75 -27.781 -44.031 1 34.34 327 SER B O 1
ATOM 6156 N N . PRO B 1 328 ? -21.594 -26.906 -45.906 1 33.41 328 PRO B N 1
ATOM 6157 C CA . PRO B 1 328 ? -20.609 -25.844 -46.094 1 33.41 328 PRO B CA 1
ATOM 6158 C C . PRO B 1 328 ? -20.516 -24.938 -44.875 1 33.41 328 PRO B C 1
ATOM 6160 O O . PRO B 1 328 ? -21.484 -24.781 -44.125 1 33.41 328 PRO B O 1
ATOM 6163 N N . PRO B 1 329 ? -19.359 -24.766 -44.312 1 30.59 329 PRO B N 1
ATOM 6164 C CA . PRO B 1 329 ? -19.172 -23.953 -43.125 1 30.59 329 PRO B CA 1
ATOM 6165 C C . PRO B 1 329 ? -19.891 -22.609 -43.219 1 30.59 329 PRO B C 1
ATOM 6167 O O . PRO B 1 329 ? -20.031 -22.047 -44.312 1 30.59 329 PRO B O 1
ATOM 6170 N N . PRO B 1 330 ? -20.969 -22.438 -42.469 1 30.69 330 PRO B N 1
ATOM 6171 C CA . PRO B 1 330 ? -21.641 -21.141 -42.562 1 30.69 330 PRO B CA 1
ATOM 6172 C C . PRO B 1 330 ? -20.656 -19.984 -42.656 1 30.69 330 PRO B C 1
ATOM 6174 O O . PRO B 1 330 ? -19.5 -20.094 -42.219 1 30.69 330 PRO B O 1
ATOM 6177 N N . SER B 1 331 ? -20.875 -19.016 -43.594 1 28.02 331 SER B N 1
ATOM 6178 C CA . SER B 1 331 ? -20.172 -17.766 -43.844 1 28.02 331 SER B CA 1
ATOM 6179 C C . SER B 1 331 ? -19.906 -17 -42.562 1 28.02 331 SER B C 1
ATOM 6181 O O . SER B 1 331 ? -20.812 -16.844 -41.719 1 28.02 331 SER B O 1
ATOM 6183 N N . GLU B 1 332 ? -18.656 -16.984 -42.125 1 27.47 332 GLU B N 1
ATOM 6184 C CA . GLU B 1 332 ? -18.078 -16.234 -41.031 1 27.47 332 GLU B CA 1
ATOM 6185 C C . GLU B 1 332 ? -18.562 -14.797 -41.031 1 27.47 332 GLU B C 1
ATOM 6187 O O . GLU B 1 332 ? -18.266 -14.039 -41.969 1 27.47 332 GLU B O 1
ATOM 6192 N N . SER B 1 333 ? -19.828 -14.547 -40.75 1 26.11 333 SER B N 1
ATOM 6193 C CA . SER B 1 333 ? -20.047 -13.125 -40.531 1 26.11 333 SER B CA 1
ATOM 6194 C C . SER B 1 333 ? -19.047 -12.562 -39.531 1 26.11 333 SER B C 1
ATOM 6196 O O . SER B 1 333 ? -18.766 -13.195 -38.5 1 26.11 333 SER B O 1
ATOM 6198 N N . SER B 1 334 ? -18.125 -11.586 -39.969 1 24.78 334 SER B N 1
ATOM 6199 C CA . SER B 1 334 ? -17.047 -10.766 -39.469 1 24.78 334 SER B CA 1
ATOM 6200 C C . SER B 1 334 ? -17.469 -9.992 -38.219 1 24.78 334 SER B C 1
ATOM 6202 O O . SER B 1 334 ? -16.969 -8.898 -37.969 1 24.78 334 SER B O 1
ATOM 6204 N N . SER B 1 335 ? -18.344 -10.5 -37.375 1 25.25 335 SER B N 1
ATOM 6205 C CA . SER B 1 335 ? -18.531 -9.477 -36.344 1 25.25 335 SER B CA 1
ATOM 6206 C C . SER B 1 335 ? -17.219 -9.18 -35.625 1 25.25 335 SER B C 1
ATOM 6208 O O . SER B 1 335 ? -16.516 -10.102 -35.219 1 25.25 335 SER B O 1
ATOM 6210 N N . SER B 1 336 ? -16.594 -8.016 -35.875 1 24.31 336 SER B N 1
ATOM 6211 C CA . SER B 1 336 ? -15.43 -7.266 -35.406 1 24.31 336 SER B CA 1
ATOM 6212 C C . SER B 1 336 ? -15.398 -7.195 -33.875 1 24.31 336 SER B C 1
ATOM 6214 O O . SER B 1 336 ? -16.109 -6.391 -33.281 1 24.31 336 SER B O 1
ATOM 6216 N N . SER B 1 337 ? -15.617 -8.273 -33.188 1 24.22 337 SER B N 1
ATOM 6217 C CA . SER B 1 337 ? -15.492 -7.996 -31.766 1 24.22 337 SER B CA 1
ATOM 6218 C C . SER B 1 337 ? -14.125 -7.406 -31.438 1 24.22 337 SER B C 1
ATOM 6220 O O . SER B 1 337 ? -13.117 -7.77 -32.031 1 24.22 337 SER B O 1
ATOM 6222 N N . SER B 1 338 ? -14.102 -6.227 -30.906 1 25.5 338 SER B N 1
ATOM 6223 C CA . SER B 1 338 ? -13.055 -5.348 -30.406 1 25.5 338 SER B CA 1
ATOM 6224 C C . SER B 1 338 ? -12.102 -6.102 -29.484 1 25.5 338 SER B C 1
ATOM 6226 O O . SER B 1 338 ? -12.523 -6.941 -28.688 1 25.5 338 SER B O 1
ATOM 6228 N N . SER B 1 339 ? -10.82 -6.266 -29.938 1 26.36 339 SER B N 1
ATOM 6229 C CA . SER B 1 339 ? -9.555 -6.785 -29.438 1 26.36 339 SER B CA 1
ATOM 6230 C C . SER B 1 339 ? -9.242 -6.223 -28.047 1 26.36 339 SER B C 1
ATOM 6232 O O . SER B 1 339 ? -8.648 -5.148 -27.938 1 26.36 339 SER B O 1
ATOM 6234 N N . THR B 1 340 ? -10.188 -6.328 -27.125 1 26.28 340 THR B N 1
ATOM 6235 C CA . THR B 1 340 ? -9.625 -5.812 -25.891 1 26.28 340 THR B CA 1
ATOM 6236 C C . THR B 1 340 ? -8.367 -6.586 -25.5 1 26.28 340 THR B C 1
ATOM 6238 O O . THR B 1 340 ? -8.352 -7.816 -25.547 1 26.28 340 THR B O 1
ATOM 6241 N N . SER B 1 341 ? -7.188 -5.957 -25.547 1 27.86 341 SER B N 1
ATOM 6242 C CA . SER B 1 341 ? -5.77 -6.195 -25.328 1 27.86 341 SER B CA 1
ATOM 6243 C C . SER B 1 341 ? -5.539 -6.938 -24 1 27.86 341 SER B C 1
ATOM 6245 O O . SER B 1 341 ? -4.441 -6.902 -23.453 1 27.86 341 SER B O 1
ATOM 6247 N N . GLY B 1 342 ? -6.59 -7.477 -23.375 1 27.66 342 GLY B N 1
ATOM 6248 C CA . GLY B 1 342 ? -6.125 -8.031 -22.109 1 27.66 342 GLY B CA 1
ATOM 6249 C C . GLY B 1 342 ? -5.137 -9.172 -22.297 1 27.66 342 GLY B C 1
ATOM 6250 O O . GLY B 1 342 ? -5.152 -9.859 -23.312 1 27.66 342 GLY B O 1
ATOM 6251 N N . PHE B 1 343 ? -3.926 -9.156 -21.672 1 31.58 343 PHE B N 1
ATOM 6252 C CA . PHE B 1 343 ? -2.791 -10.07 -21.594 1 31.58 343 PHE B CA 1
ATOM 6253 C C . PHE B 1 343 ? -3.262 -11.508 -21.422 1 31.58 343 PHE B C 1
ATOM 6255 O O . PHE B 1 343 ? -3.699 -11.898 -20.344 1 31.58 343 PHE B O 1
ATOM 6262 N N . SER B 1 344 ? -4.008 -12.109 -22.344 1 30.59 344 SER B N 1
ATOM 6263 C CA . SER B 1 344 ? -4.477 -13.492 -22.266 1 30.59 344 SER B CA 1
ATOM 6264 C C . SER B 1 344 ? -3.312 -14.477 -22.297 1 30.59 344 SER B C 1
ATOM 6266 O O . SER B 1 344 ? -2.439 -14.383 -23.156 1 30.59 344 SER B O 1
ATOM 6268 N N . VAL B 1 345 ? -2.924 -15.141 -21.203 1 36.09 345 VAL B N 1
ATOM 6269 C CA . VAL B 1 345 ? -2.098 -16.328 -21.016 1 36.09 345 VAL B CA 1
ATOM 6270 C C . VAL B 1 345 ? -2.443 -17.375 -22.062 1 36.09 345 VAL B C 1
ATOM 6272 O O . VAL B 1 345 ? -1.927 -18.5 -22.031 1 36.09 345 VAL B O 1
ATOM 6275 N N . ALA B 1 346 ? -3.365 -17.125 -22.984 1 37.59 346 ALA B N 1
ATOM 6276 C CA . ALA B 1 346 ? -3.961 -18.094 -23.891 1 37.59 346 ALA B CA 1
ATOM 6277 C C . ALA B 1 346 ? -2.977 -18.5 -24.984 1 37.59 346 ALA B C 1
ATOM 6279 O O . ALA B 1 346 ? -3.281 -19.375 -25.812 1 37.59 346 ALA B O 1
ATOM 6280 N N . SER B 1 347 ? -1.9 -17.781 -25.062 1 36.72 347 SER B N 1
ATOM 6281 C CA . SER B 1 347 ? -1.3 -18.047 -26.375 1 36.72 347 SER B CA 1
ATOM 6282 C C . SER B 1 347 ? -0.613 -19.406 -26.406 1 36.72 347 SER B C 1
ATOM 6284 O O . SER B 1 347 ? -0.599 -20.062 -27.453 1 36.72 347 SER B O 1
ATOM 6286 N N . PHE B 1 348 ? 0.046 -19.781 -25.281 1 36.72 348 PHE B N 1
ATOM 6287 C CA . PHE B 1 348 ? 0.898 -20.953 -25.422 1 36.72 348 PHE B CA 1
ATOM 6288 C C . PHE B 1 348 ? 0.071 -22.234 -25.344 1 36.72 348 PHE B C 1
ATOM 6290 O O . PHE B 1 348 ? 0.378 -23.219 -26.031 1 36.72 348 PHE B O 1
ATOM 6297 N N . THR B 1 349 ? -0.927 -22.25 -24.5 1 40.28 349 THR B N 1
ATOM 6298 C CA . THR B 1 349 ? -1.733 -23.469 -24.406 1 40.28 349 THR B CA 1
ATOM 6299 C C . THR B 1 349 ? -2.457 -23.734 -25.719 1 40.28 349 THR B C 1
ATOM 6301 O O . THR B 1 349 ? -2.805 -24.875 -26.016 1 40.28 349 THR B O 1
ATOM 6304 N N .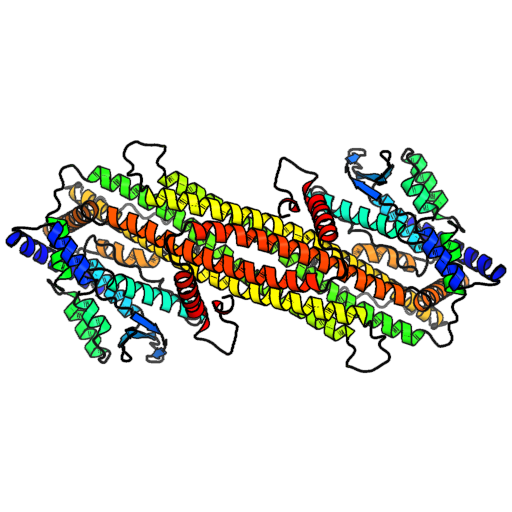 SER B 1 350 ? -2.658 -22.688 -26.438 1 41.69 350 SER B N 1
ATOM 6305 C CA . SER B 1 350 ? -3.369 -22.828 -27.703 1 41.69 350 SER B CA 1
ATOM 6306 C C . SER B 1 350 ? -2.52 -23.562 -28.734 1 41.69 350 SER B C 1
ATOM 6308 O O . SER B 1 350 ? -3.041 -24.344 -29.531 1 41.69 350 SER B O 1
ATOM 6310 N N . ALA B 1 351 ? -1.292 -23.453 -28.719 1 37.09 351 ALA B N 1
ATOM 6311 C CA . ALA B 1 351 ? -0.47 -24.094 -29.75 1 37.09 351 ALA B CA 1
ATOM 6312 C C . ALA B 1 351 ? -0.405 -25.594 -29.547 1 37.09 351 ALA B C 1
ATOM 6314 O O . ALA B 1 351 ? -0.491 -26.375 -30.5 1 37.09 351 ALA B O 1
ATOM 6315 N N . ALA B 1 352 ? -0.31 -26.078 -28.297 1 39.12 352 ALA B N 1
ATOM 6316 C CA . ALA B 1 352 ? -0.322 -27.516 -28.047 1 39.12 352 ALA B CA 1
ATOM 6317 C C . ALA B 1 352 ? -1.672 -28.125 -28.422 1 39.12 352 ALA B C 1
ATOM 6319 O O . ALA B 1 352 ? -1.732 -29.219 -28.969 1 39.12 352 ALA B O 1
ATOM 6320 N N . SER B 1 353 ? -2.824 -27.344 -27.969 1 42.09 353 SER B N 1
ATOM 6321 C CA . SER B 1 353 ? -4.148 -27.828 -28.344 1 42.09 353 SER B CA 1
ATOM 6322 C C . SER B 1 353 ? -4.371 -27.75 -29.844 1 42.09 353 SER B C 1
ATOM 6324 O O . SER B 1 353 ? -5.051 -28.594 -30.422 1 42.09 353 SER B O 1
ATOM 6326 N N . ARG B 1 354 ? -3.998 -26.734 -30.484 1 39.94 354 ARG B N 1
ATOM 6327 C CA . ARG B 1 354 ? -4.016 -26.688 -31.938 1 39.94 354 ARG B CA 1
ATOM 6328 C C . ARG B 1 354 ? -3.172 -27.812 -32.531 1 39.94 354 ARG B C 1
ATOM 6330 O O . ARG B 1 354 ? -3.393 -28.219 -33.688 1 39.94 354 ARG B O 1
ATOM 6337 N N . PHE B 1 355 ? -2.264 -28.094 -31.766 1 36.81 355 PHE B N 1
ATOM 6338 C CA . PHE B 1 355 ? -1.368 -29.172 -32.156 1 36.81 355 PHE B CA 1
ATOM 6339 C C . PHE B 1 355 ? -2.131 -30.484 -32.281 1 36.81 355 PHE B C 1
ATOM 6341 O O . PHE B 1 355 ? -1.89 -31.25 -33.219 1 36.81 355 PHE B O 1
ATOM 6348 N N . MET B 1 356 ? -2.895 -30.781 -31.188 1 39.72 356 MET B N 1
ATOM 6349 C CA . MET B 1 356 ? -3.693 -31.984 -31.375 1 39.72 356 MET B CA 1
ATOM 6350 C C . MET B 1 356 ? -4.711 -31.797 -32.5 1 39.72 356 MET B C 1
ATOM 6352 O O . MET B 1 356 ? -5.16 -32.781 -33.094 1 39.72 356 MET B O 1
ATOM 6356 N N . SER B 1 357 ? -5.223 -30.578 -32.531 1 38.69 357 SER B N 1
ATOM 6357 C CA . SER B 1 357 ? -6.258 -30.406 -33.562 1 38.69 357 SER B CA 1
ATOM 6358 C C . SER B 1 357 ? -5.652 -30.328 -34.938 1 38.69 357 SER B C 1
ATOM 6360 O O . SER B 1 357 ? -6.379 -30.312 -35.938 1 38.69 357 SER B O 1
ATOM 6362 N N . ALA B 1 358 ? -4.523 -29.688 -35.094 1 42.16 358 ALA B N 1
ATOM 6363 C CA . ALA B 1 358 ? -3.906 -29.656 -36.406 1 42.16 358 ALA B CA 1
ATOM 6364 C C . ALA B 1 358 ? -3.51 -31.062 -36.875 1 42.16 358 ALA B C 1
ATOM 6366 O O . ALA B 1 358 ? -2.328 -31.328 -37.094 1 42.16 358 ALA B O 1
ATOM 6367 N N . VAL B 1 359 ? -3.941 -31.969 -36.219 1 40.88 359 VAL B N 1
ATOM 6368 C CA . VAL B 1 359 ? -3.473 -33.344 -36.406 1 40.88 359 VAL B CA 1
ATOM 6369 C C . VAL B 1 359 ? -3.369 -33.625 -37.906 1 40.88 359 VAL B C 1
ATOM 6371 O O . VAL B 1 359 ? -2.383 -34.219 -38.344 1 40.88 359 VAL B O 1
ATOM 6374 N N . GLU B 1 360 ? -4.688 -34.188 -38.594 1 43.09 360 GLU B N 1
ATOM 6375 C CA . GLU B 1 360 ? -4.559 -35.281 -39.562 1 43.09 360 GLU B CA 1
ATOM 6376 C C . GLU B 1 360 ? -4.117 -34.75 -40.906 1 43.09 360 GLU B C 1
ATOM 6378 O O . GLU B 1 360 ? -4.695 -33.812 -41.438 1 43.09 360 GLU B O 1
ATOM 6383 N N . PRO B 1 361 ? -2.951 -35.031 -41.219 1 46.44 361 PRO B N 1
ATOM 6384 C CA . PRO B 1 361 ? -2.701 -34.719 -42.625 1 46.44 361 PRO B CA 1
ATOM 6385 C C . PRO B 1 361 ? -3.895 -35.031 -43.5 1 46.44 361 PRO B C 1
ATOM 6387 O O . PRO B 1 361 ? -4.637 -36 -43.25 1 46.44 361 PRO B O 1
ATOM 6390 N N . PRO B 1 362 ? -4.336 -34.188 -44.188 1 48.69 362 PRO B N 1
ATOM 6391 C CA . PRO B 1 362 ? -5.379 -34.5 -45.156 1 48.69 362 PRO B CA 1
ATOM 6392 C C . PRO B 1 362 ? -5.203 -35.875 -45.781 1 48.69 362 PRO B C 1
ATOM 6394 O O . PRO B 1 362 ? -6.156 -36.438 -46.344 1 48.69 362 PRO B O 1
ATOM 6397 N N . SER B 1 363 ? -4.016 -36.375 -45.688 1 57.91 363 SER B N 1
ATOM 6398 C CA . SER B 1 363 ? -3.746 -37.562 -46.469 1 57.91 363 SER B CA 1
ATOM 6399 C C . SER B 1 363 ? -4.086 -38.844 -45.719 1 57.91 363 SER B C 1
ATOM 6401 O O . SER B 1 363 ? -3.922 -39.938 -46.219 1 57.91 363 SER B O 1
ATOM 6403 N N . LEU B 1 364 ? -4.5 -38.625 -44.375 1 67.88 364 LEU B N 1
ATOM 6404 C CA . LEU B 1 364 ? -4.734 -39.875 -43.688 1 67.88 364 LEU B CA 1
ATOM 6405 C C . LEU B 1 364 ? -6.145 -40.406 -43.938 1 67.88 364 LEU B C 1
ATOM 6407 O O . LEU B 1 364 ? -7.074 -39.594 -44.125 1 67.88 364 LEU B O 1
ATOM 6411 N N . SER B 1 365 ? -6.254 -41.656 -44.188 1 75.75 365 SER B N 1
ATOM 6412 C CA . SER B 1 365 ? -7.551 -42.312 -44.375 1 75.75 365 SER B CA 1
ATOM 6413 C C . SER B 1 365 ? -8.445 -42.062 -43.156 1 75.75 365 SER B C 1
ATOM 6415 O O . SER B 1 365 ? -7.953 -41.75 -42.062 1 75.75 365 SER B O 1
ATOM 6417 N N . LEU B 1 366 ? -9.602 -41.844 -43.344 1 78.44 366 LEU B N 1
ATOM 6418 C CA . LEU B 1 366 ? -10.602 -41.625 -42.312 1 78.44 366 LEU B CA 1
ATOM 6419 C C . LEU B 1 366 ? -10.461 -42.688 -41.188 1 78.44 366 LEU B C 1
ATOM 6421 O O . LEU B 1 366 ? -10.633 -42.375 -40.031 1 78.44 366 LEU B O 1
ATOM 6425 N N . GLU B 1 367 ? -10.078 -43.844 -41.656 1 80.75 367 GLU B N 1
ATOM 6426 C CA . GLU B 1 367 ? -9.914 -44.938 -40.688 1 80.75 367 GLU B CA 1
ATOM 6427 C C . GLU B 1 367 ? -8.742 -44.688 -39.75 1 80.75 367 GLU B C 1
ATOM 6429 O O . GLU B 1 367 ? -8.836 -44.938 -38.562 1 80.75 367 GLU B O 1
ATOM 6434 N N . GLU B 1 368 ? -7.789 -44.188 -40.312 1 80.19 368 GLU B N 1
ATOM 6435 C CA . GLU B 1 368 ? -6.605 -43.938 -39.5 1 80.19 368 GLU B CA 1
ATOM 6436 C C . GLU B 1 368 ? -6.852 -42.781 -38.531 1 80.19 368 GLU B C 1
ATOM 6438 O O . GLU B 1 368 ? -6.371 -42.812 -37.406 1 80.19 368 GLU B O 1
ATOM 6443 N N . GLN B 1 369 ? -7.621 -41.875 -39 1 79.56 369 GLN B N 1
ATOM 6444 C CA . GLN B 1 369 ? -7.969 -40.75 -38.156 1 79.56 369 GLN B CA 1
ATOM 6445 C C . GLN B 1 369 ? -8.805 -41.188 -36.969 1 79.56 369 GLN B C 1
ATOM 6447 O O . GLN B 1 369 ? -8.586 -40.75 -35.844 1 79.56 369 GLN B O 1
ATOM 6452 N N . GLN B 1 370 ? -9.664 -42.031 -37.25 1 81.94 370 GLN B N 1
ATOM 6453 C CA . GLN B 1 370 ? -10.523 -42.562 -36.188 1 81.94 370 GLN B CA 1
ATOM 6454 C C . GLN B 1 370 ? -9.734 -43.375 -35.188 1 81.94 370 GLN B C 1
ATOM 6456 O O . GLN B 1 370 ? -9.992 -43.312 -34 1 81.94 370 GLN B O 1
ATOM 6461 N N . ARG B 1 371 ? -8.797 -44.125 -35.688 1 83.88 371 ARG B N 1
ATOM 6462 C CA . ARG B 1 371 ? -7.969 -44.938 -34.812 1 83.88 371 ARG B CA 1
ATOM 6463 C C . ARG B 1 371 ? -7.129 -44.062 -33.875 1 83.88 371 ARG B C 1
ATOM 6465 O O . ARG B 1 371 ? -6.996 -44.375 -32.688 1 83.88 371 ARG B O 1
ATOM 6472 N N . ARG B 1 372 ? -6.652 -43.094 -34.406 1 82.88 372 ARG B N 1
ATOM 6473 C CA . ARG B 1 372 ? -5.832 -42.156 -33.625 1 82.88 372 ARG B CA 1
ATOM 6474 C C . ARG B 1 372 ? -6.668 -41.469 -32.562 1 82.88 372 ARG B C 1
ATOM 6476 O O . ARG B 1 372 ? -6.234 -41.312 -31.438 1 82.88 372 ARG B O 1
ATOM 6483 N N . ALA B 1 373 ? -7.777 -41 -33 1 84.31 373 ALA B N 1
ATOM 6484 C CA . ALA B 1 373 ? -8.688 -40.344 -32.094 1 84.31 373 ALA B CA 1
ATOM 6485 C C . ALA B 1 373 ? -9.086 -41.25 -30.938 1 84.31 373 ALA B C 1
ATOM 6487 O O . ALA B 1 373 ? -9.141 -40.812 -29.781 1 84.31 373 ALA B O 1
ATOM 6488 N N . HIS B 1 374 ? -9.336 -42.438 -31.281 1 86.69 374 HIS B N 1
ATOM 6489 C CA . HIS B 1 374 ? -9.719 -43.406 -30.266 1 86.69 374 HIS B CA 1
ATOM 6490 C C . HIS B 1 374 ? -8.578 -43.656 -29.281 1 86.69 374 HIS B C 1
ATOM 6492 O O . HIS B 1 374 ? -8.797 -43.781 -28.078 1 86.69 374 HIS B O 1
ATOM 6498 N N . HIS B 1 375 ? -7.453 -43.719 -29.859 1 88.06 375 HIS B N 1
ATOM 6499 C CA . HIS B 1 375 ? -6.27 -43.938 -29.031 1 88.06 375 HIS B CA 1
ATOM 6500 C C . HIS B 1 375 ? -6.074 -42.844 -28.016 1 88.06 375 HIS B C 1
ATOM 6502 O O . HIS B 1 375 ? -5.871 -43.094 -26.828 1 88.06 375 HIS B O 1
ATOM 6508 N N . ILE B 1 376 ? -6.156 -41.625 -28.453 1 88 376 ILE B N 1
ATOM 6509 C CA . ILE B 1 376 ? -5.961 -40.469 -27.609 1 88 376 ILE B CA 1
ATOM 6510 C C . ILE B 1 376 ? -7.039 -40.438 -26.531 1 88 376 ILE B C 1
ATOM 6512 O O . ILE B 1 376 ? -6.742 -40.25 -25.344 1 88 376 ILE B O 1
ATOM 6516 N N . ASN B 1 377 ? -8.219 -40.625 -26.906 1 90.19 377 ASN B N 1
ATOM 6517 C CA . ASN B 1 377 ? -9.336 -40.625 -25.969 1 90.19 377 ASN B CA 1
ATOM 6518 C C . ASN B 1 377 ? -9.172 -41.688 -24.906 1 90.19 377 ASN B C 1
ATOM 6520 O O . ASN B 1 377 ? -9.43 -41.438 -23.719 1 90.19 377 ASN B O 1
ATOM 6524 N N . GLU B 1 378 ? -8.812 -42.812 -25.375 1 90.19 378 GLU B N 1
ATOM 6525 C CA . GLU B 1 378 ? -8.648 -43.906 -24.438 1 90.19 378 GLU B CA 1
ATOM 6526 C C . GLU B 1 378 ? -7.551 -43.625 -23.422 1 90.19 378 GLU B C 1
ATOM 6528 O O . GLU B 1 378 ? -7.742 -43.812 -22.219 1 90.19 378 GLU B O 1
ATOM 6533 N N . LEU B 1 379 ? -6.465 -43.188 -23.875 1 92.12 379 LEU B N 1
ATOM 6534 C CA . LEU B 1 379 ? -5.332 -42.938 -22.984 1 92.12 379 LEU B CA 1
ATOM 6535 C C . LEU B 1 379 ? -5.633 -41.812 -22.016 1 92.12 379 LEU B C 1
ATOM 6537 O O . LEU B 1 379 ? -5.305 -41.906 -20.828 1 92.12 379 LEU B O 1
ATOM 6541 N N . ILE B 1 380 ? -6.25 -40.75 -22.484 1 94.19 380 ILE B N 1
ATOM 6542 C CA . ILE B 1 380 ? -6.582 -39.625 -21.609 1 94.19 380 ILE B CA 1
ATOM 6543 C C . ILE B 1 380 ? -7.59 -40.094 -20.562 1 94.19 380 ILE B C 1
ATOM 6545 O O . ILE B 1 380 ? -7.461 -39.75 -19.375 1 94.19 380 ILE B O 1
ATOM 6549 N N . THR B 1 381 ? -8.555 -40.844 -21.047 1 93.88 381 THR B N 1
ATOM 6550 C CA . THR B 1 381 ? -9.562 -41.375 -20.109 1 93.88 381 THR B CA 1
ATOM 6551 C C . THR B 1 381 ? -8.922 -42.219 -19.031 1 93.88 381 THR B C 1
ATOM 6553 O O . THR B 1 381 ? -9.188 -42.031 -17.844 1 93.88 381 THR B O 1
ATOM 6556 N N . ARG B 1 382 ? -8.078 -43.094 -19.438 1 93.56 382 ARG B N 1
ATOM 6557 C CA . ARG B 1 382 ? -7.418 -43.969 -18.484 1 93.56 382 ARG B CA 1
ATOM 6558 C C . ARG B 1 382 ? -6.477 -43.219 -17.562 1 93.56 382 ARG B C 1
ATOM 6560 O O . ARG B 1 382 ? -6.375 -43.5 -16.375 1 93.56 382 ARG B O 1
ATOM 6567 N N . ALA B 1 383 ? -5.773 -42.25 -18.094 1 95.75 383 ALA B N 1
ATOM 6568 C CA . ALA B 1 383 ? -4.852 -41.438 -17.312 1 95.75 383 ALA B CA 1
ATOM 6569 C C . ALA B 1 383 ? -5.598 -40.656 -16.234 1 95.75 383 ALA B C 1
ATOM 6571 O O . ALA B 1 383 ? -5.168 -40.625 -15.078 1 95.75 383 ALA B O 1
ATOM 6572 N N . LEU B 1 384 ? -6.727 -40.031 -16.656 1 94.69 384 LEU B N 1
ATOM 6573 C CA . LEU B 1 384 ? -7.523 -39.25 -15.711 1 94.69 384 LEU B CA 1
ATOM 6574 C C . LEU B 1 384 ? -8.047 -40.125 -14.578 1 94.69 384 LEU B C 1
ATOM 6576 O O . LEU B 1 384 ? -7.938 -39.75 -13.406 1 94.69 384 LEU B O 1
ATOM 6580 N N . MET B 1 385 ? -8.531 -41.281 -14.938 1 92.75 385 MET B N 1
ATOM 6581 C CA . MET B 1 385 ? -9.164 -42.156 -13.961 1 92.75 385 MET B CA 1
ATOM 6582 C C . MET B 1 385 ? -8.125 -42.812 -13.07 1 92.75 385 MET B C 1
ATOM 6584 O O . MET B 1 385 ? -8.359 -43.031 -11.883 1 92.75 385 MET B O 1
ATOM 6588 N N . ALA B 1 386 ? -7.039 -43.094 -13.688 1 91.19 386 ALA B N 1
ATOM 6589 C CA . ALA B 1 386 ? -6.035 -43.875 -12.969 1 91.19 386 ALA B CA 1
ATOM 6590 C C . ALA B 1 386 ? -5.266 -43 -11.984 1 91.19 386 ALA B C 1
ATOM 6592 O O . ALA B 1 386 ? -4.973 -43.438 -10.867 1 91.19 386 ALA B O 1
ATOM 6593 N N . GLU B 1 387 ? -4.871 -41.781 -12.414 1 92.06 387 GLU B N 1
ATOM 6594 C CA . GLU B 1 387 ? -3.885 -41.094 -11.578 1 92.06 387 GLU B CA 1
ATOM 6595 C C . GLU B 1 387 ? -4.059 -39.594 -11.641 1 92.06 387 GLU B C 1
ATOM 6597 O O . GLU B 1 387 ? -3.947 -38.906 -10.625 1 92.06 387 GLU B O 1
ATOM 6602 N N . GLU B 1 388 ? -4.398 -39.031 -12.758 1 94.31 388 GLU B N 1
ATOM 6603 C CA . GLU B 1 388 ? -4.195 -37.594 -13.016 1 94.31 388 GLU B CA 1
ATOM 6604 C C . GLU B 1 388 ? -5.211 -36.75 -12.258 1 94.31 388 GLU B C 1
ATOM 6606 O O . GLU B 1 388 ? -4.898 -35.656 -11.828 1 94.31 388 GLU B O 1
ATOM 6611 N N . MET B 1 389 ? -6.453 -37.219 -12.094 1 93.19 389 MET B N 1
ATOM 6612 C CA . MET B 1 389 ? -7.441 -36.438 -11.352 1 93.19 389 MET B CA 1
ATOM 6613 C C . MET B 1 389 ? -7.008 -36.25 -9.898 1 93.19 389 MET B C 1
ATOM 6615 O O . MET B 1 389 ? -7.012 -35.156 -9.383 1 93.19 389 MET B O 1
ATOM 6619 N N . GLN B 1 390 ? -6.625 -37.375 -9.336 1 91.5 390 GLN B N 1
ATOM 6620 C CA . GLN B 1 390 ? -6.195 -37.312 -7.938 1 91.5 390 GLN B CA 1
ATOM 6621 C C . GLN B 1 390 ? -4.891 -36.531 -7.789 1 91.5 390 GLN B C 1
ATOM 6623 O O . GLN B 1 390 ? -4.719 -35.781 -6.836 1 91.5 390 GLN B O 1
ATOM 6628 N N . ARG B 1 391 ? -3.969 -36.75 -8.656 1 94.25 391 ARG B N 1
ATOM 6629 C CA . ARG B 1 391 ? -2.684 -36.062 -8.602 1 94.25 391 ARG B CA 1
ATOM 6630 C C . ARG B 1 391 ? -2.865 -34.562 -8.727 1 94.25 391 ARG B C 1
ATOM 6632 O O . ARG B 1 391 ? -2.219 -33.781 -8.016 1 94.25 391 ARG B O 1
ATOM 6639 N N . PHE B 1 392 ? -3.748 -34.125 -9.625 1 95.12 392 PHE B N 1
ATOM 6640 C CA . PHE B 1 392 ? -4 -32.688 -9.828 1 95.12 392 PHE B CA 1
ATOM 6641 C C . PHE B 1 392 ? -4.535 -32.062 -8.547 1 95.12 392 PHE B C 1
ATOM 6643 O O . PHE B 1 392 ? -4.105 -30.969 -8.164 1 95.12 392 PHE B O 1
ATOM 6650 N N . ARG B 1 393 ? -5.383 -32.688 -7.902 1 91.62 393 ARG B N 1
ATOM 6651 C CA . ARG B 1 393 ? -5.957 -32.188 -6.66 1 91.62 393 ARG B CA 1
ATOM 6652 C C . ARG B 1 393 ? -4.895 -32.094 -5.566 1 91.62 393 ARG B C 1
ATOM 6654 O O . ARG B 1 393 ? -4.789 -31.062 -4.891 1 91.62 393 ARG B O 1
ATOM 6661 N N . ALA B 1 394 ? -4.184 -33.125 -5.457 1 93.81 394 ALA B N 1
ATOM 6662 C CA . ALA B 1 394 ? -3.145 -33.188 -4.43 1 93.81 394 ALA B CA 1
ATOM 6663 C C . ALA B 1 394 ? -2.09 -32.094 -4.672 1 93.81 394 ALA B C 1
ATOM 6665 O O . ALA B 1 394 ? -1.633 -31.453 -3.73 1 93.81 394 ALA B O 1
ATOM 6666 N N . GLU B 1 395 ? -1.716 -31.953 -5.902 1 94.25 395 GLU B N 1
ATOM 6667 C CA . GLU B 1 395 ? -0.696 -30.969 -6.25 1 94.25 395 GLU B CA 1
ATOM 6668 C C . GLU B 1 395 ? -1.195 -29.547 -6.004 1 94.25 395 GLU B C 1
ATOM 6670 O O . GLU B 1 395 ? -0.418 -28.656 -5.629 1 94.25 395 GLU B O 1
ATOM 6675 N N . THR B 1 396 ? -2.453 -29.297 -6.281 1 94.75 396 THR B N 1
ATOM 6676 C CA . THR B 1 396 ? -3.029 -27.984 -6.02 1 94.75 396 THR B CA 1
ATOM 6677 C C . THR B 1 396 ? -2.932 -27.641 -4.535 1 94.75 396 THR B C 1
ATOM 6679 O O . THR B 1 396 ? -2.553 -26.531 -4.176 1 94.75 396 THR B O 1
ATOM 6682 N N . THR B 1 397 ? -3.254 -28.594 -3.695 1 95.44 397 THR B N 1
ATOM 6683 C CA . THR B 1 397 ? -3.188 -28.391 -2.252 1 95.44 397 THR B CA 1
ATOM 6684 C C . THR B 1 397 ? -1.752 -28.125 -1.809 1 95.44 397 THR B C 1
ATOM 6686 O O . THR B 1 397 ? -1.499 -27.203 -1.029 1 95.44 397 THR B O 1
ATOM 6689 N N . LYS B 1 398 ? -0.899 -28.906 -2.332 1 95.19 398 LYS B N 1
ATOM 6690 C CA . LYS B 1 398 ? 0.51 -28.75 -1.98 1 95.19 398 LYS B CA 1
ATOM 6691 C C . LYS B 1 398 ? 1.036 -27.391 -2.406 1 95.19 398 LYS B C 1
ATOM 6693 O O . LYS B 1 398 ? 1.753 -26.719 -1.651 1 95.19 398 LYS B O 1
ATOM 6698 N N . GLU B 1 399 ? 0.714 -26.984 -3.59 1 96.56 399 GLU B N 1
ATOM 6699 C CA . GLU B 1 399 ? 1.17 -25.703 -4.117 1 96.56 399 GLU B CA 1
ATOM 6700 C C . GLU B 1 399 ? 0.609 -24.547 -3.301 1 96.56 399 GLU B C 1
ATOM 6702 O O . GLU B 1 399 ? 1.334 -23.594 -2.973 1 96.56 399 GLU B O 1
ATOM 6707 N N . LEU B 1 400 ? -0.645 -24.578 -3.012 1 96.94 400 LEU B N 1
ATOM 6708 C CA . LEU B 1 400 ? -1.254 -23.516 -2.225 1 96.94 400 LEU B CA 1
ATOM 6709 C C . LEU B 1 400 ? -0.625 -23.438 -0.837 1 96.94 400 LEU B C 1
ATOM 6711 O O . LEU B 1 400 ? -0.402 -22.344 -0.313 1 96.94 400 LEU B O 1
ATOM 6715 N N . ALA B 1 401 ? -0.365 -24.594 -0.274 1 96.62 401 ALA B N 1
ATOM 6716 C CA . ALA B 1 401 ? 0.289 -24.625 1.032 1 96.62 401 ALA B CA 1
ATOM 6717 C C . ALA B 1 401 ? 1.66 -23.953 0.976 1 96.62 401 ALA B C 1
ATOM 6719 O O . ALA B 1 401 ? 2.018 -23.172 1.865 1 96.62 401 ALA B O 1
ATOM 6720 N N . ASN B 1 402 ? 2.363 -24.297 -0.034 1 95.88 402 ASN B N 1
ATOM 6721 C CA . ASN B 1 402 ? 3.682 -23.688 -0.214 1 95.88 402 ASN B CA 1
ATOM 6722 C C . ASN B 1 402 ? 3.594 -22.172 -0.353 1 95.88 402 ASN B C 1
ATOM 6724 O O . ASN B 1 402 ? 4.387 -21.453 0.247 1 95.88 402 ASN B O 1
ATOM 6728 N N . ILE B 1 403 ? 2.672 -21.719 -1.137 1 97.62 403 ILE B N 1
ATOM 6729 C CA . ILE B 1 403 ? 2.479 -20.281 -1.348 1 97.62 403 ILE B CA 1
ATOM 6730 C C . ILE B 1 403 ? 2.186 -19.594 -0.014 1 97.62 403 ILE B C 1
ATOM 6732 O O . ILE B 1 403 ? 2.859 -18.625 0.355 1 97.62 403 ILE B O 1
ATOM 6736 N N . MET B 1 404 ? 1.244 -20.141 0.708 1 97.62 404 MET B N 1
ATOM 6737 C CA . MET B 1 404 ? 0.789 -19.5 1.94 1 97.62 404 MET B CA 1
ATOM 6738 C C . MET B 1 404 ? 1.868 -19.562 3.016 1 97.62 404 MET B C 1
ATOM 6740 O O . MET B 1 404 ? 2.023 -18.625 3.801 1 97.62 404 MET B O 1
ATOM 6744 N N . ASP B 1 405 ? 2.572 -20.656 3.031 1 96.94 405 ASP B N 1
ATOM 6745 C CA . ASP B 1 405 ? 3.645 -20.781 4.012 1 96.94 405 ASP B CA 1
ATOM 6746 C C . ASP B 1 405 ? 4.734 -19.734 3.777 1 96.94 405 ASP B C 1
ATOM 6748 O O . ASP B 1 405 ? 5.102 -19 4.695 1 96.94 405 ASP B O 1
ATOM 6752 N N . HIS B 1 406 ? 5.219 -19.672 2.598 1 96.38 406 HIS B N 1
ATOM 6753 C CA . HIS B 1 406 ? 6.281 -18.734 2.275 1 96.38 406 HIS B CA 1
ATOM 6754 C C . HIS B 1 406 ? 5.793 -17.297 2.396 1 96.38 406 HIS B C 1
ATOM 6756 O O . HIS B 1 406 ? 6.52 -16.422 2.883 1 96.38 406 HIS B O 1
ATOM 6762 N N . PHE B 1 407 ? 4.57 -17.047 1.936 1 97.44 407 PHE B N 1
ATOM 6763 C CA . PHE B 1 407 ? 4.012 -15.711 2.01 1 97.44 407 PHE B CA 1
ATOM 6764 C C . PHE B 1 407 ? 3.865 -15.258 3.459 1 97.44 407 PHE B C 1
ATOM 6766 O O . PHE B 1 407 ? 4.266 -14.148 3.814 1 97.44 407 PHE B O 1
ATOM 6773 N N . SER B 1 408 ? 3.297 -16.141 4.262 1 97.25 408 SER B N 1
ATOM 6774 C CA . SER B 1 408 ? 3.111 -15.836 5.676 1 97.25 408 SER B CA 1
ATOM 6775 C C . SER B 1 408 ? 4.449 -15.617 6.371 1 97.25 408 SER B C 1
ATOM 6777 O O . SER B 1 408 ? 4.574 -14.727 7.215 1 97.25 408 SER B O 1
ATOM 6779 N N . CYS B 1 409 ? 5.367 -16.391 6.039 1 96 409 CYS B N 1
ATOM 6780 C CA . CYS B 1 409 ? 6.699 -16.25 6.617 1 96 409 CYS B CA 1
ATOM 6781 C C . CYS B 1 409 ? 7.305 -14.898 6.266 1 96 409 CYS B C 1
ATOM 6783 O O . CYS B 1 409 ? 7.797 -14.188 7.145 1 96 409 CYS B O 1
ATOM 6785 N N . ALA B 1 410 ? 7.262 -14.539 5.016 1 96.31 410 ALA B N 1
ATOM 6786 C CA . ALA B 1 410 ? 7.816 -13.266 4.562 1 96.31 410 ALA B CA 1
ATOM 6787 C C . ALA B 1 410 ? 7.098 -12.094 5.223 1 96.31 410 ALA B C 1
ATOM 6789 O O . ALA B 1 410 ? 7.742 -11.156 5.699 1 96.31 410 ALA B O 1
ATOM 6790 N N . GLU B 1 411 ? 5.77 -12.133 5.254 1 96.69 411 GLU B N 1
ATOM 6791 C CA . GLU B 1 411 ? 4.984 -11.047 5.828 1 96.69 411 GLU B CA 1
ATOM 6792 C C . GLU B 1 411 ? 5.23 -10.922 7.328 1 96.69 411 GLU B C 1
ATOM 6794 O O . GLU B 1 411 ? 5.262 -9.812 7.863 1 96.69 411 GLU B O 1
ATOM 6799 N N . ALA B 1 412 ? 5.336 -12.031 7.996 1 95.69 412 ALA B N 1
ATOM 6800 C CA . ALA B 1 412 ? 5.629 -12 9.43 1 95.69 412 ALA B CA 1
ATOM 6801 C C . ALA B 1 412 ? 6.969 -11.32 9.695 1 95.69 412 ALA B C 1
ATOM 6803 O O . ALA B 1 412 ? 7.086 -10.5 10.609 1 95.69 412 ALA B O 1
ATOM 6804 N N . GLN B 1 413 ? 7.957 -11.656 8.914 1 94.44 413 GLN B N 1
ATOM 6805 C CA . GLN B 1 413 ? 9.281 -11.062 9.078 1 94.44 413 GLN B CA 1
ATOM 6806 C C . GLN B 1 413 ? 9.258 -9.57 8.766 1 94.44 413 GLN B C 1
ATOM 6808 O O . GLN B 1 413 ? 9.875 -8.773 9.469 1 94.44 413 GLN B O 1
ATOM 6813 N N . LEU B 1 414 ? 8.602 -9.25 7.707 1 95.25 414 LEU B N 1
ATOM 6814 C CA . LEU B 1 414 ? 8.516 -7.848 7.316 1 95.25 414 LEU B CA 1
ATOM 6815 C C . LEU B 1 414 ? 7.785 -7.031 8.375 1 95.25 414 LEU B C 1
ATOM 6817 O O . LEU B 1 414 ? 8.18 -5.902 8.672 1 95.25 414 LEU B O 1
ATOM 6821 N N . SER B 1 415 ? 6.652 -7.555 8.914 1 95.88 415 SER B N 1
ATOM 6822 C CA . SER B 1 415 ? 5.914 -6.879 9.977 1 95.88 415 SER B CA 1
ATOM 6823 C C . SER B 1 415 ? 6.785 -6.672 11.211 1 95.88 415 SER B C 1
ATOM 6825 O O . SER B 1 415 ? 6.68 -5.648 11.891 1 95.88 415 SER B O 1
ATOM 6827 N N . LYS B 1 416 ? 7.57 -7.645 11.492 1 95.12 416 LYS B N 1
ATOM 6828 C CA . LYS B 1 416 ? 8.492 -7.535 12.617 1 95.12 416 LYS B CA 1
ATOM 6829 C C . LYS B 1 416 ? 9.477 -6.387 12.406 1 95.12 416 LYS B C 1
ATOM 6831 O O . LYS B 1 416 ? 9.703 -5.586 13.32 1 95.12 416 LYS B O 1
ATOM 6836 N N . ARG B 1 417 ? 10.031 -6.328 11.258 1 95.69 417 ARG B N 1
ATOM 6837 C CA . ARG B 1 417 ? 10.977 -5.258 10.938 1 95.69 417 ARG B CA 1
ATOM 6838 C C . ARG B 1 417 ? 10.297 -3.896 10.984 1 95.69 417 ARG B C 1
ATOM 6840 O O . ARG B 1 417 ? 10.859 -2.93 11.5 1 95.69 417 ARG B O 1
ATOM 6847 N N . SER B 1 418 ? 9.094 -3.846 10.406 1 96.44 418 SER B N 1
ATOM 6848 C CA . SER B 1 418 ? 8.328 -2.602 10.43 1 96.44 418 SER B CA 1
ATOM 6849 C C . SER B 1 418 ? 8.055 -2.15 11.859 1 96.44 418 SER B C 1
ATOM 6851 O O . SER B 1 418 ? 8.25 -0.982 12.195 1 96.44 418 SER B O 1
ATOM 6853 N N . GLY B 1 419 ? 7.559 -3.094 12.672 1 96.44 419 GLY B N 1
ATOM 6854 C CA . GLY B 1 419 ? 7.316 -2.779 14.07 1 96.44 419 GLY B CA 1
ATOM 6855 C C . GLY B 1 419 ? 8.547 -2.26 14.789 1 96.44 419 GLY B C 1
ATOM 6856 O O . GLY B 1 419 ? 8.461 -1.326 15.586 1 96.44 419 GLY B O 1
ATOM 6857 N N . PHE B 1 420 ? 9.664 -2.805 14.484 1 96.06 420 PHE B N 1
ATOM 6858 C CA . PHE B 1 420 ? 10.922 -2.406 15.109 1 96.06 420 PHE B CA 1
ATOM 6859 C C . PHE B 1 420 ? 11.25 -0.956 14.781 1 96.06 420 PHE B C 1
ATOM 6861 O O . PHE B 1 420 ? 11.664 -0.195 15.656 1 96.06 420 PHE B O 1
ATOM 6868 N N . VAL B 1 421 ? 11.086 -0.542 13.523 1 96.94 421 VAL B N 1
ATOM 6869 C CA . VAL B 1 421 ? 11.391 0.814 13.07 1 96.94 421 VAL B CA 1
ATOM 6870 C C . VAL B 1 421 ? 10.602 1.821 13.914 1 96.94 421 VAL B C 1
ATOM 6872 O O . VAL B 1 421 ? 11.172 2.775 14.445 1 96.94 421 VAL B O 1
ATOM 6875 N N . TRP B 1 422 ? 9.312 1.627 14.109 1 97 422 TRP B N 1
ATOM 6876 C CA . TRP B 1 422 ? 8.438 2.602 14.758 1 97 422 TRP B CA 1
ATOM 6877 C C . TRP B 1 422 ? 8.578 2.533 16.281 1 97 422 TRP B C 1
ATOM 6879 O O . TRP B 1 422 ? 8.5 3.557 16.953 1 97 422 TRP B O 1
ATOM 6889 N N . ARG B 1 423 ? 8.828 1.385 16.844 1 95.62 423 ARG B N 1
ATOM 6890 C CA . ARG B 1 423 ? 9.078 1.27 18.281 1 95.62 423 ARG B CA 1
ATOM 6891 C C . ARG B 1 423 ? 10.375 1.968 18.672 1 95.62 423 ARG B C 1
ATOM 6893 O O . ARG B 1 423 ? 10.461 2.57 19.734 1 95.62 423 ARG B O 1
ATOM 6900 N N . GLU B 1 424 ? 11.375 1.821 17.797 1 96.06 424 GLU B N 1
ATOM 6901 C CA . GLU B 1 424 ? 12.633 2.51 18.062 1 96.06 424 GLU B CA 1
ATOM 6902 C C . GLU B 1 424 ? 12.445 4.023 18.078 1 96.06 424 GLU B C 1
ATOM 6904 O O . GLU B 1 424 ? 13.039 4.715 18.922 1 96.06 424 GLU B O 1
ATOM 6909 N N . TYR B 1 425 ? 11.609 4.543 17.203 1 96.88 425 TYR B N 1
ATOM 6910 C CA . TYR B 1 425 ? 11.297 5.965 17.234 1 96.88 425 TYR B CA 1
ATOM 6911 C C . TYR B 1 425 ? 10.617 6.352 18.547 1 96.88 425 TYR B C 1
ATOM 6913 O O . TYR B 1 425 ? 10.961 7.363 19.156 1 96.88 425 TYR B O 1
ATOM 6921 N N . LEU B 1 426 ? 9.648 5.559 18.984 1 95.5 426 LEU B N 1
ATOM 6922 C CA . LEU B 1 426 ? 8.828 5.867 20.156 1 95.5 426 LEU B CA 1
ATOM 6923 C C . LEU B 1 426 ? 9.648 5.789 21.438 1 95.5 426 LEU B C 1
ATOM 6925 O O . LEU B 1 426 ? 9.312 6.43 22.438 1 95.5 426 LEU B O 1
ATOM 6929 N N . LYS B 1 427 ? 10.711 5.031 21.438 1 93.88 427 LYS B N 1
ATOM 6930 C CA . LYS B 1 427 ? 11.57 4.91 22.609 1 93.88 427 LYS B CA 1
ATOM 6931 C C . LYS B 1 427 ? 12.219 6.246 22.953 1 93.88 427 LYS B C 1
ATOM 6933 O O . LYS B 1 427 ? 12.484 6.527 24.125 1 93.88 427 LYS B O 1
ATOM 6938 N N . THR B 1 428 ? 12.43 7.035 21.938 1 89.38 428 THR B N 1
ATOM 6939 C CA . THR B 1 428 ? 13.117 8.305 22.156 1 89.38 428 THR B CA 1
ATOM 6940 C C . THR B 1 428 ? 12.117 9.438 22.328 1 89.38 428 THR B C 1
ATOM 6942 O O . THR B 1 428 ? 12.508 10.594 22.531 1 89.38 428 THR B O 1
ATOM 6945 N N . SER B 1 429 ? 10.828 9.125 22.281 1 86.5 429 SER B N 1
ATOM 6946 C CA . SER B 1 429 ? 9.805 10.148 22.484 1 86.5 429 SER B CA 1
ATOM 6947 C C . SER B 1 429 ? 9.539 10.391 23.953 1 86.5 429 SER B C 1
ATOM 6949 O O . SER B 1 429 ? 9.469 9.445 24.75 1 86.5 429 SER B O 1
ATOM 6951 N N . PRO B 1 430 ? 9.531 11.625 24.344 1 83.69 430 PRO B N 1
ATOM 6952 C CA . PRO B 1 430 ? 9.328 11.977 25.75 1 83.69 430 PRO B CA 1
ATOM 6953 C C . PRO B 1 430 ? 7.895 11.727 26.219 1 83.69 430 PRO B C 1
ATOM 6955 O O . PRO B 1 430 ? 7.625 11.75 27.422 1 83.69 430 PRO B O 1
ATOM 6958 N N . THR B 1 431 ? 6.965 11.406 25.438 1 85.69 431 THR B N 1
ATOM 6959 C CA . THR B 1 431 ? 5.555 11.258 25.781 1 85.69 431 THR B CA 1
ATOM 6960 C C . THR B 1 431 ? 5.289 9.875 26.375 1 85.69 431 THR B C 1
ATOM 6962 O O . THR B 1 431 ? 5.879 8.883 25.938 1 85.69 431 THR B O 1
ATOM 6965 N N . ASP B 1 432 ? 4.418 9.82 27.297 1 90.38 432 ASP B N 1
ATOM 6966 C CA . ASP B 1 432 ? 3.988 8.555 27.891 1 90.38 432 ASP B CA 1
ATOM 6967 C C . ASP B 1 432 ? 3.332 7.656 26.828 1 90.38 432 ASP B C 1
ATOM 6969 O O . ASP B 1 432 ? 2.361 8.055 26.188 1 90.38 432 ASP B O 1
ATOM 6973 N N . PRO B 1 433 ? 3.836 6.465 26.75 1 88.62 433 PRO B N 1
ATOM 6974 C CA . PRO B 1 433 ? 3.354 5.578 25.688 1 88.62 433 PRO B CA 1
ATOM 6975 C C . PRO B 1 433 ? 1.87 5.246 25.828 1 88.62 433 PRO B C 1
ATOM 6977 O O . PRO B 1 433 ? 1.155 5.168 24.828 1 88.62 433 PRO B O 1
ATOM 6980 N N . GLN B 1 434 ? 1.384 5.051 27.016 1 89.31 434 GLN B N 1
ATOM 6981 C CA . GLN B 1 434 ? -0.019 4.707 27.219 1 89.31 434 GLN B CA 1
ATOM 6982 C C . GLN B 1 434 ? -0.928 5.891 26.906 1 89.31 434 GLN B C 1
ATOM 6984 O O . GLN B 1 434 ? -1.98 5.723 26.281 1 89.31 434 GLN B O 1
ATOM 6989 N N . ALA B 1 435 ? -0.495 7.039 27.312 1 92.06 435 ALA B N 1
ATOM 6990 C CA . ALA B 1 435 ? -1.267 8.242 27.016 1 92.06 435 ALA B CA 1
ATOM 6991 C C . ALA B 1 435 ? -1.287 8.539 25.531 1 92.06 435 ALA B C 1
ATOM 6993 O O . ALA B 1 435 ? -2.32 8.93 24.969 1 92.06 435 ALA B O 1
ATOM 6994 N N . LEU B 1 436 ? -0.177 8.281 24.906 1 93.31 436 LEU B N 1
ATOM 6995 C CA . LEU B 1 436 ? -0.071 8.5 23.469 1 93.31 436 LEU B CA 1
ATOM 6996 C C . LEU B 1 436 ? -0.968 7.535 22.703 1 93.31 436 LEU B C 1
ATOM 6998 O O . LEU B 1 436 ? -1.656 7.934 21.766 1 93.31 436 LEU B O 1
ATOM 7002 N N . ALA B 1 437 ? -0.942 6.309 23.141 1 92.06 437 ALA B N 1
ATOM 7003 C CA . ALA B 1 437 ? -1.768 5.293 22.5 1 92.06 437 ALA B CA 1
ATOM 7004 C C . ALA B 1 437 ? -3.25 5.637 22.609 1 92.06 437 ALA B C 1
ATOM 7006 O O . ALA B 1 437 ? -4 5.512 21.641 1 92.06 437 ALA B O 1
ATOM 7007 N N . GLN B 1 438 ? -3.633 6.066 23.766 1 90.31 438 GLN B N 1
ATOM 7008 C CA . GLN B 1 438 ? -5.027 6.434 23.984 1 90.31 438 GLN B CA 1
ATOM 7009 C C . GLN B 1 438 ? -5.414 7.648 23.141 1 90.31 438 GLN B C 1
ATOM 7011 O O . GLN B 1 438 ? -6.488 7.676 22.547 1 90.31 438 GLN B O 1
ATOM 7016 N N . SER B 1 439 ? -4.531 8.625 23.141 1 91 439 SER B N 1
ATOM 7017 C CA . SER B 1 439 ? -4.789 9.828 22.359 1 91 439 SER B CA 1
ATOM 7018 C C . SER B 1 439 ? -4.855 9.516 20.875 1 91 439 SER B C 1
ATOM 7020 O O . SER B 1 439 ? -5.684 10.07 20.141 1 91 439 SER B O 1
ATOM 7022 N N . THR B 1 440 ? -3.953 8.641 20.406 1 92.62 440 THR B N 1
ATOM 7023 C CA . THR B 1 440 ? -3.939 8.242 19.016 1 92.62 440 THR B CA 1
ATOM 7024 C C . THR B 1 440 ? -5.23 7.516 18.641 1 92.62 440 THR B C 1
ATOM 7026 O O . THR B 1 440 ? -5.809 7.762 17.578 1 92.62 440 THR B O 1
ATOM 7029 N N . LYS B 1 441 ? -5.672 6.691 19.516 1 90.56 441 LYS B N 1
ATOM 7030 C CA . LYS B 1 441 ? -6.926 5.977 19.312 1 90.56 441 LYS B CA 1
ATOM 7031 C C . LYS B 1 441 ? -8.094 6.945 19.188 1 90.56 441 LYS B C 1
ATOM 7033 O O . LYS B 1 441 ? -8.969 6.762 18.328 1 90.56 441 LYS B O 1
ATOM 7038 N N . GLU B 1 442 ? -8.094 7.902 20 1 86.31 442 GLU B N 1
ATOM 7039 C CA . GLU B 1 442 ? -9.164 8.906 19.969 1 86.31 442 GLU B CA 1
ATOM 7040 C C . GLU B 1 442 ? -9.156 9.688 18.656 1 86.31 442 GLU B C 1
ATOM 7042 O O . GLU B 1 442 ? -10.211 9.992 18.109 1 86.31 442 GLU B O 1
ATOM 7047 N N . LEU B 1 443 ? -7.984 10.016 18.219 1 87.12 443 LEU B N 1
ATOM 7048 C CA . LEU B 1 443 ? -7.855 10.734 16.969 1 87.12 443 LEU B CA 1
ATOM 7049 C C . LEU B 1 443 ? -8.383 9.898 15.805 1 87.12 443 LEU B C 1
ATOM 7051 O O . LEU B 1 443 ? -9.07 10.422 14.922 1 87.12 443 LEU B O 1
ATOM 7055 N N . LEU B 1 444 ? -8.078 8.656 15.852 1 87.5 444 LEU B N 1
ATOM 7056 C CA . LEU B 1 444 ? -8.469 7.777 14.758 1 87.5 444 LEU B CA 1
ATOM 7057 C C . LEU B 1 444 ? -9.961 7.445 14.836 1 87.5 444 LEU B C 1
ATOM 7059 O O . LEU B 1 444 ? -10.594 7.176 13.812 1 87.5 444 LEU B O 1
ATOM 7063 N N . ASP B 1 445 ? -10.484 7.398 15.977 1 82.56 445 ASP B N 1
ATOM 7064 C CA . ASP B 1 445 ? -11.906 7.137 16.156 1 82.56 445 ASP B CA 1
ATOM 7065 C C . ASP B 1 445 ? -12.75 8.297 15.625 1 82.56 445 ASP B C 1
ATOM 7067 O O . ASP B 1 445 ? -13.922 8.109 15.289 1 82.56 445 ASP B O 1
ATOM 7071 N N . SER B 1 446 ? -12.188 9.508 15.734 1 72 446 SER B N 1
ATOM 7072 C CA . SER B 1 446 ? -12.906 10.672 15.227 1 72 446 SER B CA 1
ATOM 7073 C C . SER B 1 446 ? -13.227 10.523 13.742 1 72 446 SER B C 1
ATOM 7075 O O . SER B 1 446 ? -14.102 11.211 13.227 1 72 446 SER B O 1
ATOM 7077 N N . ALA B 1 447 ? -12.523 9.672 13.016 1 60.66 447 ALA B N 1
ATOM 7078 C CA . ALA B 1 447 ? -12.781 9.398 11.602 1 60.66 447 ALA B CA 1
ATOM 7079 C C . ALA B 1 447 ? -14.023 8.531 11.422 1 60.66 447 ALA B C 1
ATOM 7081 O O . ALA B 1 447 ? -14.711 8.625 10.406 1 60.66 447 ALA B O 1
ATOM 7082 N N . SER B 1 448 ? -14.289 7.48 12.258 1 55.47 448 SER B N 1
ATOM 7083 C CA . SER B 1 448 ? -15.258 6.406 12.086 1 55.47 448 SER B CA 1
ATOM 7084 C C . SER B 1 448 ? -16.656 6.855 12.492 1 55.47 448 SER B C 1
ATOM 7086 O O . SER B 1 448 ? -17.641 6.184 12.195 1 55.47 448 SER B O 1
ATOM 7088 N N . THR B 1 449 ? -16.906 7.836 13.453 1 46.06 449 THR B N 1
ATOM 7089 C CA . THR B 1 449 ? -18.156 7.965 14.18 1 46.06 449 THR B CA 1
ATOM 7090 C C . THR B 1 449 ? -19.312 8.258 13.219 1 46.06 449 THR B C 1
ATOM 7092 O O . THR B 1 449 ? -20.484 8.102 13.578 1 46.06 449 THR B O 1
ATOM 7095 N N . THR B 1 450 ? -19.203 9.18 12.258 1 41.28 450 THR B N 1
ATOM 7096 C CA . THR B 1 450 ? -20.578 9.586 11.945 1 41.28 450 THR B CA 1
ATOM 7097 C C . THR B 1 450 ? -21.281 8.5 11.148 1 41.28 450 THR B C 1
ATOM 7099 O O . THR B 1 450 ? -22.469 8.633 10.828 1 41.28 450 THR B O 1
ATOM 7102 N N . CYS B 1 451 ? -20.781 7.77 9.906 1 38.03 451 CYS B N 1
ATOM 7103 C CA . CYS B 1 451 ? -21.844 7.105 9.164 1 38.03 451 CYS B CA 1
ATOM 7104 C C . CYS B 1 451 ? -22.297 5.832 9.867 1 38.03 451 CYS B C 1
ATOM 7106 O O . CYS B 1 451 ? -21.672 5.41 10.844 1 38.03 451 CYS B O 1
ATOM 7108 N N . SER B 1 452 ? -22.812 4.66 8.797 1 37.25 452 SER B N 1
ATOM 7109 C CA . SER B 1 452 ? -23.594 3.451 9.023 1 37.25 452 SER B CA 1
ATOM 7110 C C . SER B 1 452 ? -22.859 2.48 9.945 1 37.25 452 SER B C 1
ATOM 7112 O O . SER B 1 452 ? -21.641 2.531 10.055 1 37.25 452 SER B O 1
ATOM 7114 N N . PRO B 1 453 ? -23.406 1.204 10.258 1 39.84 453 PRO B N 1
ATOM 7115 C CA . PRO B 1 453 ? -23.047 0.13 11.195 1 39.84 453 PRO B CA 1
ATOM 7116 C C . PRO B 1 453 ? -21.578 -0.265 11.109 1 39.84 453 PRO B C 1
ATOM 7118 O O . PRO B 1 453 ? -20.906 0.025 10.117 1 39.84 453 PRO B O 1
ATOM 7121 N N . PRO B 1 454 ? -20.969 -1.496 12.023 1 43.47 454 PRO B N 1
ATOM 7122 C CA . PRO B 1 454 ? -19.719 -1.574 12.797 1 43.47 454 PRO B CA 1
ATOM 7123 C C . PRO B 1 454 ? -18.484 -1.599 11.922 1 43.47 454 PRO B C 1
ATOM 7125 O O . PRO B 1 454 ? -18.078 -2.662 11.43 1 43.47 454 PRO B O 1
ATOM 7128 N N . SER B 1 455 ? -18.406 -0.869 10.961 1 44.94 455 SER B N 1
ATOM 7129 C CA . SER B 1 455 ? -17.078 -1.042 10.359 1 44.94 455 SER B CA 1
ATOM 7130 C C . SER B 1 455 ? -15.977 -0.827 11.383 1 44.94 455 SER B C 1
ATOM 7132 O O . SER B 1 455 ? -16.078 0.05 12.25 1 44.94 455 SER B O 1
ATOM 7134 N N . PRO B 1 456 ? -15.203 -1.775 11.555 1 48.56 456 PRO B N 1
ATOM 7135 C CA . PRO B 1 456 ? -14.164 -1.662 12.578 1 48.56 456 PRO B CA 1
ATOM 7136 C C . PRO B 1 456 ? -13.406 -0.339 12.508 1 48.56 456 PRO B C 1
ATOM 7138 O O . PRO B 1 456 ? -13.07 0.13 11.414 1 48.56 456 PRO B O 1
ATOM 7141 N N . SER B 1 457 ? -13.688 0.55 13.438 1 53.41 457 SER B N 1
ATOM 7142 C CA . SER B 1 457 ? -13 1.827 13.617 1 53.41 457 SER B CA 1
ATOM 7143 C C . SER B 1 457 ? -11.484 1.653 13.562 1 53.41 457 SER B C 1
ATOM 7145 O O . SER B 1 457 ? -10.961 0.607 13.953 1 53.41 457 SER B O 1
ATOM 7147 N N . ALA B 1 458 ? -10.82 2.463 12.836 1 50.47 458 ALA B N 1
ATOM 7148 C CA . ALA B 1 458 ? -9.359 2.416 12.812 1 50.47 458 ALA B CA 1
ATOM 7149 C C . ALA B 1 458 ? -8.789 2.275 14.219 1 50.47 458 ALA B C 1
ATOM 7151 O O . ALA B 1 458 ? -7.688 1.747 14.398 1 50.47 458 ALA B O 1
ATOM 7152 N N . ALA B 1 459 ? -9.656 2.688 15.18 1 55.69 459 ALA B N 1
ATOM 7153 C CA . ALA B 1 459 ? -9.266 2.545 16.578 1 55.69 459 ALA B CA 1
ATOM 7154 C C . ALA B 1 459 ? -9.172 1.075 16.969 1 55.69 459 ALA B C 1
ATOM 7156 O O . ALA B 1 459 ? -8.516 0.731 17.953 1 55.69 459 ALA B O 1
ATOM 7157 N N . ASP B 1 460 ? -9.742 0.255 16.125 1 53.56 460 ASP B N 1
ATOM 7158 C CA . ASP B 1 460 ? -9.766 -1.172 16.438 1 53.56 460 ASP B CA 1
ATOM 7159 C C . ASP B 1 460 ? -8.406 -1.813 16.156 1 53.56 460 ASP B C 1
ATOM 7161 O O . ASP B 1 460 ? -8.172 -2.963 16.531 1 53.56 460 ASP B O 1
ATOM 7165 N N . ALA B 1 461 ? -7.629 -1.006 15.625 1 54.16 461 ALA B N 1
ATOM 7166 C CA . ALA B 1 461 ? -6.281 -1.526 15.391 1 54.16 461 ALA B CA 1
ATOM 7167 C C . ALA B 1 461 ? -5.484 -1.594 16.688 1 54.16 461 ALA B C 1
ATOM 7169 O O . ALA B 1 461 ? -4.457 -2.268 16.766 1 54.16 461 ALA B O 1
ATOM 7170 N N . PHE B 1 462 ? -6.09 -0.777 17.672 1 48.28 462 PHE B N 1
ATOM 7171 C CA . PHE B 1 462 ? -5.402 -0.681 18.953 1 48.28 462 PHE B CA 1
ATOM 7172 C C . PHE B 1 462 ? -6.004 -1.653 19.953 1 48.28 462 PHE B C 1
ATOM 7174 O O . PHE B 1 462 ? -7.223 -1.812 20.016 1 48.28 462 PHE B O 1
#

Foldseek 3Di:
DQPPDDPLLVLLQLLLVLLVVLLVVCVVVLPPDDPVVLVVLFCVLLVDAWAKAWADWDWDDDPVDTFIWIWIDIPVDDDWAIDTPVLLVLLQSLCCSNLQQAQAQDADDDDDDPVLCPDPVNVVLNRVRSSVRLNVLSNGSQRNFFQSNCLSTPPRDDPVVSVVSSVVSSNHSDRDPSSSSSSSLLVPDDDPDDCVVVLVVLLVVLVVVLVVLVVQLVVLVVQLVVLQVVLVVLVVVLVVLVVVLVVLCCVDDDDRPNPVVVNVVSVLVSQLSVLVSVLSNCRSVLSVPLRNSLSVSLSVSSVLVSLSSVLLVVLVVVLPDDDDDPPDDPDPPPPPPDCPVDPPSPPPSCCSSVSVVVHDDPPDDPVVVNVSSVSSNSSSSSSCVRPRSVVSVVVVVVSVVSSCVSSVVSVVVSVVSNVVSVVVSVVPDPDDPVVVLVVVLVVQQVVVPDDDDCPPGPSNVD/DPPPDDPLQVLLQLLLVLQVVLLVVCVVVLPPDDPVVLVVLFCVLLVDAWAKAWADWDWDDDPVDTFIWIWIDIPVDDDWAIDTPVLLVLLQSLCCSNLQQAQAQDADDDDDDPVLCPDPVNVVLNRVRSSVNLNVLSNGSQRNFFQSNCLSTPPRDDPVVSVVSSVVSSNHSDRDPSSSSSSSLLVPDDDPDDCVVVLVVLLVVLVVLLVVLVVQLVVLVVQLVVLQVVLVVLVVVLVVLVVVLVVLCCVPDDPRPNPVVVNVVSVLVSQLSVLVSVLSNCRSVLSVPLRNSLSVSLSVSSVLNSLSSVLLVVLVVVLPDPDDDPPDDPDPPPPPDDPPVDPPSPPPSVVSSVSSVVHDDPPDDPVVVNVSSVSSNSSSSSSCVRPRSVVSVVVVVVSVVSSCVSSVVSVVVSVVSNVVSVVVSVVPDPDDPVVVLVVVLVVQQVVVPDDDDCPPGPSNVD

Sequence (924 aa):
MQFFATPKDSLVAAALEASMRSVRLCNAGANAFSLDEHQRWCAESVKERVVLKVSAPEARGSYLQKHTTYLVTQECHHEGVRRRFRDFEWLHVVLHARYIGLLIPSLPEKTTTAAVLMSSAFMQSRMRGLQRFLNDIMKSPYLRSDAAVASFLGEPGDEATWEMMRKNTAVMDNAGEGHMRWLQRIMCEHIASSPEHEISVFKRHVEQRERLLGELAACAKRLADRSAAMAKDVSTLHAIFAGWQLAESGTGSSETHNDAPLVALLTKSTGAISGWSQVESFQ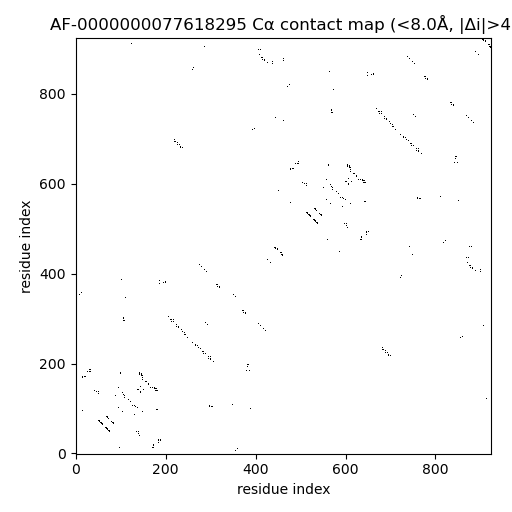PAIYELLLLENITYMLRQATAVKQMTIDRERVVAGESSPERNPSPPPSESSSSSSSTSGFSVASFTSAASRFMSAVEPPSLSLEEQQRRAHHINELITRALMAEEMQRFRAETTKELANIMDHFSCAEAQLSKRSGFVWREYLKTSPTDPQALAQSTKELLDSASTTCSPPSPSAADAFMQFFATPKDSLVAAALEASMRSVRLCNAGANAFSLDEHQRWCAESVKERVVLKVSAPEARGSYLQKHTTYLVTQECHHEGVRRRFRDFEWLHVVLHARYIGLLIPSLPEKTTTAAVLMSSAFMQSRMRGLQRFLNDIMKSPYLRSDAAVASFLGEPGDEATWEMMRKNTAVMDNAGEGHMRWLQRIMCEHIASSPEHEISVFKRHVEQRERLLGELAACAKRLADRSAAMAKDVSTLHAIFAGWQLAESGTGSSETHNDAPLVALLTKSTGAISGWSQVESFQPAIYELLLLENITYMLRQATAVKQMTIDRERVVAGESSPERNPSPPPSESSSSSSSTSGFSVASFTSAASRFMSAVEPPSLSLEEQQRRAHHINELITRALMAEEMQRFRAETTKELANIMDHFSCAEAQLSKRSGFVWREYLKTSPTDPQALAQSTKELLDSASTTCSPPSPSAADAF